Protein 8VH7 (pdb70)

Solvent-accessible surface area: 42919 Å² total; per-residue (Å²): 79,29,24,82,60,4,74,68,74,0,88,173,23,111,89,8,69,94,132,154,42,48,0,0,0,1,0,12,3,82,60,4,26,94,60,0,27,36,0,1,27,12,0,26,98,3,59,16,108,60,10,15,0,0,0,0,0,4,44,4,105,56,62,0,48,93,13,0,33,12,5,26,77,11,16,110,44,5,74,30,48,58,4,22,11,42,0,7,24,11,0,0,11,0,6,0,4,74,89,6,108,0,84,2,0,0,4,1,41,5,16,2,45,5,6,75,34,0,0,43,3,0,3,27,40,0,79,87,79,110,75,6,4,0,0,30,0,0,19,2,31,8,24,80,101,83,79,67,1,2,48,3,56,127,100,47,52,68,56,6,60,24,0,4,0,0,45,80,96,0,7,122,54,0,2,29,11,4,3,3,12,40,8,0,42,28,0,0,24,73,0,0,18,109,53,34,32,119,105,68,13,88,83,3,78,10,0,0,0,2,11,20,19,71,133,140,19,96,18,45,61,26,34,101,119,91,76,119,73,33,2,76,45,84,63,27,109,53,21,81,121,6,1,81,60,1,87,40,16,10,114,144,31,73,34,138,65,0,99,89,50,2,59,17,4,26,3,74,46,20,11,106,27,70,123,74,0,14,80,12,20,38,11,193,30,50,0,28,0,0,1,16,2,70,60,78,50,75,70,12,0,131,82,3,3,41,36,0,80,32,0,6,59,41,0,8,0,8,0,24,40,6,98,147,76,13,92,24,3,67,129,22,45,145,58,15,60,46,50,65,15,106,57,89,109,72,19,56,128,35,4,1,8,0,44,16,0,54,74,2,28,140,121,146,79,39,0,10,0,0,0,0,38,6,33,8,86,6,20,9,1,0,0,0,0,0,1,59,30,0,64,92,16,67,14,107,0,0,0,0,0,46,0,17,6,31,100,130,101,68,96,29,27,8,8,23,88,54,67,4,42,87,15,6,0,4,11,0,0,6,1,4,2,0,0,0,72,3,70,39,6,134,138,23,44,28,91,92,12,98,91,33,34,10,1,45,16,17,0,3,23,16,2,48,153,55,108,24,6,6,0,0,0,27,9,28,56,98,15,0,40,60,51,52,74,110,70,150,63,78,66,53,65,48,28,31,149,140,48,44,84,30,6,53,68,20,5,133,79,42,4,62,132,52,113,100,17,72,112,6,34,56,84,31,25,32,85,65,4,75,73,67,1,83,169,22,120,81,8,68,107,150,159,43,48,0,0,0,1,0,13,3,81,59,4,26,98,60,0,24,34,0,1,32,11,0,45,101,4,60,21,134,62,21,15,0,0,0,0,0,4,44,4,106,58,62,0,49,93,13,0,33,14,5,25,83,11,20,113,25,4,65,30,46,58,3,24,10,42,1,7,26,11,0,0,11,0,6,0,4,70,88,5,147,0,84,3,0,0,4,1,41,5,16,3,45,6,6,72,33,0,0,35,3,0,2,38,30,0,82,82,86,114,58,7,6,0,0,29,0,1,21,2,30,4,23,74,97,81,63,64,1,3,46,4,57,126,98,46,58,65,60,5,56,23,0,4,0,0,44,80,108,0,6,62,60,0,2,32,10,5,3,4,11,26,6,0,42,27,0,0,23,73,0,0,18,96,53,43,29,170,70,79,14,98,77,0,66,12,0,0,0,2,10,17,16,74,136,141,20,97,20,42,56,29,33,99,118,90,74,122,66,34,2,73,46,109,59,28,108,38,20,79,124,6,4,80,56,0,83,40,17,10,115,144,31,71,32,136,64,0,100,89,55,2,63,18,5,24,2,76,41,19,12,110,25,70,152,95,0,5,79,9,20,28,11,183,28,52,0,29,0,0,0,17,1,75,57,93,62,75,65,12,0,131,81,3,2,41,34,0,82,34,0,6,58,43,0,3,0,10,0,22,34,7,142,73,62,14,94,25,2,79,128,24,46,147,54,13,59,48,52,67,16,103,53,86,108,116,19,55,127,34,4,0,10,0,29,18,0,64,81,5,28,140,136,144,85,39,0,11,0,0,0,0,40,6,23,9,84,5,20,9,1,0,0,0,1,0,0,62,32,0,66,90,16,66,14,111,1,0,0,0,0,50,0,18,5,32,70,106,128,102,58,98,23,30,8,9,19,69,55,65,6,46,93,12,5,0,4,9,0,0,6,1,4,1,0,0,0,74,2,69,39,6,136,138,23,44,26,87,90,11,100,75,30,43,19,1,44,18,19,0,3,23,15,2,48,153,55,109,25,6,6,0,0,0,27,7,29,57,97,16,0,40,93,48,79,123,100,80,84,95,25,61,58,34,33,150,146,46,49,75,12,2,53,55,23,4,132,80,42,2,64,130,54,116,104,18,75,101,5,40,62

Foldseek 3Di:
DFVVVLVVQVVVDCQLVPAAWEEEAEEEAAQQLVFQVQAVVLAPLAPHNRYAYEYEYQQHPDCNQVVLVVVCVVDVSYDYYYDNHHWADQQRRQLRLVVDDTQKYAYDYRRWHWANHLCSNQVGVQPVDPLAFKEFEKEFEAAVVRRATQDEPNHSIDTDQNRMMGGSCLCQQQNGFFRWNDQRSVLSLVLCCLQSNVVSYYYDYGHTIYHYDDPPDPQCLQWDDPDPRYIYGHDDPQNVVVVVQSVVVSVVDDSSCSNVLHHADAQAGSTDGDPNTTLRLHDPAFAEEEEEDEPVLVVLVLLVCVLCVRHGQAYEYEYAQDPDDDPSRVVSPRSYDYHYHNDPVPDLGQLRLCPVLQVCLVVVGKHKRAYAYSFKRAGRCQSRSLSVVCVLVVLQAKEFAWAWADVVVPIDTRHNQAFDAAKAWGQWHDRNTIIGMSVLDNHDDSVVVPHHPPVRLVVSLVCLVSLHIYINGGDHHPNMDGHCVPPPCPVVVCSVVVDDDGGCVSVVVSQVPDVSSVPNHD/DDFVVVQVVQPVVDCALPDVAWEEEAEEEAAQQQVFQVQAVVLVPLAPHNRYAYEYEYQQHPDCNQVVLVVVCVVDVSYDYYYDNHHWAPQLRRVLRLVVDDTQKYAYDYRRWHWANHLCSNQVSVQPVDPLQFKEFEKEFEAAVPRRDTQDEPNHSIDTDQNRMMGGSCLCVQQNGFFRWNDQSSVLVLVLCCLQSNNVSYYYDYGHTIYHYDDPPDPQCLQWDDPDPRYTYGHDDPQSVVVVVQSVVVSVVDDSRCSSVLHHADAQAGSTDGDPNTTLRLRDPAFAEEEEEDEVVLVVLVLQVCVLCVRVGQAYEYEYAADDDDDPSVVVSPRSYDYHYHHDPVPDLGQLRLCPVLQVCLVVVGKHKRAYAYSFKRAGRCQSRSVSVVCVLVPLQAKEFAWAWADACPVPIDTRHNQAFDAAKAWGQWHDRNTIIGMSVLDNHDDSVVVVHHPQVRLVVSVVCLVSLHIYMHGGDHHPNMDGHPDDDDVDVCSVVVDDRGHCVSPVVSQVPDVSRVPNHD

Organism: Pasteurella multocida (NCBI:txid747)

Secondary structure (P-SEA, 3-state):
ccaaaaaaaaaacccccccccbbbbbbbbccccccaaaaaaaaaaccccbbbbbbbbcccccaaaaaaaaaaaacccbbbbbbcccccaaaaaaaaaaaccccbbbbbccccccccaaaaaaaaaaaccccccbbbbbbbbbccccccccccccccccccccccccccccccccccccccccaaaaaaaaaaaaaaccccccccccccbbbbbbcccccccccccccccbbbbbbcaaaaaaaaaaaaaaaaccccccccccccccccccccccccccccccccbbbbbbbcccccaaaaaaaaaaacccccccccccccccccccaaaaaaccccbbbbbcccccccccccccaaaaaaaaaccccbbbbbccccccccaaaaaaaaaaaaaccccccccbbbbccccccccccccccccbbbbbccccccbbbbbcccccccccccccccccaaaaaaaaaaaabbbbbbccccccccccccccccaaaaaaaaaacccccccccaaaaacccccccccc/cccaaaaaaaaaacccccccccbbbbbbbbccccccaaaaaaaaaaccccbbbbbbbbcccccaaaaaaaaaaaacccbbbbbbcccccaaaaaaaaaaaccccbbbbbccccccccaaaaaaaaaaaccccccbbbbbbbbbccccccccccccccccccccccccccccccccccccccccaaaaaaaaaaaaacccccccccccccbbbbbbcccccccccccccccbbbbbbcaaaaaaaaaaaaaaaaccccccccccccccccccccccccccccccccbbbbbbbcccccaaaaaaaaaaaccccccbbbbbbcccccccaaaaaaccccccccccccccccccccccaaaaaaaaaccccbbbbbccccccccaaaaaaaaaaaaaccccccccbbbbbccccccccccccccccbbbbbccccccbbbbbcccccccccccccccccaaaaaaaaaaaacbbbbbccccccccccccccaaaaaaaaaacccccccccaaaaacccccccccc

Nearest PDB structures (foldseek):
  8vh7-assembly1_A  TM=1.002E+00  e=0.000E+00  Pasteurella multocida
  8vh7-assembly2_B  TM=9.968E-01  e=0.000E+00  Pasteurella multocida
  8vh8-assembly4_D  TM=9.857E-01  e=0.000E+00  Pasteurella multocida
  8vh8-assembly1_A  TM=9.941E-01  e=0.000E+00  Pasteurella multocida
  8viw-assembly1_A  TM=9.856E-01  e=6.346E-103  Pasteurella multocida

InterPro domains:
  IPR001173 Glycosyltransferase 2-like [PF00535] (130-247)
  IPR029044 Nucleotide-diphospho-sugar transferases [G3DSA:3.90.550.10] (13-365)
  IPR029044 Nucleotide-diphospho-sugar transferases [G3DSA:3.90.550.10] (425-614)
  IPR029044 Nucleotide-diphospho-sugar transferases [SSF53448] (127-336)
  IPR029044 Nucleotide-diphospho-sugar transferases [SSF53448] (403-610)

Structure (mmCIF, N/CA/C/O backbone):
data_8VH7
#
_entry.id   8VH7
#
_cell.length_a   93.178
_cell.length_b   163.177
_cell.length_c   84.273
_cell.angle_alpha   90.000
_cell.angle_beta   90.000
_cell.angle_gamma   90.000
#
_symmetry.space_group_name_H-M   'P 21 21 2'
#
loop_
_entity.id
_entity.type
_entity.pdbx_description
1 polymer 'Heparosan synthase B'
2 non-polymer 'MANGANESE (II) ION'
3 non-polymer "URIDINE-5'-DIPHOSPHATE"
4 non-polymer 1,2-ETHANEDIOL
5 non-polymer 'SODIUM ION'
6 water water
#
loop_
_atom_site.group_PDB
_atom_site.id
_atom_site.type_symbol
_atom_site.label_atom_id
_atom_site.label_alt_id
_atom_site.label_comp_id
_atom_site.label_asym_id
_atom_site.label_entity_id
_atom_site.label_seq_id
_atom_site.pdbx_PDB_ins_code
_atom_site.Cartn_x
_atom_site.Cartn_y
_atom_site.Cartn_z
_atom_site.occupancy
_atom_site.B_iso_or_equiv
_atom_site.auth_seq_id
_atom_site.auth_comp_id
_atom_site.auth_asym_id
_atom_site.auth_atom_id
_atom_site.pdbx_PDB_model_num
ATOM 1 N N . THR A 1 10 ? -44.51200 35.19300 -25.19500 1.000 39.33336 102 THR A N 1
ATOM 2 C CA . THR A 1 10 ? -43.07700 35.22800 -24.91500 1.000 46.50340 102 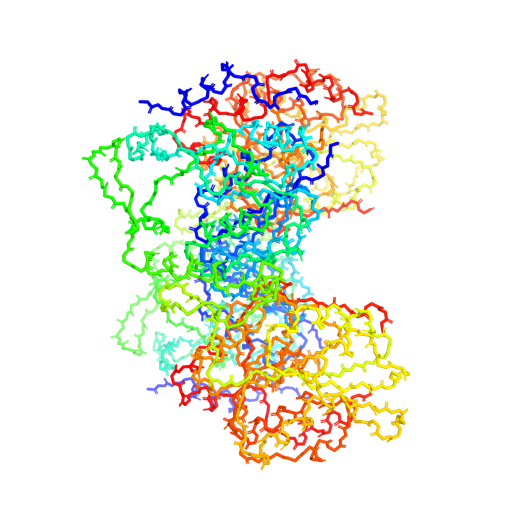THR A CA 1
ATOM 3 C C . THR A 1 10 ? -42.38200 34.06200 -25.62600 1.000 38.99752 102 THR A C 1
ATOM 4 O O . THR A 1 10 ? -42.88200 32.93500 -25.61200 1.000 38.96788 102 THR A O 1
ATOM 14 N N . SER A 1 11 ? -41.23400 34.34300 -26.24600 1.000 31.67917 103 SER A N 1
ATOM 15 C CA . SER A 1 11 ? -40.54400 33.40500 -27.12300 1.000 33.12675 103 SER A CA 1
ATOM 16 C C . SER A 1 11 ? -39.08400 33.27600 -26.70800 1.000 31.71786 103 SER A C 1
ATOM 17 O O . SER A 1 11 ? -38.58500 34.02600 -25.86200 1.000 28.66715 103 SER A O 1
ATOM 25 N N . ILE A 1 12 ? -38.38500 32.32500 -27.34200 1.000 26.51739 104 ILE A N 1
ATOM 26 C CA . ILE A 1 12 ? -36.95400 32.16100 -27.09000 1.000 28.23120 104 ILE A CA 1
ATOM 27 C C . ILE A 1 12 ? -36.18600 33.42900 -27.45000 1.000 29.65785 104 ILE A C 1
ATOM 28 O O . ILE A 1 12 ? -35.10900 33.68400 -26.90000 1.000 23.93961 104 ILE A O 1
ATOM 44 N N . THR A 1 13 ? -36.71200 34.23400 -28.38200 1.000 30.04113 105 THR A N 1
ATOM 45 C CA . THR A 1 13 ? -36.05900 35.49100 -28.74400 1.000 26.23229 105 THR A CA 1
ATOM 46 C C . THR A 1 13 ? -36.02200 36.45800 -27.56900 1.000 25.85222 105 THR A C 1
ATOM 47 O O . THR A 1 13 ? -35.03800 37.18700 -27.38400 1.000 23.97745 105 THR A O 1
ATOM 58 N N . ASP A 1 14 ? -37.09800 36.49500 -26.77700 1.000 32.04350 106 ASP A N 1
ATOM 59 C CA . ASP A 1 14 ? -37.13000 37.35200 -25.59800 1.000 31.17740 106 ASP A CA 1
ATOM 60 C C . ASP A 1 14 ? -36.13100 36.88800 -24.54700 1.000 26.72386 106 ASP A C 1
ATOM 61 O O . ASP A 1 14 ? -35.55800 37.71600 -23.82800 1.000 28.27434 106 ASP A O 1
ATOM 70 N N . LEU A 1 15 ? -35.90800 35.57800 -24.44300 1.000 25.66980 107 LEU A N 1
ATOM 71 C CA . LEU A 1 15 ? -34.85300 35.08200 -23.56600 1.000 23.43401 107 LEU A CA 1
ATOM 72 C C . LEU A 1 15 ? -33.48700 35.53500 -24.06100 1.000 24.39716 107 LEU A C 1
ATOM 73 O O . LEU A 1 15 ? -32.65600 36.00300 -23.27400 1.000 21.57908 107 LEU A O 1
ATOM 89 N N . TYR A 1 16 ? -33.24000 35.40900 -25.36800 1.000 23.94282 108 TYR A N 1
ATOM 90 C CA . TYR A 1 16 ? -31.97000 35.86600 -25.92500 1.000 22.76153 108 TYR A CA 1
ATOM 91 C C . TYR A 1 16 ? -31.79700 37.36700 -25.73500 1.000 25.23355 108 TYR A C 1
ATOM 92 O O . TYR A 1 16 ? -30.68700 37.84100 -25.45900 1.000 25.18051 108 TYR A O 1
ATOM 110 N N . ASN A 1 17 ? -32.89000 38.12700 -25.85500 1.000 23.54771 109 ASN A N 1
ATOM 111 C CA . ASN A 1 17 ? -32.83000 39.55700 -25.56900 1.000 28.33213 109 ASN A CA 1
ATOM 112 C C . ASN A 1 17 ? -32.47800 39.80200 -24.10500 1.000 30.33943 109 ASN A C 1
ATOM 113 O O . ASN A 1 17 ? -31.70200 40.70800 -23.79200 1.000 23.45097 109 ASN A O 1
ATOM 124 N N . GLU A 1 18 ? -33.02800 38.99200 -23.19500 1.000 25.13407 110 GLU A N 1
ATOM 125 C CA . GLU A 1 18 ? -32.68800 39.13100 -21.78200 1.000 22.97524 110 GLU A CA 1
ATOM 126 C C . GLU A 1 18 ? -31.19500 38.92600 -21.55500 1.000 25.42764 110 GLU A C 1
ATOM 127 O O . GLU A 1 18 ? -30.56200 39.67400 -20.80100 1.000 26.33326 110 GLU A O 1
ATOM 139 N N . VAL A 1 19 ? -30.60800 37.92700 -22.21700 1.000 22.99247 111 VAL A N 1
ATOM 140 C CA . VAL A 1 19 ? -29.18500 37.66300 -22.04000 1.000 19.85174 111 VAL A CA 1
ATOM 141 C C . VAL A 1 19 ? -28.35500 38.79600 -22.63600 1.000 22.05181 111 VAL A C 1
ATOM 142 O O . VAL A 1 19 ? -27.34900 39.21700 -22.05300 1.000 24.87482 111 VAL A O 1
ATOM 155 N N . ALA A 1 20 ? -28.76400 39.31200 -23.79900 1.000 25.19229 112 ALA A N 1
ATOM 156 C CA . ALA A 1 20 ? -27.98100 40.33900 -24.47800 1.000 27.21704 112 ALA A CA 1
ATOM 157 C C . ALA A 1 20 ? -28.00100 41.66300 -23.72900 1.000 22.80775 112 ALA A C 1
ATOM 158 O O . ALA A 1 20 ? -27.10600 42.48900 -23.93300 1.000 26.66094 112 ALA A O 1
ATOM 165 N N . LYS A 1 21 ? -28.98600 41.87600 -22.86000 1.000 24.62097 113 LYS A N 1
ATOM 166 C CA . LYS A 1 21 ? -29.03000 43.06500 -22.02000 1.000 32.19924 113 LYS A CA 1
ATOM 167 C C . LYS A 1 21 ? -28.16400 42.95100 -20.77100 1.000 28.46999 113 LYS A C 1
ATOM 168 O O . LYS A 1 21 ? -28.07300 43.92600 -20.01900 1.000 31.53359 113 LYS A O 1
ATOM 187 N N . SER A 1 22 ? -27.52400 41.80700 -20.53100 1.000 30.25326 114 SER A N 1
ATOM 188 C CA . SER A 1 22 ? -26.80700 41.55100 -19.28800 1.000 24.45873 114 SER A CA 1
ATOM 189 C C . SER A 1 22 ? -25.34900 41.22500 -19.56700 1.000 31.82177 114 SER A C 1
ATOM 190 O O . SER A 1 22 ? -25.03800 40.47600 -20.50100 1.000 22.70609 114 SER A O 1
ATOM 198 N N . ASP A 1 23 ? -24.45900 41.77400 -18.73600 1.000 28.12150 115 ASP A N 1
ATOM 199 C CA . ASP A 1 23 ? -23.03500 41.47000 -18.81200 1.000 32.78038 115 ASP A CA 1
ATOM 200 C C . ASP A 1 23 ? -22.57300 40.51400 -17.71100 1.000 31.62202 115 ASP A C 1
ATOM 201 O O . ASP A 1 23 ? -21.36300 40.34800 -17.51700 1.000 30.54170 115 ASP A O 1
ATOM 210 N N . LEU A 1 24 ? -23.50300 39.86900 -17.00100 1.000 24.62536 116 LEU A N 1
ATOM 211 C CA . LEU A 1 24 ? -23.13600 38.94200 -15.93300 1.000 26.32446 116 LEU A CA 1
ATOM 212 C C . LEU A 1 24 ? -22.36900 37.75000 -16.49100 1.000 24.47460 116 LEU A C 1
ATOM 213 O O . LEU A 1 24 ? -22.88100 37.01300 -17.34200 1.000 25.71040 116 LEU A O 1
ATOM 229 N N . GLY A 1 25 ? -21.14300 37.55700 -16.00700 1.000 27.12888 117 GLY A N 1
ATOM 230 C CA . GLY A 1 25 ? -20.30800 36.45000 -16.42900 1.000 26.92596 117 GLY A CA 1
ATOM 231 C C . GLY A 1 25 ? -19.43500 36.70100 -17.64300 1.000 23.36395 117 GLY A C 1
ATOM 232 O O . GLY A 1 25 ? -18.67600 35.80500 -18.03000 1.000 22.68825 117 GLY A O 1
ATOM 236 N N . LEU A 1 26 ? -19.46700 37.90100 -18.22400 1.000 27.51315 118 LEU A N 1
ATOM 237 C CA . LEU A 1 26 ? -18.70700 38.16800 -19.44300 1.000 30.24809 118 LEU A CA 1
ATOM 238 C C . LEU A 1 26 ? -17.26900 38.62100 -19.19600 1.000 37.17055 118 LEU A C 1
ATOM 239 O O . LEU A 1 26 ? -16.40200 38.35000 -20.03400 1.000 43.35552 118 LEU A O 1
ATOM 255 N N . VAL A 1 27 ? -16.97200 39.29000 -18.08700 1.000 44.00193 119 VAL A N 1
ATOM 256 C CA . VAL A 1 27 ? -15.59600 39.68200 -17.78500 1.000 62.17599 119 VAL A CA 1
ATOM 257 C C . VAL A 1 27 ? -14.89300 38.53600 -17.06500 1.000 55.40221 119 VAL A C 1
ATOM 258 O O . VAL A 1 27 ? -15.39300 38.02000 -16.05800 1.000 52.27638 119 VAL A O 1
ATOM 262 N N . LYS A 1 28 ? -13.74400 38.12200 -17.59300 1.000 60.52110 120 LYS A N 1
ATOM 263 C CA . LYS A 1 28 ? -12.93800 37.06900 -16.98000 1.000 57.96971 120 LYS A CA 1
ATOM 264 C C . LYS A 1 28 ? -11.89900 37.66300 -16.02900 1.000 71.27358 120 LYS A C 1
ATOM 265 O O . LYS A 1 28 ? -11.99100 37.51200 -14.80700 1.000 70.95235 120 LYS A O 1
ATOM 269 N N . ASN A 1 34 ? -7.78900 29.09700 -18.79300 1.000 47.97405 126 ASN A N 1
ATOM 270 C CA . ASN A 1 34 ? -9.07200 28.53400 -19.19800 1.000 48.20502 126 ASN A CA 1
ATOM 271 C C . ASN A 1 34 ? -9.08000 27.02800 -18.92700 1.000 34.68233 126 ASN A C 1
ATOM 272 O O . ASN A 1 34 ? -8.56900 26.25500 -19.75200 1.000 29.85227 126 ASN A O 1
ATOM 283 N N . PRO A 1 35 ? -9.62700 26.55800 -17.80400 1.000 25.78148 127 PRO A N 1
ATOM 284 C CA . PRO A 1 35 ? -9.62400 25.11400 -17.54000 1.000 25.54400 127 PRO A CA 1
ATOM 285 C C . PRO A 1 35 ? -10.54300 24.37100 -18.49900 1.000 25.03918 127 PRO A C 1
ATOM 286 O O . PRO A 1 35 ? -11.46800 24.93100 -19.08900 1.000 24.72406 127 PRO A O 1
ATOM 297 N N . LEU A 1 36 ? -10.24900 23.08900 -18.675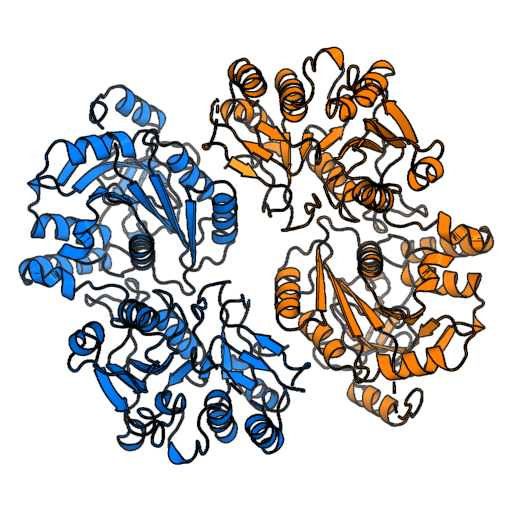00 1.000 21.07792 128 LEU A N 1
ATOM 298 C CA . LEU A 1 36 ? -11.08300 22.24900 -19.52100 1.000 23.27391 128 LEU A CA 1
ATOM 299 C C . LEU A 1 36 ? -12.42200 21.97300 -18.84600 1.000 18.59631 128 LEU A C 1
ATOM 300 O O . LEU A 1 36 ? -12.46800 21.52800 -17.69500 1.000 23.52913 128 LEU A O 1
ATOM 316 N N . VAL A 1 37 ? -13.50600 22.21600 -19.58000 1.000 19.89656 129 VAL A N 1
ATOM 317 C CA . VAL A 1 37 ? -14.87300 21.96600 -19.12900 1.000 18.96849 129 VAL A CA 1
ATOM 318 C C . VAL A 1 37 ? -15.41200 20.72900 -19.83500 1.000 21.25115 129 VAL A C 1
ATOM 319 O O . VAL A 1 37 ? -15.42700 20.67500 -21.06700 1.000 18.21958 129 VAL A O 1
ATOM 332 N N . SER A 1 38 ? -15.89500 19.75500 -19.05900 1.000 19.38417 130 SER A N 1
ATOM 333 C CA . SER A 1 38 ? -16.59700 18.59200 -19.59600 1.000 18.31906 130 SER A CA 1
ATOM 334 C C . SER A 1 38 ? -18.09400 18.80500 -19.42800 1.000 18.78697 130 SER A C 1
ATOM 335 O O . SER A 1 38 ? -18.56200 19.03200 -18.31100 1.000 19.74180 130 SER A O 1
ATOM 343 N N . ILE A 1 39 ? -18.83800 18.72100 -20.52600 1.000 17.14875 131 ILE A N 1
ATOM 344 C CA . ILE A 1 39 ? -20.29800 18.72000 -20.49600 1.000 17.62337 131 ILE A CA 1
ATOM 345 C C . ILE A 1 39 ? -20.76000 17.27800 -20.70900 1.000 18.32175 131 ILE A C 1
ATOM 346 O O . ILE A 1 39 ? -20.45500 16.66600 -21.74100 1.000 18.77829 131 ILE A O 1
ATOM 362 N N . ILE A 1 40 ? -21.48900 16.73600 -19.72700 1.000 18.62545 132 ILE A N 1
ATOM 363 C CA . ILE A 1 40 ? -21.96800 15.35100 -19.73900 1.000 15.29593 132 ILE A CA 1
ATOM 364 C C . ILE A 1 40 ? -23.40300 15.33200 -20.25000 1.000 17.45973 132 ILE A C 1
ATOM 365 O O . ILE A 1 40 ? -24.27600 16.00800 -19.69000 1.000 17.39384 132 ILE A O 1
ATOM 381 N N . MET A 1 41 ? -23.65900 14.52100 -21.27400 1.000 15.33989 133 MET A N 1
ATOM 382 C CA . MET A 1 41 ? -24.98200 14.38700 -21.85800 1.000 18.01688 133 MET A CA 1
ATOM 383 C C . MET A 1 41 ? -25.37200 12.92200 -21.84900 1.000 15.43306 133 MET A C 1
ATOM 384 O O . MET A 1 41 ? -24.55400 12.06200 -22.17200 1.000 18.44257 133 MET A O 1
ATOM 398 N N . THR A 1 42 ? -26.61900 12.64500 -21.49100 1.000 15.43427 134 THR A N 1
ATOM 399 C CA . THR A 1 42 ? -27.16100 11.29700 -21.57100 1.000 15.81415 134 THR A CA 1
ATOM 400 C C . THR A 1 42 ? -28.26400 11.29000 -22.62100 1.000 20.81157 134 THR A C 1
ATOM 401 O O . THR A 1 42 ? -28.89300 12.32500 -22.88600 1.000 18.56781 134 THR A O 1
ATOM 412 N N . SER A 1 43 ? -28.46700 10.12000 -23.23200 1.000 19.09977 135 SER A N 1
ATOM 413 C CA . SER A 1 43 ? -29.44000 9.96700 -24.30500 1.000 17.75962 135 SER A CA 1
ATOM 414 C C . SER A 1 43 ? -30.19000 8.64700 -24.18500 1.000 22.45725 135 SER A C 1
ATOM 415 O O . SER A 1 43 ? -29.59800 7.59600 -23.91300 1.000 18.45807 135 SER A O 1
ATOM 423 N N . HIS A 1 44 ? -31.50400 8.71100 -24.40100 1.000 20.21093 136 HIS A N 1
ATOM 424 C CA . HIS A 1 44 ? -32.33000 7.50700 -24.47700 1.000 17.29163 136 HIS A CA 1
ATOM 425 C C . HIS A 1 44 ? -33.43400 7.77400 -25.49700 1.000 17.48686 136 HIS A C 1
ATOM 426 O O . HIS A 1 44 ? -34.39100 8.49500 -25.20100 1.000 20.61683 136 HIS A O 1
ATOM 440 N N . ASN A 1 45 ? -33.27700 7.20500 -26.69500 1.000 18.27992 137 ASN A N 1
ATOM 441 C CA . ASN A 1 45 ? -34.26000 7.30400 -27.77400 1.000 20.01883 137 ASN A CA 1
ATOM 442 C C . ASN A 1 45 ? -34.59100 8.75500 -28.12500 1.000 23.41516 137 ASN A C 1
ATOM 443 O O . ASN A 1 45 ? -35.75700 9.12900 -28.26500 1.000 23.62138 137 ASN A O 1
ATOM 454 N N . THR A 1 46 ? -33.54500 9.56100 -28.32700 1.000 21.67661 138 THR A N 1
ATOM 455 C CA . THR A 1 46 ? -33.66800 10.98100 -28.64300 1.000 24.15485 138 THR A CA 1
ATOM 456 C C . THR A 1 46 ? -33.01800 11.31200 -29.98900 1.000 21.66842 138 THR A C 1
ATOM 457 O O . THR A 1 46 ? -32.44600 12.39200 -30.16600 1.000 19.13904 138 THR A O 1
ATOM 468 N N . ALA A 1 47 ? -33.11200 10.38600 -30.95400 1.000 23.38495 139 ALA A N 1
ATOM 469 C CA . ALA A 1 47 ? -32.47200 10.58900 -32.25100 1.000 24.34828 139 ALA A CA 1
ATOM 470 C C . ALA A 1 47 ? -32.96400 11.84900 -32.95100 1.000 21.46655 139 ALA A C 1
ATOM 471 O O . ALA A 1 47 ? -32.21700 12.44900 -33.72600 1.000 19.66517 139 ALA A O 1
ATOM 478 N N . GLN A 1 48 ? -34.21300 12.25900 -32.70000 1.000 20.88921 140 GLN A N 1
ATOM 479 C CA . GLN A 1 48 ? -34.77100 13.44800 -33.33700 1.000 19.49818 140 GLN A CA 1
ATOM 480 C C . GLN A 1 48 ? -34.13800 14.73800 -32.85200 1.000 28.06724 140 GLN A C 1
ATOM 481 O O . GLN A 1 48 ? -34.28700 15.76700 -33.52300 1.000 21.03904 140 GLN A O 1
ATOM 485 N N . PHE A 1 49 ? -33.45400 14.71400 -31.70700 1.000 22.08091 141 PHE A N 1
ATOM 486 C CA . PHE A 1 49 ? -33.04300 15.92400 -31.00500 1.000 19.44191 141 PHE A CA 1
ATOM 487 C C . PHE A 1 49 ? -31.54400 16.03700 -30.78600 1.000 19.25281 141 PHE A C 1
ATOM 488 O O . PHE A 1 49 ? -31.03800 17.14500 -30.64600 1.000 23.14543 141 PHE A O 1
ATOM 505 N N . ILE A 1 50 ? -30.82400 14.91900 -30.73700 1.000 20.39268 142 ILE A N 1
ATOM 506 C CA . ILE A 1 50 ? -29.49700 14.92400 -30.13000 1.000 22.18405 142 ILE A CA 1
ATOM 507 C C . ILE A 1 50 ? -28.49400 15.73600 -30.94300 1.000 22.95529 142 ILE A C 1
ATOM 508 O O . ILE A 1 50 ? -27.58000 16.34000 -30.36900 1.000 20.84092 142 ILE A O 1
ATOM 524 N N . GLU A 1 51 ? -28.62000 15.78000 -32.27200 1.000 18.11538 143 GLU A N 1
ATOM 525 C CA . GLU A 1 51 ? -27.63000 16.54400 -33.02500 1.000 18.40400 143 GLU A CA 1
ATOM 526 C C . GLU A 1 51 ? -27.75100 18.04100 -32.74200 1.000 19.04904 143 GLU A C 1
ATOM 527 O O . GLU A 1 51 ? -26.73600 18.73100 -32.59900 1.000 17.90642 143 GLU A O 1
ATOM 539 N N . ALA A 1 52 ? -28.98300 18.56000 -32.66800 1.000 18.31484 144 ALA A N 1
ATOM 540 C CA . ALA A 1 52 ? -29.17100 19.96200 -32.29800 1.000 26.96994 144 ALA A CA 1
ATOM 541 C C . ALA A 1 52 ? -28.66100 20.23900 -30.88900 1.000 24.85263 144 ALA A C 1
ATOM 542 O O . ALA A 1 52 ? -28.12200 21.31900 -30.62000 1.000 20.73396 144 ALA A O 1
ATOM 549 N N . SER A 1 53 ? -28.82500 19.27700 -29.97200 1.000 19.56355 145 SER A N 1
ATOM 550 C CA . SER A 1 53 ? -28.29200 19.44900 -28.62300 1.000 19.80249 145 SER A CA 1
ATOM 551 C C . SER A 1 53 ? -26.77700 19.58100 -28.66200 1.000 22.22630 145 SER A C 1
ATOM 552 O O . SER A 1 53 ? -26.21200 20.54500 -28.13600 1.000 19.20736 145 SER A O 1
ATOM 560 N N . ILE A 1 54 ? -26.10500 18.62000 -29.30400 1.000 20.07754 146 ILE A N 1
ATOM 561 C CA . ILE A 1 54 ? -24.65000 18.65400 -29.42500 1.000 22.26175 146 ILE A CA 1
ATOM 562 C C . ILE A 1 54 ? -24.20300 19.92300 -30.14200 1.000 22.74386 146 ILE A C 1
ATOM 563 O O . ILE A 1 54 ? -23.21200 20.55200 -29.75100 1.000 23.59534 146 ILE A O 1
ATOM 579 N N . ASN A 1 55 ? -24.91900 20.30800 -31.20700 1.000 23.50313 147 ASN A N 1
ATOM 580 C CA . ASN A 1 55 ? -24.56100 21.50500 -31.96400 1.000 26.79227 147 ASN A CA 1
ATOM 581 C C . ASN A 1 55 ? -24.55500 22.74000 -31.08000 1.000 23.23288 147 ASN A C 1
ATOM 582 O O . ASN A 1 55 ? -23.66600 23.59100 -31.20200 1.000 23.30313 147 ASN A O 1
ATOM 593 N N . SER A 1 56 ? -25.52400 22.84900 -30.16800 1.000 18.45127 148 SER A N 1
ATOM 594 C CA . SER A 1 56 ? -25.55700 24.02000 -29.30000 1.000 22.04789 148 SER A CA 1
ATOM 595 C C . SER A 1 56 ? -24.34700 24.06800 -28.37600 1.000 17.70097 148 SER A C 1
ATOM 596 O O . SER A 1 56 ? -23.94200 25.15900 -27.95800 1.000 17.17514 148 SER A O 1
ATOM 604 N N . LEU A 1 57 ? -23.74800 22.91300 -28.07700 1.000 18.25481 149 LEU A N 1
ATOM 605 C CA . LEU A 1 57 ? -22.54700 22.87500 -27.25200 1.000 19.64136 149 LEU A CA 1
ATOM 606 C C . LEU A 1 57 ? -21.29900 23.17900 -28.07300 1.000 18.43639 149 LEU A C 1
ATOM 607 O O . LEU A 1 57 ? -20.43500 23.93700 -27.62300 1.000 19.96654 149 LEU A O 1
ATOM 623 N N . LEU A 1 58 ? -21.19200 22.62200 -29.28700 1.000 19.81563 150 LEU A N 1
ATOM 624 C CA . LEU A 1 58 ? -20.07100 22.97000 -30.15800 1.000 24.61268 150 LEU A CA 1
ATOM 625 C C . LEU A 1 58 ? -20.02200 24.45500 -30.48400 1.000 23.84179 150 LEU A C 1
ATOM 626 O O . LEU A 1 58 ? -18.95400 24.95900 -30.85000 1.000 19.94966 150 LEU A O 1
ATOM 642 N N . LEU A 1 59 ? -21.14400 25.16100 -30.36300 1.000 22.28508 151 LEU A N 1
ATOM 643 C CA . LEU A 1 59 ? -21.19900 26.59400 -30.61000 1.000 24.29114 151 LEU A CA 1
ATOM 644 C C . LEU A 1 59 ? -20.91900 27.44800 -29.37700 1.000 22.98126 151 LEU A C 1
ATOM 645 O O . LEU A 1 59 ? -21.04800 28.67700 -29.46100 1.000 21.71573 151 LEU A O 1
ATOM 661 N N . GLN A 1 60 ? -20.53600 26.84900 -28.25000 1.000 17.79787 152 GLN A N 1
ATOM 662 C CA . GLN A 1 60 ? -20.19200 27.64100 -27.07600 1.000 19.95922 152 GLN A CA 1
ATOM 663 C C . GLN A 1 60 ? -19.03000 28.59200 -27.35800 1.000 21.17437 152 GLN A C 1
ATOM 664 O O . GLN A 1 60 ? -18.06000 28.24500 -28.03700 1.000 20.79162 152 GLN A O 1
ATOM 678 N N . THR A 1 61 ? -19.13100 29.80000 -26.80700 1.000 20.45969 153 THR A N 1
ATOM 679 C CA . THR A 1 61 ? -18.02000 30.74400 -26.87800 1.000 24.16383 153 THR A CA 1
ATOM 680 C C . THR A 1 61 ? -16.82900 30.27000 -26.06900 1.000 23.19868 153 THR A C 1
ATOM 681 O O . THR A 1 61 ? -15.69000 30.64000 -26.37600 1.000 23.46440 153 THR A O 1
ATOM 692 N N . TYR A 1 62 ? -17.06800 29.48300 -25.02300 1.000 18.85469 154 TYR A N 1
ATOM 693 C CA . TYR A 1 62 ? -15.98400 28.91100 -24.23900 1.000 18.30701 154 TYR A CA 1
ATOM 694 C C . TYR A 1 62 ? -15.39400 27.77300 -25.06000 1.000 26.92145 154 TYR A C 1
ATOM 695 O O . TYR A 1 62 ? -16.07300 26.77700 -25.33000 1.000 18.81250 154 TYR A O 1
ATOM 713 N N . LYS A 1 63 ? -14.13800 27.92900 -25.48400 1.000 22.56011 155 LYS A N 1
ATOM 714 C CA . LYS A 1 63 ? -13.58600 27.01000 -26.47400 1.000 28.74081 155 LYS A CA 1
ATOM 715 C C . LYS A 1 63 ? -13.06800 25.71600 -25.86300 1.000 25.31916 155 LYS A C 1
ATOM 716 O O . LYS A 1 63 ? -13.08700 24.68100 -26.53500 1.000 25.11855 155 LYS A O 1
ATOM 735 N N . ASN A 1 64 ? -12.59100 25.73800 -24.62000 1.000 21.75755 156 ASN A N 1
ATOM 736 C CA . ASN A 1 64 ? -11.87000 24.59000 -24.07400 1.000 20.65264 156 ASN A CA 1
ATOM 737 C C . ASN A 1 64 ? -12.87400 23.62700 -23.43900 1.000 24.14090 156 ASN A C 1
ATOM 738 O O . ASN A 1 64 ? -12.99100 23.51900 -22.21700 1.000 21.11586 156 ASN A O 1
ATOM 749 N N . ILE A 1 65 ? -13.59900 22.91000 -24.30800 1.000 19.67628 157 ILE A N 1
ATOM 750 C CA . ILE A 1 65 ? -14.60900 21.95800 -23.86400 1.000 22.02935 157 ILE A CA 1
ATOM 751 C C . ILE A 1 65 ? -14.33600 20.57400 -24.44600 1.000 24.81333 157 ILE A C 1
ATOM 752 O O . ILE A 1 65 ? -13.69300 20.40600 -25.48700 1.000 24.36020 157 ILE A O 1
ATOM 768 N N . GLU A 1 66 ? -14.87500 19.57700 -23.75600 1.000 20.00104 158 GLU A N 1
ATOM 769 C CA . GLU A 1 66 ? -15.13700 18.26900 -24.32600 1.000 23.21141 158 GLU A CA 1
ATOM 770 C C . GLU A 1 66 ? -16.58200 17.92000 -24.00400 1.000 18.78308 158 GLU A C 1
ATOM 771 O O . GLU A 1 66 ? -17.11300 18.30000 -22.95300 1.000 19.71958 158 GLU A O 1
ATOM 783 N N . ILE A 1 67 ? -17.20800 17.20800 -24.92600 1.000 20.10330 159 ILE A N 1
ATOM 784 C CA . ILE A 1 67 ? -18.60800 16.82400 -24.82100 1.000 19.35103 159 ILE A CA 1
ATOM 785 C C . ILE A 1 67 ? -18.63000 15.30700 -24.65700 1.000 18.96986 159 ILE A C 1
ATOM 786 O O . ILE A 1 67 ? -18.14900 14.58000 -25.53500 1.000 21.29870 159 ILE A O 1
ATOM 802 N N . ILE A 1 68 ? -19.17900 14.83400 -23.53200 1.000 16.03700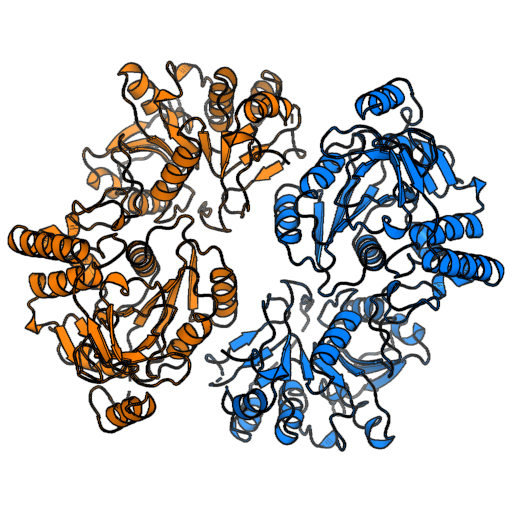 160 ILE A N 1
ATOM 803 C CA . ILE A 1 68 ? -19.21000 13.41700 -23.17500 1.000 18.72844 160 ILE A CA 1
ATOM 804 C C . ILE A 1 68 ? -20.64700 12.92900 -23.30600 1.000 21.14110 160 ILE A C 1
ATOM 805 O O . ILE A 1 68 ? -21.53800 13.42300 -22.60500 1.000 22.17499 160 ILE A O 1
ATOM 821 N N . ILE A 1 69 ? -20.87400 11.95100 -24.18100 1.000 19.02836 161 ILE A N 1
ATOM 822 C CA . ILE A 1 69 ? -22.20900 11.42000 -24.44300 1.000 16.18267 161 ILE A CA 1
ATOM 823 C C . ILE A 1 69 ? -22.23700 9.96500 -24.00200 1.000 18.17854 161 ILE A C 1
ATOM 824 O O . ILE A 1 69 ? -21.36300 9.18400 -24.38500 1.000 18.37587 161 ILE A O 1
ATOM 840 N N . VAL A 1 70 ? -23.23300 9.60900 -23.19300 1.000 16.86822 162 VAL A N 1
ATOM 841 C CA . VAL A 1 70 ? -23.47100 8.23400 -22.78000 1.000 15.96394 162 VAL A CA 1
ATOM 842 C C . VAL A 1 70 ? -24.88800 7.90100 -23.20400 1.000 16.31343 162 VAL A C 1
ATOM 843 O O . VAL A 1 70 ? -25.85200 8.46900 -22.67700 1.000 15.92150 162 VAL A O 1
ATOM 856 N N . ASP A 1 71 ? -25.02300 6.96900 -24.13800 1.000 16.88713 163 ASP A N 1
ATOM 857 C CA . ASP A 1 71 ? -26.33400 6.53100 -24.58100 1.000 16.50850 163 ASP A CA 1
ATOM 858 C C . ASP A 1 71 ? -26.82300 5.40200 -23.69000 1.000 17.44448 163 ASP A C 1
ATOM 859 O O . ASP A 1 71 ? -26.12100 4.41000 -23.49400 1.000 16.67148 163 ASP A O 1
ATOM 868 N N . ASP A 1 72 ? -28.03100 5.54600 -23.16700 1.000 20.40124 164 ASP A N 1
ATOM 869 C CA . ASP A 1 72 ? -28.53500 4.60200 -22.18100 1.000 19.99549 164 ASP A CA 1
ATOM 870 C C . ASP A 1 72 ? -29.34500 3.50600 -22.87000 1.000 17.81093 164 ASP A C 1
ATOM 871 O O . ASP A 1 72 ? -30.53000 3.32300 -22.62400 1.000 19.37084 164 ASP A O 1
ATOM 880 N N . ASP A 1 73 ? -28.67400 2.79000 -23.77200 1.000 19.24684 165 ASP A N 1
ATOM 881 C CA . ASP A 1 73 ? -29.23200 1.59900 -24.41500 1.000 22.61674 165 ASP A CA 1
ATOM 882 C C . ASP A 1 73 ? -30.45900 1.92300 -25.27400 1.000 24.46337 165 ASP A C 1
ATOM 883 O O . ASP A 1 73 ? -31.49100 1.24900 -25.19700 1.000 19.55771 165 ASP A O 1
ATOM 892 N N . SER A 1 74 ? -30.33900 2.97800 -26.08400 1.000 19.95237 166 SER A N 1
ATOM 893 C CA . SER A 1 74 ? -31.40100 3.35500 -27.00800 1.000 19.94187 166 SER A CA 1
ATOM 894 C C . SER A 1 74 ? -31.72900 2.21400 -27.96600 1.000 22.60531 166 SER A C 1
ATOM 895 O O . SER A 1 74 ? -30.85300 1.46000 -28.39800 1.000 22.16880 166 SER A O 1
ATOM 903 N N . SER A 1 75 ? -33.01100 2.10600 -28.30300 1.000 20.47296 167 SER A N 1
ATOM 904 C CA . SER A 1 75 ? -33.47000 1.20900 -29.34900 1.000 24.01630 167 SER A CA 1
ATOM 905 C C . SER A 1 75 ? -33.58900 1.89000 -30.70700 1.000 23.74321 167 SER A C 1
ATOM 906 O O . SER A 1 75 ? -33.64700 1.19000 -31.72600 1.000 21.61672 167 SER A O 1
ATOM 914 N N . ASP A 1 76 ? -33.63200 3.22500 -30.75600 1.000 20.52599 168 ASP A N 1
ATOM 915 C CA . ASP A 1 76 ? -33.56600 3.91500 -32.04200 1.000 28.04061 168 ASP A CA 1
ATOM 916 C C . ASP A 1 76 ? -32.10000 4.05600 -32.42900 1.000 24.07911 168 ASP A C 1
ATOM 917 O O . ASP A 1 76 ? -31.24700 3.39300 -31.83300 1.000 22.12627 168 ASP A O 1
ATOM 926 N N . ASN A 1 77 ? -31.78600 4.91800 -33.39800 1.000 25.21693 169 ASN A N 1
ATOM 927 C CA . ASN A 1 77 ? -30.41900 5.04300 -33.89000 1.000 23.51771 169 ASN A CA 1
ATOM 928 C C . ASN A 1 77 ? -29.67500 6.20800 -33.24500 1.000 19.20682 169 ASN A C 1
ATOM 929 O O . ASN A 1 77 ? -28.74200 6.75500 -33.84400 1.000 20.62158 169 ASN A O 1
ATOM 940 N N . THR A 1 78 ? -30.04800 6.56600 -32.00700 1.000 24.91688 170 THR A N 1
ATOM 941 C CA . THR A 1 78 ? -29.40500 7.67500 -31.30200 1.000 21.85967 170 THR A CA 1
ATOM 942 C C . THR A 1 78 ? -27.88800 7.52000 -31.26900 1.000 21.13203 170 THR A C 1
ATOM 943 O O . THR A 1 78 ? -27.14600 8.48000 -31.50800 1.000 18.97587 170 THR A O 1
ATOM 954 N N . PHE A 1 79 ? -27.40700 6.31400 -30.98400 1.000 25.67228 171 PHE A N 1
ATOM 955 C CA . PHE A 1 79 ? -25.96900 6.14000 -30.83900 1.000 20.83295 171 PHE A CA 1
ATOM 956 C C . PHE A 1 79 ? -25.25300 6.16900 -32.18600 1.000 21.84753 171 PHE A C 1
ATOM 957 O O . PHE A 1 79 ? -24.09900 6.61000 -32.25600 1.000 23.80980 171 PHE A O 1
ATOM 974 N N . GLU A 1 80 ? -25.91800 5.72300 -33.25800 1.000 18.90491 172 GLU A N 1
ATOM 975 C CA . GLU A 1 80 ? -25.35500 5.85200 -34.59800 1.000 22.74884 172 GLU A CA 1
ATOM 976 C C . GLU A 1 80 ? -25.04700 7.30000 -34.91200 1.000 23.84342 172 GLU A C 1
ATOM 977 O O . GLU A 1 80 ? -23.97800 7.61800 -35.44800 1.000 22.96728 172 GLU A O 1
ATOM 989 N N . ILE A 1 81 ? -25.98000 8.18900 -34.56600 1.000 19.01711 173 ILE A N 1
ATOM 990 C CA . ILE A 1 81 ? -25.83800 9.60500 -34.86300 1.000 23.46389 173 ILE A CA 1
ATOM 991 C C . ILE A 1 81 ? -24.72100 10.20300 -34.02600 1.000 21.62569 173 ILE A C 1
ATOM 992 O O . ILE A 1 81 ? -23.89200 10.96400 -34.53100 1.000 23.14451 173 ILE A O 1
ATOM 1008 N N . ALA A 1 82 ? -24.68400 9.86300 -32.73500 1.000 25.50810 174 ALA A N 1
ATOM 1009 C CA . ALA A 1 82 ? -23.64100 10.37800 -31.85300 1.000 20.84101 174 ALA A CA 1
ATOM 1010 C C . ALA A 1 82 ? -22.26900 9.88100 -32.27500 1.000 23.60301 174 ALA A C 1
ATOM 1011 O O . ALA A 1 82 ? -21.28900 10.63300 -32.23300 1.000 21.58747 174 ALA A O 1
ATOM 1018 N N . SER A 1 83 ? -22.18500 8.61600 -32.69000 1.000 21.60486 175 SER A N 1
ATOM 1019 C CA . SER A 1 83 ? -20.91900 8.07100 -33.16200 1.000 21.80499 175 SER A CA 1
ATOM 1020 C C . SER A 1 83 ? -20.45500 8.78100 -34.42300 1.000 21.09757 175 SER A C 1
ATOM 1021 O O . SER A 1 83 ? -19.25700 9.02500 -34.60000 1.000 23.14088 175 SER A O 1
ATOM 1029 N N . ARG A 1 84 ? -21.39200 9.14000 -35.30200 1.000 25.09231 176 ARG A N 1
ATOM 1030 C CA . ARG A 1 84 ? -21.03400 9.87400 -36.51300 1.000 21.63429 176 ARG A CA 1
ATOM 1031 C C . ARG A 1 84 ? -20.43700 11.22500 -36.16300 1.000 25.22179 176 ARG A C 1
ATOM 1032 O O . ARG A 1 84 ? -19.38200 11.60800 -36.68300 1.000 21.67747 176 ARG A O 1
ATOM 1053 N N . ILE A 1 85 ? -21.11500 11.96300 -35.28000 1.000 22.50906 177 ILE A N 1
ATOM 1054 C CA . ILE A 1 85 ? -20.67300 13.30000 -34.89100 1.000 19.32887 177 ILE A CA 1
ATOM 1055 C C . ILE A 1 85 ? -19.28500 13.24400 -34.26700 1.000 18.72009 177 ILE A C 1
ATOM 1056 O O . ILE A 1 85 ? -18.43900 14.11400 -34.51700 1.000 24.47000 177 ILE A O 1
ATOM 1072 N N . ALA A 1 86 ? -19.03000 12.23000 -33.44600 1.000 18.51289 178 ALA A N 1
ATOM 1073 C CA . ALA A 1 86 ? -17.72000 12.09600 -32.82500 1.000 21.90522 178 ALA A CA 1
ATOM 1074 C C . ALA A 1 86 ? -16.62500 11.91900 -33.86300 1.000 28.81289 178 ALA A C 1
ATOM 1075 O O . ALA A 1 86 ? -15.47400 12.29400 -33.62000 1.000 28.53244 178 ALA A O 1
ATOM 1082 N N . ASN A 1 87 ? -16.95300 11.34300 -35.01500 1.000 22.36849 179 ASN A N 1
ATOM 1083 C CA . ASN A 1 87 ? -15.97100 11.23600 -36.08100 1.000 21.29150 179 ASN A CA 1
ATOM 1084 C C . ASN A 1 87 ? -15.77400 12.54100 -36.84000 1.000 29.27139 179 ASN A C 1
ATOM 1085 O O . ASN A 1 87 ? -14.77700 12.68100 -37.55500 1.000 33.04802 179 ASN A O 1
ATOM 1096 N N . THR A 1 88 ? -16.69100 13.49200 -36.70300 1.000 22.13175 180 THR A N 1
ATOM 1097 C CA . THR A 1 88 ? -16.54500 14.78400 -37.35800 1.000 26.45484 180 THR A CA 1
ATOM 1098 C C . THR A 1 88 ? -15.79300 15.79700 -36.50300 1.000 32.24760 180 THR A C 1
ATOM 1099 O O . THR A 1 88 ? -15.35300 16.82500 -37.03400 1.000 27.01390 180 THR A O 1
ATOM 1110 N N . THR A 1 89 ? -15.63500 15.54100 -35.20100 1.000 26.28578 181 THR A N 1
ATOM 1111 C CA . THR A 1 89 ? -14.92000 16.46300 -34.33100 1.000 26.04809 181 THR A CA 1
ATOM 1112 C C . THR A 1 89 ? -14.39000 15.73800 -33.10100 1.000 29.64877 181 THR A C 1
ATOM 1113 O O . THR A 1 89 ? -15.10700 14.95600 -32.46600 1.000 20.80051 181 THR A O 1
ATOM 1124 N N . SER A 1 90 ? -13.14100 16.04900 -32.74800 1.000 24.87649 182 SER A N 1
ATOM 1125 C CA . SER A 1 90 ? -12.50400 15.47300 -31.57400 1.000 28.19089 182 SER A CA 1
ATOM 1126 C C . SER A 1 90 ? -13.06000 16.01400 -30.26000 1.000 25.01654 182 SER A C 1
ATOM 1127 O O . SER A 1 90 ? -12.70800 15.47900 -29.20500 1.000 24.58499 182 SER A O 1
ATOM 1135 N N . LYS A 1 91 ? -13.90200 17.05500 -30.29000 1.000 21.38522 183 LYS A N 1
ATOM 1136 C CA . LYS A 1 91 ? -14.47300 17.59600 -29.06500 1.000 22.25551 183 LYS A CA 1
ATOM 1137 C C . LYS A 1 91 ? -15.54800 16.69300 -28.46100 1.000 20.26847 183 LYS A C 1
ATOM 1138 O O . LYS A 1 91 ? -15.93100 16.92500 -27.31000 1.000 27.44391 183 LYS A O 1
ATOM 1157 N N . VAL A 1 92 ? -16.06200 15.70700 -29.21000 1.000 22.82920 184 VAL A N 1
ATOM 1158 C CA . VAL A 1 92 ? -17.17900 14.84900 -28.78900 1.000 21.89330 184 VAL A CA 1
ATOM 1159 C C . VAL A 1 92 ? -16.67600 13.42100 -28.59500 1.000 19.10708 184 VAL A C 1
ATOM 1160 O O . VAL A 1 92 ? -16.08400 12.84300 -29.51500 1.000 19.90596 184 VAL A O 1
ATOM 1173 N N . ARG A 1 93 ? -16.94400 12.83800 -27.41700 1.000 17.73171 185 ARG A N 1
ATOM 1174 C CA . ARG A 1 93 ? -16.62900 11.43400 -27.14000 1.000 21.03858 185 ARG A CA 1
ATOM 1175 C C . ARG A 1 93 ? -17.86700 10.69800 -26.63700 1.000 19.68061 185 ARG A C 1
ATOM 1176 O O . ARG A 1 93 ? -18.56500 11.19600 -25.74900 1.000 20.95484 185 ARG A O 1
ATOM 1197 N N . VAL A 1 94 ? -18.11300 9.49400 -27.17500 1.000 20.96713 186 VAL A N 1
ATOM 1198 C CA . VAL A 1 94 ? -19.40600 8.83100 -27.02700 1.000 18.01825 186 VAL A CA 1
ATOM 1199 C C . VAL A 1 94 ? -19.22500 7.42500 -26.47100 1.000 21.47274 186 VAL A C 1
ATOM 1200 O O . VAL A 1 94 ? -18.20100 6.77100 -26.68600 1.000 22.30896 186 VAL A O 1
ATOM 1213 N N . PHE A 1 95 ? -20.22000 6.98300 -25.69800 1.000 20.73223 187 PHE A N 1
ATOM 1214 C CA . PHE A 1 95 ? -20.18500 5.70200 -24.99900 1.000 22.14723 187 PHE A CA 1
ATOM 1215 C C . PHE A 1 95 ? -21.61000 5.17700 -24.93800 1.000 19.67313 187 PHE A C 1
ATOM 1216 O O . PHE A 1 95 ? -22.56100 5.95700 -24.96300 1.000 22.65451 187 PHE A O 1
ATOM 1233 N N . ARG A 1 96 ? -21.75600 3.85700 -24.85300 1.000 21.13975 188 ARG A N 1
ATOM 1234 C CA . ARG A 1 96 ? -23.07000 3.22300 -24.82500 1.000 20.00279 188 ARG A CA 1
ATOM 1235 C C . ARG A 1 96 ? -23.14000 2.22700 -23.67800 1.000 22.58875 188 ARG A C 1
ATOM 1236 O O . ARG A 1 96 ? -22.23600 1.40500 -23.50600 1.000 20.82164 188 ARG A O 1
ATOM 1257 N N . LEU A 1 97 ? -24.21800 2.30700 -22.90900 1.000 18.97899 189 LEU A N 1
ATOM 1258 C CA . LEU A 1 97 ? -24.55200 1.29800 -21.91600 1.000 17.61482 189 LEU A CA 1
ATOM 1259 C C . LEU A 1 97 ? -25.31900 0.16400 -22.58700 1.000 24.43178 189 LEU A C 1
ATOM 1260 O O . LEU A 1 97 ? -26.11600 0.39600 -23.50300 1.000 18.08912 189 LEU A O 1
ATOM 1276 N N . ASN A 1 98 ? -25.07800 -1.06500 -22.13000 1.000 20.13787 190 ASN A N 1
ATOM 1277 C CA . ASN A 1 98 ? -25.67400 -2.24400 -22.74600 1.000 22.70720 190 ASN A CA 1
ATOM 1278 C C . ASN A 1 98 ? -26.94300 -2.71600 -22.03400 1.000 21.58642 190 ASN A C 1
ATOM 1279 O O . ASN A 1 98 ? -27.44400 -3.80800 -22.33300 1.000 19.11285 190 ASN A O 1
ATOM 1290 N N . SER A 1 99 ? -27.46600 -1.92100 -21.10400 1.000 19.94017 191 SER A N 1
ATOM 1291 C CA . SER A 1 99 ? -28.82300 -2.07200 -20.60000 1.000 20.89265 191 SER A CA 1
ATOM 1292 C C . SER A 1 99 ? -29.30500 -0.69700 -20.14400 1.000 20.90839 191 SER A C 1
ATOM 1293 O O . SER A 1 99 ? -28.50600 0.20300 -19.88400 1.000 19.61621 191 SER A O 1
ATOM 1301 N N . ASN A 1 100 ? -30.62400 -0.54400 -20.06600 1.000 19.80489 192 ASN A N 1
ATOM 1302 C CA . ASN A 1 100 ? -31.26100 0.71900 -19.69300 1.000 17.55545 192 ASN A CA 1
ATOM 1303 C C . ASN A 1 100 ? -31.20300 0.86400 -18.17500 1.000 20.32851 192 ASN A C 1
ATOM 1304 O O . ASN A 1 100 ? -31.82900 0.09200 -17.44400 1.000 18.14818 192 ASN A O 1
ATOM 1315 N N . LEU A 1 101 ? -30.42500 1.84200 -17.70100 1.000 19.02113 193 LEU A N 1
ATOM 1316 C CA . LEU A 1 101 ? -30.16900 2.02600 -16.28000 1.000 17.02799 193 LEU A CA 1
ATOM 1317 C C . LEU A 1 101 ? -30.56000 3.40000 -15.75400 1.000 23.15831 193 LEU A C 1
ATOM 1318 O O . LEU A 1 101 ? -30.50500 3.61100 -14.53300 1.000 18.41399 193 LEU A O 1
ATOM 1334 N N . GLY A 1 102 ? -30.96900 4.32100 -16.62100 1.000 16.50890 194 GLY A N 1
ATOM 1335 C CA . GLY A 1 102 ? -31.48200 5.60700 -16.21100 1.000 16.34393 194 GLY A CA 1
ATOM 1336 C C . GLY A 1 102 ? -30.43700 6.69500 -16.34900 1.000 16.78019 194 GLY A C 1
ATOM 1337 O O . GLY A 1 102 ? -29.23100 6.44200 -16.41200 1.000 19.01163 194 GLY A O 1
ATOM 1341 N N . THR A 1 103 ? -30.92200 7.93700 -16.38400 1.000 17.76113 195 THR A N 1
ATOM 1342 C CA . THR A 1 103 ? -30.05200 9.05600 -16.72100 1.000 17.30885 195 THR A CA 1
ATOM 1343 C C . THR A 1 103 ? -28.94900 9.26300 -15.68900 1.000 15.49102 195 THR A C 1
ATOM 1344 O O . THR A 1 103 ? -27.84800 9.67700 -16.05500 1.000 17.37610 195 THR A O 1
ATOM 1355 N N . TYR A 1 104 ? -29.20100 8.96700 -14.40800 1.000 16.33049 196 TYR A N 1
ATOM 1356 C CA . TYR A 1 104 ? -28.17700 9.25100 -13.40400 1.000 15.45678 196 TYR A CA 1
ATOM 1357 C C . TYR A 1 104 ? -27.05400 8.22300 -13.44700 1.000 15.50981 196 TYR A C 1
ATOM 1358 O O . TYR A 1 104 ? -25.88900 8.57800 -13.25400 1.000 18.21340 196 TYR A O 1
ATOM 1376 N N . PHE A 1 105 ? -27.36800 6.96800 -13.75100 1.000 15.68173 197 PHE A N 1
ATOM 1377 C CA . PHE A 1 105 ? -26.30600 6.00200 -14.01300 1.000 17.42483 197 PHE A CA 1
ATOM 1378 C C . PHE A 1 105 ? -25.48000 6.41800 -15.23000 1.000 15.67752 197 PHE A C 1
ATOM 1379 O O . PHE A 1 105 ? -24.24700 6.34600 -15.20800 1.000 15.69537 197 PHE A O 1
ATOM 1396 N N . ALA A 1 106 ? -26.14000 6.85900 -16.30300 1.000 17.91698 198 ALA A N 1
ATOM 1397 C CA . ALA A 1 106 ? -25.41000 7.27200 -17.50200 1.000 16.70914 198 ALA A CA 1
ATOM 1398 C C . ALA A 1 106 ? -24.55600 8.50600 -17.23300 1.000 19.05806 198 ALA A C 1
ATOM 1399 O O . ALA A 1 106 ? -23.41900 8.59400 -17.70700 1.000 15.91910 198 ALA A O 1
ATOM 1406 N N . LYS A 1 107 ? -25.09700 9.46900 -16.47700 1.000 15.30527 199 LYS A N 1
ATOM 1407 C CA . LYS A 1 107 ? -24.36000 10.66700 -16.07100 1.000 17.47851 199 LYS A CA 1
ATOM 1408 C C . LYS A 1 107 ? -23.05400 10.30800 -15.37500 1.000 16.08782 199 LYS A C 1
ATOM 1409 O O . LYS A 1 107 ? -21.97100 10.79700 -15.72500 1.000 17.83003 199 LYS A O 1
ATOM 1428 N N . ASN A 1 108 ? -23.18000 9.51300 -14.31300 1.000 15.36486 200 ASN A N 1
ATOM 1429 C CA . ASN A 1 108 ? -22.03500 9.06200 -13.53400 1.000 18.69619 200 ASN A CA 1
ATOM 1430 C C . ASN A 1 108 ? -21.01000 8.36200 -14.40400 1.000 18.84184 200 ASN A C 1
ATOM 1431 O O . ASN A 1 108 ? -19.80200 8.50900 -14.18700 1.000 16.95862 200 ASN A O 1
ATOM 1442 N N . THR A 1 109 ? -21.47100 7.54000 -15.35300 1.000 17.49717 201 THR A N 1
ATOM 1443 C CA . THR A 1 109 ? -20.54300 6.92600 -16.29700 1.000 18.67977 201 THR A CA 1
ATOM 1444 C C . THR A 1 109 ? -19.79500 7.99400 -17.08900 1.000 19.57883 201 THR A C 1
ATOM 1445 O O . THR A 1 109 ? -18.58300 7.88600 -17.31200 1.000 17.04996 201 THR A O 1
ATOM 1456 N N . GLY A 1 110 ? -20.50500 9.02900 -17.52400 1.000 15.64755 202 GLY A N 1
ATOM 1457 C CA . GLY A 1 110 ? -19.86500 10.10100 -18.27100 1.000 16.38603 202 GLY A CA 1
ATOM 1458 C C . GLY A 1 110 ? -18.84400 10.85700 -17.44500 1.000 19.85169 202 GLY A C 1
ATOM 1459 O O . GLY A 1 110 ? -17.79900 11.26800 -17.95800 1.000 19.76323 202 GLY A O 1
ATOM 1463 N N . ILE A 1 111 ? -19.13800 11.06100 -16.15800 1.000 20.36091 203 ILE A N 1
ATOM 1464 C CA . ILE A 1 111 ? -18.18000 11.71300 -15.27200 1.000 15.77739 203 ILE A CA 1
ATOM 1465 C C . ILE A 1 111 ? -16.88000 10.91100 -15.21700 1.000 18.34193 203 ILE A C 1
ATOM 1466 O O . ILE A 1 111 ? -15.78300 11.46800 -15.36500 1.000 19.58014 203 ILE A O 1
ATOM 1482 N N . LEU A 1 112 ? -16.98200 9.58500 -15.04500 1.000 17.85471 204 LEU A N 1
ATOM 1483 C CA . LEU A 1 112 ? -15.78600 8.74000 -15.01400 1.000 20.38800 204 LEU A CA 1
ATOM 1484 C C . LEU A 1 112 ? -14.97500 8.83100 -16.30600 1.000 18.04532 204 LEU A C 1
ATOM 1485 O O . LEU A 1 112 ? -13.73900 8.76200 -16.26700 1.000 19.43040 204 LEU A O 1
ATOM 1501 N N . LYS A 1 113 ? -15.64500 8.97300 -17.45500 1.000 23.84817 205 LYS A N 1
ATOM 1502 C CA . LYS A 1 113 ? -14.95000 9.09700 -18.73500 1.000 20.05811 205 LYS A CA 1
ATOM 1503 C C . LYS A 1 113 ? -14.35700 10.48700 -18.93700 1.000 22.82015 205 LYS A C 1
ATOM 1504 O O . LYS A 1 113 ? -13.37900 10.63500 -19.67700 1.000 23.95897 205 LYS A O 1
ATOM 1523 N N . SER A 1 114 ? -14.93100 11.50200 -18.29600 1.000 20.22224 206 SER A N 1
ATOM 1524 C CA . SER A 1 114 ? -14.55100 12.88700 -18.52600 1.000 20.58172 206 SER A CA 1
ATOM 1525 C C . SER A 1 114 ? -13.14000 13.17200 -18.01700 1.000 22.38467 206 SER A C 1
ATOM 1526 O O . SER A 1 114 ? -12.62300 12.51000 -17.11400 1.000 24.63932 206 SER A O 1
ATOM 1534 N N . LYS A 1 115 ? -12.54000 14.21900 -18.58400 1.000 24.49204 207 LYS A N 1
ATOM 1535 C CA . LYS A 1 115 ? -11.21100 14.67200 -18.20200 1.000 26.01496 207 LYS A CA 1
ATOM 1536 C C . LYS A 1 115 ? -11.17500 16.11700 -17.71100 1.000 22.84732 207 LYS A C 1
ATOM 1537 O O . LYS A 1 115 ? -10.11100 16.58000 -17.29500 1.000 22.95435 207 LYS A O 1
ATOM 1547 N N . GLY A 1 116 ? -12.29500 16.84100 -17.73800 1.000 20.56996 208 GLY A N 1
ATOM 1548 C CA . GLY A 1 116 ? -12.27000 18.25100 -17.40500 1.000 21.16659 208 GLY A CA 1
ATOM 1549 C C . GLY A 1 116 ? -12.13000 18.52200 -15.91600 1.000 25.01296 208 GLY A C 1
ATOM 1550 O O . GLY A 1 116 ? -12.43600 17.70000 -15.05000 1.000 21.50397 208 GLY A O 1
ATOM 1554 N N . ASP A 1 117 ? -11.64600 19.72500 -15.62000 1.000 23.94517 209 ASP A N 1
ATOM 1555 C CA . ASP A 1 117 ? -11.57600 20.20200 -14.24700 1.000 22.91958 209 ASP A CA 1
ATOM 1556 C C . ASP A 1 117 ? -12.90900 20.73300 -13.74000 1.000 21.48183 209 ASP A C 1
ATOM 1557 O O . ASP A 1 117 ? -13.09300 20.85600 -12.52400 1.000 19.43227 209 ASP A O 1
ATOM 1566 N N . ILE A 1 118 ? -13.82200 21.06900 -14.64600 1.000 22.66446 210 ILE A N 1
ATOM 1567 C CA . ILE A 1 118 ? -15.12300 21.63400 -14.32100 1.000 19.13094 210 ILE A CA 1
ATOM 1568 C C . ILE A 1 118 ? -16.15100 20.85700 -15.13200 1.000 21.12716 210 ILE A C 1
ATOM 1569 O O . ILE A 1 118 ? -15.95100 20.63600 -16.33100 1.000 20.60866 210 ILE A O 1
ATOM 1585 N N . ILE A 1 119 ? -17.24700 20.46200 -14.48200 1.000 21.65051 211 ILE A N 1
ATOM 1586 C CA . ILE A 1 119 ? -18.23900 19.53300 -15.02800 1.000 18.15627 211 ILE A CA 1
ATOM 1587 C C . ILE A 1 119 ? -19.57200 20.26200 -15.13400 1.000 18.97939 211 ILE A C 1
ATOM 1588 O O . ILE A 1 119 ? -20.10600 20.72000 -14.11900 1.000 18.79697 211 ILE A O 1
ATOM 1604 N N . PHE A 1 120 ? -20.11000 20.35800 -16.35200 1.000 15.58134 212 PHE A N 1
ATOM 1605 C CA . PHE A 1 120 ? -21.48100 20.78000 -16.62400 1.000 17.08384 212 PHE A CA 1
ATOM 1606 C C . PHE A 1 120 ? -22.27100 19.61500 -17.21700 1.000 15.28282 212 PHE A C 1
ATOM 1607 O O . PHE A 1 120 ? -21.73000 18.53300 -17.46500 1.000 16.98233 212 PHE A O 1
ATOM 1624 N N . PHE A 1 121 ? -23.56400 19.85800 -17.45600 1.000 16.06090 213 PHE A N 1
ATOM 1625 C CA . PHE A 1 121 ? -24.48800 18.86100 -17.98500 1.000 18.67426 213 PHE A CA 1
ATOM 1626 C C . PHE A 1 121 ? -25.37900 19.47900 -19.05900 1.000 17.64877 213 PHE A C 1
ATOM 1627 O O . PHE A 1 121 ? -25.59400 20.68900 -19.09300 1.000 18.91157 213 PHE A O 1
ATOM 1644 N N . GLN A 1 122 ? -25.88600 18.62300 -19.95200 1.000 19.11753 214 GLN A N 1
ATOM 1645 C CA . GLN A 1 122 ? -26.92100 19.01900 -20.90400 1.000 15.62084 214 GLN A CA 1
ATOM 1646 C C . GLN A 1 122 ? -27.65100 17.77700 -21.37800 1.000 16.72371 214 GLN A C 1
ATOM 1647 O O . GLN A 1 122 ? -27.01300 16.79500 -21.77200 1.000 16.26762 214 GLN A O 1
ATOM 1661 N N . ASP A 1 123 ? -28.97800 17.82100 -21.34900 1.000 16.52113 215 ASP A N 1
ATOM 1662 C CA . ASP A 1 123 ? -29.75800 16.68500 -21.81000 1.000 21.22971 215 ASP A CA 1
ATOM 1663 C C . ASP A 1 123 ? -29.82900 16.67500 -23.34000 1.000 21.62889 215 ASP A C 1
ATOM 1664 O O . ASP A 1 123 ? -29.78600 17.71700 -24.00700 1.000 20.34178 215 ASP A O 1
ATOM 1673 N N . SER A 1 124 ? -29.96400 15.47600 -23.89200 1.000 17.05083 216 SER A N 1
ATOM 1674 C CA . SER A 1 124 ? -29.88300 15.26900 -25.32800 1.000 16.21884 216 SER A CA 1
ATOM 1675 C C . SER A 1 124 ? -31.10700 15.77300 -26.08300 1.000 19.06723 216 SER A C 1
ATOM 1676 O O . SER A 1 124 ? -31.08400 15.76100 -27.31700 1.000 16.81712 216 SER A O 1
ATOM 1684 N N . ASP A 1 125 ? -32.16500 16.20900 -25.40000 1.000 17.27227 217 ASP A N 1
ATOM 1685 C CA . ASP A 1 125 ? -33.33800 16.74200 -26.08700 1.000 18.33020 217 ASP A CA 1
ATOM 1686 C C . ASP A 1 125 ? -33.45400 18.25600 -25.99500 1.000 22.60552 217 ASP A C 1
ATOM 1687 O O . ASP A 1 125 ? -34.48500 18.80500 -26.39200 1.000 17.30527 217 ASP A O 1
ATOM 1696 N N . ASP A 1 126 ? -32.41700 18.93900 -25.52000 1.000 21.56931 218 ASP A N 1
ATOM 1697 C CA . ASP A 1 126 ? -32.44500 20.37000 -25.24300 1.000 20.32998 218 ASP A CA 1
ATOM 1698 C C . ASP A 1 126 ? -31.38900 21.08600 -26.07700 1.000 24.10405 218 ASP A C 1
ATOM 1699 O O . ASP A 1 126 ? -30.57000 20.46400 -26.75200 1.000 22.22785 218 ASP A O 1
ATOM 1708 N N . VAL A 1 127 ? -31.40100 22.41800 -26.00700 1.000 22.37095 219 VAL A N 1
ATOM 1709 C CA . VAL A 1 127 ? -30.30600 23.24800 -26.50000 1.000 19.24857 219 VAL A CA 1
ATOM 1710 C C . VAL A 1 127 ? -30.03900 24.32500 -25.45400 1.000 20.49190 219 VAL A C 1
ATOM 1711 O O . VAL A 1 127 ? -30.78600 24.47700 -24.48600 1.000 17.78791 219 VAL A O 1
ATOM 1724 N N . CYS A 1 128 ? -28.94200 25.06000 -25.63800 1.000 20.08713 220 CYS A N 1
ATOM 1725 C CA . CYS A 1 128 ? -28.59000 26.12300 -24.70800 1.000 20.69685 220 CYS A CA 1
ATOM 1726 C C . CYS A 1 128 ? -27.97700 27.30000 -25.46000 1.000 19.26706 220 CYS A C 1
ATOM 1727 O O . CYS A 1 128 ? -27.61200 27.20500 -26.63500 1.000 20.60705 220 CYS A O 1
ATOM 1735 N N . HIS A 1 129 ? -27.88600 28.41800 -24.74400 1.000 22.80983 221 HIS A N 1
ATOM 1736 C CA . HIS A 1 129 ? -27.33500 29.66400 -25.26500 1.000 20.67335 221 HIS A CA 1
ATOM 1737 C C . HIS A 1 129 ? -25.82000 29.55200 -25.44800 1.000 18.65498 221 HIS A C 1
ATOM 1738 O O . HIS A 1 129 ? -25.11400 28.94600 -24.63600 1.000 17.80792 221 HIS A O 1
ATOM 1752 N N . HIS A 1 130 ? -25.30800 30.16700 -26.51600 1.000 20.04704 222 HIS A N 1
ATOM 1753 C CA . HIS A 1 130 ? -23.89700 30.00300 -26.87400 1.000 19.49776 222 HIS A CA 1
ATOM 1754 C C . HIS A 1 130 ? -22.92300 30.57500 -25.84900 1.000 20.81280 222 HIS A C 1
ATOM 1755 O O . HIS A 1 130 ? -21.72800 30.28100 -25.94200 1.000 18.86135 222 HIS A O 1
ATOM 1769 N N . GLU A 1 131 ? -23.39300 31.34700 -24.86800 1.000 18.21269 223 GLU A N 1
ATOM 1770 C CA . GLU A 1 131 ? -22.56600 31.90500 -23.80700 1.000 18.83553 223 GLU A CA 1
ATOM 1771 C C . GLU A 1 131 ? -22.80100 31.22700 -22.45800 1.000 19.58715 223 GLU A C 1
ATOM 1772 O O . GLU A 1 131 ? -22.32800 31.74200 -21.43900 1.000 21.31916 223 GLU A O 1
ATOM 1784 N N . ARG A 1 132 ? -23.54100 30.11100 -22.41700 1.000 19.19381 224 ARG A N 1
ATOM 1785 C CA . ARG A 1 132 ? -23.87700 29.49700 -21.13000 1.000 20.15860 224 ARG A CA 1
ATOM 1786 C C . ARG A 1 132 ? -22.62300 29.10500 -20.36400 1.000 16.77077 224 ARG A C 1
ATOM 1787 O O . ARG A 1 132 ? -22.47000 29.44800 -19.18700 1.000 20.33950 224 ARG A O 1
ATOM 1808 N N . ILE A 1 133 ? -21.70900 28.39800 -21.02200 1.000 16.77155 225 ILE A N 1
ATOM 1809 C CA . ILE A 1 133 ? -20.53100 27.89600 -20.33100 1.000 16.75715 225 ILE A CA 1
ATOM 1810 C C . ILE A 1 133 ? -19.58800 29.03100 -19.96400 1.000 20.64564 225 ILE A C 1
ATOM 1811 O O . ILE A 1 133 ? -19.03800 29.05700 -18.85300 1.000 20.07787 225 ILE A O 1
ATOM 1827 N N . GLU A 1 134 ? -19.38400 29.97800 -20.88200 1.000 19.77037 226 GLU A N 1
ATOM 1828 C CA . GLU A 1 134 ? -18.50700 31.11200 -20.60400 1.000 17.85748 226 GLU A CA 1
ATOM 1829 C C . GLU A 1 134 ? -18.97400 31.87200 -19.36900 1.000 19.94721 226 GLU A C 1
ATOM 1830 O O . GLU A 1 134 ? -18.19600 32.10200 -18.43500 1.000 21.35114 226 GLU A O 1
ATOM 1842 N N . ARG A 1 135 ? -20.23900 32.27300 -19.34800 1.000 17.76957 227 ARG A N 1
ATOM 1843 C CA . ARG A 1 135 ? -20.70900 33.10300 -18.24700 1.000 20.45550 227 ARG A CA 1
ATOM 1844 C C . ARG A 1 135 ? -20.72200 32.32100 -16.93400 1.000 19.86274 227 ARG A C 1
ATOM 1845 O O . ARG A 1 135 ? -20.32400 32.84900 -15.88900 1.000 20.13145 227 ARG A O 1
ATOM 1866 N N . CYS A 1 136 ? -21.17400 31.06300 -16.96300 1.000 19.97783 228 CYS A N 1
ATOM 1867 C CA . CYS A 1 136 ? -21.23800 30.28100 -15.73000 1.000 19.90332 228 CYS A CA 1
ATOM 1868 C C . CYS A 1 136 ? -19.84600 29.99400 -15.17400 1.000 19.77089 228 CYS A C 1
ATOM 1869 O O . CYS A 1 136 ? -19.65100 29.99900 -13.95300 1.000 19.89437 228 CYS A O 1
ATOM 1877 N N . VAL A 1 137 ? -18.87500 29.72400 -16.05100 1.000 17.27860 229 VAL A N 1
ATOM 1878 C CA . VAL A 1 137 ? -17.50300 29.49100 -15.59800 1.000 22.23064 229 VAL A CA 1
ATOM 1879 C C . VAL A 1 137 ? -16.93700 30.74600 -14.94300 1.000 24.94466 229 VAL A C 1
ATOM 1880 O O . VAL A 1 137 ? -16.27100 30.67600 -13.90200 1.000 20.49011 229 VAL A O 1
ATOM 1893 N N . ASN A 1 138 ? -17.16100 31.91300 -15.55600 1.000 23.74713 230 ASN A N 1
ATOM 1894 C CA . ASN A 1 138 ? -16.61100 33.13600 -14.98400 1.000 22.99642 230 ASN A CA 1
ATOM 1895 C C . ASN A 1 138 ? -17.25100 33.45700 -13.64200 1.000 27.50300 230 ASN A C 1
ATOM 1896 O O . ASN A 1 138 ? -16.57300 33.97200 -12.74800 1.000 26.92893 230 ASN A O 1
ATOM 1907 N N . ILE A 1 139 ? -18.53900 33.14500 -13.46900 1.000 21.37540 231 ILE A N 1
ATOM 1908 C CA . ILE A 1 139 ? -19.16000 33.32800 -12.16100 1.000 24.71822 231 ILE A CA 1
ATOM 1909 C C . ILE A 1 139 ? -18.61200 32.30700 -11.17000 1.000 25.52210 231 ILE A C 1
ATOM 1910 O O . ILE A 1 139 ? -18.31800 32.64000 -10.01600 1.000 22.15374 231 ILE A O 1
ATOM 1926 N N . LEU A 1 140 ? -18.44400 31.05600 -11.61600 1.000 21.93871 232 LEU A N 1
ATOM 1927 C CA . LEU A 1 140 ? -17.92400 29.99500 -10.75600 1.000 19.46919 232 LEU A CA 1
ATOM 1928 C C . LEU A 1 140 ? -16.55000 30.34300 -10.20600 1.000 23.63920 232 LEU A C 1
ATOM 1929 O O . LEU A 1 140 ? -16.25000 30.08000 -9.03500 1.000 24.92792 232 LEU A O 1
ATOM 1945 N N . LEU A 1 141 ? -15.69300 30.90400 -11.04800 1.000 22.41876 233 LEU A N 1
ATOM 1946 C CA . LEU A 1 141 ? -14.30000 31.13700 -10.70600 1.000 29.67539 233 LEU A CA 1
ATOM 1947 C C . LEU A 1 141 ? -14.04800 32.52100 -10.12400 1.000 28.01627 233 LEU A C 1
ATOM 1948 O O . LEU A 1 141 ? -12.90700 32.81500 -9.75400 1.000 30.15520 233 LEU A O 1
ATOM 1964 N N . ALA A 1 142 ? -15.08600 33.35500 -10.00700 1.000 25.68831 234 ALA A N 1
ATOM 1965 C CA . ALA A 1 142 ? -14.92300 34.70400 -9.47200 1.000 32.74215 234 ALA A CA 1
ATOM 1966 C C . ALA A 1 142 ? -14.43900 34.69200 -8.02700 1.000 29.30447 234 ALA A C 1
ATOM 1967 O O . ALA A 1 142 ? -13.72300 35.60900 -7.60400 1.000 28.41193 234 ALA A O 1
ATOM 1974 N N . ASN A 1 143 ? -14.82900 33.68000 -7.25500 1.000 28.57431 235 ASN A N 1
ATOM 1975 C CA . ASN A 1 143 ? -14.44100 33.53200 -5.85500 1.000 32.93434 235 ASN A CA 1
ATOM 1976 C C . ASN A 1 143 ? -13.94000 32.11000 -5.65300 1.000 32.11639 235 ASN A C 1
ATOM 1977 O O . ASN A 1 143 ? -14.62900 31.15000 -6.01100 1.000 25.74444 235 ASN A O 1
ATOM 1988 N N . LYS A 1 144 ? -12.74700 31.97500 -5.06300 1.000 35.62217 236 LYS A N 1
ATOM 1989 C CA . LYS A 1 144 ? -12.13700 30.65600 -4.91200 1.000 33.89635 236 LYS A CA 1
ATOM 1990 C C . LYS A 1 144 ? -12.89900 29.75700 -3.94500 1.000 27.61918 236 LYS A C 1
ATOM 1991 O O . LYS A 1 144 ? -12.67500 28.54200 -3.94500 1.000 32.92096 236 LYS A O 1
ATOM 1995 N N . GLU A 1 145 ? -13.78500 30.31500 -3.12400 1.000 27.05075 237 GLU A N 1
ATOM 1996 C CA . GLU A 1 145 ? -14.57700 29.50800 -2.20500 1.000 28.74336 237 GLU A CA 1
ATOM 1997 C C . GLU A 1 145 ? -15.79900 28.87800 -2.87500 1.000 34.29866 237 GLU A C 1
ATOM 1998 O O . GLU A 1 145 ? -16.36200 27.92100 -2.33200 1.000 25.38897 237 GLU A O 1
ATOM 2007 N N . THR A 1 146 ? -16.19700 29.36000 -4.05000 1.000 23.79580 238 THR A N 1
ATOM 2008 C CA . THR A 1 146 ? -17.36800 28.82500 -4.73100 1.000 22.38311 238 THR A CA 1
ATOM 2009 C C . THR A 1 146 ? -17.08300 27.41800 -5.25500 1.000 22.00771 238 THR A C 1
ATOM 2010 O O . THR A 1 146 ? -16.03700 27.16700 -5.86500 1.000 21.97339 238 THR A O 1
ATOM 2021 N N . ILE A 1 147 ? -18.01400 26.49300 -5.00000 1.000 22.36273 239 ILE A N 1
ATOM 2022 C CA . ILE A 1 147 ? -17.85800 25.08800 -5.38900 1.000 21.69394 239 ILE A CA 1
ATOM 2023 C C . ILE A 1 147 ? -18.66500 24.78900 -6.65000 1.000 20.95277 239 ILE A C 1
ATOM 2024 O O . ILE A 1 147 ? -18.31700 23.87800 -7.41300 1.000 23.58648 239 ILE A O 1
ATOM 2040 N N . ALA A 1 148 ? -19.76000 25.51900 -6.85900 1.000 17.86322 240 ALA A N 1
ATOM 2041 C CA . ALA A 1 148 ? -20.65300 25.23300 -7.97400 1.000 20.63690 240 ALA A CA 1
ATOM 2042 C C . ALA A 1 148 ? -21.43700 26.48200 -8.36300 1.000 16.78701 240 ALA A C 1
ATOM 2043 O O . ALA A 1 148 ? -21.51200 27.45900 -7.61600 1.000 20.62563 240 ALA A O 1
ATOM 2050 N N . VAL A 1 149 ? -22.04600 26.41500 -9.54800 1.000 17.67096 241 VAL A N 1
ATOM 2051 C CA . VAL A 1 149 ? -22.81100 27.50200 -10.15100 1.000 17.65151 241 VAL A CA 1
ATOM 2052 C C . VAL A 1 149 ? -24.00800 26.87000 -10.84400 1.000 20.05622 241 VAL A C 1
ATOM 2053 O O . VAL A 1 149 ? -23.96900 25.70100 -11.23400 1.000 19.67121 241 VAL A O 1
ATOM 2066 N N . ARG A 1 150 ? -25.08400 27.64200 -10.99200 1.000 19.49879 242 ARG A N 1
ATOM 2067 C CA . ARG A 1 150 ? -26.18500 27.23400 -11.85600 1.000 16.79671 242 ARG A CA 1
ATOM 2068 C C . ARG A 1 150 ? -26.87700 28.46300 -12.42800 1.000 20.65585 242 ARG A C 1
ATOM 2069 O O . ARG A 1 150 ? -26.82400 29.55100 -11.84600 1.000 21.81754 242 ARG A O 1
ATOM 2090 N N . CYS A 1 151 ? -27.52200 28.27900 -13.58100 1.000 17.97126 243 CYS A N 1
ATOM 2091 C CA . CYS A 1 151 ? -28.28300 29.33600 -14.23200 1.000 19.81339 243 CYS A CA 1
ATOM 2092 C C . CYS A 1 151 ? -29.73600 28.89000 -14.37000 1.000 19.20956 243 CYS A C 1
ATOM 2093 O O . CYS A 1 151 ? -30.13500 27.83600 -13.85900 1.000 19.94516 243 CYS A O 1
ATOM 2101 N N . ALA A 1 152 ? -30.53100 29.71700 -15.04700 1.000 18.05909 244 ALA A N 1
ATOM 2102 C CA . ALA A 1 152 ? -31.95900 29.49200 -15.19100 1.000 20.98135 244 ALA A CA 1
ATOM 2103 C C . ALA A 1 152 ? -32.27900 28.79800 -16.51000 1.000 20.78855 244 ALA A C 1
ATOM 2104 O O . ALA A 1 152 ? -31.54700 28.90800 -17.50300 1.000 18.00097 244 ALA A O 1
ATOM 2111 N N . TYR A 1 153 ? -33.40300 28.09100 -16.50400 1.000 21.05638 245 TYR A N 1
ATOM 2112 C CA . TYR A 1 153 ? -33.90800 27.39500 -17.67100 1.000 20.73940 245 TYR A CA 1
ATOM 2113 C C . TYR A 1 153 ? -35.31700 27.88500 -17.98900 1.000 21.54560 245 TYR A C 1
ATOM 2114 O O . TYR A 1 153 ? -35.98600 28.51500 -17.16700 1.000 25.23961 245 TYR A O 1
ATOM 2132 N N . SER A 1 154 ? -35.76700 27.55300 -19.19500 1.000 17.93154 246 SER A N 1
ATOM 2133 C CA . SER A 1 154 ? -37.14200 27.73700 -19.63400 1.000 18.88067 246 SER A CA 1
ATOM 2134 C C . SER A 1 154 ? -37.60800 26.47500 -20.34300 1.000 20.40497 246 SER A C 1
ATOM 2135 O O . SER A 1 154 ? -36.80800 25.77200 -20.97100 1.000 21.16557 246 SER A O 1
ATOM 2143 N N . ARG A 1 155 ? -38.90200 26.17700 -20.22400 1.000 21.22072 247 ARG A N 1
ATOM 2144 C CA . ARG A 1 155 ? -39.53100 25.15100 -21.04900 1.000 21.03553 247 ARG A CA 1
ATOM 2145 C C . ARG A 1 155 ? -40.00000 25.80400 -22.34500 1.000 23.70798 247 ARG A C 1
ATOM 2146 O O . ARG A 1 155 ? -40.60400 26.88100 -22.31500 1.000 23.91210 247 ARG A O 1
ATOM 2167 N N . LEU A 1 156 ? -39.71700 25.15500 -23.47800 1.000 22.38689 248 LEU A N 1
ATOM 2168 C CA . LEU A 1 156 ? -40.03800 25.68200 -24.79800 1.000 23.09831 248 LEU A CA 1
ATOM 2169 C C . LEU A 1 156 ? -40.89100 24.68700 -25.56900 1.000 26.51164 248 LEU A C 1
ATOM 2170 O O . LEU A 1 156 ? -40.56000 23.49700 -25.64100 1.000 28.68852 248 LEU A O 1
ATOM 2186 N N . ALA A 1 157 ? -41.98100 25.17800 -26.13800 1.000 25.14075 249 ALA A N 1
ATOM 2187 C CA . ALA A 1 157 ? -42.76800 24.39100 -27.07600 1.000 37.35163 249 ALA A CA 1
ATOM 2188 C C . ALA A 1 157 ? -41.94700 24.19600 -28.34800 1.000 37.93819 249 ALA A C 1
ATOM 2189 O O . ALA A 1 157 ? -41.59400 25.19100 -28.99600 1.000 36.52443 249 ALA A O 1
ATOM 2196 N N . PRO A 1 158 ? -41.60700 22.95900 -28.74600 1.000 41.90846 250 PRO A N 1
ATOM 2197 C CA . PRO A 1 158 ? -40.63600 22.80100 -29.84300 1.000 50.03731 250 PRO A CA 1
ATOM 2198 C C . PRO A 1 158 ? -41.15200 23.24600 -31.19800 1.000 55.95565 250 PRO A C 1
ATOM 2199 O O . PRO A 1 158 ? -40.33500 23.54200 -32.07900 1.000 61.97411 250 PRO A O 1
ATOM 2210 N N . GLU A 1 159 ? -42.46600 23.30600 -31.40400 1.000 51.19176 251 GLU A N 1
ATOM 2211 C CA . GLU A 1 159 ? -42.97200 23.73200 -32.70400 1.000 65.84923 251 GLU A CA 1
ATOM 2212 C C . GLU A 1 159 ? -42.74700 25.22700 -32.90500 1.000 58.66214 251 GLU A C 1
ATOM 2213 O O . GLU A 1 159 ? -42.12200 25.64600 -33.88700 1.000 52.27704 251 GLU A O 1
ATOM 2217 N N . THR A 1 160 ? -43.22400 26.04200 -31.96300 1.000 50.37097 252 THR A N 1
ATOM 2218 C CA . THR A 1 160 ? -43.19300 27.49400 -32.07200 1.000 39.36195 252 THR A CA 1
ATOM 2219 C C . THR A 1 160 ? -42.02300 28.13500 -31.34000 1.000 40.03054 252 THR A C 1
ATOM 2220 O O . THR A 1 160 ? -41.75100 29.31800 -31.56600 1.000 42.76877 252 THR A O 1
ATOM 2231 N N . GLN A 1 161 ? -41.34700 27.39400 -30.46100 1.000 46.84027 253 GLN A N 1
ATOM 2232 C CA . GLN A 1 161 ? -40.33300 27.93200 -29.55500 1.000 37.82828 253 GLN A CA 1
ATOM 2233 C C . GLN A 1 161 ? -40.89600 29.01900 -28.64000 1.000 32.47396 253 GLN A C 1
ATOM 2234 O O . GLN A 1 161 ? -40.15700 29.86900 -28.14200 1.000 36.03010 253 GLN A O 1
ATOM 2248 N N . HIS A 1 162 ? -42.20200 28.98700 -28.38100 1.000 30.94868 254 HIS A N 1
ATOM 2249 C CA . HIS A 1 162 ? -42.78100 29.83300 -27.34700 1.000 39.41670 254 HIS A CA 1
ATOM 2250 C C . HIS A 1 162 ? -42.40800 29.28600 -25.97300 1.000 34.93111 254 HIS A C 1
ATOM 2251 O O . HIS A 1 162 ? -42.17200 28.08700 -25.80300 1.000 28.61981 254 HIS A O 1
ATOM 2265 N N . ILE A 1 163 ? -42.36300 30.17900 -24.98900 1.000 26.83235 255 ILE A N 1
ATOM 2266 C CA . ILE A 1 163 ? -42.06900 29.80200 -23.61400 1.000 24.33433 255 ILE A CA 1
ATOM 2267 C C . ILE A 1 163 ? -43.32200 29.22100 -22.98000 1.000 25.72780 255 ILE A C 1
ATOM 2268 O O . ILE A 1 163 ? -44.41700 29.78700 -23.09400 1.000 28.18313 255 ILE A O 1
ATOM 2284 N N . ILE A 1 164 ? -43.16500 28.07200 -22.33900 1.000 25.45386 256 ILE A N 1
ATOM 2285 C CA . ILE A 1 164 ? -44.17900 27.49300 -21.46500 1.000 29.94787 256 ILE A CA 1
ATOM 2286 C C . ILE A 1 164 ? -43.80300 27.89000 -20.04800 1.000 23.65942 256 ILE A C 1
ATOM 2287 O O . ILE A 1 164 ? -42.84900 27.34900 -19.48300 1.000 24.32183 256 ILE A O 1
ATOM 2303 N N . LYS A 1 165 ? -44.54600 28.83400 -19.47700 1.000 24.85890 257 LYS A N 1
ATOM 2304 C CA . LYS A 1 165 ? -44.26400 29.29500 -18.12800 1.000 27.45205 257 LYS A CA 1
ATOM 2305 C C . LYS A 1 165 ? -44.47300 28.16200 -17.13300 1.000 29.52427 257 LYS A C 1
ATOM 2306 O O . LYS A 1 165 ? -45.40800 27.36700 -17.25700 1.000 25.40490 257 LYS A O 1
ATOM 2325 N N . VAL A 1 166 ? -43.58500 28.09100 -16.14700 1.000 25.43026 258 VAL A N 1
ATOM 2326 C CA . VAL A 1 166 ? -43.62600 27.08200 -15.09600 1.000 28.59086 258 VAL A CA 1
ATOM 2327 C C . VAL A 1 166 ? -43.89800 27.81000 -13.78800 1.000 30.37173 258 VAL A C 1
ATOM 2328 O O . VAL A 1 166 ? -43.06600 28.60300 -13.32900 1.000 28.44733 258 VAL A O 1
ATOM 2341 N N . ASN A 1 167 ? -45.06300 27.53400 -13.19600 1.000 22.56672 259 ASN A N 1
ATOM 2342 C CA . ASN A 1 167 ? -45.50800 28.17400 -11.95600 1.000 31.30278 259 ASN A CA 1
ATOM 2343 C C . ASN A 1 167 ? -45.39700 29.69300 -12.06600 1.000 30.01475 259 ASN A C 1
ATOM 2344 O O . ASN A 1 167 ? -44.90100 30.37500 -11.16400 1.000 33.97330 259 ASN A O 1
ATOM 2355 N N . ASN A 1 168 ? -45.82900 30.21300 -13.21600 1.000 25.26695 260 ASN A N 1
ATOM 2356 C CA . ASN A 1 168 ? -45.97500 31.63900 -13.49800 1.000 31.65437 260 ASN A CA 1
ATOM 2357 C C . ASN A 1 168 ? -44.64700 32.35300 -13.74200 1.000 28.33019 260 ASN A C 1
ATOM 2358 O O . ASN A 1 168 ? -44.57400 33.57700 -13.59600 1.000 31.17272 260 ASN A O 1
ATOM 2369 N N . MET A 1 169 ? -43.59400 31.63400 -14.12900 1.000 29.14816 261 MET A N 1
ATOM 2370 C CA . MET A 1 169 ? -42.29600 32.24000 -14.40300 1.000 28.46161 261 MET A CA 1
ATOM 2371 C C . MET A 1 169 ? -41.79800 31.81100 -15.77400 1.000 24.42929 261 MET A C 1
ATOM 2372 O O . MET A 1 169 ? -41.84300 30.62400 -16.11900 1.000 24.21502 261 MET A O 1
ATOM 2386 N N . ASP A 1 170 ? -41.34100 32.79800 -16.54900 1.000 23.34284 262 ASP A N 1
ATOM 2387 C CA . ASP A 1 170 ? -40.73100 32.53900 -17.84600 1.000 28.63733 262 ASP A CA 1
ATOM 2388 C C . ASP A 1 170 ? -39.46600 31.70700 -17.71700 1.000 24.77751 262 ASP A C 1
ATOM 2389 O O . ASP A 1 170 ? -39.14800 30.92500 -18.61800 1.000 23.09681 262 ASP A O 1
ATOM 2398 N N . TYR A 1 171 ? -38.71100 31.89600 -16.63800 1.000 24.59034 263 TYR A N 1
ATOM 2399 C CA . TYR A 1 171 ? -37.51600 31.10100 -16.40300 1.000 24.05274 263 TYR A CA 1
ATOM 2400 C C . TYR A 1 171 ? -37.27200 31.01300 -14.90500 1.000 28.70126 263 TYR A C 1
ATOM 2401 O O . TYR A 1 171 ? -37.76400 31.82900 -14.12100 1.000 22.68141 263 TYR A O 1
ATOM 2419 N N . ARG A 1 172 ? -36.52600 29.98700 -14.51500 1.000 23.02539 264 ARG A N 1
ATOM 2420 C CA . ARG A 1 172 ? -36.27000 29.73500 -13.10600 1.000 23.68378 264 ARG A CA 1
ATOM 2421 C C . ARG A 1 172 ? -34.99100 28.92800 -12.98400 1.000 22.61479 264 ARG A C 1
ATOM 2422 O O . ARG A 1 172 ? -34.54600 28.28200 -13.93700 1.000 21.15970 264 ARG A O 1
ATOM 2443 N N . LEU A 1 173 ? -34.39900 28.99700 -11.79600 1.000 19.92961 265 LEU A N 1
ATOM 2444 C CA . LEU A 1 173 ? -33.19900 28.23000 -11.51500 1.000 21.19458 265 LEU A CA 1
ATOM 2445 C C . LEU A 1 173 ? -33.51900 26.74700 -11.59400 1.000 21.19074 265 LEU A C 1
ATOM 2446 O O . LEU A 1 173 ? -34.60500 26.30900 -11.20300 1.000 21.21799 265 LEU A O 1
ATOM 2462 N N . GLY A 1 174 ? -32.57600 25.98300 -12.13400 1.000 20.41531 266 GLY A N 1
ATOM 2463 C CA . GLY A 1 174 ? -32.77100 24.56500 -12.34300 1.000 23.23244 266 GLY A CA 1
ATOM 2464 C C . GLY A 1 174 ? -31.66100 23.75700 -11.71200 1.000 22.46238 266 GLY A C 1
ATOM 2465 O O . GLY A 1 174 ? -30.83300 24.30100 -10.97100 1.000 22.23524 266 GLY A O 1
ATOM 2469 N N . PHE A 1 175 ? -31.65100 22.45300 -11.98700 1.000 20.28494 267 PHE A N 1
ATOM 2470 C CA . PHE A 1 175 ? -30.56000 21.57700 -11.58700 1.000 18.16171 267 PHE A CA 1
ATOM 2471 C C . PHE A 1 175 ? -29.70900 21.10700 -12.75900 1.000 21.91159 267 PHE A C 1
ATOM 2472 O O . PHE A 1 175 ? -28.50000 20.91700 -12.58800 1.000 16.60107 267 PHE A O 1
ATOM 2489 N N . ILE A 1 176 ? -30.29400 20.95200 -13.95300 1.000 18.28279 268 ILE A N 1
ATOM 2490 C CA . ILE A 1 176 ? -29.52000 20.53600 -15.11800 1.000 19.46673 268 ILE A CA 1
ATOM 2491 C C . ILE A 1 176 ? -28.45300 21.56400 -15.46000 1.000 19.70318 268 ILE A C 1
ATOM 2492 O O . ILE A 1 176 ? -27.45300 21.22600 -16.10500 1.000 17.26077 268 ILE A O 1
ATOM 2508 N N . THR A 1 177 ? -28.64700 22.81900 -15.05300 1.000 15.45796 269 THR A N 1
ATOM 2509 C CA . THR A 1 177 ? -27.71700 23.89300 -15.36700 1.000 20.02972 269 THR A CA 1
ATOM 2510 C C . THR A 1 177 ? -26.54400 23.97600 -14.39700 1.000 17.80193 269 THR A C 1
ATOM 2511 O O . THR A 1 177 ? -25.70700 24.87600 -14.54300 1.000 19.19356 269 THR A O 1
ATOM 2522 N N . LEU A 1 178 ? -26.44900 23.06600 -13.43000 1.000 19.93080 270 LEU A N 1
ATOM 2523 C CA . LEU A 1 178 ? -25.35300 23.11700 -12.47200 1.000 25.09016 270 LEU A CA 1
ATOM 2524 C C . LEU A 1 178 ? -24.01200 22.90800 -13.16100 1.000 18.78027 270 LEU A C 1
ATOM 2525 O O . LEU A 1 178 ? -23.87700 22.05700 -14.04200 1.000 18.15513 270 LEU A O 1
ATOM 2541 N N . GLY A 1 179 ? -23.02400 23.70000 -12.75700 1.000 18.36446 271 GLY A N 1
ATOM 2542 C CA . GLY A 1 179 ? -21.63700 23.40700 -13.06200 1.000 18.60767 271 GLY A CA 1
ATOM 2543 C C . GLY A 1 179 ? -20.81000 23.48000 -11.79700 1.000 18.42695 271 GLY A C 1
ATOM 2544 O O . GLY A 1 179 ? -21.06900 24.29500 -10.91800 1.000 20.20577 271 GLY A O 1
ATOM 2548 N N . MET A 1 180 ? -19.78200 22.63000 -11.72700 1.000 19.97058 272 MET A N 1
ATOM 2549 C CA . MET A 1 180 ? -19.05300 22.47000 -10.47300 1.000 22.25547 272 MET A CA 1
ATOM 2550 C C . MET A 1 180 ? -17.65100 21.92800 -10.71400 1.000 21.57487 272 MET A C 1
ATOM 2551 O O . MET A 1 180 ? -17.36700 21.28700 -11.73000 1.000 17.96568 272 MET A O 1
ATOM 2565 N N . HIS A 1 181 ? -16.77900 22.19400 -9.74300 1.000 16.84472 273 HIS A N 1
ATOM 2566 C CA . HIS A 1 181 ? -15.44900 21.60900 -9.75300 1.000 19.87195 273 HIS A CA 1
ATOM 2567 C C . HIS A 1 181 ? -15.51800 20.09100 -9.67200 1.000 20.88050 273 HIS A C 1
ATOM 2568 O O . HIS A 1 181 ? -16.32500 19.52100 -8.92700 1.000 19.45921 273 HIS A O 1
ATOM 2582 N N . ARG A 1 182 ? -14.62500 19.44700 -10.42500 1.000 19.40479 274 ARG A N 1
ATOM 2583 C CA . ARG A 1 182 ? -14.56600 17.99300 -10.48700 1.000 19.52332 274 ARG A CA 1
ATOM 2584 C C . ARG A 1 182 ? -14.43700 17.35800 -9.11300 1.000 17.17104 274 ARG A C 1
ATOM 2585 O O . ARG A 1 182 ? -14.95600 16.26100 -8.89600 1.000 19.54928 274 ARG A O 1
ATOM 2606 N N . LYS A 1 183 ? -13.78300 18.03700 -8.16300 1.000 17.75022 275 LYS A N 1
ATOM 2607 C CA . LYS A 1 183 ? -13.53200 17.43000 -6.86000 1.000 20.39152 275 LYS A CA 1
ATOM 2608 C C . LYS A 1 183 ? -14.81300 17.12600 -6.08500 1.000 20.87879 275 LYS A C 1
ATOM 2609 O O . LYS A 1 183 ? -14.75200 16.35600 -5.12200 1.000 20.83085 275 LYS A O 1
ATOM 2628 N N . VAL A 1 184 ? -15.94700 17.74900 -6.44300 1.000 17.98047 276 VAL A N 1
ATOM 2629 C CA . VAL A 1 184 ? -17.21300 17.45600 -5.77000 1.000 18.93596 276 VAL A CA 1
ATOM 2630 C C . VAL A 1 184 ? -17.47000 15.95400 -5.72700 1.000 18.90299 276 VAL A C 1
ATOM 2631 O O . VAL A 1 184 ? -17.85100 15.40700 -4.68400 1.000 20.01211 276 VAL A O 1
ATOM 2644 N N . PHE A 1 185 ? -17.24900 15.25600 -6.84600 1.000 18.82948 277 PHE A N 1
ATOM 2645 C CA . PHE A 1 185 ? -17.62700 13.84300 -6.88100 1.000 21.49841 277 PHE A CA 1
ATOM 2646 C C . PHE A 1 185 ? -16.70900 12.98900 -6.02000 1.000 20.54926 277 PHE A C 1
ATOM 2647 O O . PHE A 1 185 ? -17.15300 11.97400 -5.46600 1.000 17.86681 277 PHE A O 1
ATOM 2664 N N . GLN A 1 186 ? -15.44500 13.38500 -5.85700 1.000 20.10694 278 GLN A N 1
ATOM 2665 C CA . GLN A 1 186 ? -14.59600 12.62300 -4.95600 1.000 27.07070 278 GLN A CA 1
ATOM 2666 C C . GLN A 1 186 ? -14.85600 12.98500 -3.50000 1.000 20.98462 278 GLN A C 1
ATOM 2667 O O . GLN A 1 186 ? -14.59900 12.15600 -2.62500 1.000 23.20273 278 GLN A O 1
ATOM 2681 N N . GLU A 1 187 ? -15.42100 14.16900 -3.22600 1.000 18.69917 279 GLU A N 1
ATOM 2682 C CA . GLU A 1 187 ? -15.66600 14.59000 -1.85000 1.000 21.00179 279 GLU A CA 1
ATOM 2683 C C . GLU A 1 187 ? -17.04400 14.18800 -1.32200 1.000 23.84595 279 GLU A C 1
ATOM 2684 O O . GLU A 1 187 ? -17.16600 13.94500 -0.11500 1.000 18.92999 279 GLU A O 1
ATOM 2696 N N . ILE A 1 188 ? -18.07100 14.08600 -2.18200 1.000 17.63579 280 ILE A N 1
ATOM 2697 C CA . ILE A 1 188 ? -19.42100 13.74700 -1.73700 1.000 17.49667 280 ILE A CA 1
ATOM 2698 C C . ILE A 1 188 ? -20.02700 12.58100 -2.50900 1.000 18.05279 280 ILE A C 1
ATOM 2699 O O . ILE A 1 188 ? -21.20000 12.25800 -2.31200 1.000 19.68741 280 ILE A O 1
ATOM 2715 N N . GLY A 1 189 ? -19.26400 11.94400 -3.37700 1.000 18.60955 281 GLY A N 1
ATOM 2716 C CA . GLY A 1 189 ? -19.80700 10.82700 -4.13500 1.000 18.75315 281 GLY A CA 1
ATOM 2717 C C . GLY A 1 189 ? -20.54000 11.26900 -5.39200 1.000 16.89819 281 GLY A C 1
ATOM 2718 O O . GLY A 1 189 ? -20.44900 12.41400 -5.84000 1.000 22.20809 281 GLY A O 1
ATOM 2722 N N . PHE A 1 190 ? -21.30100 10.33400 -5.95200 1.000 16.42358 282 PHE A N 1
ATOM 2723 C CA . PHE A 1 190 ? -21.90000 10.44300 -7.28000 1.000 17.27789 282 PHE A CA 1
ATOM 2724 C C . PHE A 1 190 ? -23.41100 10.63600 -7.18300 1.000 21.24763 282 PHE A C 1
ATOM 2725 O O . PHE A 1 190 ? -23.99100 10.61500 -6.09300 1.000 16.51913 282 PHE A O 1
ATOM 2742 N N . PHE A 1 191 ? -24.04600 10.87500 -8.33700 1.000 16.41282 283 PHE A N 1
ATOM 2743 C CA . PHE A 1 191 ? -25.50200 10.96400 -8.36200 1.000 16.87447 283 PHE A CA 1
ATOM 2744 C C . PHE A 1 191 ? -26.09700 9.64700 -7.90500 1.000 16.79197 283 PHE A C 1
ATOM 2745 O O . PHE A 1 191 ? -25.56400 8.56900 -8.19600 1.000 15.97722 283 PHE A O 1
ATOM 2762 N N . ASN A 1 192 ? -27.19500 9.73100 -7.17000 1.000 17.49063 284 ASN A N 1
ATOM 2763 C CA . ASN A 1 192 ? -27.90300 8.51600 -6.82000 1.000 22.68864 284 ASN A CA 1
ATOM 2764 C C . ASN A 1 192 ? -28.51600 7.94000 -8.08600 1.000 19.34849 284 ASN A C 1
ATOM 2765 O O . ASN A 1 192 ? -29.06000 8.67500 -8.91100 1.000 19.12194 284 ASN A O 1
ATOM 2776 N N . CYS A 1 193 ? -28.42300 6.62100 -8.23700 1.000 16.87393 285 CYS A N 1
ATOM 2777 C CA . CYS A 1 193 ? -28.75500 5.96800 -9.50300 1.000 16.22129 285 CYS A CA 1
ATOM 2778 C C . CYS A 1 193 ? -30.23400 5.59000 -9.55500 1.000 16.42850 285 CYS A C 1
ATOM 2779 O O . CYS A 1 193 ? -30.61600 4.42100 -9.61700 1.000 20.18226 285 CYS A O 1
ATOM 2787 N N . THR A 1 194 ? -31.07000 6.61900 -9.52300 1.000 21.14170 286 THR A N 1
ATOM 2788 C CA . THR A 1 194 ? -32.49600 6.46900 -9.74700 1.000 19.70664 286 THR A CA 1
ATOM 2789 C C . THR A 1 194 ? -32.81900 6.84100 -11.18500 1.000 18.18321 286 THR A C 1
ATOM 2790 O O . THR A 1 194 ? -31.95300 7.22600 -11.97500 1.000 20.76029 286 THR A O 1
ATOM 2801 N N . THR A 1 195 ? -34.09500 6.73200 -11.52000 1.000 16.73956 287 THR A N 1
ATOM 2802 C CA . THR A 1 195 ? -34.59100 7.19000 -12.80600 1.000 21.41224 287 THR A CA 1
ATOM 2803 C C . THR A 1 195 ? -34.96400 8.66000 -12.77600 1.000 21.79747 287 THR A C 1
ATOM 2804 O O . THR A 1 195 ? -34.93100 9.31800 -13.82200 1.000 22.67282 287 THR A O 1
ATOM 2815 N N . LYS A 1 196 ? -35.32100 9.18500 -11.60400 1.000 19.87757 288 LYS A N 1
ATOM 2816 C CA . LYS A 1 196 ? -35.70600 10.58500 -11.47800 1.000 19.63147 288 LYS A CA 1
ATOM 2817 C C . LYS A 1 196 ? -35.41000 11.11400 -10.08200 1.000 19.11157 288 LYS A C 1
ATOM 2818 O O . LYS A 1 196 ? -35.22700 10.35600 -9.12800 1.000 20.05138 288 LYS A O 1
ATOM 2837 N N . GLY A 1 197 ? -35.35500 12.44800 -9.99200 1.000 16.50161 289 GLY A N 1
ATOM 2838 C CA . GLY A 1 197 ? -35.34200 13.17500 -8.74300 1.000 20.21565 289 GLY A CA 1
ATOM 2839 C C . GLY A 1 197 ? -33.98000 13.37000 -8.11400 1.000 17.22399 289 GLY A C 1
ATOM 2840 O O . GLY A 1 197 ? -33.86900 14.11900 -7.13000 1.000 19.35174 289 GLY A O 1
ATOM 2844 N N . SER A 1 198 ? -32.94200 12.72600 -8.64000 1.000 19.21036 290 SER A N 1
ATOM 2845 C CA . SER A 1 198 ? -31.63400 12.72700 -7.99800 1.000 15.99728 290 SER A CA 1
ATOM 2846 C C . SER A 1 198 ? -30.77600 13.93000 -8.36600 1.000 15.94361 290 SER A C 1
ATOM 2847 O O . SER A 1 198 ? -29.72600 14.12700 -7.73700 1.000 17.77756 290 SER A O 1
ATOM 2855 N N . ASP A 1 199 ? -31.18500 14.73800 -9.35400 1.000 15.69036 291 ASP A N 1
ATOM 2856 C CA . ASP A 1 199 ? -30.53200 16.03100 -9.54900 1.000 18.42912 291 ASP A CA 1
ATOM 2857 C C . ASP A 1 199 ? -30.87400 16.96700 -8.39700 1.000 19.94377 291 ASP A C 1
ATOM 2858 O O . ASP A 1 199 ? -30.01300 17.70500 -7.90200 1.000 18.04729 291 ASP A O 1
ATOM 2867 N N . ASP A 1 200 ? -32.12000 16.89500 -7.93000 1.000 18.74228 292 ASP A N 1
ATOM 2868 C CA . ASP A 1 200 ? -32.56200 17.64100 -6.75700 1.000 18.23654 292 ASP A CA 1
ATOM 2869 C C . ASP A 1 200 ? -31.80100 17.19300 -5.50700 1.000 20.75007 292 ASP A C 1
ATOM 2870 O O . ASP A 1 200 ? -31.28200 18.02500 -4.75300 1.000 17.86041 292 ASP A O 1
ATOM 2879 N N . GLU A 1 201 ? -31.67900 15.87500 -5.29700 1.000 16.44860 293 GLU A N 1
ATOM 2880 C CA . GLU A 1 201 ? -30.92200 15.37800 -4.14400 1.000 20.04597 293 GLU A CA 1
ATOM 2881 C C . GLU A 1 201 ? -29.46400 15.81100 -4.20900 1.000 17.69432 293 GLU A C 1
ATOM 2882 O O . GLU A 1 201 ? -28.89600 16.23100 -3.19600 1.000 17.75026 293 GLU A O 1
ATOM 2894 N N . PHE A 1 202 ? -28.83400 15.69800 -5.38300 1.000 18.53268 294 PHE A N 1
ATOM 2895 C CA . PHE A 1 202 ? -27.41500 16.03100 -5.47800 1.000 18.75433 294 PHE A CA 1
ATOM 2896 C C . PHE A 1 202 ? -27.17500 17.50500 -5.20200 1.000 17.66619 294 PHE A C 1
ATOM 2897 O O . PHE A 1 202 ? -26.18900 17.86200 -4.55000 1.000 17.71583 294 PHE A O 1
ATOM 2914 N N . PHE A 1 203 ? -28.04800 18.37500 -5.72000 1.000 17.09200 295 PHE A N 1
ATOM 2915 C CA . PHE A 1 203 ? -27.96000 19.79600 -5.40800 1.000 20.40196 295 PHE A CA 1
ATOM 2916 C C . PHE A 1 203 ? -27.97000 20.01600 -3.90500 1.000 16.46068 295 PHE A C 1
ATOM 2917 O O . PHE A 1 203 ? -27.09600 20.69300 -3.35600 1.000 19.50997 295 PHE A O 1
ATOM 2934 N N . HIS A 1 204 ? -28.95500 19.43900 -3.22300 1.000 16.62178 296 HIS A N 1
ATOM 2935 C CA . HIS A 1 204 ? -29.03800 19.57700 -1.77400 1.000 22.82271 296 HIS A CA 1
ATOM 2936 C C . HIS A 1 204 ? -27.87600 18.89300 -1.06100 1.000 18.60296 296 HIS A C 1
ATOM 2937 O O . HIS A 1 204 ? -27.48900 19.32700 0.03100 1.000 19.48490 296 HIS A O 1
ATOM 2951 N N . ARG A 1 205 ? -27.28400 17.85800 -1.66100 1.000 16.88677 297 ARG A N 1
ATOM 2952 C CA . ARG A 1 205 ? -26.08300 17.26600 -1.07600 1.000 18.40642 297 ARG A CA 1
ATOM 2953 C C . ARG A 1 205 ? -24.91600 18.24300 -1.11900 1.000 18.49010 297 ARG A C 1
ATOM 2954 O O . ARG A 1 205 ? -24.16600 18.37300 -0.14000 1.000 21.54075 297 ARG A O 1
ATOM 2975 N N . ILE A 1 206 ? -24.74200 18.92500 -2.25700 1.000 20.74279 298 ILE A N 1
ATOM 2976 C CA . ILE A 1 206 ? -23.72100 19.96300 -2.37700 1.000 16.93727 298 ILE A CA 1
ATOM 2977 C C . ILE A 1 206 ? -23.93000 21.03000 -1.31100 1.000 17.29862 298 ILE A C 1
ATOM 2978 O O . ILE A 1 206 ? -22.99500 21.41800 -0.60100 1.000 17.62776 298 ILE A O 1
ATOM 2994 N N . ALA A 1 207 ? -25.15600 21.55000 -1.22300 1.000 18.02819 299 ALA A N 1
ATOM 2995 C CA . ALA A 1 207 ? -25.46000 22.60400 -0.25800 1.000 25.36765 299 ALA A CA 1
ATOM 2996 C C . ALA A 1 207 ? -25.17900 22.13900 1.16800 1.000 27.63469 299 ALA A C 1
ATOM 2997 O O . ALA A 1 207 ? -24.62900 22.89400 1.98000 1.000 20.71013 299 ALA A O 1
ATOM 3004 N N . LYS A 1 208 ? -25.54700 20.89200 1.48500 1.000 18.33991 300 LYS A N 1
ATOM 3005 C CA . LYS A 1 208 ? -25.34200 20.37300 2.83400 1.000 18.62209 300 LYS A CA 1
ATOM 3006 C C . LYS A 1 208 ? -23.85300 20.26800 3.16100 1.000 20.74745 300 LYS A C 1
ATOM 3007 O O . LYS A 1 208 ? -23.42600 20.60600 4.27200 1.000 26.34432 300 LYS A O 1
ATOM 3026 N N . TYR A 1 209 ? -23.04400 19.82300 2.20000 1.000 18.39236 301 TYR A N 1
ATOM 3027 C CA . TYR A 1 209 ? -21.65000 19.52600 2.49000 1.000 19.03622 301 TYR A CA 1
ATOM 3028 C C . TYR A 1 209 ? -20.81600 20.79400 2.47900 1.000 18.87639 301 TYR A C 1
ATOM 3029 O O . TYR A 1 209 ? -19.97000 20.99000 3.35900 1.000 20.41239 301 TYR A O 1
ATOM 3047 N N . TYR A 1 210 ? -21.00700 21.63900 1.46300 1.000 20.36326 302 TYR A N 1
ATOM 3048 C CA . TYR A 1 210 ? -20.19100 22.83700 1.28500 1.000 21.74246 302 TYR A CA 1
ATOM 3049 C C . TYR A 1 210 ? -20.80300 24.08000 1.92100 1.000 25.71054 302 TYR A C 1
ATOM 3050 O O . TYR A 1 210 ? -20.06400 25.02900 2.20400 1.000 24.47481 302 TYR A O 1
ATOM 3068 N N . GLY A 1 211 ? -22.11400 24.08700 2.18000 1.000 21.93218 303 GLY A N 1
ATOM 3069 C CA . GLY A 1 211 ? -22.80400 25.29800 2.58800 1.000 23.99310 303 GLY A CA 1
ATOM 3070 C C . GLY A 1 211 ? -23.46200 25.94700 1.38700 1.000 23.35319 303 GLY A C 1
ATOM 3071 O O . GLY A 1 211 ? -22.85700 26.05400 0.31700 1.000 20.05646 303 GLY A O 1
ATOM 3075 N N . LYS A 1 212 ? -24.71300 26.37400 1.54200 1.000 22.78436 304 LYS A N 1
ATOM 3076 C CA . LYS A 1 212 ? -25.49900 26.76400 0.38000 1.000 28.49793 304 LYS A CA 1
ATOM 3077 C C . LYS A 1 212 ? -24.99700 28.05400 -0.26400 1.000 29.46976 304 LYS A C 1
ATOM 3078 O O . LYS A 1 212 ? -25.27900 28.29100 -1.44600 1.000 26.52466 304 LYS A O 1
ATOM 3088 N N . GLU A 1 213 ? -24.23400 28.87100 0.47000 1.000 27.39799 305 GLU A N 1
ATOM 3089 C CA . GLU A 1 213 ? -23.67200 30.10300 -0.07500 1.000 22.23766 305 GLU A CA 1
ATOM 3090 C C . GLU A 1 213 ? -22.52700 29.84300 -1.04600 1.000 29.88781 305 GLU A C 1
ATOM 3091 O O . GLU A 1 213 ? -22.17500 30.73600 -1.82500 1.000 29.77537 305 GLU A O 1
ATOM 3098 N N . LYS A 1 214 ? -21.92700 28.64900 -1.00600 1.000 23.46689 306 LYS A N 1
ATOM 3099 C CA . LYS A 1 214 ? -20.86000 28.28800 -1.93200 1.000 25.06002 306 LYS A CA 1
ATOM 3100 C C . LYS A 1 214 ? -21.38900 27.86300 -3.30500 1.000 24.47572 306 LYS A C 1
ATOM 3101 O O . LYS A 1 214 ? -20.58300 27.53600 -4.18200 1.000 20.85287 306 LYS A O 1
ATOM 3120 N N . ILE A 1 215 ? -22.71000 27.86100 -3.50900 1.000 22.36404 307 ILE A N 1
ATOM 3121 C CA . ILE A 1 215 ? -23.33700 27.69400 -4.82100 1.000 20.32247 307 ILE A CA 1
ATOM 3122 C C . ILE A 1 215 ? -23.79600 29.07800 -5.26500 1.000 25.03639 307 ILE A C 1
ATOM 3123 O O . ILE A 1 215 ? -24.56000 29.74300 -4.55100 1.000 24.20093 307 ILE A O 1
ATOM 3139 N N . LYS A 1 216 ? -23.33500 29.51900 -6.43000 1.000 18.99975 308 LYS A N 1
ATOM 3140 C CA . LYS A 1 216 ? -23.74400 30.79900 -6.99400 1.000 21.57121 308 LYS A CA 1
ATOM 3141 C C . LYS A 1 216 ? -24.86200 30.59500 -8.00600 1.000 21.26405 308 LYS A C 1
ATOM 3142 O O . LYS A 1 216 ? -24.85200 29.62900 -8.77300 1.000 21.35069 308 LYS A O 1
ATOM 3161 N N . ASN A 1 217 ? -25.82700 31.50800 -7.99500 1.000 22.25801 309 ASN A N 1
ATOM 3162 C CA . ASN A 1 217 ? -26.92200 31.50900 -8.95500 1.000 25.59405 309 ASN A CA 1
ATOM 3163 C C . ASN A 1 217 ? -26.67800 32.60700 -9.98100 1.000 23.11070 309 ASN A C 1
ATOM 3164 O O . ASN A 1 217 ? -26.37100 33.74400 -9.61800 1.000 20.33159 309 ASN A O 1
ATOM 3175 N N . LEU A 1 218 ? -26.81500 32.26400 -11.25300 1.000 23.19843 310 LEU A N 1
ATOM 3176 C CA . LEU A 1 218 ? -26.75900 33.22800 -12.34600 1.000 19.71186 310 LEU A CA 1
ATOM 3177 C C . LEU A 1 218 ? -28.16600 33.29100 -12.92800 1.000 20.74051 310 LEU A C 1
ATOM 3178 O O . LEU A 1 218 ? -28.57300 32.41500 -13.69500 1.000 18.34245 310 LEU A O 1
ATOM 3194 N N . LEU A 1 219 ? -28.92100 34.32200 -12.56600 1.000 21.22726 311 LEU A N 1
ATOM 3195 C CA . LEU A 1 219 ? -30.33600 34.36500 -12.93200 1.000 22.46122 311 LEU A CA 1
ATOM 3196 C C . LEU A 1 219 ? -30.51400 34.90100 -14.35700 1.000 27.14546 311 LEU A C 1
ATOM 3197 O O . LEU A 1 219 ? -31.08700 35.96700 -14.59400 1.000 24.76622 311 LEU A O 1
ATOM 3204 N N . LEU A 1 220 ? -30.01200 34.12300 -15.32000 1.000 20.78934 312 LEU A N 1
ATOM 3205 C CA . LEU A 1 220 ? -30.19900 34.41700 -16.73400 1.000 23.50492 312 LEU A CA 1
ATOM 3206 C C . LEU A 1 220 ? -30.77000 33.19500 -17.44300 1.000 22.39809 312 LEU A C 1
ATOM 3207 O O . LEU A 1 220 ? -30.37200 32.06300 -17.13400 1.000 21.47678 312 LEU A O 1
ATOM 3223 N N . PRO A 1 221 ? -31.69400 33.38400 -18.40700 1.000 22.77144 313 PRO A N 1
ATOM 3224 C CA . PRO A 1 221 ? -32.23900 32.23200 -19.13800 1.000 21.87903 313 PRO A CA 1
ATOM 3225 C C . PRO A 1 221 ? -31.29800 31.73300 -20.22300 1.000 19.34073 313 PRO A C 1
ATOM 3226 O O . PRO A 1 221 ? -31.36700 32.19800 -21.36600 1.000 21.80713 313 PRO A O 1
ATOM 3237 N N . LEU A 1 222 ? -30.42700 30.78500 -19.87400 1.000 20.19801 314 LEU A N 1
ATOM 3238 C CA . LEU A 1 222 ? -29.37400 30.29500 -20.75600 1.000 18.77204 314 LEU A CA 1
ATOM 3239 C C . LEU A 1 222 ? -29.56400 28.84100 -21.18500 1.000 16.78627 314 LEU A C 1
ATOM 3240 O O . LEU A 1 222 ? -28.77000 28.34200 -21.98900 1.000 16.83523 314 LEU A O 1
ATOM 3256 N N . TYR A 1 223 ? -30.58400 28.15200 -20.67400 1.000 18.57610 315 TYR A N 1
ATOM 3257 C CA . TYR A 1 223 ? -30.83300 26.74100 -20.95300 1.000 18.34220 315 TYR A CA 1
ATOM 3258 C C . TYR A 1 223 ? -32.28600 26.59100 -21.37000 1.000 20.41494 315 TYR A C 1
ATOM 3259 O O . TYR A 1 223 ? -33.16900 27.16000 -20.72600 1.000 19.30920 315 TYR A O 1
ATOM 3277 N N . TYR A 1 224 ? -32.53400 25.84500 -22.44600 1.000 16.80665 316 TYR A N 1
ATOM 3278 C CA . TYR A 1 224 ? -33.86500 25.74200 -23.05200 1.000 17.73929 316 TYR A CA 1
ATOM 3279 C C . TYR A 1 224 ? -34.30200 24.27700 -23.08500 1.000 23.04587 316 TYR A C 1
ATOM 3280 O O . TYR A 1 224 ? -33.84200 23.49400 -23.92400 1.000 20.07873 316 TYR A O 1
ATOM 3298 N N . ASN A 1 225 ? -35.18800 23.93200 -22.14500 1.000 24.62717 317 ASN A N 1
ATOM 3299 C CA . ASN A 1 225 ? -35.73200 22.58700 -21.99500 1.000 21.95795 317 ASN A CA 1
ATOM 3300 C C . ASN A 1 225 ? -36.85200 22.36900 -23.00000 1.000 21.35252 317 ASN A C 1
ATOM 3301 O O . ASN A 1 225 ? -37.88900 23.02800 -22.91900 1.000 24.24345 317 ASN A O 1
ATOM 3312 N N . THR A 1 226 ? -36.67600 21.42100 -23.91100 1.000 20.65752 318 THR A N 1
ATOM 3313 C CA . THR A 1 226 ? -37.77600 21.06400 -24.79600 1.000 25.31401 318 THR A CA 1
ATOM 3314 C C . THR A 1 226 ? -38.92100 20.45800 -23.99500 1.000 26.52782 318 THR A C 1
ATOM 3315 O O . THR A 1 226 ? -38.70500 19.65300 -23.08400 1.000 21.73283 318 THR A O 1
ATOM 3326 N N . MET A 1 227 ? -40.14300 20.86600 -24.33800 1.000 26.54398 319 MET A N 1
ATOM 3327 C CA . MET A 1 227 ? -41.36400 20.30300 -23.77300 1.000 21.70261 319 MET A CA 1
ATOM 3328 C C . MET A 1 227 ? -41.86400 19.19700 -24.69500 1.000 29.15831 319 MET A C 1
ATOM 3329 O O . MET A 1 227 ? -42.24500 19.47000 -25.83900 1.000 27.99021 319 MET A O 1
ATOM 3343 N N . ARG A 1 228 ? -41.88100 17.95800 -24.20400 1.000 25.24506 320 ARG A N 1
ATOM 3344 C CA . ARG A 1 228 ? -42.30800 16.85900 -25.05500 1.000 32.24817 320 ARG A CA 1
ATOM 3345 C C . ARG A 1 228 ? -42.99400 15.78700 -24.22700 1.000 31.28901 320 ARG A C 1
ATOM 3346 O O . ARG A 1 228 ? -42.71000 15.60600 -23.03800 1.000 36.26441 320 ARG A O 1
ATOM 3367 N N . GLU A 1 229 ? -43.91400 15.08600 -24.88300 1.000 37.81395 321 GLU A N 1
ATOM 3368 C CA . GLU A 1 229 ? -44.74000 14.09600 -24.21400 1.000 32.02253 321 GLU A CA 1
ATOM 3369 C C . GLU A 1 229 ? -43.89100 12.96800 -23.64700 1.000 31.07945 321 GLU A C 1
ATOM 3370 O O . GLU A 1 229 ? -42.87200 12.58200 -24.22500 1.000 29.37190 321 GLU A O 1
ATOM 3382 N N . ASN A 1 230 ? -44.30900 12.46100 -22.48800 1.000 32.85969 322 ASN A N 1
ATOM 3383 C CA . ASN A 1 230 ? -43.76500 11.24500 -21.88800 1.000 38.82512 322 ASN A CA 1
ATOM 3384 C C . ASN A 1 230 ? -42.31900 11.39500 -21.42100 1.000 30.69935 322 ASN A C 1
ATOM 3385 O O . ASN A 1 230 ? -41.64100 10.38700 -21.17500 1.000 30.26614 322 ASN A O 1
ATOM 3396 N N . SER A 1 231 ? -41.82300 12.62500 -21.28200 1.000 23.94759 323 SER A N 1
ATOM 3397 C CA . SER A 1 231 ? -40.49000 12.82400 -20.73800 1.000 19.46619 323 SER A CA 1
ATOM 3398 C C . SER A 1 231 ? -40.50900 12.59000 -19.22900 1.000 24.97139 323 SER A C 1
ATOM 3399 O O . SER A 1 231 ? -41.56700 12.39900 -18.62100 1.000 27.68823 323 SER A O 1
ATOM 3407 N N . LEU A 1 232 ? -39.32000 12.62900 -18.61600 1.000 21.36452 324 LEU A N 1
ATOM 3408 C CA . LEU A 1 232 ? -39.19100 12.19000 -17.22700 1.000 22.29542 324 LEU A CA 1
ATOM 3409 C C . LEU A 1 232 ? -40.03800 13.03800 -16.28300 1.000 24.97796 324 LEU A C 1
ATOM 3410 O O . LEU A 1 232 ? -40.63900 12.50600 -15.34300 1.000 24.99296 324 LEU A O 1
ATOM 3426 N N . PHE A 1 233 ? -40.11600 14.35000 -16.51900 1.000 23.51419 325 PHE A N 1
ATOM 3427 C CA . PHE A 1 233 ? -40.76000 15.25400 -15.56800 1.000 22.60684 325 PHE A CA 1
ATOM 3428 C C . PHE A 1 233 ? -42.27200 15.36900 -15.75800 1.000 25.71039 325 PHE A C 1
ATOM 3429 O O . PHE A 1 233 ? -42.92200 16.08800 -14.99000 1.000 26.37575 325 PHE A O 1
ATOM 3446 N N . THR A 1 234 ? -42.85400 14.67200 -16.73900 1.000 24.17661 326 THR A N 1
ATOM 3447 C CA . THR A 1 234 ? -44.26200 14.89000 -17.05800 1.000 28.08630 326 THR A CA 1
ATOM 3448 C C . THR A 1 234 ? -45.21200 14.29800 -16.02100 1.000 30.23989 326 THR A C 1
ATOM 3449 O O . THR A 1 234 ? -46.39300 14.66200 -16.02000 1.000 27.01176 326 THR A O 1
ATOM 3460 N N . ASP A 1 235 ? -44.72800 13.45100 -15.10100 1.000 25.48258 327 ASP A N 1
ATOM 3461 C CA . ASP A 1 235 ? -45.54300 13.08900 -13.94100 1.000 32.23376 327 ASP A CA 1
ATOM 3462 C C . ASP A 1 235 ? -45.71300 14.24100 -12.94900 1.000 27.89227 327 ASP A C 1
ATOM 3463 O O . ASP A 1 235 ? -46.40800 14.05400 -11.94700 1.000 34.54023 327 ASP A O 1
ATOM 3472 N N . MET A 1 236 ? -45.10000 15.40500 -13.18900 1.000 26.73567 328 MET A N 1
ATOM 3473 C CA . MET A 1 236 ? -45.24200 16.57800 -12.33800 1.000 29.62612 328 MET A CA 1
ATOM 3474 C C . MET A 1 236 ? -46.12700 17.66500 -12.94100 1.000 29.99253 328 MET A C 1
ATOM 3475 O O . MET A 1 236 ? -46.38300 18.67600 -12.27300 1.000 26.94696 328 MET A O 1
ATOM 3489 N N . VAL A 1 237 ? -46.63200 17.47500 -14.15800 1.000 24.93150 329 VAL A N 1
ATOM 3490 C CA . VAL A 1 237 ? -47.14500 18.56600 -14.97900 1.000 24.66765 329 VAL A CA 1
ATOM 3491 C C . VAL A 1 237 ? -48.66600 18.59700 -14.93000 1.000 29.70370 329 VAL A C 1
ATOM 3492 O O . VAL A 1 237 ? -49.32400 17.56700 -15.12700 1.000 30.46849 329 VAL A O 1
ATOM 3505 N N . GLU A 1 238 ? -49.21800 19.78300 -14.67400 1.000 24.57939 330 GLU A N 1
ATOM 3506 C CA . GLU A 1 238 ? -50.61200 20.10000 -14.96000 1.000 27.29086 330 GLU A CA 1
ATOM 3507 C C . GLU A 1 238 ? -50.61900 21.25100 -15.95500 1.000 25.79119 330 GLU A C 1
ATOM 3508 O O . GLU A 1 238 ? -50.07100 22.32100 -15.67500 1.000 26.46217 330 GLU A O 1
ATOM 3520 N N . TRP A 1 239 ? -51.23000 21.02600 -17.11100 1.000 26.14733 331 TRP A N 1
ATOM 3521 C CA . TRP A 1 239 ? -51.41900 22.09300 -18.08200 1.000 31.54364 331 TRP A CA 1
ATOM 3522 C C . TRP A 1 239 ? -52.48200 23.06700 -17.59600 1.000 31.64853 331 TRP A C 1
ATOM 3523 O O . TRP A 1 239 ? -53.58400 22.65400 -17.22300 1.000 34.48161 331 TRP A O 1
ATOM 3544 N N . ILE A 1 240 ? -52.15900 24.35700 -17.60500 1.000 29.48455 332 ILE A N 1
ATOM 3545 C CA . ILE A 1 240 ? -53.14200 25.41700 -17.36800 1.000 27.59809 332 ILE A CA 1
ATOM 3546 C C . ILE A 1 240 ? -53.67000 25.98300 -18.67800 1.000 36.43855 332 ILE A C 1
ATOM 3547 O O . ILE A 1 240 ? -54.88000 26.07800 -18.87600 1.000 31.52838 332 ILE A O 1
ATOM 3563 N N . ASP A 1 241 ? -52.77300 26.38600 -19.57200 1.000 31.60205 333 ASP A N 1
ATOM 3564 C CA . ASP A 1 241 ? -53.13300 26.72400 -20.94000 1.000 29.29243 333 ASP A CA 1
ATOM 3565 C C . ASP A 1 241 ? -51.91800 26.43000 -21.81200 1.000 32.85989 333 ASP A C 1
ATOM 3566 O O . ASP A 1 241 ? -50.94000 25.83100 -21.35400 1.000 31.79079 333 ASP A O 1
ATOM 3575 N N . ASN A 1 242 ? -51.95700 26.88700 -23.06600 1.000 35.23167 334 ASN A N 1
ATOM 3576 C CA . ASN A 1 242 ? -50.88900 26.55700 -24.00200 1.000 37.86534 334 ASN A CA 1
ATOM 3577 C C . ASN A 1 242 ? -49.53900 27.13100 -23.60000 1.000 37.61347 334 ASN A C 1
ATOM 3578 O O . ASN A 1 242 ? -48.52700 26.68800 -24.14400 1.000 35.56271 334 ASN A O 1
ATOM 3589 N N . HIS A 1 243 ? -49.50100 28.11100 -22.69000 1.000 28.99626 335 HIS A N 1
ATOM 3590 C CA . HIS A 1 243 ? -48.26500 28.77800 -22.29800 1.000 36.66118 335 HIS A CA 1
ATOM 3591 C C . HIS A 1 243 ? -48.01900 28.72800 -20.79300 1.000 31.91057 335 HIS A C 1
ATOM 3592 O O . HIS A 1 243 ? -47.16400 29.46500 -20.29000 1.000 30.96862 335 HIS A O 1
ATOM 3606 N N . ASN A 1 244 ? -48.71000 27.84300 -20.07000 1.000 26.17971 336 ASN A N 1
ATOM 3607 C CA . ASN A 1 244 ? -48.57800 27.75400 -18.61900 1.000 26.24959 336 ASN A CA 1
ATOM 3608 C C . ASN A 1 244 ? -48.77400 26.31700 -18.16000 1.000 25.96703 336 ASN A C 1
ATOM 3609 O O . ASN A 1 244 ? -49.76000 25.67700 -18.54000 1.000 25.43299 336 ASN A O 1
ATOM 3620 N N . ILE A 1 245 ? -47.84700 25.82600 -17.33400 1.000 25.73727 337 ILE A N 1
ATOM 3621 C CA . ILE A 1 245 ? -48.04300 24.60000 -16.57100 1.000 26.00878 337 ILE A CA 1
ATOM 3622 C C . ILE A 1 245 ? -47.85900 24.92000 -15.09600 1.000 25.91828 337 ILE A C 1
ATOM 3623 O O . ILE A 1 245 ? -47.21800 25.90500 -14.72000 1.000 29.77695 337 ILE A O 1
ATOM 3639 N N . ILE A 1 246 ? -48.43200 24.06300 -14.26200 1.000 28.09475 338 ILE A N 1
ATOM 3640 C CA . ILE A 1 246 ? -48.07500 23.96800 -12.85400 1.000 30.38475 338 ILE A CA 1
ATOM 3641 C C . ILE A 1 246 ? -47.21500 22.72800 -12.70200 1.000 28.52295 338 ILE A C 1
ATOM 3642 O O . ILE A 1 246 ? -47.55000 21.66300 -13.23600 1.000 30.21096 338 ILE A O 1
ATOM 3658 N N . GLN A 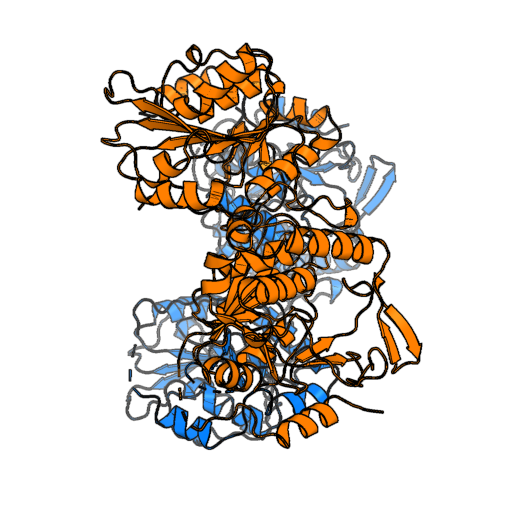1 247 ? -46.11000 22.86400 -11.97900 1.000 29.83154 339 GLN A N 1
ATOM 3659 C CA . GLN A 1 247 ? -45.17900 21.77100 -11.74400 1.000 24.96489 339 GLN A CA 1
ATOM 3660 C C . GLN A 1 247 ? -45.17300 21.46300 -10.25700 1.000 27.55474 339 GLN A C 1
ATOM 3661 O O . GLN A 1 247 ? -44.87300 22.33900 -9.44000 1.000 29.97363 339 GLN A O 1
ATOM 3675 N N . LYS A 1 248 ? -45.48500 20.21700 -9.92000 1.000 29.99806 340 LYS A N 1
ATOM 3676 C CA . LYS A 1 248 ? -45.66400 19.78300 -8.54200 1.000 39.07463 340 LYS A CA 1
ATOM 3677 C C . LYS A 1 248 ? -45.20500 18.33700 -8.44700 1.000 37.37770 340 LYS A C 1
ATOM 3678 O O . LYS A 1 248 ? -45.48300 17.54000 -9.34600 1.000 30.62901 340 LYS A O 1
ATOM 3685 N N . MET A 1 249 ? -44.49400 18.00600 -7.36900 1.000 31.54514 341 MET A N 1
ATOM 3686 C CA . MET A 1 249 ? -44.00900 16.64100 -7.19600 1.000 32.37020 341 MET A CA 1
ATOM 3687 C C . MET A 1 249 ? -45.16300 15.64800 -7.17900 1.000 33.48979 341 MET A C 1
ATOM 3688 O O . MET A 1 249 ? -46.20300 15.88200 -6.56100 1.000 35.11826 341 MET A O 1
ATOM 3702 N N . SER A 1 250 ? -44.97400 14.54200 -7.89000 1.000 33.37062 342 SER A N 1
ATOM 3703 C CA . SER A 1 250 ? -45.83300 13.38200 -7.74200 1.000 30.84289 342 SER A CA 1
ATOM 3704 C C . SER A 1 250 ? -45.63900 12.76000 -6.35800 1.000 27.45955 342 SER A C 1
ATOM 3705 O O . SER A 1 250 ? -44.71900 13.10700 -5.61100 1.000 28.41152 342 SER A O 1
ATOM 3713 N N . ASP A 1 251 ? -46.51900 11.81300 -6.02600 1.000 31.78838 343 ASP A N 1
ATOM 3714 C CA . ASP A 1 251 ? -46.42400 11.13400 -4.73700 1.000 26.18048 343 ASP A CA 1
ATOM 3715 C C . ASP A 1 251 ? -45.10300 10.37900 -4.59600 1.000 31.80383 343 ASP A C 1
ATOM 3716 O O . ASP A 1 251 ? -44.45000 10.45800 -3.55000 1.000 29.09405 343 ASP A O 1
ATOM 3725 N N . THR A 1 252 ? -44.68100 9.64700 -5.63300 1.000 26.24300 344 THR A N 1
ATOM 3726 C CA . THR A 1 252 ? -43.43300 8.89500 -5.50000 1.000 30.47441 344 THR A CA 1
ATOM 3727 C C . THR A 1 252 ? -42.23300 9.83300 -5.47600 1.000 29.13155 344 THR A C 1
ATOM 3728 O O . THR A 1 252 ? -41.23900 9.55800 -4.79400 1.000 25.14222 344 THR A O 1
ATOM 3739 N N . ARG A 1 253 ? -42.31000 10.94200 -6.20700 1.000 23.38836 345 ARG A N 1
ATOM 3740 C CA . ARG A 1 253 ? -41.25700 11.94700 -6.13200 1.000 28.21512 345 ARG A CA 1
ATOM 3741 C C . ARG A 1 253 ? -41.19600 12.59300 -4.74800 1.000 25.11805 345 ARG A C 1
ATOM 3742 O O . ARG A 1 253 ? -40.10700 12.80400 -4.20300 1.000 22.33466 345 ARG A O 1
ATOM 3763 N N . GLN A 1 254 ? -42.35200 12.91600 -4.16300 1.000 24.30589 346 GLN A N 1
ATOM 3764 C CA . GLN A 1 254 ? -42.36100 13.51000 -2.82800 1.000 27.58364 346 GLN A CA 1
ATOM 3765 C C . GLN A 1 254 ? -41.83700 12.52700 -1.78700 1.000 23.60916 346 GLN A C 1
ATOM 3766 O O . GLN A 1 254 ? -41.11100 12.92200 -0.86900 1.000 22.53060 346 GLN A O 1
ATOM 3780 N N . HIS A 1 255 ? -42.21700 11.24900 -1.89200 1.000 23.90723 347 HIS A N 1
ATOM 3781 C CA . HIS A 1 255 ? -41.69500 10.26100 -0.95200 1.000 26.43700 347 HIS A CA 1
ATOM 3782 C C . HIS A 1 255 ? -40.17300 10.19100 -1.03300 1.000 27.90268 347 HIS A C 1
ATOM 3783 O O . HIS A 1 255 ? -39.49300 10.08100 -0.00700 1.000 19.80228 347 HIS A O 1
ATOM 3797 N N . TYR A 1 256 ? -39.62000 10.28100 -2.24400 1.000 22.17024 348 TYR A N 1
ATOM 3798 C CA . TYR A 1 256 ? -38.16800 10.26400 -2.38500 1.000 20.50040 348 TYR A CA 1
ATOM 3799 C C . TYR A 1 256 ? -37.54200 11.51400 -1.77500 1.000 19.87047 348 TYR A C 1
ATOM 3800 O O . TYR A 1 256 ? -36.50900 11.42900 -1.10000 1.000 21.24436 348 TYR A O 1
ATOM 3818 N N . ALA A 1 257 ? -38.16400 12.67900 -1.97200 1.000 19.14962 349 ALA A N 1
ATOM 3819 C CA . ALA A 1 257 ? -37.60800 13.90200 -1.39900 1.000 25.78910 349 ALA A CA 1
ATOM 3820 C C . ALA A 1 257 ? -37.62600 13.86600 0.12200 1.000 27.43244 349 ALA A C 1
ATOM 3821 O O . ALA A 1 257 ? -36.64200 14.24800 0.76800 1.000 25.09458 349 ALA A O 1
ATOM 3828 N N . THR A 1 258 ? -38.73300 13.41200 0.70800 1.000 24.42883 350 THR A N 1
ATOM 3829 C CA . THR A 1 258 ? -38.80500 13.28600 2.16000 1.000 27.71767 350 THR A CA 1
ATOM 3830 C C . THR A 1 258 ? -37.70900 12.36800 2.67100 1.000 27.51766 350 THR A C 1
ATOM 3831 O O . THR A 1 258 ? -37.09400 12.63000 3.71200 1.000 22.25176 350 THR A O 1
ATOM 3842 N N . LEU A 1 259 ? -37.43400 11.30300 1.92200 1.000 22.81883 351 LEU A N 1
ATOM 3843 C CA . LEU A 1 259 ? -36.41400 10.34400 2.31000 1.000 22.79544 351 LEU A CA 1
ATOM 3844 C C . LEU A 1 259 ? -35.01600 10.95000 2.25000 1.000 22.73749 351 LEU A C 1
ATOM 3845 O O . LEU A 1 259 ? -34.25700 10.85600 3.22300 1.000 21.97298 351 LEU A O 1
ATOM 3861 N N . PHE A 1 260 ? -34.63000 11.54900 1.11000 1.000 20.08415 352 PHE A N 1
ATOM 3862 C CA . PHE A 1 260 ? -33.24800 12.01900 1.03100 1.000 19.99365 352 PHE A CA 1
ATOM 3863 C C . PHE A 1 260 ? -33.03500 13.23300 1.92700 1.000 22.13550 352 PHE A C 1
ATOM 3864 O O . PHE A 1 260 ? -31.92600 13.43500 2.42800 1.000 23.08044 352 PHE A O 1
ATOM 3881 N N . GLN A 1 261 ? -34.08400 14.02500 2.16500 1.000 20.64382 353 GLN A N 1
ATOM 3882 C CA . GLN A 1 261 ? -33.96800 15.13900 3.10200 1.000 21.86434 353 GLN A CA 1
ATOM 3883 C C . GLN A 1 261 ? -33.69900 14.64000 4.51900 1.000 20.10673 353 GLN A C 1
ATOM 3884 O O . GLN A 1 261 ? -32.85400 15.19300 5.23000 1.000 23.10813 353 GLN A O 1
ATOM 3898 N N . ALA A 1 262 ? -34.40700 13.59300 4.94900 1.000 20.11335 354 ALA A N 1
ATOM 3899 C CA . ALA A 1 262 ? -34.09600 12.98500 6.23900 1.000 20.43217 354 ALA A CA 1
ATOM 3900 C C . ALA A 1 262 ? -32.67900 12.42900 6.24400 1.000 23.01329 354 ALA A C 1
ATOM 3901 O O . ALA A 1 262 ? -31.94900 12.58300 7.22800 1.000 20.67502 354 ALA A O 1
ATOM 3908 N N . MET A 1 263 ? -32.26800 11.79100 5.14100 1.000 26.35310 355 MET A N 1
ATOM 3909 C CA . MET A 1 263 ? -30.93200 11.20100 5.07100 1.000 24.41466 355 MET A CA 1
ATOM 3910 C C . MET A 1 263 ? -29.85400 12.27000 5.19600 1.000 29.10099 355 MET A C 1
ATOM 3911 O O . MET A 1 263 ? -28.83500 12.06900 5.87200 1.000 21.60384 355 MET A O 1
ATOM 3925 N N . HIS A 1 264 ? -30.06700 13.42000 4.55700 1.000 20.44886 356 HIS A N 1
ATOM 3926 C CA . HIS A 1 264 ? -29.09900 14.50500 4.64600 1.000 20.97928 356 HIS A CA 1
ATOM 3927 C C . HIS A 1 264 ? -28.94700 14.99600 6.07800 1.000 25.74877 356 HIS A C 1
ATOM 3928 O O . HIS A 1 264 ? -27.87800 15.49500 6.45700 1.000 23.35242 356 HIS A O 1
ATOM 3942 N N . ASN A 1 265 ? -30.01000 14.89600 6.87000 1.000 23.21846 357 ASN A N 1
ATOM 3943 C CA . ASN A 1 265 ? -29.95700 15.33400 8.25900 1.000 28.71311 357 ASN A CA 1
ATOM 3944 C C . ASN A 1 265 ? -29.41900 14.26500 9.19600 1.000 25.04220 357 ASN A C 1
ATOM 3945 O O . ASN A 1 265 ? -28.83500 14.60300 10.23500 1.000 23.94128 357 ASN A O 1
ATOM 3956 N N . GLU A 1 266 ? -29.57600 12.99500 8.83700 1.000 21.40372 358 GLU A N 1
ATOM 3957 C CA . GLU A 1 266 ? -29.17400 11.88200 9.68300 1.000 24.06105 358 GLU A CA 1
ATOM 3958 C C . GLU A 1 266 ? -27.78100 11.35100 9.38600 1.000 21.56913 358 GLU A C 1
ATOM 3959 O O . GLU A 1 266 ? -27.28800 10.51700 10.15000 1.000 24.10492 358 GLU A O 1
ATOM 3971 N N . THR A 1 267 ? -27.13300 11.81700 8.32200 1.000 23.37323 359 THR A N 1
ATOM 3972 C CA . THR A 1 267 ? -25.87500 11.25500 7.84400 1.000 21.18170 359 THR A CA 1
ATOM 3973 C C . THR A 1 267 ? -24.78500 12.30900 7.97100 1.000 22.62339 359 THR A C 1
ATOM 3974 O O . THR A 1 267 ? -24.99500 13.47100 7.61100 1.000 22.81238 359 THR A O 1
ATOM 3985 N N . ALA A 1 268 ? -23.62700 11.91000 8.49500 1.000 21.90333 360 ALA A N 1
ATOM 3986 C CA . ALA A 1 268 ? -22.49000 12.81900 8.51600 1.000 25.39127 360 ALA A CA 1
ATOM 3987 C C . ALA A 1 268 ? -22.07600 13.14600 7.08300 1.000 24.58192 360 ALA A C 1
ATOM 3988 O O . ALA A 1 268 ? -22.04000 12.27300 6.21700 1.000 21.46326 360 ALA A O 1
ATOM 3995 N N . SER A 1 269 ? -21.76200 14.41600 6.83000 1.000 22.11733 361 SER A N 1
ATOM 3996 C CA . SER A 1 269 ? -21.57900 14.84100 5.44700 1.000 21.78073 361 SER A CA 1
ATOM 3997 C C . SER A 1 269 ? -20.34700 14.19200 4.82000 1.000 22.43526 361 SER A C 1
ATOM 3998 O O . SER A 1 269 ? -20.33400 13.93100 3.61200 1.000 21.37316 361 SER A O 1
ATOM 4006 N N . HIS A 1 270 ? -19.34200 13.85100 5.62700 1.000 22.27657 362 HIS A N 1
ATOM 4007 C CA . HIS A 1 270 ? -18.21500 13.07700 5.11900 1.000 29.87221 362 HIS A CA 1
ATOM 4008 C C . HIS A 1 270 ? -18.56300 11.61600 4.84800 1.000 25.94269 362 HIS A C 1
ATOM 4009 O O . HIS A 1 270 ? -17.72600 10.90000 4.28900 1.000 25.95781 362 HIS A O 1
ATOM 4023 N N . ASP A 1 271 ? -19.77100 11.16300 5.20100 1.000 22.98379 363 ASP A N 1
ATOM 4024 C CA . ASP A 1 271 ? -20.21500 9.81600 4.87300 1.000 21.36609 363 ASP A CA 1
ATOM 4025 C C . ASP A 1 271 ? -20.86300 9.71400 3.49500 1.000 21.95482 363 ASP A C 1
ATOM 4026 O O . ASP A 1 271 ? -21.02700 8.59800 2.99900 1.000 20.17605 363 ASP A O 1
ATOM 4035 N N . PHE A 1 272 ? -21.26400 10.84200 2.89100 1.000 20.81298 364 PHE A N 1
ATOM 4036 C CA . PHE A 1 272 ? -21.93200 10.82300 1.59100 1.000 21.23561 364 PHE A CA 1
ATOM 4037 C C . PHE A 1 272 ? -21.12000 10.05200 0.54800 1.000 20.39055 364 PHE A C 1
ATOM 4038 O O . PHE A 1 272 ? -21.67400 9.25600 -0.21300 1.000 19.33648 364 PHE A O 1
ATOM 4055 N N . LYS A 1 273 ? -19.80300 10.28600 0.52300 1.000 20.06124 365 LYS A N 1
ATOM 4056 C CA . LYS A 1 273 ? -18.86900 9.63300 -0.39700 1.000 22.61782 365 LYS A CA 1
ATOM 4057 C C . LYS A 1 273 ? -19.01500 8.10900 -0.41500 1.000 26.08824 365 LYS A C 1
ATOM 4058 O O . LYS A 1 273 ? -18.87900 7.47600 -1.47000 1.000 20.62612 365 LYS A O 1
ATOM 4077 N N . ASN A 1 274 ? -19.26600 7.50300 0.74900 1.000 21.40309 366 ASN A N 1
ATOM 4078 C CA . ASN A 1 274 ? -19.36900 6.05000 0.86800 1.000 22.67689 366 ASN A CA 1
ATOM 4079 C C . ASN A 1 274 ? -20.77000 5.54000 0.58300 1.000 21.69532 366 ASN A C 1
ATOM 4080 O O . ASN A 1 274 ? -20.92600 4.41500 0.08900 1.000 24.46384 366 ASN A O 1
ATOM 4091 N N . LEU A 1 275 ? -21.78400 6.34300 0.91700 1.000 20.02205 367 LEU A N 1
ATOM 4092 C CA . LEU A 1 275 ? -23.17200 5.98600 0.65700 1.000 25.23506 367 LEU A CA 1
ATOM 4093 C C . LEU A 1 275 ? -23.48900 5.98000 -0.84000 1.000 23.90663 367 LEU A C 1
ATOM 4094 O O . LEU A 1 275 ? -24.29800 5.16100 -1.29400 1.000 19.61129 367 LEU A O 1
ATOM 4110 N N . PHE A 1 276 ? -22.83500 6.85100 -1.61400 1.000 19.32660 368 PHE A N 1
ATOM 4111 C CA . PHE A 1 276 ? -23.17000 7.10300 -3.01300 1.000 20.51776 368 PHE A CA 1
ATOM 4112 C C . PHE A 1 276 ? -21.98400 6.78900 -3.92600 1.000 20.37788 368 PHE A C 1
ATOM 4113 O O . PHE A 1 276 ? -21.62800 7.58200 -4.80100 1.000 21.33199 368 PHE A O 1
ATOM 4130 N N . GLN A 1 277 ? -21.35900 5.63400 -3.72400 1.000 19.33061 369 GLN A N 1
ATOM 4131 C CA . GLN A 1 277 ? -20.31600 5.19000 -4.63300 1.000 21.08784 369 GLN A CA 1
ATOM 4132 C C . GLN A 1 277 ? -20.89600 4.82800 -6.00100 1.000 17.93426 369 GLN A C 1
ATOM 4133 O O . GLN A 1 277 ? -22.08400 4.51500 -6.14500 1.000 17.64032 369 GLN A O 1
ATOM 4147 N N . PHE A 1 278 ? -20.01800 4.84300 -7.00900 1.000 18.41755 370 PHE A N 1
ATOM 4148 C CA . PHE A 1 278 ? -20.36200 4.47600 -8.37100 1.000 23.44694 370 PHE A CA 1
ATOM 4149 C C . PHE A 1 278 ? -19.16800 3.77800 -9.01200 1.000 17.96730 370 PHE A C 1
ATOM 4150 O O . PHE A 1 278 ? -18.03100 4.19100 -8.76000 1.000 18.33618 370 PHE A O 1
ATOM 4167 N N . PRO A 1 279 ? -19.36600 2.73500 -9.85400 1.000 25.87108 371 PRO A N 1
ATOM 4168 C CA . PRO A 1 279 ? -20.59900 1.99300 -10.20500 1.000 23.94873 371 PRO A CA 1
ATOM 4169 C C . PRO A 1 279 ? -21.23900 1.33500 -9.00200 1.000 20.16775 371 PRO A C 1
ATOM 4170 O O . PRO A 1 279 ? -20.63500 1.30900 -7.94000 1.000 21.56568 371 PRO A O 1
ATOM 4181 N N . ARG A 1 280 ? -22.46300 0.83300 -9.13900 1.000 17.83062 372 ARG A N 1
ATOM 4182 C CA . ARG A 1 280 ? -23.16400 0.16200 -8.05500 1.000 17.04611 372 ARG A CA 1
ATOM 4183 C C . ARG A 1 280 ? -24.21800 -0.75200 -8.66800 1.000 16.84133 372 ARG A C 1
ATOM 4184 O O . ARG A 1 280 ? -24.62300 -0.56400 -9.81900 1.000 17.47892 372 ARG A O 1
ATOM 4205 N N . ILE A 1 281 ? -24.66700 -1.72900 -7.87600 1.000 16.88021 373 ILE A N 1
ATOM 4206 C CA . ILE A 1 281 ? -25.71200 -2.66400 -8.29000 1.000 20.26516 373 ILE A CA 1
ATOM 4207 C C . ILE A 1 281 ? -26.91500 -2.66800 -7.35400 1.000 23.34003 373 ILE A C 1
ATOM 4208 O O . ILE A 1 281 ? -27.96100 -3.23500 -7.72000 1.000 18.99980 373 ILE A O 1
ATOM 4224 N N . TYR A 1 282 ? -26.80400 -2.08300 -6.16000 1.000 17.63580 374 TYR A N 1
ATOM 4225 C CA . TYR A 1 282 ? -27.88700 -2.01100 -5.18600 1.000 23.59992 374 TYR A CA 1
ATOM 4226 C C . TYR A 1 282 ? -28.33100 -0.56800 -4.99400 1.000 17.63948 374 TYR A C 1
ATOM 4227 O O . TYR A 1 282 ? -27.51700 0.35300 -5.02400 1.000 18.41888 374 TYR A O 1
ATOM 4245 N N . ASP A 1 283 ? -29.63300 -0.38600 -4.79200 1.000 17.83759 375 ASP A N 1
ATOM 4246 C CA . ASP A 1 283 ? -30.17500 0.92500 -4.45400 1.000 17.02063 375 ASP A CA 1
ATOM 4247 C C . ASP A 1 283 ? -29.49500 1.50500 -3.21700 1.000 21.24760 375 ASP A C 1
ATOM 4248 O O . ASP A 1 283 ? -29.46700 0.87600 -2.15300 1.000 18.16391 375 ASP A O 1
ATOM 4257 N N . ALA A 1 284 ? -28.97200 2.72700 -3.35200 1.000 21.89345 376 ALA A N 1
ATOM 4258 C CA . ALA A 1 284 ? -28.41100 3.42200 -2.19600 1.000 18.22786 376 ALA A CA 1
ATOM 4259 C C . ALA A 1 284 ? -29.50500 3.80800 -1.20700 1.000 23.23390 376 ALA A C 1
ATOM 4260 O O . ALA A 1 284 ? -29.34000 3.63800 0.00900 1.000 22.28370 376 ALA A O 1
ATOM 4267 N N . LEU A 1 285 ? -30.62100 4.35000 -1.70900 1.000 18.35972 377 LEU A N 1
ATOM 4268 C CA . LEU A 1 285 ? -31.77800 4.66300 -0.88500 1.000 22.26589 377 LEU A CA 1
ATOM 4269 C C . LEU A 1 285 ? -32.96500 3.78600 -1.27300 1.000 27.40071 377 LEU A C 1
ATOM 4270 O O . LEU A 1 285 ? -33.14200 3.48100 -2.45900 1.000 22.61417 377 LEU A O 1
ATOM 4286 N N . PRO A 1 286 ? -33.80100 3.36900 -0.31400 1.000 22.49451 378 PRO A N 1
ATOM 4287 C CA . PRO A 1 286 ? -34.95200 2.52100 -0.66600 1.000 26.15851 378 PRO A CA 1
ATOM 4288 C C . PRO A 1 286 ? -35.96000 3.30000 -1.49500 1.000 29.74485 378 PRO A C 1
ATOM 4289 O O . PRO A 1 286 ? -36.46800 4.33500 -1.06000 1.000 28.00185 378 PRO A O 1
ATOM 4300 N N . VAL A 1 287 ? -36.23800 2.79900 -2.69400 1.000 29.29475 379 VAL A N 1
ATOM 4301 C CA . VAL A 1 287 ? -37.15700 3.45200 -3.62500 1.000 28.27799 379 VAL A CA 1
ATOM 4302 C C . VAL A 1 287 ? -37.99500 2.38200 -4.30500 1.000 25.80530 379 VAL A C 1
ATOM 4303 O O . VAL A 1 287 ? -37.58700 1.21500 -4.37600 1.000 23.98518 379 VAL A O 1
ATOM 4316 N N . PRO A 1 288 ? -39.18600 2.74000 -4.79400 1.000 30.17106 380 PRO A N 1
ATOM 4317 C CA . PRO A 1 288 ? -40.00300 1.75600 -5.52000 1.000 31.56601 380 PRO A CA 1
ATOM 4318 C C . PRO A 1 288 ? -39.38600 1.43100 -6.87200 1.000 28.79975 380 PRO A C 1
ATOM 4319 O O . PRO A 1 288 ? -38.47100 2.10600 -7.34800 1.000 26.36276 380 PRO A O 1
ATOM 4330 N N . GLN A 1 289 ? -39.91500 0.37400 -7.50300 1.000 32.33868 381 GLN A N 1
ATOM 4331 C CA . GLN A 1 289 ? -39.33800 -0.10000 -8.76100 1.000 30.87274 381 GLN A CA 1
ATOM 4332 C C . GLN A 1 289 ? -39.40800 0.95000 -9.86300 1.000 30.89874 381 GLN A C 1
ATOM 4333 O O . GLN A 1 289 ? -38.51300 1.00700 -10.71400 1.000 29.44083 381 GLN A O 1
ATOM 4340 N N . GLU A 1 290 ? -40.44800 1.79200 -9.86700 1.000 28.34115 382 GLU A N 1
ATOM 4341 C CA . GLU A 1 290 ? -40.54100 2.85700 -10.86300 1.000 28.00075 382 GLU A CA 1
ATOM 4342 C C . GLU A 1 290 ? -39.36900 3.83200 -10.79200 1.000 25.79927 382 GLU A C 1
ATOM 4343 O O . GLU A 1 290 ? -39.10200 4.53500 -11.77100 1.000 28.99739 382 GLU A O 1
ATOM 4347 N N . MET A 1 291 ? -38.66200 3.88200 -9.66300 1.000 23.27918 383 MET A N 1
ATOM 4348 C CA . MET A 1 291 ? -37.59600 4.84200 -9.42500 1.000 23.27322 383 MET A CA 1
ATOM 4349 C C . MET A 1 291 ? -36.20100 4.27600 -9.65100 1.000 19.42559 383 MET A C 1
ATOM 4350 O O . MET A 1 291 ? -35.22300 5.01400 -9.50300 1.000 19.53945 383 MET A O 1
ATOM 4364 N N . SER A 1 292 ? -36.07400 2.99100 -9.97200 1.000 18.93144 384 SER A N 1
ATOM 4365 C CA . SER A 1 292 ? -34.76200 2.37600 -10.11400 1.000 17.77609 384 SER A CA 1
ATOM 4366 C C . SER A 1 292 ? -34.77700 1.32000 -11.20500 1.000 18.84399 384 SER A C 1
ATOM 4367 O O . SER A 1 292 ? -35.70200 0.51100 -11.28800 1.000 20.58540 384 SER A O 1
ATOM 4375 N N . LYS A 1 293 ? -33.72500 1.32700 -12.01900 1.000 19.91973 385 LYS A N 1
ATOM 4376 C CA . LYS A 1 293 ? -33.45000 0.28200 -12.99900 1.000 18.82499 385 LYS A CA 1
ATOM 4377 C C . LYS A 1 293 ? -32.22400 -0.55300 -12.64500 1.000 17.61717 385 LYS A C 1
ATOM 4378 O O . LYS A 1 293 ? -31.78500 -1.36900 -13.46600 1.000 18.96140 385 LYS A O 1
ATOM 4397 N N . LEU A 1 294 ? -31.66200 -0.37400 -11.44900 1.000 17.86874 386 LEU A N 1
ATOM 4398 C CA . LEU A 1 294 ? -30.54800 -1.20900 -11.02500 1.000 21.04966 386 LEU A CA 1
ATOM 4399 C C . LEU A 1 294 ? -30.98600 -2.66500 -10.93100 1.000 21.51414 386 LEU A C 1
ATOM 4400 O O . LEU A 1 294 ? -32.16600 -2.97600 -10.74700 1.000 17.90129 386 LEU A O 1
ATOM 4416 N N . SER A 1 295 ? -30.01300 -3.56600 -11.06800 1.000 19.31259 387 SER A N 1
ATOM 4417 C CA . SER A 1 295 ? -30.35100 -4.98100 -11.09500 1.000 23.72687 387 SER A CA 1
ATOM 4418 C C . SER A 1 295 ? -30.87200 -5.45200 -9.74100 1.000 21.80854 387 SER A C 1
ATOM 4419 O O . SER A 1 295 ? -31.73900 -6.33800 -9.69700 1.000 18.88345 387 SER A O 1
ATOM 4427 N N . ASN A 1 296 ? -30.39800 -4.84600 -8.64400 1.000 18.73800 388 ASN A N 1
ATOM 4428 C CA . ASN A 1 296 ? -30.77100 -5.18500 -7.27000 1.000 17.10553 388 ASN A CA 1
ATOM 4429 C C . ASN A 1 296 ? -30.89800 -6.69800 -7.06200 1.000 20.16650 388 ASN A C 1
ATOM 4430 O O . ASN A 1 296 ? -31.98700 -7.18700 -6.74000 1.000 19.14283 388 ASN A O 1
ATOM 4441 N N . PRO A 1 297 ? -29.82700 -7.46200 -7.27500 1.000 17.95341 389 PRO A N 1
ATOM 4442 C CA . PRO A 1 297 ? -29.92500 -8.91800 -7.09800 1.000 18.97716 389 PRO A CA 1
ATOM 4443 C C . PRO A 1 297 ? -30.38000 -9.28000 -5.69000 1.000 25.18131 389 PRO A C 1
ATOM 4444 O O . PRO A 1 297 ? -30.06200 -8.59000 -4.71600 1.000 21.45510 389 PRO A O 1
ATOM 4455 N N . LYS A 1 298 ? -31.18200 -10.34400 -5.60800 1.000 18.70341 390 LYS A N 1
ATOM 4456 C CA . LYS A 1 298 ? -31.68200 -10.88000 -4.35200 1.000 24.78883 390 LYS A CA 1
ATOM 4457 C C . LYS A 1 298 ? -30.85300 -12.05300 -3.84800 1.000 22.29741 390 LYS A C 1
ATOM 4458 O O . LYS A 1 298 ? -31.26300 -12.73100 -2.90500 1.000 22.61283 390 LYS A O 1
ATOM 4477 N N . ILE A 1 299 ? -29.70700 -12.31000 -4.47700 1.000 20.57456 391 ILE A N 1
ATOM 4478 C CA . ILE A 1 299 ? -28.65500 -13.15900 -3.93500 1.000 20.01121 391 ILE A CA 1
ATOM 4479 C C . ILE A 1 299 ? -27.32300 -12.42600 -4.13500 1.000 18.59071 391 ILE A C 1
ATOM 4480 O O . ILE A 1 299 ? -27.23000 -11.51100 -4.96400 1.000 18.26053 391 ILE A O 1
ATOM 4496 N N . PRO A 1 300 ? -26.29600 -12.80200 -3.37800 1.000 19.64866 392 PRO A N 1
ATOM 4497 C CA . PRO A 1 300 ? -25.02500 -12.07000 -3.47100 1.000 25.76403 392 PRO A CA 1
ATOM 4498 C C . PRO A 1 300 ? -24.33300 -12.26300 -4.81600 1.000 22.01443 392 PRO A C 1
ATOM 4499 O O . PRO A 1 300 ? -24.48000 -13.28600 -5.48600 1.000 21.89847 392 PRO A O 1
ATOM 4510 N N . VAL A 1 301 ? -23.50900 -11.27900 -5.16300 1.000 18.36265 393 VAL A N 1
ATOM 4511 C CA . VAL A 1 301 ? -22.69100 -11.29700 -6.37600 1.000 19.96008 393 VAL A CA 1
ATOM 4512 C C . VAL A 1 301 ? -21.24400 -11.57900 -5.97600 1.000 20.90206 393 VAL A C 1
ATOM 4513 O O . VAL A 1 301 ? -20.68000 -10.88000 -5.12400 1.000 18.68782 393 VAL A O 1
ATOM 4526 N N . TYR A 1 302 ? -20.63800 -12.57800 -6.61900 1.000 18.70887 394 TYR A N 1
ATOM 4527 C CA . TYR A 1 302 ? -19.28100 -13.03800 -6.32700 1.000 19.95880 394 TYR A CA 1
ATOM 4528 C C . TYR A 1 302 ? -18.43400 -12.90500 -7.58600 1.000 20.30121 394 TYR A C 1
ATOM 4529 O O . TYR A 1 302 ? -18.63500 -13.65900 -8.54200 1.000 18.97844 394 TYR A O 1
ATOM 4547 N N . ILE A 1 303 ? -17.45200 -11.99600 -7.57000 1.000 20.87294 395 ILE A N 1
ATOM 4548 C CA . ILE A 1 303 ? -16.52800 -11.81800 -8.69300 1.000 23.69250 395 ILE A CA 1
ATOM 4549 C C . ILE A 1 303 ? -15.21500 -12.54500 -8.40500 1.000 20.22370 395 ILE A C 1
ATOM 4550 O O . ILE A 1 303 ? -14.57300 -12.32200 -7.36800 1.000 19.97765 395 ILE A O 1
ATOM 4566 N N . ASN A 1 304 ? -14.80800 -13.39300 -9.34900 1.000 20.93240 396 ASN A N 1
ATOM 4567 C CA . ASN A 1 304 ? -13.64600 -14.26500 -9.23100 1.000 26.59468 396 ASN A CA 1
ATOM 4568 C C . ASN A 1 304 ? -12.63400 -13.88500 -10.29800 1.000 24.66304 396 ASN A C 1
ATOM 4569 O O . ASN A 1 304 ? -12.99400 -13.74000 -11.47100 1.000 21.64181 396 ASN A O 1
ATOM 4580 N N . ILE A 1 305 ? -11.37300 -13.71900 -9.90100 1.000 21.96485 397 ILE A N 1
ATOM 4581 C CA . ILE A 1 305 ? -10.34800 -13.30800 -10.84900 1.000 21.17847 397 ILE A CA 1
ATOM 4582 C C . ILE A 1 305 ? -9.00700 -13.90800 -10.45700 1.000 28.09787 397 ILE A C 1
ATOM 4583 O O . ILE A 1 305 ? -8.69500 -14.08100 -9.27300 1.000 28.26297 397 ILE A O 1
ATOM 4599 N N . CYS A 1 306 ? -8.22500 -14.24400 -11.48100 1.000 27.59478 398 CYS A N 1
ATOM 4600 C CA . CYS A 1 306 ? -6.83800 -14.66400 -11.36200 1.000 24.99592 398 CYS A CA 1
ATOM 4601 C C . CYS A 1 306 ? -5.94700 -13.60100 -11.98500 1.000 30.37199 398 CYS A C 1
ATOM 4602 O O . CYS A 1 306 ? -6.33900 -12.93000 -12.94700 1.000 28.97024 398 CYS A O 1
ATOM 4610 N N . SER A 1 307 ? -4.73900 -13.45500 -11.44300 1.000 32.06800 399 SER A N 1
ATOM 4611 C CA . SER A 1 307 ? -3.87100 -12.38600 -11.90500 1.000 29.58220 399 SER A CA 1
ATOM 4612 C C . SER A 1 307 ? -2.41200 -12.78800 -11.78100 1.000 37.15777 399 SER A C 1
ATOM 4613 O O . SER A 1 307 ? -2.02000 -13.46900 -10.82800 1.000 36.28476 399 SER A O 1
ATOM 4621 N N . ILE A 1 308 ? -1.62300 -12.35600 -12.76300 1.000 30.97789 400 ILE A N 1
ATOM 4622 C CA . ILE A 1 308 ? -0.17600 -12.55000 -12.77700 1.000 26.29703 400 ILE A CA 1
ATOM 4623 C C . ILE A 1 308 ? 0.47600 -11.18100 -12.62000 1.000 36.65830 400 ILE A C 1
ATOM 4624 O O . ILE A 1 308 ? -0.12100 -10.16800 -13.01400 1.000 31.49870 400 ILE A O 1
ATOM 4640 N N . PRO A 1 309 ? 1.68300 -11.09400 -12.04500 1.000 36.12925 401 PRO A N 1
ATOM 4641 C CA . PRO A 1 309 ? 2.21300 -9.77500 -11.65500 1.000 35.23426 401 PRO A CA 1
ATOM 4642 C C . PRO A 1 309 ? 2.50500 -8.86000 -12.82600 1.000 38.03892 401 PRO A C 1
ATOM 4643 O O . PRO A 1 309 ? 2.51100 -7.63600 -12.64500 1.000 34.58161 401 PRO A O 1
ATOM 4654 N N . SER A 1 310 ? 2.73300 -9.41100 -14.01900 1.000 34.84423 402 SER A N 1
ATOM 4655 C CA . SER A 1 310 ? 2.93700 -8.58900 -15.20600 1.000 40.78244 402 SER A CA 1
ATOM 4656 C C . SER A 1 310 ? 1.72200 -7.73700 -15.55200 1.000 43.90095 402 SER A C 1
ATOM 4657 O O . SER A 1 310 ? 1.86100 -6.77400 -16.31800 1.000 34.80141 402 SER A O 1
ATOM 4665 N N . ARG A 1 311 ? 0.54200 -8.07000 -15.01500 1.000 32.48195 403 ARG A N 1
ATOM 4666 C CA . ARG A 1 311 ? -0.70100 -7.35800 -15.29200 1.000 36.31519 403 ARG A CA 1
ATOM 4667 C C . ARG A 1 311 ? -1.21000 -6.56800 -14.08400 1.000 35.82702 403 ARG A C 1
ATOM 4668 O O . ARG A 1 311 ? -2.41000 -6.28300 -14.00100 1.000 26.18731 403 ARG A O 1
ATOM 4689 N N . ILE A 1 312 ? -0.31800 -6.18400 -13.15800 1.000 32.62951 404 ILE A N 1
ATOM 4690 C CA . ILE A 1 312 ? -0.75900 -5.53600 -11.92100 1.000 32.09795 404 ILE A CA 1
ATOM 4691 C C . ILE A 1 312 ? -1.42800 -4.20300 -12.22000 1.000 31.68085 404 ILE A C 1
ATOM 4692 O O . ILE A 1 312 ? -2.34300 -3.78400 -11.50000 1.000 39.64401 404 ILE A O 1
ATOM 4708 N N . ALA A 1 313 ? -0.99400 -3.51700 -13.27600 1.000 35.09811 405 ALA A N 1
ATOM 4709 C CA . ALA A 1 313 ? -1.64200 -2.26600 -13.65200 1.000 39.72153 405 ALA A CA 1
ATOM 4710 C C . ALA A 1 313 ? -3.06300 -2.50900 -14.14700 1.000 30.22453 405 ALA A C 1
ATOM 4711 O O . ALA A 1 313 ? -3.97600 -1.73200 -13.84100 1.000 27.91425 405 ALA A O 1
ATOM 4718 N N . GLN A 1 314 ? -3.26400 -3.57200 -14.92900 1.000 31.25082 406 GLN A N 1
ATOM 4719 C CA . GLN A 1 314 ? -4.60700 -3.91600 -15.37900 1.000 28.81237 406 GLN A CA 1
ATOM 4720 C C . GLN A 1 314 ? -5.48900 -4.29800 -14.19700 1.000 25.88876 406 GLN A C 1
ATOM 4721 O O . GLN A 1 314 ? -6.65000 -3.88500 -14.12200 1.000 27.48964 406 GLN A O 1
ATOM 4735 N N . LEU A 1 315 ? -4.94700 -5.08100 -13.26100 1.000 24.86357 407 LEU A N 1
ATOM 4736 C CA . LEU A 1 315 ? -5.72600 -5.50000 -12.10200 1.000 30.80399 407 LEU A CA 1
ATOM 4737 C C . LEU A 1 315 ? -6.18100 -4.30500 -11.26900 1.000 28.72986 407 LEU A C 1
ATOM 4738 O O . LEU A 1 315 ? -7.29200 -4.31700 -10.73100 1.000 28.91190 407 LEU A O 1
ATOM 4754 N N . ARG A 1 316 ? -5.34800 -3.26100 -11.15000 1.000 30.83921 408 ARG A N 1
ATOM 4755 C CA . ARG A 1 316 ? -5.78000 -2.06400 -10.42200 1.000 31.08666 408 ARG A CA 1
ATOM 4756 C C . ARG A 1 316 ? -7.03600 -1.47600 -11.04400 1.000 28.52197 408 ARG A C 1
ATOM 4757 O O . ARG A 1 316 ? -7.99200 -1.13800 -10.33700 1.000 29.32606 408 ARG A O 1
ATOM 4778 N N . ARG A 1 317 ? -7.02300 -1.28500 -12.36500 1.000 32.33827 409 ARG A N 1
ATOM 4779 C CA . ARG A 1 317 ? -8.18100 -0.70100 -13.02900 1.000 30.26863 409 ARG A CA 1
ATOM 4780 C C . ARG A 1 317 ? -9.40200 -1.59000 -12.85900 1.000 20.98498 409 ARG A C 1
ATOM 4781 O O . ARG A 1 317 ? -10.52200 -1.09600 -12.69700 1.000 28.16132 409 ARG A O 1
ATOM 4790 N N . ILE A 1 318 ? -9.20000 -2.90600 -12.89500 1.000 28.79578 410 ILE A N 1
ATOM 4791 C CA . ILE A 1 318 ? -10.31800 -3.84000 -12.82400 1.000 24.91509 410 ILE A CA 1
ATOM 4792 C C . ILE A 1 318 ? -10.94500 -3.79800 -11.43800 1.000 25.96141 410 ILE A C 1
ATOM 4793 O O . ILE A 1 318 ? -12.16900 -3.72700 -11.28900 1.000 20.43210 410 ILE A O 1
ATOM 4809 N N . ILE A 1 319 ? -10.11200 -3.84300 -10.40000 1.000 26.86997 411 ILE A N 1
ATOM 4810 C CA . ILE A 1 319 ? -10.62900 -3.74900 -9.04000 1.000 28.59714 411 ILE A CA 1
ATOM 4811 C C . ILE A 1 319 ? -11.35900 -2.42800 -8.85000 1.000 26.10475 411 ILE A C 1
ATOM 4812 O O . ILE A 1 319 ? -12.45400 -2.38700 -8.28300 1.000 25.10112 411 ILE A O 1
ATOM 4828 N N . GLY A 1 320 ? -10.78800 -1.33600 -9.36900 1.000 27.88055 412 GLY A N 1
ATOM 4829 C CA . GLY A 1 320 ? -11.39500 -0.02800 -9.18100 1.000 28.04816 412 GLY A CA 1
ATOM 4830 C C . GLY A 1 320 ? -12.78700 0.08700 -9.77900 1.000 28.75435 412 GLY A C 1
ATOM 4831 O O . GLY A 1 320 ? -13.66500 0.73000 -9.19800 1.000 29.17604 412 GLY A O 1
ATOM 4835 N N . ILE A 1 321 ? -13.01200 -0.52600 -10.94600 1.000 23.47264 413 ILE A N 1
ATOM 4836 C CA . ILE A 1 321 ? -14.32500 -0.41200 -11.58800 1.000 24.14242 413 ILE A CA 1
ATOM 4837 C C . ILE A 1 321 ? -15.31300 -1.44600 -11.05100 1.000 19.31305 413 ILE A C 1
ATOM 4838 O O . ILE A 1 321 ? -16.52100 -1.18600 -11.03300 1.000 19.65982 413 ILE A O 1
ATOM 4854 N N . LEU A 1 322 ? -14.83000 -2.61100 -10.60900 1.000 20.24994 414 LEU A N 1
ATOM 4855 C CA . LEU A 1 322 ? -15.69200 -3.70700 -10.19100 1.000 22.89171 414 LEU A CA 1
ATOM 4856 C C . LEU A 1 322 ? -15.96100 -3.75000 -8.69400 1.000 23.06538 414 LEU A C 1
ATOM 4857 O O . LEU A 1 322 ? -16.85300 -4.49400 -8.27600 1.000 23.37604 414 LEU A O 1
ATOM 4873 N N . LYS A 1 323 ? -15.22900 -2.98600 -7.87900 1.000 25.38100 415 LYS A N 1
ATOM 4874 C CA . LYS A 1 323 ? -15.25200 -3.27500 -6.44800 1.000 23.35127 415 LYS A CA 1
ATOM 4875 C C . LYS A 1 323 ? -16.59900 -2.99200 -5.81800 1.000 27.00902 415 LYS A C 1
ATOM 4876 O O . LYS A 1 323 ? -16.96600 -3.66500 -4.85300 1.000 29.88596 415 LYS A O 1
ATOM 4895 N N . ASN A 1 324 ? -17.35000 -2.03100 -6.33900 1.000 20.41078 416 ASN A N 1
ATOM 4896 C CA . ASN A 1 324 ? -18.68900 -1.78300 -5.83300 1.000 21.44647 416 ASN A CA 1
ATOM 4897 C C . ASN A 1 324 ? -19.77100 -2.37600 -6.72500 1.000 21.76032 416 ASN A C 1
ATOM 4898 O O . ASN A 1 324 ? -20.94500 -2.04000 -6.55100 1.000 23.93422 416 ASN A O 1
ATOM 4909 N N . GLN A 1 325 ? -19.41100 -3.27100 -7.64900 1.000 20.49515 417 GLN A N 1
ATOM 4910 C CA . GLN A 1 325 ? -20.38000 -4.02500 -8.43500 1.000 22.63567 417 GLN A CA 1
ATOM 4911 C C . GLN A 1 325 ? -20.56000 -5.44500 -7.91200 1.000 19.21633 417 GLN A C 1
ATOM 4912 O O . GLN A 1 325 ? -21.08800 -6.29600 -8.63500 1.000 21.09160 417 GLN A O 1
ATOM 4926 N N . CYS A 1 326 ? -20.12400 -5.72100 -6.68200 1.000 22.46295 418 CYS A N 1
ATOM 4927 C CA . CYS A 1 326 ? -20.27500 -7.05400 -6.12000 1.000 23.63320 418 CYS A CA 1
ATOM 4928 C C . CYS A 1 326 ? -20.29300 -6.97800 -4.60700 1.000 24.11545 418 CYS A C 1
ATOM 4929 O O . CYS A 1 326 ? -20.01200 -5.93800 -4.00200 1.000 26.94033 418 CYS A O 1
ATOM 4937 N N . ASP A 1 327 ? -20.64900 -8.11400 -4.01000 1.000 16.46662 419 ASP A N 1
ATOM 4938 C CA . ASP A 1 327 ? -20.61100 -8.31200 -2.56700 1.000 21.54882 419 ASP A CA 1
ATOM 4939 C C . ASP A 1 327 ? -19.28200 -8.85000 -2.06700 1.000 18.30877 419 ASP A C 1
ATOM 4940 O O . ASP A 1 327 ? -18.95400 -8.66400 -0.89100 1.000 23.63610 419 ASP A O 1
ATOM 4949 N N . HIS A 1 328 ? -18.54200 -9.57300 -2.89500 1.000 22.67923 420 HIS A N 1
ATOM 4950 C CA . HIS A 1 328 ? -17.34200 -10.23700 -2.41300 1.000 24.14273 420 HIS A CA 1
ATOM 4951 C C . HIS A 1 328 ? -16.47100 -10.62600 -3.59500 1.000 26.29783 420 HIS A C 1
ATOM 4952 O O . HIS A 1 328 ? -16.97100 -11.12500 -4.60700 1.000 24.25316 420 HIS A O 1
ATOM 4966 N N . PHE A 1 329 ? -15.16900 -10.39900 -3.43700 1.000 25.22005 421 PHE A N 1
ATOM 4967 C CA . PHE A 1 329 ? -14.14400 -10.83100 -4.37200 1.000 26.06171 421 PHE A CA 1
ATOM 4968 C C . PHE A 1 329 ? -13.46100 -12.10700 -3.90800 1.000 29.64028 421 PHE A C 1
ATOM 4969 O O . PHE A 1 329 ? -13.13500 -12.25300 -2.72700 1.000 34.12669 421 PHE A O 1
ATOM 4986 N N . HIS A 1 330 ? -13.18000 -12.98900 -4.85600 1.000 26.52384 422 HIS A N 1
ATOM 4987 C CA . HIS A 1 330 ? -12.19300 -14.04200 -4.69000 1.000 22.28361 422 HIS A CA 1
ATOM 4988 C C . HIS A 1 330 ? -11.06100 -13.73000 -5.65600 1.000 31.04749 422 HIS A C 1
ATOM 4989 O O . HIS A 1 330 ? -11.29000 -13.64200 -6.86600 1.000 25.77350 422 HIS A O 1
ATOM 5003 N N . ILE A 1 331 ? -9.85900 -13.53700 -5.12200 1.000 31.58079 423 ILE A N 1
ATOM 5004 C CA . ILE A 1 331 ? -8.71100 -13.09600 -5.90600 1.000 32.36429 423 ILE A CA 1
ATOM 5005 C C . ILE A 1 331 ? -7.61200 -14.12900 -5.73300 1.000 29.86239 423 ILE A C 1
ATOM 5006 O O . ILE A 1 331 ? -7.11900 -14.34700 -4.62000 1.000 29.84597 423 ILE A O 1
ATOM 5022 N N . TYR A 1 332 ? -7.22600 -14.74800 -6.83500 1.000 32.98253 424 TYR A N 1
ATOM 5023 C CA . TYR A 1 332 ? -6.14100 -15.71600 -6.87300 1.000 33.49312 424 TYR A CA 1
ATOM 5024 C C . TYR A 1 332 ? -4.91100 -15.02000 -7.45700 1.000 37.70284 424 TYR A C 1
ATOM 5025 O O . TYR A 1 332 ? -4.81100 -14.81800 -8.67000 1.000 31.28838 424 TYR A O 1
ATOM 5043 N N . LEU A 1 333 ? -3.97600 -14.63900 -6.58400 1.000 35.82754 425 LEU A N 1
ATOM 5044 C CA . LEU A 1 333 ? -2.75900 -13.94200 -6.99700 1.000 35.10924 425 LEU A CA 1
ATOM 5045 C C . LEU A 1 333 ? -1.66700 -14.97600 -7.23400 1.000 42.61210 425 LEU A C 1
ATOM 5046 O O . LEU A 1 333 ? -1.17100 -15.59400 -6.28700 1.000 45.05070 425 LEU A O 1
ATOM 5062 N N . ASP A 1 334 ? -1.27900 -15.14500 -8.49200 1.000 40.74248 426 ASP A N 1
ATOM 5063 C CA . ASP A 1 334 ? -0.36700 -16.20500 -8.91100 1.000 45.84844 426 ASP A CA 1
ATOM 5064 C C . ASP A 1 334 ? 0.99700 -15.57800 -9.18500 1.000 48.85789 426 ASP A C 1
ATOM 5065 O O . ASP A 1 334 ? 1.23900 -15.03700 -10.26800 1.000 41.21645 426 ASP A O 1
ATOM 5074 N N . GLY A 1 335 ? 1.88600 -15.66800 -8.19700 1.000 43.13242 427 GLY A N 1
ATOM 5075 C CA . GLY A 1 335 ? 3.25200 -15.22500 -8.34300 1.000 44.16163 427 GLY A CA 1
ATOM 5076 C C . GLY A 1 335 ? 3.50500 -13.78300 -7.96800 1.000 49.91707 427 GLY A C 1
ATOM 5077 O O . GLY A 1 335 ? 4.62900 -13.30200 -8.16400 1.000 46.67473 427 GLY A O 1
ATOM 5081 N N . TYR A 1 336 ? 2.50000 -13.06800 -7.46200 1.000 44.35704 428 TYR A N 1
ATOM 5082 C CA . TYR A 1 336 ? 2.73800 -11.73700 -6.92000 1.000 42.73964 428 TYR A CA 1
ATOM 5083 C C . TYR A 1 336 ? 3.66900 -11.84400 -5.71800 1.000 54.92808 428 TYR A C 1
ATOM 5084 O O . TYR A 1 336 ? 3.59100 -12.79600 -4.93600 1.000 53.66828 428 TYR A O 1
ATOM 5102 N N . VAL A 1 337 ? 4.55500 -10.86200 -5.56500 1.000 46.55786 429 VAL A N 1
ATOM 5103 C CA . VAL A 1 337 ? 5.45300 -10.85900 -4.41400 1.000 51.51426 429 VAL A CA 1
ATOM 5104 C C . VAL A 1 337 ? 4.71800 -10.37500 -3.17000 1.000 54.71623 429 VAL A C 1
ATOM 5105 O O . VAL A 1 337 ? 4.63300 -11.09300 -2.16700 1.000 61.98932 429 VAL A O 1
ATOM 5109 N N . GLU A 1 338 ? 4.16600 -9.16200 -3.22200 1.000 58.71977 430 GLU A N 1
ATOM 5110 C CA . GLU A 1 338 ? 3.33900 -8.62200 -2.15200 1.000 56.82581 430 GLU A CA 1
ATOM 5111 C C . GLU A 1 338 ? 1.94600 -8.30100 -2.67500 1.000 60.80616 430 GLU A C 1
ATOM 5112 O O . GLU A 1 338 ? 1.74700 -8.05200 -3.86900 1.000 48.96457 430 GLU A O 1
ATOM 5124 N N . ILE A 1 339 ? 0.98500 -8.31200 -1.75900 1.000 42.91892 431 ILE A N 1
ATOM 5125 C CA . ILE A 1 339 ? -0.40600 -7.99700 -2.06600 1.000 47.25868 431 ILE A CA 1
ATOM 5126 C C . ILE A 1 339 ? -0.49700 -6.49600 -2.33800 1.000 45.70643 431 ILE A C 1
ATOM 5127 O O . ILE A 1 339 ? -0.14900 -5.70100 -1.45300 1.000 41.74584 431 ILE A O 1
ATOM 5143 N N . PRO A 1 340 ? -0.93900 -6.05200 -3.52000 1.000 45.47570 432 PRO A N 1
ATOM 5144 C CA . PRO A 1 340 ? -1.01900 -4.60600 -3.77000 1.000 52.09417 432 PRO A CA 1
ATOM 5145 C C . PRO A 1 340 ? -1.89600 -3.88400 -2.75500 1.000 50.58395 432 PRO A C 1
ATOM 5146 O O . PRO A 1 340 ? -2.81400 -4.46200 -2.16800 1.000 49.48644 432 PRO A O 1
ATOM 5157 N N . ASP A 1 341 ? -1.58200 -2.60400 -2.53200 1.000 47.02754 433 ASP A N 1
ATOM 5158 C CA . ASP A 1 341 ? -2.37500 -1.80500 -1.60100 1.000 49.78638 433 ASP A CA 1
ATOM 5159 C C . ASP A 1 341 ? -3.83900 -1.76200 -2.01000 1.000 44.30946 433 ASP A C 1
ATOM 5160 O O . ASP A 1 341 ? -4.72800 -1.75800 -1.15100 1.000 44.38372 433 ASP A O 1
ATOM 5169 N N . PHE A 1 342 ? -4.11300 -1.73600 -3.31600 1.000 43.85208 434 PHE A N 1
ATOM 5170 C CA . PHE A 1 342 ? -5.50100 -1.63600 -3.75200 1.000 47.07205 434 PHE A CA 1
ATOM 5171 C C . PHE A 1 342 ? -6.27300 -2.92100 -3.48000 1.000 39.94800 434 PHE A C 1
ATOM 5172 O O . PHE A 1 342 ? -7.51000 -2.88700 -3.45100 1.000 40.40166 434 PHE A O 1
ATOM 5189 N N . ILE A 1 343 ? -5.57000 -4.03500 -3.25500 1.000 39.49517 435 ILE A N 1
ATOM 5190 C CA . ILE A 1 343 ? -6.20400 -5.27100 -2.80600 1.000 38.81772 435 ILE A CA 1
ATOM 5191 C C . ILE A 1 343 ? -6.42900 -5.23900 -1.29900 1.000 45.12773 435 ILE A C 1
ATOM 5192 O O . ILE A 1 343 ? -7.53900 -5.49400 -0.81900 1.000 38.41398 435 ILE A O 1
ATOM 5208 N N . LYS A 1 344 ? -5.37300 -4.94000 -0.53300 1.000 41.11683 436 LYS A N 1
ATOM 5209 C CA . LYS A 1 344 ? -5.49300 -4.84100 0.91800 1.000 38.20562 436 LYS A CA 1
ATOM 5210 C C . LYS A 1 344 ? -6.55800 -3.83300 1.33500 1.000 40.43777 436 LYS A C 1
ATOM 5211 O O . LYS A 1 344 ? -7.23800 -4.03300 2.34600 1.000 39.92224 436 LYS A O 1
ATOM 5215 N N . ASN A 1 345 ? -6.73400 -2.75700 0.56300 1.000 42.30913 437 ASN A N 1
ATOM 5216 C CA . ASN A 1 345 ? -7.75700 -1.76800 0.87900 1.000 45.37688 437 ASN A CA 1
ATOM 5217 C C . ASN A 1 345 ? -9.17300 -2.32200 0.74200 1.000 42.42305 437 ASN A C 1
ATOM 5218 O O . ASN A 1 345 ? -10.11600 -1.70900 1.26000 1.000 41.02718 437 ASN A O 1
ATOM 5229 N N . LEU A 1 346 ? -9.35100 -3.45300 0.05400 1.000 35.77672 438 LEU A N 1
ATOM 5230 C CA . LEU A 1 346 ? -10.66700 -4.08400 0.01100 1.000 36.23357 438 LEU A CA 1
ATOM 5231 C C . LEU A 1 346 ? -11.05000 -4.65700 1.36900 1.000 40.25833 438 LEU A C 1
ATOM 5232 O O . LEU A 1 346 ? -12.24100 -4.74000 1.68900 1.000 37.29156 438 LEU A O 1
ATOM 5248 N N . GLY A 1 347 ? -10.06500 -5.07300 2.16400 1.000 43.40500 439 GLY A N 1
ATOM 5249 C CA . GLY A 1 347 ? -10.36100 -5.61200 3.48300 1.000 39.96427 439 GLY A CA 1
ATOM 5250 C C . GLY A 1 347 ? -11.01400 -6.97300 3.36700 1.000 48.49098 439 GLY A C 1
ATOM 5251 O O . GLY A 1 347 ? -10.66500 -7.78200 2.49800 1.000 36.25418 439 GLY A O 1
ATOM 5255 N N . ASN A 1 348 ? -11.98400 -7.23800 4.24500 1.000 35.57420 440 ASN A N 1
ATOM 5256 C CA . ASN A 1 348 ? -12.66500 -8.52700 4.21500 1.000 33.19631 440 ASN A CA 1
ATOM 5257 C C . ASN A 1 348 ? -13.69000 -8.62800 3.08800 1.000 36.57250 440 ASN A C 1
ATOM 5258 O O . ASN A 1 348 ? -14.36900 -9.65500 2.98200 1.000 36.57477 440 ASN A O 1
ATOM 5269 N N . LYS A 1 349 ? -13.82800 -7.59500 2.25100 1.000 34.70041 441 LYS A N 1
ATOM 5270 C CA . LYS A 1 349 ? -14.59100 -7.73700 1.01800 1.000 29.21433 441 LYS A CA 1
ATOM 5271 C C . LYS A 1 349 ? -13.91500 -8.68100 0.02300 1.000 29.36823 441 LYS A C 1
ATOM 5272 O O . LYS A 1 349 ? -14.57000 -9.13100 -0.92500 1.000 28.16993 441 LYS A O 1
ATOM 5291 N N . ALA A 1 350 ? -12.63300 -9.00200 0.20800 1.000 30.21530 442 ALA A N 1
ATOM 5292 C CA . ALA A 1 350 ? -11.92700 -9.92700 -0.66900 1.000 32.31844 442 ALA A CA 1
ATOM 5293 C C . ALA A 1 350 ? -11.33900 -11.08700 0.12100 1.000 32.71320 442 ALA A C 1
ATOM 5294 O O . ALA A 1 350 ? -10.79900 -10.90600 1.21700 1.000 31.74122 442 ALA A O 1
ATOM 5301 N N . THR A 1 351 ? -11.46600 -12.27300 -0.45500 1.000 25.90869 443 THR A N 1
ATOM 5302 C CA . THR A 1 351 ? -10.69300 -13.44700 -0.08200 1.000 32.94722 443 THR A CA 1
ATOM 5303 C C . THR A 1 351 ? -9.53700 -13.53100 -1.07400 1.000 35.04676 443 THR A C 1
ATOM 5304 O O . THR A 1 351 ? -9.76500 -13.71600 -2.27500 1.000 32.91076 443 THR A O 1
ATOM 5315 N N . VAL A 1 352 ? -8.30800 -13.37500 -0.58800 1.000 29.72145 444 VAL A N 1
ATOM 5316 C CA . VAL A 1 352 ? -7.11800 -13.44000 -1.43400 1.000 35.42484 444 VAL A CA 1
ATOM 5317 C C . VAL A 1 352 ? -6.43000 -14.77500 -1.19400 1.000 34.74881 444 VAL A C 1
ATOM 5318 O O . VAL A 1 352 ? -6.06000 -15.10100 -0.05900 1.000 33.74299 444 VAL A O 1
ATOM 5331 N N . VAL A 1 353 ? -6.28200 -15.55100 -2.26300 1.000 38.79117 445 VAL A N 1
ATOM 5332 C CA . VAL A 1 353 ? -5.45300 -16.74700 -2.27400 1.000 37.09859 445 VAL A CA 1
ATOM 5333 C C . VAL A 1 353 ? -4.14000 -16.37200 -2.94900 1.000 47.66960 445 VAL A C 1
ATOM 5334 O O . VAL A 1 353 ? -4.12500 -16.00000 -4.13000 1.000 42.96561 445 VAL A O 1
ATOM 5347 N N . HIS A 1 354 ? -3.04200 -16.46300 -2.19800 1.000 41.43168 446 HIS A N 1
ATOM 5348 C CA . HIS A 1 354 ? -1.71400 -16.05400 -2.65000 1.000 43.53004 446 HIS A CA 1
ATOM 5349 C C . HIS A 1 354 ? -0.89200 -17.31300 -2.89300 1.000 52.42768 446 HIS A C 1
ATOM 5350 O O . HIS A 1 354 ? -0.52700 -18.01400 -1.94300 1.000 53.48754 446 HIS A O 1
ATOM 5364 N N . CYS A 1 355 ? -0.59900 -17.58900 -4.16300 1.000 52.65035 447 CYS A N 1
ATOM 5365 C CA . CYS A 1 355 ? 0.24200 -18.71200 -4.55800 1.000 60.43703 447 CYS A CA 1
ATOM 5366 C C . CYS A 1 355 ? 1.62700 -18.20200 -4.93900 1.000 64.47043 447 CYS A C 1
ATOM 5367 O O . CYS A 1 355 ? 1.75500 -17.30900 -5.78600 1.000 51.66733 447 CYS A O 1
ATOM 5375 N N . LYS A 1 356 ? 2.65600 -18.78300 -4.31600 1.000 60.74618 448 LYS A N 1
ATOM 5376 C CA . LYS A 1 356 ? 4.04800 -18.41200 -4.53900 1.000 66.62622 448 LYS A CA 1
ATOM 5377 C C . LYS A 1 356 ? 4.82800 -19.42400 -5.36300 1.000 68.61843 448 LYS A C 1
ATOM 5378 O O . LYS A 1 356 ? 5.72600 -19.02900 -6.10900 1.000 74.59735 448 LYS A O 1
ATOM 5385 N N . ASP A 1 357 ? 4.50400 -20.71100 -5.25300 1.000 64.28640 449 ASP A N 1
ATOM 5386 C CA . ASP A 1 357 ? 5.22100 -21.78000 -5.94100 1.000 71.16216 449 ASP A CA 1
ATOM 5387 C C . ASP A 1 357 ? 4.43600 -22.15000 -7.19600 1.000 64.36807 449 ASP A C 1
ATOM 5388 O O . ASP A 1 357 ? 3.33500 -22.70200 -7.10800 1.000 66.60579 449 ASP A O 1
ATOM 5392 N N . LYS A 1 358 ? 5.01800 -21.85500 -8.36600 1.000 56.14672 450 LYS A N 1
ATOM 5393 C CA . LYS A 1 358 ? 4.41500 -22.23000 -9.64200 1.000 55.86356 450 LYS A CA 1
ATOM 5394 C C . LYS A 1 358 ? 4.15200 -23.72900 -9.75400 1.000 58.62083 450 LYS A C 1
ATOM 5395 O O . LYS A 1 358 ? 3.31400 -24.13900 -10.56400 1.000 56.53004 450 LYS A O 1
ATOM 5399 N N . ASP A 1 359 ? 4.85500 -24.55500 -8.97400 1.000 59.66734 451 ASP A N 1
ATOM 5400 C CA . ASP A 1 359 ? 4.55800 -25.98300 -8.94800 1.000 53.90288 451 ASP A CA 1
ATOM 5401 C C . ASP A 1 359 ? 3.16800 -26.26100 -8.38500 1.000 61.81407 451 ASP A C 1
ATOM 5402 O O . ASP A 1 359 ? 2.51300 -27.21900 -8.81000 1.000 70.94147 451 ASP A O 1
ATOM 5406 N N . ASN A 1 360 ? 2.70500 -25.44500 -7.43300 1.000 50.37670 452 ASN A N 1
ATOM 5407 C CA . ASN A 1 360 ? 1.36800 -25.58300 -6.86400 1.000 62.04467 452 ASN A CA 1
ATOM 5408 C C . ASN A 1 360 ? 0.30300 -24.79600 -7.61700 1.000 53.43764 452 ASN A C 1
ATOM 5409 O O . ASN A 1 360 ? -0.88700 -25.02000 -7.37100 1.000 59.96837 452 ASN A O 1
ATOM 5413 N N . SER A 1 361 ? 0.70100 -23.88000 -8.50100 1.000 53.45102 453 SER A N 1
ATOM 5414 C CA . SER A 1 361 ? -0.24900 -23.03300 -9.21000 1.000 52.55928 453 SER A CA 1
ATOM 5415 C C . SER A 1 361 ? -1.25400 -23.86400 -9.99700 1.000 46.22485 453 SER A C 1
ATOM 5416 O O . SER A 1 361 ? -0.89100 -24.83700 -10.66100 1.000 43.61651 453 SER A O 1
ATOM 5424 N N . ILE A 1 362 ? -2.53100 -23.48300 -9.89300 1.000 39.12410 454 ILE A N 1
ATOM 5425 C CA . ILE A 1 362 ? -3.58200 -23.99400 -10.76900 1.000 35.78690 454 ILE A CA 1
ATOM 5426 C C . ILE A 1 362 ? -4.00100 -22.97600 -11.81500 1.000 33.75653 454 ILE A C 1
ATOM 5427 O O . ILE A 1 362 ? -4.93300 -23.24600 -12.58600 1.000 35.41774 454 ILE A O 1
ATOM 5443 N N . ARG A 1 363 ? -3.34000 -21.81600 -11.86500 1.000 41.32612 455 ARG A N 1
ATOM 5444 C CA . ARG A 1 363 ? -3.51900 -20.81100 -12.91200 1.000 34.63247 455 ARG A CA 1
ATOM 5445 C C . ARG A 1 363 ? -4.99200 -20.43300 -13.04700 1.000 38.79738 455 ARG A C 1
ATOM 5446 O O . ARG A 1 363 ? -5.60700 -20.05700 -12.04600 1.000 34.10008 455 ARG A O 1
ATOM 5467 N N . ASP A 1 364 ? -5.57900 -20.53200 -14.24900 1.000 33.62852 456 ASP A N 1
ATOM 5468 C CA . ASP A 1 364 ? -6.93800 -20.05400 -14.50000 1.000 29.21283 456 ASP A CA 1
ATOM 5469 C C . ASP A 1 364 ? -8.00600 -20.91400 -13.84000 1.000 28.50355 456 ASP A C 1
ATOM 5470 O O . ASP A 1 364 ? -9.16100 -20.47600 -13.75300 1.000 27.37856 456 ASP A O 1
ATOM 5479 N N . ASN A 1 365 ? -7.66200 -22.10600 -13.34800 1.000 29.70356 457 ASN A N 1
ATOM 5480 C CA . ASN A 1 365 ? -8.62700 -22.84600 -12.54500 1.000 32.37940 457 ASN A CA 1
ATOM 5481 C C . ASN A 1 365 ? -8.95500 -22.14200 -11.23200 1.000 31.23146 457 ASN A C 1
ATOM 5482 O O . ASN A 1 365 ? -9.93300 -22.51900 -10.58100 1.000 31.23760 457 ASN A O 1
ATOM 5493 N N . GLY A 1 366 ? -8.17200 -21.13600 -10.83700 1.000 29.13166 458 GLY A N 1
ATOM 5494 C CA . GLY A 1 366 ? -8.45200 -20.36000 -9.64700 1.000 32.76491 458 GLY A CA 1
ATOM 5495 C C . GLY A 1 366 ? -9.74500 -19.57000 -9.70700 1.000 27.81424 458 GLY A C 1
ATOM 5496 O O . GLY A 1 366 ? -10.24100 -19.13400 -8.66200 1.000 31.60291 458 GLY A O 1
ATOM 5500 N N . LYS A 1 367 ? -10.30800 -19.37900 -10.90600 1.000 29.21147 459 LYS A N 1
ATOM 5501 C CA . LYS A 1 367 ? -11.60700 -18.72500 -11.03700 1.000 26.31977 459 LYS A CA 1
ATOM 5502 C C . LYS A 1 367 ? -12.73400 -19.55600 -10.43700 1.000 27.86185 459 LYS A C 1
ATOM 5503 O O . LYS A 1 367 ? -13.81000 -19.01100 -10.16400 1.000 25.88690 459 LYS A O 1
ATOM 5522 N N . PHE A 1 368 ? -12.50000 -20.84900 -10.20400 1.000 27.55954 460 PHE A N 1
ATOM 5523 C CA . PHE A 1 368 ? -13.53000 -21.78100 -9.77000 1.000 26.12840 460 PHE A CA 1
ATOM 5524 C C . PHE A 1 368 ? -13.25400 -22.37000 -8.39000 1.000 24.49778 460 PHE A C 1
ATOM 5525 O O . PHE A 1 368 ? -13.92400 -23.33300 -7.99500 1.000 29.24648 460 PHE A O 1
ATOM 5542 N N . ILE A 1 369 ? -12.29600 -21.81100 -7.64300 1.000 28.04597 461 ILE A N 1
ATOM 5543 C CA . ILE A 1 369 ? -12.10600 -22.20800 -6.24600 1.000 25.69368 461 ILE A CA 1
ATOM 5544 C C . ILE A 1 369 ? -13.36600 -21.92000 -5.44000 1.000 26.59586 461 ILE A C 1
ATOM 5545 O O . ILE A 1 369 ? -13.87600 -22.78700 -4.71900 1.000 27.92028 461 ILE A O 1
ATOM 5561 N N . LEU A 1 370 ? -13.87000 -20.68500 -5.52700 1.000 23.29005 462 LEU A N 1
ATOM 5562 C CA . LEU A 1 370 ? -14.99700 -20.29700 -4.68300 1.000 22.54716 462 LEU A CA 1
ATOM 5563 C C . LEU A 1 370 ? -16.24500 -21.11300 -5.00700 1.000 29.06808 462 LEU A C 1
ATOM 5564 O O . LEU A 1 370 ? -17.01700 -21.43500 -4.09600 1.000 26.93597 462 LEU A O 1
ATOM 5580 N N . LEU A 1 371 ? -16.42600 -21.50800 -6.27800 1.000 28.15686 463 LEU A N 1
ATOM 5581 C CA . LEU A 1 371 ? -17.62700 -22.23800 -6.67800 1.000 20.90022 463 LEU A CA 1
ATOM 5582 C C . LEU A 1 371 ? -17.76700 -23.54400 -5.91000 1.000 23.36634 463 LEU A C 1
ATOM 5583 O O . LEU A 1 371 ? -18.87800 -23.92400 -5.51700 1.000 24.07056 463 LEU A O 1
ATOM 5599 N N . GLU A 1 372 ? -16.66200 -24.26100 -5.70000 1.000 28.97185 464 GLU A N 1
ATOM 5600 C CA . GLU A 1 372 ? -16.74400 -25.46500 -4.88100 1.000 33.94897 464 GLU A CA 1
ATOM 5601 C C . GLU A 1 372 ? -17.14600 -25.12500 -3.44900 1.000 27.62268 464 GLU A C 1
ATOM 5602 O O . GLU A 1 372 ? -17.97200 -25.82600 -2.85400 1.000 30.41776 464 GLU A O 1
ATOM 5614 N N . GLU A 1 373 ? -16.56500 -24.06200 -2.87700 1.000 29.59900 465 GLU A N 1
ATOM 5615 C CA A GLU A 1 373 ? -16.88100 -23.68400 -1.49700 0.523 31.90714 465 GLU A CA 1
ATOM 5616 C CA B GLU A 1 373 ? -16.88000 -23.69400 -1.49900 0.477 31.89578 465 GLU A CA 1
ATOM 5617 C C . GLU A 1 373 ? -18.36000 -23.36700 -1.34700 1.000 28.02005 465 GLU A C 1
ATOM 5618 O O . GLU A 1 373 ? -19.01800 -23.82400 -0.40300 1.000 30.77569 465 GLU A O 1
ATOM 5639 N N . LEU A 1 374 ? -18.91000 -22.57600 -2.27100 1.000 30.32164 466 LEU A N 1
ATOM 5640 C CA . LEU A 1 374 ? -20.31000 -22.17700 -2.16700 1.000 29.68825 466 LEU A CA 1
ATOM 5641 C C . LEU A 1 374 ? -21.24400 -23.38000 -2.25800 1.000 34.45316 466 LEU A C 1
ATOM 5642 O O . LEU A 1 374 ? -22.21500 -23.48200 -1.49600 1.000 27.23181 466 LEU A O 1
ATOM 5658 N N . ILE A 1 375 ? -20.96200 -24.30900 -3.16900 1.000 24.64974 467 ILE A N 1
ATOM 5659 C CA . ILE A 1 375 ? -21.82900 -25.47100 -3.32300 1.000 34.30388 467 ILE A CA 1
ATOM 5660 C C . ILE A 1 375 ? -21.71000 -26.37800 -2.09800 1.000 25.00370 467 ILE A C 1
ATOM 5661 O O . ILE A 1 375 ? -22.70000 -26.95300 -1.64100 1.000 31.35287 467 ILE A O 1
ATOM 5677 N N . GLU A 1 376 ? -20.51200 -26.47500 -1.51900 1.000 30.23632 468 GLU A N 1
ATOM 5678 C CA . GLU A 1 376 ? -20.31800 -27.26700 -0.30600 1.000 32.64342 468 GLU A CA 1
ATOM 5679 C C . GLU A 1 376 ? -21.10200 -26.68400 0.87100 1.000 32.58201 468 GLU A C 1
ATOM 5680 O O . GLU A 1 376 ? -21.59800 -27.43300 1.72300 1.000 28.49089 468 GLU A O 1
ATOM 5692 N N . LYS A 1 377 ? -21.23700 -25.35400 0.92600 1.000 30.16079 469 LYS A N 1
ATOM 5693 C CA . LYS A 1 377 ? -21.96900 -24.65200 1.97800 1.000 30.60199 469 LYS A CA 1
ATOM 5694 C C . LYS A 1 377 ? -23.44400 -24.42900 1.64800 1.000 35.82146 469 LYS A C 1
ATOM 5695 O O . LYS A 1 377 ? -24.14600 -23.76000 2.41700 1.000 28.35187 469 LYS A O 1
ATOM 5714 N N . ASN A 1 378 ? -23.91700 -24.95300 0.52000 1.000 30.79903 470 ASN A N 1
ATOM 5715 C CA . ASN A 1 378 ? -25.24900 -24.66600 -0.02700 1.000 29.35514 470 ASN A CA 1
ATOM 5716 C C . ASN A 1 378 ? -25.56500 -23.16000 -0.03700 1.000 30.31579 470 ASN A C 1
ATOM 5717 O O . ASN A 1 378 ? -26.65000 -22.72000 0.34900 1.000 30.51355 470 ASN A O 1
ATOM 5728 N N . GLN A 1 379 ? -24.59700 -22.36200 -0.48600 1.000 25.10025 471 GLN A N 1
ATOM 5729 C CA . GLN A 1 379 ? -24.76200 -20.92000 -0.65200 1.000 23.63671 471 GLN A CA 1
ATOM 5730 C C . GLN A 1 379 ? -24.96700 -20.58900 -2.13000 1.000 32.93997 471 GLN A C 1
ATOM 5731 O O . GLN A 1 379 ? -24.20700 -21.05700 -2.98400 1.000 26.54748 471 GLN A O 1
ATOM 5745 N N . ASP A 1 380 ? -25.98600 -19.78200 -2.42700 1.000 27.96237 472 ASP A N 1
ATOM 5746 C CA . ASP A 1 380 ? -26.28100 -19.35700 -3.78800 1.000 25.12554 472 ASP A CA 1
ATOM 5747 C C . ASP A 1 380 ? -25.71400 -17.96300 -4.03800 1.000 26.92117 472 ASP A C 1
ATOM 5748 O O . ASP A 1 380 ? -25.25400 -17.26200 -3.12800 1.000 25.91078 472 ASP A O 1
ATOM 5757 N N . GLY A 1 381 ? -25.76400 -17.56300 -5.30100 1.000 20.93786 473 GLY A N 1
ATOM 5758 C CA . GLY A 1 381 ? -25.15300 -16.32000 -5.71500 1.000 24.44085 473 GLY A CA 1
ATOM 5759 C C . GLY A 1 381 ? -25.09600 -16.19800 -7.22000 1.000 19.86002 473 GLY A C 1
ATOM 5760 O O . GLY A 1 381 ? -25.32000 -17.16300 -7.94900 1.000 22.68955 473 GLY A O 1
ATOM 5764 N N . TYR A 1 382 ? -24.81500 -14.98700 -7.68500 1.000 21.05402 474 TYR A N 1
ATOM 5765 C CA . TYR A 1 382 ? -24.37000 -14.76600 -9.05200 1.000 18.94853 474 TYR A CA 1
ATOM 5766 C C . TYR A 1 382 ? -22.84900 -14.88500 -9.07100 1.000 20.32430 474 TYR A C 1
ATOM 5767 O O . TYR A 1 382 ? -22.14900 -14.10700 -8.41700 1.000 21.70606 474 TYR A O 1
ATOM 5785 N N . TYR A 1 383 ? -22.35400 -15.90000 -9.77900 1.000 16.84854 475 TYR A N 1
ATOM 5786 C CA . TYR A 1 383 ? -20.93400 -16.21600 -9.87800 1.000 15.81173 475 TYR A CA 1
ATOM 5787 C C . TYR A 1 383 ? -20.38900 -15.58500 -11.15600 1.000 17.11046 475 TYR A C 1
ATOM 5788 O O . TYR A 1 383 ? -20.85100 -15.91000 -12.25500 1.000 17.79770 475 TYR A O 1
ATOM 5806 N N . ILE A 1 384 ? -19.43300 -14.67000 -11.00200 1.000 17.74273 476 ILE A N 1
ATOM 5807 C CA . ILE A 1 384 ? -18.84400 -13.90500 -12.09800 1.000 19.05426 476 ILE A CA 1
ATOM 5808 C C . ILE A 1 384 ? -17.37300 -14.28400 -12.18000 1.000 17.94500 476 ILE A C 1
ATOM 5809 O O . ILE A 1 384 ? -16.67800 -14.27700 -11.15600 1.000 20.63941 476 ILE A O 1
ATOM 5825 N N . THR A 1 385 ? -16.89300 -14.58700 -13.38500 1.000 16.90535 477 THR A N 1
ATOM 5826 C CA . THR A 1 385 ? -15.48200 -14.89000 -13.60400 1.000 21.36924 477 THR A CA 1
ATOM 5827 C C . THR A 1 385 ? -14.90300 -13.87900 -14.58100 1.000 22.52000 477 THR A C 1
ATOM 5828 O O . THR A 1 385 ? -15.50100 -13.60100 -15.62600 1.00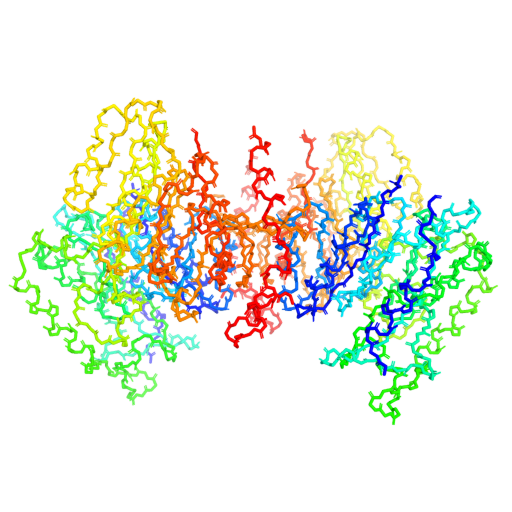0 19.82675 477 THR A O 1
ATOM 5839 N N . CYS A 1 386 ? -13.75600 -13.31100 -14.20600 1.000 21.83321 478 CYS A N 1
ATOM 5840 C CA . CYS A 1 386 ? -13.10700 -12.23200 -14.93200 1.000 19.72690 478 CYS A CA 1
ATOM 5841 C C . CYS A 1 386 ? -11.63800 -12.57300 -15.12200 1.000 20.09113 478 CYS A C 1
ATOM 5842 O O . CYS A 1 386 ? -11.09500 -13.44100 -14.43600 1.000 21.85327 478 CYS A O 1
ATOM 5850 N N . ASP A 1 387 ? -11.00800 -11.88600 -16.07400 1.000 20.39231 479 ASP A N 1
ATOM 5851 C CA . ASP A 1 387 ? -9.58500 -12.01200 -16.33900 1.000 20.52894 479 ASP A CA 1
ATOM 5852 C C . ASP A 1 387 ? -8.91000 -10.65900 -16.18500 1.000 26.30989 479 ASP A C 1
ATOM 5853 O O . ASP A 1 387 ? -9.53900 -9.61000 -16.35100 1.000 26.13161 479 ASP A O 1
ATOM 5862 N N . ASP A 1 388 ? -7.60300 -10.69800 -15.90400 1.000 25.02952 480 ASP A N 1
ATOM 5863 C CA . ASP A 1 388 ? -6.84400 -9.50300 -15.55400 1.000 23.34239 480 ASP A CA 1
ATOM 5864 C C . ASP A 1 388 ? -6.23200 -8.79400 -16.76400 1.000 24.68805 480 ASP A C 1
ATOM 5865 O O . ASP A 1 388 ? -5.27400 -8.02800 -16.60100 1.000 28.73199 480 ASP A O 1
ATOM 5874 N N . ASP A 1 389 ? -6.78400 -8.99900 -17.96100 1.000 22.82249 481 ASP A N 1
ATOM 5875 C CA . ASP A 1 389 ? -6.34500 -8.30600 -19.17000 1.000 28.74819 481 ASP A CA 1
ATOM 5876 C C . ASP A 1 389 ? -7.53500 -7.75300 -19.94900 1.000 24.06834 481 ASP A C 1
ATOM 5877 O O . ASP A 1 389 ? -7.46600 -7.61000 -21.17300 1.000 25.25867 481 ASP A O 1
ATOM 5886 N N . ILE A 1 390 ? -8.63200 -7.44000 -19.25600 1.000 19.70021 482 ILE A N 1
ATOM 5887 C CA . ILE A 1 390 ? -9.85000 -6.91600 -19.87100 1.000 22.31632 482 ILE A CA 1
ATOM 5888 C C . ILE A 1 390 ? -10.23900 -5.63100 -19.15300 1.000 23.19998 482 ILE A C 1
ATOM 5889 O O . ILE A 1 390 ? -10.05600 -5.50500 -17.93800 1.000 23.24798 482 ILE A O 1
ATOM 5905 N N . ILE A 1 391 ? -10.77600 -4.67800 -19.90600 1.000 21.34721 483 ILE A N 1
ATOM 5906 C CA . ILE A 1 391 ? -11.32000 -3.44500 -19.34900 1.000 24.13659 483 ILE A CA 1
ATOM 5907 C C . ILE A 1 391 ? -12.83100 -3.62100 -19.29500 1.000 24.37317 483 ILE A C 1
ATOM 5908 O O . ILE A 1 391 ? -13.49000 -3.71300 -20.33700 1.000 18.86102 483 ILE A O 1
ATOM 5924 N N . TYR A 1 392 ? -13.38100 -3.66200 -18.07900 1.000 19.30184 484 TYR A N 1
ATOM 5925 C CA . TYR A 1 392 ? -14.80500 -3.89200 -17.89600 1.000 20.25400 484 TYR A CA 1
ATOM 5926 C C . TYR A 1 392 ? -15.56000 -2.56700 -17.77100 1.000 20.74979 484 TYR A C 1
ATOM 5927 O O . TYR A 1 392 ? -15.05000 -1.61900 -17.16600 1.000 20.34831 484 TYR A O 1
ATOM 5945 N N . PRO A 1 393 ? -16.77900 -2.46700 -18.30900 1.000 16.47007 485 PRO A N 1
ATOM 5946 C CA . PRO A 1 393 ? -17.51000 -1.19500 -18.27300 1.000 21.33024 485 PRO A CA 1
ATOM 5947 C C . PRO A 1 393 ? -18.22600 -0.97200 -16.94500 1.000 18.60347 485 PRO A C 1
ATOM 5948 O O . PRO A 1 393 ? -18.38300 -1.87200 -16.12000 1.000 15.79467 485 PRO A O 1
ATOM 5959 N N . SER A 1 394 ? -18.69300 0.26600 -16.76400 1.000 19.48516 486 SER A N 1
ATOM 5960 C CA . SER A 1 394 ? -19.36400 0.62200 -15.51800 1.000 20.27333 486 SER A CA 1
ATOM 5961 C C . SER A 1 394 ? -20.69100 -0.11400 -15.35800 1.000 20.72384 486 SER A C 1
ATOM 5962 O O . SER A 1 394 ? -21.11600 -0.37400 -14.22800 1.000 19.69363 486 SER A O 1
ATOM 5970 N N . ASP A 1 395 ? -21.35800 -0.46100 -16.46100 1.000 17.15654 487 ASP A N 1
ATOM 5971 C CA . ASP A 1 395 ? -22.64200 -1.15100 -16.40700 1.000 17.07086 487 ASP A CA 1
ATOM 5972 C C . ASP A 1 395 ? -22.51400 -2.67100 -16.44800 1.000 21.99422 487 ASP A C 1
ATOM 5973 O O . ASP A 1 395 ? -23.53500 -3.35600 -16.56000 1.000 17.71800 487 ASP A O 1
ATOM 5982 N N . TYR A 1 396 ? -21.29700 -3.20500 -16.33300 1.000 16.16801 488 TYR A N 1
ATOM 5983 C CA . TYR A 1 396 ? -21.05000 -4.62000 -16.59200 1.000 14.94681 488 TYR A CA 1
ATOM 5984 C C . TYR A 1 396 ? -21.95400 -5.53400 -15.76600 1.000 17.33912 488 TYR A C 1
ATOM 5985 O O . TYR A 1 396 ? -22.74700 -6.29500 -16.32300 1.000 17.31205 488 TYR A O 1
ATOM 6003 N N . ILE A 1 397 ? -21.86200 -5.46900 -14.43500 1.000 16.65350 489 ILE A N 1
ATOM 6004 C CA . ILE A 1 397 ? -22.57200 -6.45600 -13.61900 1.000 17.66294 489 ILE A CA 1
ATOM 6005 C C . ILE A 1 397 ? -24.08300 -6.27100 -13.72400 1.000 16.56847 489 ILE A C 1
ATOM 6006 O O . ILE A 1 397 ? -24.82400 -7.25800 -13.80200 1.000 18.51878 489 ILE A O 1
ATOM 6022 N N . ASN A 1 398 ? -24.57000 -5.02500 -13.68300 1.000 16.22861 490 ASN A N 1
ATOM 6023 C CA . ASN A 1 398 ? -26.00600 -4.79500 -13.84300 1.000 17.63918 490 ASN A CA 1
ATOM 6024 C C . ASN A 1 398 ? -26.52200 -5.41400 -15.13600 1.000 17.17755 490 ASN A C 1
ATOM 6025 O O . ASN A 1 398 ? -27.56100 -6.08100 -15.14200 1.000 16.04908 490 ASN A O 1
ATOM 6036 N N . THR A 1 399 ? -25.79900 -5.21700 -16.24100 1.000 16.41866 491 THR A N 1
ATOM 6037 C CA . THR A 1 399 ? -26.24200 -5.78200 -17.51100 1.000 18.85657 491 THR A CA 1
ATOM 6038 C C . THR A 1 399 ? -26.18500 -7.30700 -17.49500 1.000 17.31135 491 THR A C 1
ATOM 6039 O O . THR A 1 399 ? -27.07900 -7.96700 -18.03200 1.000 13.85737 491 THR A O 1
ATOM 6050 N N . MET A 1 400 ? -25.12800 -7.88400 -16.92100 1.000 14.10311 492 MET A N 1
ATOM 6051 C CA . MET A 1 400 ? -25.01900 -9.34300 -16.88200 1.000 16.01699 492 MET A CA 1
ATOM 6052 C C . MET A 1 400 ? -26.14600 -9.97500 -16.06600 1.000 16.83136 492 MET A C 1
ATOM 6053 O O . MET A 1 400 ? -26.74700 -10.96100 -16.50300 1.000 16.80755 492 MET A O 1
ATOM 6067 N N . ILE A 1 401 ? -26.45500 -9.42300 -14.88800 1.000 18.37550 493 ILE A N 1
ATOM 6068 C CA . ILE A 1 401 ? -27.54800 -9.97400 -14.08200 1.000 17.35726 493 ILE A CA 1
ATOM 6069 C C . ILE A 1 401 ? -28.88700 -9.80600 -14.79000 1.000 16.77939 493 ILE A C 1
ATOM 6070 O O . ILE A 1 401 ? -29.75100 -10.69200 -14.73200 1.000 16.58256 493 ILE A O 1
ATOM 6086 N N . LYS A 1 402 ? -29.10600 -8.64900 -15.41700 1.000 16.44713 494 LYS A N 1
ATOM 6087 C CA . LYS A 1 402 ? -30.32200 -8.45500 -16.20400 1.000 21.63697 494 LYS A CA 1
ATOM 6088 C C . LYS A 1 402 ? -30.45600 -9.50500 -17.30600 1.000 17.38583 494 LYS A C 1
ATOM 6089 O O . LYS A 1 402 ? -31.56500 -9.98400 -17.58300 1.000 18.58919 494 LYS A O 1
ATOM 6108 N N . LYS A 1 403 ? -29.33800 -9.88600 -17.93700 1.000 18.55997 495 LYS A N 1
ATOM 6109 C CA . LYS A 1 403 ? -29.39100 -10.90500 -18.98700 1.000 18.58526 495 LYS A CA 1
ATOM 6110 C C . LYS A 1 403 ? -29.63800 -12.29700 -18.42000 1.000 20.15976 495 LYS A C 1
ATOM 6111 O O . LYS A 1 403 ? -30.35100 -13.09400 -19.03700 1.000 19.71886 495 LYS A O 1
ATOM 6130 N N . LEU A 1 404 ? -29.01100 -12.63800 -17.28500 1.000 16.55839 496 LEU A N 1
ATOM 6131 C CA . LEU A 1 404 ? -29.34100 -13.91000 -16.64400 1.000 19.08575 496 LEU A CA 1
ATOM 6132 C C . LEU A 1 404 ? -30.81600 -13.96400 -16.30500 1.000 16.75652 496 LEU A C 1
ATOM 6133 O O . LEU A 1 404 ? -31.47600 -14.98400 -16.53300 1.000 18.08356 496 LEU A O 1
ATOM 6149 N N . ASN A 1 405 ? -31.35400 -12.85600 -15.78400 1.000 20.03581 497 ASN A N 1
ATOM 6150 C CA . ASN A 1 405 ? -32.74900 -12.82600 -15.36900 1.000 22.08877 497 ASN A CA 1
ATOM 6151 C C . ASN A 1 405 ? -33.68700 -12.94900 -16.55500 1.000 21.92564 497 ASN A C 1
ATOM 6152 O O . ASN A 1 405 ? -34.80100 -13.46600 -16.41300 1.000 19.51262 497 ASN A O 1
ATOM 6163 N N . GLU A 1 406 ? -33.25600 -12.46900 -17.72100 1.000 18.06437 498 GLU A N 1
ATOM 6164 C CA . GLU A 1 406 ? -34.07400 -12.56200 -18.92300 1.000 26.96182 498 GLU A CA 1
ATOM 6165 C C . GLU A 1 406 ? -34.31300 -14.01800 -19.30900 1.000 21.49792 498 GLU A C 1
ATOM 6166 O O . GLU A 1 406 ? -35.36300 -14.34000 -19.87600 1.000 19.92351 498 GLU A O 1
ATOM 6178 N N . TYR A 1 407 ? -33.38600 -14.91600 -18.95800 1.000 19.83812 499 TYR A N 1
ATOM 6179 C CA . TYR A 1 407 ? -33.55300 -16.35400 -19.15600 1.000 19.09101 499 TYR A CA 1
ATOM 6180 C C . TYR A 1 407 ? -33.91700 -17.08800 -17.86400 1.000 19.71097 499 TYR A C 1
ATOM 6181 O O . TYR A 1 407 ? -33.69400 -18.29900 -17.75500 1.000 20.64659 499 TYR A O 1
ATOM 6199 N N . ASP A 1 408 ? -34.50900 -16.38200 -16.90000 1.000 20.99209 500 ASP A N 1
ATOM 6200 C CA . ASP A 1 408 ? -34.91500 -16.96100 -15.61700 1.000 21.19110 500 ASP A CA 1
ATOM 6201 C C . ASP A 1 408 ? -33.74200 -17.62200 -14.89400 1.000 21.12104 500 ASP A C 1
ATOM 6202 O O . ASP A 1 408 ? -33.92900 -18.55400 -14.11700 1.000 19.02123 500 ASP A O 1
ATOM 6211 N N . ASP A 1 409 ? -32.52800 -17.12500 -15.12900 1.000 19.43274 501 ASP A N 1
ATOM 6212 C CA . ASP A 1 409 ? -31.30600 -17.64500 -14.52900 1.000 16.15768 501 ASP A CA 1
ATOM 6213 C C . ASP A 1 409 ? -31.05200 -19.11100 -14.88800 1.000 23.05843 501 ASP A C 1
ATOM 6214 O O . ASP A 1 409 ? -30.28800 -19.79200 -14.19800 1.000 24.27481 501 ASP A O 1
ATOM 6223 N N . LYS A 1 410 ? -31.65700 -19.62600 -15.96200 1.000 18.23906 502 LYS A N 1
ATOM 6224 C CA . LYS A 1 410 ? -31.52700 -21.04400 -16.29400 1.000 21.00797 502 LYS A CA 1
ATOM 6225 C C . LYS A 1 410 ? -30.30000 -21.36500 -17.13800 1.000 21.19314 502 LYS A C 1
ATOM 6226 O O . LYS A 1 410 ? -30.03700 -22.55000 -17.38600 1.000 23.01992 502 LYS A O 1
ATOM 6245 N N . ALA A 1 411 ? -29.56600 -20.35400 -17.60300 1.000 19.08678 503 ALA A N 1
ATOM 6246 C CA . ALA A 1 411 ? -28.44900 -20.54300 -18.51500 1.000 21.35143 503 ALA A CA 1
ATOM 6247 C C . ALA A 1 411 ? -27.23600 -19.76700 -18.02100 1.000 17.62509 503 ALA A C 1
ATOM 6248 O O . ALA A 1 411 ? -27.34400 -18.85900 -17.19300 1.000 19.10354 503 ALA A O 1
ATOM 6255 N N . VAL A 1 412 ? -26.07600 -20.16800 -18.52600 1.000 18.49232 504 VAL A N 1
ATOM 6256 C CA . VAL A 1 412 ? -24.81700 -19.45200 -18.35700 1.000 19.25747 504 VAL A CA 1
ATOM 6257 C C . VAL A 1 412 ? -24.70900 -18.45600 -19.50100 1.000 21.47920 504 VAL A C 1
ATOM 6258 O O . VAL A 1 412 ? -25.07800 -18.77700 -20.63800 1.000 22.62199 504 VAL A O 1
ATOM 6271 N N . ILE A 1 413 ? -24.20400 -17.24900 -19.21700 1.000 14.55944 505 ILE A N 1
ATOM 6272 C CA . ILE A 1 413 ? -24.00700 -16.24000 -20.25100 1.000 19.05775 505 ILE A CA 1
ATOM 6273 C C . ILE A 1 413 ? -22.53700 -15.83800 -20.29600 1.000 19.54014 505 ILE A C 1
ATOM 6274 O O . ILE A 1 413 ? -21.77900 -16.01800 -19.33900 1.000 17.61996 505 ILE A O 1
ATOM 6290 N N . GLY A 1 414 ? -22.13600 -15.31000 -21.44900 1.000 15.34242 506 GLY A N 1
ATOM 6291 C CA . GLY A 1 414 ? -20.82200 -14.71700 -21.58100 1.000 17.10519 506 GLY A CA 1
ATOM 6292 C C . GLY A 1 414 ? -20.72800 -13.87300 -22.83300 1.000 19.02063 506 GLY A C 1
ATOM 6293 O O . GLY A 1 414 ? -21.70700 -13.68900 -23.56100 1.000 19.57768 506 GLY A O 1
ATOM 6297 N N . LEU A 1 415 ? -19.53300 -13.32600 -23.05500 1.000 16.55456 507 LEU A N 1
ATOM 6298 C CA . LEU A 1 415 ? -19.25300 -12.45700 -24.19400 1.000 19.16261 507 LEU A CA 1
ATOM 6299 C C . LEU A 1 415 ? -18.34100 -13.12200 -25.21300 1.000 19.30806 507 LEU A C 1
ATOM 6300 O O . LEU A 1 415 ? -18.62400 -13.08200 -26.41300 1.000 24.24140 507 LEU A O 1
ATOM 6316 N N . HIS A 1 416 ? -17.24900 -13.73500 -24.76200 1.000 20.60521 508 HIS A N 1
ATOM 6317 C CA . HIS A 1 416 ? -16.30300 -14.39400 -25.65500 1.000 20.02840 508 HIS A CA 1
ATOM 6318 C C . HIS A 1 416 ? -16.81900 -15.80000 -25.92300 1.000 25.84951 508 HIS A C 1
ATOM 6319 O O . HIS A 1 416 ? -16.81900 -16.63800 -25.02100 1.000 24.48644 508 HIS A O 1
ATOM 6333 N N . GLY A 1 417 ? -17.25000 -16.06000 -27.15200 1.000 20.38246 509 GLY A N 1
ATOM 6334 C CA . GLY A 1 417 ? -17.92500 -17.30200 -27.47500 1.000 25.42449 509 GLY A CA 1
ATOM 6335 C C . GLY A 1 417 ? -17.25600 -18.01200 -28.63100 1.000 26.87575 509 GLY A C 1
ATOM 6336 O O . GLY A 1 417 ? -16.66900 -17.38900 -29.51800 1.000 23.96934 509 GLY A O 1
ATOM 6340 N N . ILE A 1 418 ? -17.32956 -19.34000 -28.59506 1.000 21.49359 510 ILE A N 1
ATOM 6341 C CA . ILE A 1 418 ? -16.75373 -20.19442 -29.62572 1.000 22.30110 510 ILE A CA 1
ATOM 6342 C C . ILE A 1 418 ? -17.78505 -21.24967 -30.01105 1.000 25.00663 510 ILE A C 1
ATOM 6343 O O . ILE A 1 418 ? -18.36050 -21.91579 -29.14036 1.000 24.60324 510 ILE A O 1
ATOM 6359 N N . LEU A 1 419 ? -17.98923 -21.41772 -31.31815 1.000 23.69721 511 LEU A N 1
ATOM 6360 C CA . LEU A 1 419 ? -18.80030 -22.48047 -31.89919 1.000 27.86679 511 LEU A CA 1
ATOM 6361 C C . LEU A 1 419 ? -17.88249 -23.40775 -32.68569 1.000 35.48582 511 LEU A C 1
ATOM 6362 O O . LEU A 1 419 ? -17.22455 -22.96005 -33.63378 1.000 32.99474 511 LEU A O 1
ATOM 6378 N N . PHE A 1 420 ? -17.84932 -24.68828 -32.30045 1.000 35.82233 512 PHE A N 1
ATOM 6379 C CA . PHE A 1 420 ? -17.04724 -25.70776 -32.97440 1.000 42.50795 512 PHE A CA 1
ATOM 6380 C C . PHE A 1 420 ? -17.83067 -26.35881 -34.10145 1.000 35.32544 512 PHE A C 1
ATOM 6381 O O . PHE A 1 420 ? -19.05034 -26.24019 -34.18090 1.000 39.94981 512 PHE A O 1
ATOM 6398 N N . PRO A 1 421 ? -17.14900 -27.10000 -35.00000 1.000 49.34661 513 PRO A N 1
ATOM 6399 C CA . PRO A 1 421 ? -17.89900 -27.98300 -35.91000 1.000 44.51322 513 PRO A CA 1
ATOM 6400 C C . PRO A 1 421 ? -18.54000 -29.15700 -35.16300 1.000 32.18194 513 PRO A C 1
ATOM 6411 N N . SER A 1 429 ? -9.69400 -26.34100 -36.10200 1.000 59.32998 521 SER A N 1
ATOM 6412 C CA . SER A 1 429 ? -9.54800 -25.05700 -35.42200 1.000 63.31436 521 SER A CA 1
ATOM 6413 C C . SER A 1 429 ? -9.68200 -23.88700 -36.38800 1.000 62.02820 521 SER A C 1
ATOM 6414 O O . SER A 1 429 ? -9.88000 -22.75300 -35.96800 1.000 62.86524 521 SER A O 1
ATOM 6421 N N . ALA A 1 430 ? -9.54500 -24.15700 -37.68400 1.000 54.65227 522 ALA A N 1
ATOM 6422 C CA . ALA A 1 430 ? -9.83300 -23.13900 -38.68000 1.000 48.67221 522 ALA A CA 1
ATOM 6423 C C . ALA A 1 430 ? -11.32300 -22.98300 -38.91300 1.000 38.14804 522 ALA A C 1
ATOM 6424 O O . ALA A 1 430 ? -11.76000 -21.92300 -39.37000 1.000 50.73049 522 ALA A O 1
ATOM 6431 N N . ASP A 1 431 ? -12.10200 -24.01900 -38.62500 1.000 31.78632 523 ASP A N 1
ATOM 6432 C CA . ASP A 1 431 ? -13.54300 -23.99400 -38.80000 1.000 39.27072 523 ASP A CA 1
ATOM 6433 C C . ASP A 1 431 ? -14.29200 -23.49400 -37.56700 1.000 35.26406 523 ASP A C 1
ATOM 6434 O O . ASP A 1 431 ? -15.52200 -23.38700 -37.62200 1.000 35.59631 523 ASP A O 1
ATOM 6443 N N . ARG A 1 432 ? -13.60800 -23.17300 -36.46500 1.000 36.17264 524 ARG A N 1
ATOM 6444 C CA . ARG A 1 432 ? -14.32100 -22.62900 -35.31400 1.000 42.69682 524 ARG A CA 1
ATOM 6445 C C . ARG A 1 432 ? -14.78700 -21.21000 -35.61900 1.000 34.36247 524 ARG A C 1
ATOM 6446 O O . ARG A 1 432 ? -14.10600 -20.45300 -36.31500 1.000 39.57677 524 ARG A O 1
ATOM 6467 N N . LEU A 1 433 ? -15.96400 -20.85600 -35.10500 1.000 29.97227 525 LEU A N 1
ATOM 6468 C CA . LEU A 1 433 ? -16.47800 -19.49400 -35.18400 1.000 28.55740 525 LEU A CA 1
ATOM 6469 C C . LEU A 1 433 ? -16.24300 -18.81800 -33.84000 1.000 26.85705 525 LEU A C 1
ATOM 6470 O O . LEU A 1 433 ? -16.63300 -19.35700 -32.80100 1.000 25.37064 525 LEU A O 1
ATOM 6486 N N . VAL A 1 434 ? -15.61200 -17.64500 -33.86300 1.000 23.21916 526 VAL A N 1
ATOM 6487 C CA . VAL A 1 434 ? -15.18700 -16.94900 -32.65400 1.000 25.58720 526 VAL A CA 1
ATOM 6488 C C . VAL A 1 434 ? -15.94300 -15.63700 -32.57800 1.000 28.36596 526 VAL A C 1
ATOM 6489 O O . VAL A 1 434 ? -15.91300 -14.83500 -33.51900 1.000 20.16121 526 VAL A O 1
ATOM 6502 N N . TYR A 1 435 ? -16.62100 -15.43600 -31.45600 1.000 22.11332 527 TYR A N 1
ATOM 6503 C CA . TYR A 1 435 ? -17.35800 -14.23000 -31.13600 1.000 18.93860 527 TYR A CA 1
ATOM 6504 C C . TYR A 1 435 ? -16.51800 -13.49500 -30.09900 1.000 21.19422 527 TYR A C 1
ATOM 6505 O O . TYR A 1 435 ? -16.73900 -13.60500 -28.89200 1.000 23.03002 527 TYR A O 1
ATOM 6523 N N . SER A 1 436 ? -15.52200 -12.76200 -30.58400 1.000 27.42604 528 SER A N 1
ATOM 6524 C CA . SER A 1 436 ? -14.61600 -12.03900 -29.69800 1.000 28.15971 528 SER A CA 1
ATOM 6525 C C . SER A 1 436 ? -15.38600 -11.03700 -28.84300 1.000 19.23636 528 SER A C 1
ATOM 6526 O O . SER A 1 436 ? -16.30000 -10.36100 -29.32300 1.000 18.50397 528 SER A O 1
ATOM 6534 N N . PHE A 1 437 ? -15.00100 -10.94800 -27.56400 1.000 19.84187 529 PHE A N 1
ATOM 6535 C CA . PHE A 1 437 ? -15.79700 -10.20200 -26.58600 1.000 22.04242 529 PHE A CA 1
ATOM 6536 C C . PHE A 1 437 ? -15.86100 -8.70400 -26.89400 1.000 17.73298 529 PHE A C 1
ATOM 6537 O O . PHE A 1 437 ? -16.81200 -8.02800 -26.47100 1.000 19.91735 529 PHE A O 1
ATOM 6554 N N . TYR A 1 438 ? -14.86300 -8.16900 -27.60500 1.000 20.01575 530 TYR A N 1
ATOM 6555 C CA . TYR A 1 438 ? -14.79100 -6.74600 -27.95000 1.000 19.39924 530 TYR A CA 1
ATOM 6556 C C . TYR A 1 438 ? -15.46100 -6.41000 -29.27900 1.000 24.53019 530 TYR A C 1
ATOM 6557 O O . TYR A 1 438 ? -15.59400 -5.22100 -29.60800 1.000 23.01388 530 TYR A O 1
ATOM 6575 N N . LYS A 1 439 ? -15.90400 -7.43500 -30.05300 1.000 21.25776 531 LYS A N 1
ATOM 6576 C CA . LYS A 1 439 ? -16.62700 -7.21400 -31.29800 1.000 22.97330 531 LYS A CA 1
ATOM 6577 C C . LYS A 1 439 ? -18.13300 -7.20100 -31.03400 1.000 21.85555 531 LYS A C 1
ATOM 6578 O O . LYS A 1 439 ? -18.59700 -7.77800 -30.04200 1.000 18.18695 531 LYS A O 1
ATOM 6597 N N . PRO A 1 440 ? -18.93300 -6.56200 -31.89400 1.000 23.12321 532 PRO A N 1
ATOM 6598 C CA . PRO A 1 440 ? -20.37600 -6.49100 -31.63700 1.000 19.69854 532 PRO A CA 1
ATOM 6599 C C . PRO A 1 440 ? -21.07400 -7.80800 -31.92200 1.000 21.22250 532 PRO A C 1
ATOM 6600 O O . PRO A 1 440 ? -20.60900 -8.64600 -32.70000 1.000 19.56942 532 PRO A O 1
ATOM 6611 N N . LEU A 1 441 ? -22.22000 -7.97900 -31.26800 1.000 19.36778 533 LEU A N 1
ATOM 6612 C CA . LEU A 1 441 ? -23.09100 -9.12300 -31.51900 1.000 23.47699 533 LEU A CA 1
ATOM 6613 C C . LEU A 1 441 ? -24.51700 -8.62700 -31.36700 1.000 22.69157 533 LEU A C 1
ATOM 6614 O O . LEU A 1 441 ? -24.87200 -8.08100 -30.31700 1.000 20.77663 533 LEU A O 1
ATOM 6630 N N . GLU A 1 442 ? -25.33700 -8.81900 -32.40500 1.000 19.22130 534 GLU A N 1
ATOM 6631 C CA . GLU A 1 442 ? -26.61200 -8.11200 -32.47700 1.000 26.93994 534 GLU A CA 1
ATOM 6632 C C . GLU A 1 442 ? -27.74600 -8.82100 -31.75000 1.000 24.56511 534 GLU A C 1
ATOM 6633 O O . GLU A 1 442 ? -28.76900 -8.19100 -31.46400 1.000 22.85220 534 GLU A O 1
ATOM 6645 N N . LYS A 1 443 ? -27.60600 -10.11100 -31.47100 1.000 26.03727 535 LYS A N 1
ATOM 6646 C CA . LYS A 1 443 ? -28.61100 -10.82600 -30.69400 1.000 24.62301 535 LYS A CA 1
ATOM 6647 C C . LYS A 1 443 ? -27.94800 -12.00300 -29.98500 1.000 20.71665 535 LYS A C 1
ATOM 6648 O O . LYS A 1 443 ? -26.88600 -12.48000 -30.39000 1.000 21.31844 535 LYS A O 1
ATOM 6667 N N . ASP A 1 444 ? -28.57900 -12.45300 -28.90200 1.000 20.28330 536 ASP A N 1
ATOM 6668 C CA . ASP A 1 444 ? -28.01500 -13.55200 -28.13000 1.000 22.43354 536 ASP A CA 1
ATOM 6669 C C . ASP A 1 444 ? -27.92900 -14.80300 -28.99800 1.000 26.29488 536 ASP A C 1
ATOM 6670 O O . ASP A 1 444 ? -28.81300 -15.06900 -29.81400 1.000 24.68148 536 ASP A O 1
ATOM 6679 N N . LYS A 1 445 ? -26.86100 -15.57600 -28.81100 1.000 19.80049 537 LYS A N 1
ATOM 6680 C CA . LYS A 1 445 ? -26.60400 -16.76200 -29.61900 1.000 23.71576 537 LYS A CA 1
ATOM 6681 C C . LYS A 1 445 ? -26.05500 -17.85500 -28.71700 1.000 28.26829 537 LYS A C 1
ATOM 6682 O O . LYS A 1 445 ? -25.15800 -17.59100 -27.91800 1.000 20.23545 537 LYS A O 1
ATOM 6701 N N . ALA A 1 446 ? -26.59500 -19.07100 -28.82900 1.000 29.63649 538 ALA A N 1
ATOM 6702 C CA . ALA A 1 446 ? -26.02000 -20.18800 -28.09500 1.000 25.12826 538 ALA A CA 1
ATOM 6703 C C . ALA A 1 446 ? -24.68300 -20.54600 -28.71600 1.000 27.72586 538 ALA A C 1
ATO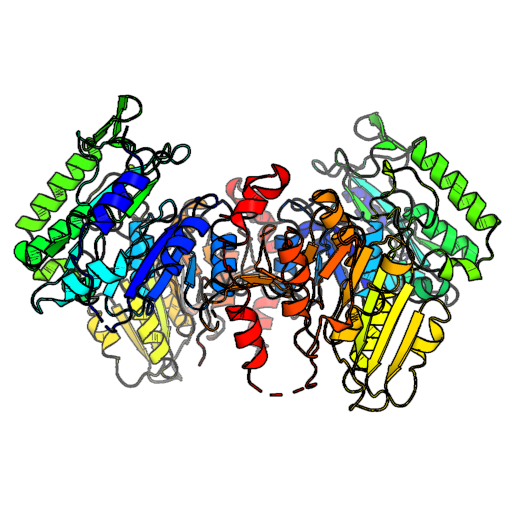M 6704 O O . ALA A 1 446 ? -24.51800 -20.46900 -29.93500 1.000 20.92863 538 ALA A O 1
ATOM 6711 N N . VAL A 1 447 ? -23.72700 -20.94600 -27.87600 1.000 20.00636 539 VAL A N 1
ATOM 6712 C CA . VAL A 1 447 ? -22.38800 -21.31200 -28.32300 1.000 22.73450 539 VAL A CA 1
ATOM 6713 C C . VAL A 1 447 ? -21.93900 -22.56000 -27.57200 1.000 22.53847 539 VAL A C 1
ATOM 6714 O O . VAL A 1 447 ? -22.61100 -23.03200 -26.65300 1.000 25.52275 539 VAL A O 1
ATOM 6727 N N . ASN A 1 448 ? -20.77500 -23.09200 -27.98000 1.000 22.81194 540 ASN A N 1
ATOM 6728 C CA . ASN A 1 448 ? -20.20100 -24.29500 -27.38400 1.000 28.87239 540 ASN A CA 1
ATOM 6729 C C . ASN A 1 448 ? -19.29500 -23.99000 -26.20400 1.000 24.02496 540 ASN A C 1
ATOM 6730 O O . ASN A 1 448 ? -19.30800 -24.72800 -25.21700 1.000 26.34898 540 ASN A O 1
ATOM 6741 N N . VAL A 1 449 ? -18.47300 -22.94800 -26.30900 1.000 23.00283 541 VAL A N 1
ATOM 6742 C CA . VAL A 1 449 ? -17.52300 -22.58900 -25.26100 1.000 21.70687 541 VAL A CA 1
ATOM 6743 C C . VAL A 1 449 ? -17.56500 -21.08600 -25.05000 1.000 22.52912 541 VAL A C 1
ATOM 6744 O O . VAL A 1 449 ? -17.57300 -20.31600 -26.01800 1.000 26.41871 541 VAL A O 1
ATOM 6757 N N . LEU A 1 450 ? -17.60500 -20.67200 -23.78600 1.000 18.11270 542 LEU A N 1
ATOM 6758 C CA . LEU A 1 450 ? -17.51000 -19.27100 -23.40000 1.000 16.75984 542 LEU A CA 1
ATOM 6759 C C . LEU A 1 450 ? -16.16500 -19.01300 -22.73800 1.000 21.79816 542 LEU A C 1
ATOM 6760 O O . LEU A 1 450 ? -15.72000 -19.80300 -21.90200 1.000 19.10874 542 LEU A O 1
ATOM 6776 N N . GLY A 1 451 ? -15.52300 -17.90900 -23.11300 1.000 21.38303 543 GLY A N 1
ATOM 6777 C CA . GLY A 1 451 ? -14.33400 -17.45800 -22.41100 1.000 22.18474 543 GLY A CA 1
ATOM 6778 C C . GLY A 1 451 ? -14.66500 -17.09100 -20.97800 1.000 18.36518 543 GLY A C 1
ATOM 6779 O O . GLY A 1 451 ? -15.56700 -16.28500 -20.72600 1.000 19.43481 543 GLY A O 1
ATOM 6783 N N . THR A 1 452 ? -13.94600 -17.67100 -20.02600 1.000 23.93513 544 THR A N 1
ATOM 6784 C CA . THR A 1 452 ? -14.31300 -17.51900 -18.62500 1.000 21.37342 544 THR A CA 1
ATOM 6785 C C . THR A 1 452 ? -13.79100 -16.22900 -18.01100 1.000 25.01164 544 THR A C 1
ATOM 6786 O O . THR A 1 452 ? -14.00500 -16.01000 -16.81400 1.000 19.91124 544 THR A O 1
ATOM 6797 N N . GLY A 1 453 ? -13.14000 -15.36800 -18.79700 1.000 20.74136 545 GLY A N 1
ATOM 6798 C CA . GLY A 1 453 ? -12.98000 -13.98800 -18.40500 1.000 21.73045 545 GLY A CA 1
ATOM 6799 C C . GLY A 1 453 ? -14.21300 -13.13500 -18.60700 1.000 21.48910 545 GLY A C 1
ATOM 6800 O O . GLY A 1 453 ? -14.19200 -11.94000 -18.29700 1.000 18.00884 545 GLY A O 1
ATOM 6804 N N . THR A 1 454 ? -15.29900 -13.71700 -19.13600 1.000 18.97206 546 THR A N 1
ATOM 6805 C CA . THR A 1 454 ? -16.50500 -12.95500 -19.42800 1.000 18.52305 546 THR A CA 1
ATOM 6806 C C . THR A 1 454 ? -17.78400 -13.70600 -19.05000 1.000 17.74415 546 THR A C 1
ATOM 6807 O O . THR A 1 454 ? -18.84700 -13.37200 -19.57000 1.000 18.85625 546 THR A O 1
ATOM 6818 N N . VAL A 1 455 ? -17.72900 -14.66300 -18.11300 1.000 17.53166 547 VAL A N 1
ATOM 6819 C CA . VAL A 1 455 ? -18.87000 -15.51700 -17.77000 1.000 15.52472 547 VAL A CA 1
ATOM 6820 C C . VAL A 1 455 ? -19.63200 -14.96200 -16.56100 1.000 21.23507 547 VAL A C 1
ATOM 6821 O O . VAL A 1 455 ? -19.07900 -14.27200 -15.69400 1.000 18.60268 547 VAL A O 1
ATOM 6834 N N . SER A 1 456 ? -20.94000 -15.24400 -16.53100 1.000 17.53254 548 SER A N 1
ATOM 6835 C CA . SER A 1 456 ? -21.80800 -15.00800 -15.38500 1.000 18.13713 548 SER A CA 1
ATOM 6836 C C . SER A 1 456 ? -22.85300 -16.11900 -15.33100 1.000 17.69405 548 SER A C 1
ATOM 6837 O O . SER A 1 456 ? -23.35900 -16.54700 -16.37300 1.000 17.53784 548 SER A O 1
ATOM 6845 N N . PHE A 1 457 ? -23.17700 -16.58600 -14.12400 1.000 21.15585 549 PHE A N 1
ATOM 6846 C CA . PHE A 1 457 ? -24.21600 -17.60000 -13.96500 1.000 19.34949 549 PHE A CA 1
ATOM 6847 C C . PHE A 1 457 ? -24.63900 -17.68000 -12.50400 1.000 19.72033 549 PHE A C 1
ATOM 6848 O O . PHE A 1 457 ? -23.92600 -17.23000 -11.60600 1.000 19.05168 549 PHE A O 1
ATOM 6865 N N . ARG A 1 458 ? -25.79700 -18.29300 -12.28100 1.000 16.93034 550 ARG A N 1
ATOM 6866 C CA . ARG A 1 458 ? -26.29900 -18.53600 -10.93600 1.000 20.24323 550 ARG A CA 1
ATOM 6867 C C . ARG A 1 458 ? -25.72400 -19.84200 -10.39900 1.000 21.97322 550 ARG A C 1
ATOM 6868 O O . ARG A 1 458 ? -25.80800 -20.87800 -11.06700 1.000 20.52983 550 ARG A O 1
ATOM 6889 N N . VAL A 1 459 ? -25.15400 -19.78300 -9.18700 1.000 24.71379 551 VAL A N 1
ATOM 6890 C CA . VAL A 1 459 ? -24.43600 -20.92600 -8.61400 1.000 17.16369 551 VAL A CA 1
ATOM 6891 C C . VAL A 1 459 ? -25.31600 -22.16500 -8.59500 1.000 19.96572 551 VAL A C 1
ATOM 6892 O O . VAL A 1 459 ? -24.86500 -23.27300 -8.91300 1.000 21.32649 551 VAL A O 1
ATOM 6905 N N . SER A 1 460 ? -26.58500 -22.00200 -8.24000 1.000 22.62257 552 SER A N 1
ATOM 6906 C CA . SER A 1 460 ? -27.43200 -23.15700 -7.97000 1.000 24.62366 552 SER A CA 1
ATOM 6907 C C . SER A 1 460 ? -27.88800 -23.87700 -9.23300 1.000 26.31840 552 SER A C 1
ATOM 6908 O O . SER A 1 460 ? -28.73100 -24.77400 -9.13300 1.000 21.65695 552 SER A O 1
ATOM 6916 N N . LEU A 1 461 ? -27.35400 -23.52100 -10.41000 1.000 21.09441 553 LEU A N 1
ATOM 6917 C CA . LEU A 1 461 ? -27.43200 -24.42800 -11.55500 1.000 24.38115 553 LEU A CA 1
ATOM 6918 C C . LEU A 1 461 ? -26.75000 -25.76200 -11.26500 1.000 28.19819 553 LEU A C 1
ATOM 6919 O O . LEU A 1 461 ? -27.13200 -26.79600 -11.82600 1.000 27.91556 553 LEU A O 1
ATOM 6935 N N . PHE A 1 462 ? -25.72900 -25.74500 -10.41000 1.000 25.01488 554 PHE A N 1
ATOM 6936 C CA . PHE A 1 462 ? -24.86400 -26.88000 -10.13300 1.000 26.08405 554 PHE A CA 1
ATOM 6937 C C . PHE A 1 462 ? -25.06600 -27.29600 -8.68300 1.000 24.72903 554 PHE A C 1
ATOM 6938 O O . PHE A 1 462 ? -24.89900 -26.47400 -7.77600 1.000 32.60699 554 PHE A O 1
ATOM 6955 N N . ASN A 1 463 ? -25.43500 -28.55800 -8.46500 1.000 25.50470 555 ASN A N 1
ATOM 6956 C CA . ASN A 1 463 ? -25.60500 -29.07700 -7.11000 1.000 35.28277 555 ASN A CA 1
ATOM 6957 C C . ASN A 1 463 ? -24.37900 -29.82600 -6.60100 1.000 34.17989 555 ASN A C 1
ATOM 6958 O O . ASN A 1 463 ? -24.30400 -30.11100 -5.40000 1.000 32.65651 555 ASN A O 1
ATOM 6969 N N . GLN A 1 464 ? -23.41900 -30.13400 -7.47600 1.000 37.20746 556 GLN A N 1
ATOM 6970 C CA . GLN A 1 464 ? -22.15400 -30.73200 -7.07400 1.000 35.53160 556 GLN A CA 1
ATOM 6971 C C . GLN A 1 464 ? -21.05000 -30.19700 -7.97500 1.000 39.25501 556 GLN A C 1
ATOM 6972 O O . GLN A 1 464 ? -21.27500 -29.93700 -9.16200 1.000 39.61239 556 GLN A O 1
ATOM 6986 N N . PHE A 1 465 ? -19.86000 -30.02900 -7.40000 1.000 40.27221 557 PHE A N 1
ATOM 6987 C CA . PHE A 1 465 ? -18.71000 -29.58000 -8.16700 1.000 37.38811 557 PHE A CA 1
ATOM 6988 C C . PHE A 1 465 ? -17.44000 -29.83900 -7.36900 1.000 41.13961 557 PHE A C 1
ATOM 6989 O O . PHE A 1 465 ? -17.35500 -29.49200 -6.18600 1.000 36.24980 557 PHE A O 1
ATOM 7006 N N . SER A 1 466 ? -16.45700 -30.44100 -8.03100 1.000 36.59109 558 SER A N 1
ATOM 7007 C CA . SER A 1 466 ? -15.13900 -30.68900 -7.46500 1.000 40.94990 558 SER A CA 1
ATOM 7008 C C . SER A 1 466 ? -14.11500 -30.06100 -8.39800 1.000 38.26143 558 SER A C 1
ATOM 7009 O O . SER A 1 466 ? -14.00500 -30.46400 -9.56200 1.000 41.10594 558 SER A O 1
ATOM 7017 N N . LEU A 1 467 ? -13.37700 -29.06700 -7.89300 1.000 45.78211 559 LEU A N 1
ATOM 7018 C CA . LEU A 1 467 ? -12.38500 -28.38600 -8.72400 1.000 38.17752 559 LEU A CA 1
ATOM 7019 C C . LEU A 1 467 ? -11.28800 -29.33600 -9.18700 1.000 34.25167 559 LEU A C 1
ATOM 7020 O O . LEU A 1 467 ? -10.64800 -29.09000 -10.21500 1.000 37.03426 559 LEU A O 1
ATOM 7036 N N . SER A 1 468 ? -11.04700 -30.41700 -8.44300 1.000 34.43701 560 SER A N 1
ATOM 7037 C CA . SER A 1 468 ? -10.00200 -31.35900 -8.82600 1.000 40.30127 560 SER A CA 1
ATOM 7038 C C . SER A 1 468 ? -10.29900 -32.01200 -10.17500 1.000 46.93798 560 SER A C 1
ATOM 7039 O O . SER A 1 468 ? -9.37100 -32.43600 -10.87300 1.000 43.96516 560 SER A O 1
ATOM 7047 N N . ASP A 1 469 ? -11.57700 -32.07500 -10.57000 1.000 44.93553 561 ASP A N 1
ATOM 7048 C CA . ASP A 1 469 ? -11.94400 -32.57900 -11.89100 1.000 42.18853 561 ASP A CA 1
ATOM 7049 C C . ASP A 1 469 ? -11.37500 -31.73500 -13.02700 1.000 42.43791 561 ASP A C 1
ATOM 7050 O O . ASP A 1 469 ? -11.29000 -32.22300 -14.15800 1.000 51.18468 561 ASP A O 1
ATOM 7059 N N . PHE A 1 470 ? -11.01300 -30.47700 -12.76900 1.000 45.48663 562 PHE A N 1
ATOM 7060 C CA . PHE A 1 470 ? -10.31800 -29.65700 -13.76300 1.000 40.60273 562 PHE A CA 1
ATOM 7061 C C . PHE A 1 470 ? -8.84400 -30.06600 -13.73100 1.000 39.75964 562 PHE A C 1
ATOM 7062 O O . PHE A 1 470 ? -7.97900 -29.33500 -13.24300 1.000 47.03175 562 PHE A O 1
ATOM 7079 N N . THR A 1 471 ? -8.58200 -31.27300 -14.25400 1.000 42.33882 563 THR A N 1
ATOM 7080 C CA . THR A 1 471 ? -7.30200 -31.95300 -14.03400 1.000 48.60861 563 THR A CA 1
ATOM 7081 C C . THR A 1 471 ? -6.11200 -31.06800 -14.38700 1.000 49.80170 563 THR A C 1
ATOM 7082 O O . THR A 1 471 ? -5.21600 -30.85600 -13.56200 1.000 45.84278 563 THR A O 1
ATOM 7093 N N . HIS A 1 472 ? -6.10300 -30.52200 -15.59900 1.000 47.39246 564 HIS A N 1
ATOM 7094 C CA . HIS A 1 472 ? -5.00100 -29.71000 -16.09400 1.000 41.11378 564 HIS A CA 1
ATOM 7095 C C . HIS A 1 472 ? -5.37300 -28.23600 -16.04500 1.000 43.47991 564 HIS A C 1
ATOM 7096 O O . HIS A 1 472 ? -6.50300 -27.86000 -16.36300 1.000 42.63495 564 HIS A O 1
ATOM 7110 N N . SER A 1 473 ? -4.41500 -27.40900 -15.64200 1.000 44.98278 565 SER A N 1
ATOM 7111 C CA . SER A 1 473 ? -4.59300 -25.96900 -15.68600 1.000 45.09572 565 SER A CA 1
ATOM 7112 C C . SER A 1 473 ? -4.41000 -25.46100 -17.11400 1.000 46.23413 565 SER A C 1
ATOM 7113 O O . SER A 1 473 ? -3.90800 -26.16400 -17.99600 1.000 38.89962 565 SER A O 1
ATOM 7121 N N . GLY A 1 474 ? -4.83200 -24.21800 -17.33700 1.000 44.43689 566 GLY A N 1
ATOM 7122 C CA . GLY A 1 474 ? -4.69200 -23.57500 -18.62300 1.000 40.29520 566 GLY A CA 1
ATOM 7123 C C . GLY A 1 474 ? -5.80800 -23.84300 -19.60500 1.000 42.31458 566 GLY A C 1
ATOM 7124 O O . GLY A 1 474 ? -5.70300 -23.41400 -20.76200 1.000 42.79820 566 GLY A O 1
ATOM 7128 N N . MET A 1 475 ? -6.86500 -24.55200 -19.19400 1.000 46.76074 567 MET A N 1
ATOM 7129 C CA . MET A 1 475 ? -7.96000 -24.92500 -20.08600 1.000 40.52043 567 MET A CA 1
ATOM 7130 C C . MET A 1 475 ? -9.31100 -24.73800 -19.40600 1.000 33.52196 567 MET A C 1
ATOM 7131 O O . MET A 1 475 ? -10.23800 -25.52300 -19.63000 1.000 34.21759 567 MET A O 1
ATOM 7145 N N . ALA A 1 476 ? -9.43900 -23.71200 -18.56000 1.000 30.87866 568 ALA A N 1
ATOM 7146 C CA . ALA A 1 476 ? -10.63700 -23.59600 -17.73600 1.000 31.02218 568 ALA A CA 1
ATOM 7147 C C . ALA A 1 476 ? -11.89000 -23.39400 -18.58200 1.000 26.52288 568 ALA A C 1
ATOM 7148 O O . ALA A 1 476 ? -12.96400 -23.87800 -18.21100 1.000 26.47586 568 ALA A O 1
ATOM 7155 N N . ASP A 1 477 ? -11.77500 -22.70700 -19.72500 1.000 29.86038 569 ASP A N 1
ATOM 7156 C CA . ASP A 1 477 ? -12.93400 -22.54300 -20.60100 1.000 30.87577 569 ASP A CA 1
ATOM 7157 C C . ASP A 1 477 ? -13.48500 -23.89300 -21.04600 1.000 29.52181 569 ASP A C 1
ATOM 7158 O O . ASP A 1 477 ? -14.70400 -24.10600 -21.03700 1.000 26.44199 569 ASP A O 1
ATOM 7167 N N . ILE A 1 478 ? -12.60100 -24.82000 -21.43100 1.000 28.81213 570 ILE A N 1
ATOM 7168 C CA . ILE A 1 478 ? -13.05300 -26.12200 -21.91600 1.000 29.65700 570 ILE A CA 1
ATOM 7169 C C . ILE A 1 478 ? -13.69400 -26.91900 -20.78700 1.000 27.08303 570 ILE A C 1
ATOM 7170 O O . ILE A 1 478 ? -14.79800 -27.44700 -20.94000 1.000 30.78932 570 ILE A O 1
ATOM 7186 N N . TYR A 1 479 ? -13.00800 -27.03100 -19.64500 1.000 31.63076 571 TYR A N 1
ATOM 7187 C CA . TYR A 1 479 ? -13.56700 -27.78200 -18.52000 1.000 32.89037 571 TYR A CA 1
ATOM 7188 C C . TYR A 1 479 ? -14.90100 -27.20200 -18.07500 1.000 30.25929 571 TYR A C 1
ATOM 7189 O O . TYR A 1 479 ? -15.84600 -27.94600 -17.78300 1.000 25.19138 571 TYR A O 1
ATOM 7207 N N . PHE A 1 480 ? -14.99800 -25.87300 -18.01300 1.000 24.22520 572 PHE A N 1
ATOM 7208 C CA . PHE A 1 480 ? -16.26200 -25.27400 -17.60600 1.000 26.07059 572 PHE A CA 1
ATOM 7209 C C . PHE A 1 480 ? -17.35200 -25.58400 -18.62000 1.000 30.21906 572 PHE A C 1
ATOM 7210 O O . PHE A 1 480 ? -18.50500 -25.82500 -18.25000 1.000 25.48357 572 PHE A O 1
ATOM 7227 N N . SER A 1 481 ? -17.00000 -25.59400 -19.90700 1.000 30.78887 573 SER A N 1
ATOM 7228 C CA A SER A 1 481 ? -17.97400 -25.95600 -20.93000 0.184 29.47964 573 SER A CA 1
ATOM 7229 C CA B SER A 1 481 ? -17.96700 -25.95600 -20.93500 0.816 29.46868 573 SER A CA 1
ATOM 7230 C C . SER A 1 481 ? -18.47600 -27.37600 -20.72500 1.000 30.62672 573 SER A C 1
ATOM 7231 O O . SER A 1 481 ? -19.66600 -27.65400 -20.91400 1.000 27.90312 573 SER A O 1
ATOM 7244 N N . LEU A 1 482 ? -17.58300 -28.28700 -20.32900 1.000 30.82337 574 LEU A N 1
ATOM 7245 C CA . LEU A 1 482 ? -17.98600 -29.67000 -20.09700 1.000 33.79550 574 LEU A CA 1
ATOM 7246 C C . LEU A 1 482 ? -18.88000 -29.78300 -18.87200 1.000 30.85489 574 LEU A C 1
ATOM 7247 O O . LEU A 1 482 ? -19.85100 -30.54900 -18.87700 1.000 31.05149 574 LEU A O 1
ATOM 7263 N N . LEU A 1 483 ? -18.57100 -29.02700 -17.81400 1.000 34.14498 575 LEU A N 1
ATOM 7264 C CA . LEU A 1 483 ? -19.45300 -28.98200 -16.65200 1.000 31.85582 575 LEU A CA 1
ATOM 7265 C C . LEU A 1 483 ? -20.85900 -28.55700 -17.05700 1.000 32.56059 575 LEU A C 1
ATOM 7266 O O . LEU A 1 483 ? -21.84900 -29.14700 -16.60600 1.000 30.44051 575 LEU A O 1
ATOM 7282 N N . CYS A 1 484 ? -20.96400 -27.54500 -17.92000 1.000 26.47917 576 CYS A N 1
ATOM 7283 C CA . CYS A 1 484 ? -22.26300 -27.12300 -18.43200 1.000 23.26157 576 CYS A CA 1
ATOM 7284 C C . CYS A 1 484 ? -22.91700 -28.22800 -19.25200 1.000 27.66139 576 CYS A C 1
ATOM 7285 O O . CYS A 1 484 ? -24.09900 -28.54100 -19.06400 1.000 28.96754 576 CYS A O 1
ATOM 7293 N N . LYS A 1 485 ? -22.16000 -28.83300 -20.16900 1.000 30.95368 577 LYS A N 1
ATOM 7294 C CA . LYS A 1 485 ? -22.74100 -29.83000 -21.06500 1.000 34.42561 577 LYS A CA 1
ATOM 7295 C C . LYS A 1 485 ? -23.23600 -31.05300 -20.29900 1.000 36.58418 577 LYS A C 1
ATOM 7296 O O . LYS A 1 485 ? -24.34100 -31.54400 -20.55700 1.000 40.83920 577 LYS A O 1
ATOM 7315 N N . LYS A 1 486 ? -22.44500 -31.55200 -19.34300 1.000 37.63560 578 LYS A N 1
ATOM 7316 C CA . LYS A 1 486 ? -22.86600 -32.74000 -18.60500 1.000 45.55193 578 LYS A CA 1
ATOM 7317 C C . LYS A 1 486 ? -24.08700 -32.47900 -17.73300 1.000 39.66715 578 LYS A C 1
ATOM 7318 O O . LYS A 1 486 ? -24.72200 -33.43800 -17.28600 1.000 39.20090 578 LYS A O 1
ATOM 7337 N N . ASN A 1 487 ? -24.41100 -31.21500 -17.46300 1.000 35.16807 579 ASN A N 1
ATOM 7338 C CA . ASN A 1 487 ? -25.56500 -30.85100 -16.65600 1.000 36.08863 579 ASN A CA 1
ATOM 7339 C C . ASN A 1 487 ? -26.69300 -30.26100 -17.49400 1.000 33.02339 579 ASN A C 1
ATOM 7340 O O . ASN A 1 487 ? -27.65400 -29.72100 -16.93200 1.000 33.50045 579 ASN A O 1
ATOM 7351 N N . ASN A 1 488 ? -26.60400 -30.36300 -18.82300 1.000 35.30481 580 ASN A N 1
ATOM 7352 C CA . ASN A 1 488 ? -27.66800 -29.91800 -19.72000 1.000 29.78390 580 ASN A CA 1
ATOM 7353 C C . ASN A 1 488 ? -27.94500 -28.42300 -19.56200 1.000 26.75977 580 ASN A C 1
ATOM 7354 O O . ASN A 1 488 ? -29.09000 -27.97500 -19.63800 1.000 29.22264 580 ASN A O 1
ATOM 7365 N N . ILE A 1 489 ? -26.88000 -27.64800 -19.36000 1.000 28.96233 581 ILE A N 1
ATOM 7366 C CA . ILE A 1 489 ? -26.95800 -26.19800 -19.20100 1.000 22.13369 581 ILE A CA 1
ATOM 7367 C C . ILE A 1 489 ? -26.44100 -25.54700 -20.47400 1.000 24.80308 581 ILE A C 1
ATOM 7368 O O . ILE A 1 489 ? -25.30100 -25.79500 -20.88900 1.000 27.15117 581 ILE A O 1
ATOM 7384 N N . LEU A 1 490 ? -27.25800 -24.67500 -21.05200 1.000 26.15399 582 LEU A N 1
ATOM 7385 C CA . LEU A 1 490 ? -26.88700 -23.89200 -22.22400 1.000 24.54189 582 LEU A CA 1
ATOM 7386 C C . LEU A 1 490 ? -25.88400 -22.78900 -21.87700 1.000 26.81314 582 LEU A C 1
ATOM 7387 O O . LEU A 1 490 ? -25.90300 -22.21700 -20.78100 1.000 24.16380 582 LEU A O 1
ATOM 7403 N N . GLN A 1 491 ? -25.01200 -22.47900 -22.83700 1.000 25.02317 583 GLN A N 1
ATOM 7404 C CA . GLN A 1 491 ? -24.09900 -21.34100 -22.76300 1.000 18.87015 583 GLN A CA 1
ATOM 7405 C C . GLN A 1 491 ? -24.51700 -20.34300 -23.83300 1.000 24.81189 583 GLN A C 1
ATOM 7406 O O . GLN A 1 491 ? -24.54100 -20.68600 -25.02000 1.000 22.34801 583 GLN A O 1
ATOM 7420 N N . ILE A 1 492 ? -24.83900 -19.11700 -23.41600 1.000 22.23819 584 ILE A N 1
ATOM 7421 C CA . ILE A 1 492 ? -25.36200 -18.08800 -24.30900 1.000 14.84865 584 ILE A CA 1
ATOM 7422 C C . ILE A 1 492 ? -24.34400 -16.96300 -24.43500 1.000 22.65695 584 ILE A C 1
ATOM 7423 O O . ILE A 1 492 ? -23.90000 -16.39400 -23.42900 1.000 20.65490 584 ILE A O 1
ATOM 7439 N N . CYS A 1 493 ? -24.02300 -16.61200 -25.67900 1.000 17.78100 585 CYS A N 1
ATOM 7440 C CA . CYS A 1 493 ? -23.18300 -15.46800 -26.00100 1.000 20.37064 585 CYS A CA 1
ATOM 7441 C C . CYS A 1 493 ? -24.10800 -14.27800 -26.21400 1.000 18.65649 585 CYS A C 1
ATOM 7442 O O . CYS A 1 493 ? -24.93700 -14.30000 -27.12700 1.000 19.58138 585 CYS A O 1
ATOM 7450 N N . ILE A 1 494 ? -23.99000 -13.26500 -25.36600 1.000 17.96439 586 ILE A N 1
ATOM 7451 C CA . ILE A 1 494 ? -25.02000 -12.24200 -25.27200 1.000 20.85503 586 ILE A CA 1
ATOM 7452 C C . ILE A 1 494 ? -24.66600 -11.05500 -26.16400 1.000 21.46235 586 ILE A C 1
ATOM 7453 O O . ILE A 1 494 ? -23.50500 -10.81000 -26.51900 1.000 16.13145 586 ILE A O 1
ATOM 7469 N N . SER A 1 495 ? -25.70300 -10.31700 -26.54600 1.000 15.59394 587 SER A N 1
ATOM 7470 C CA . SER A 1 495 ? -25.54800 -9.17500 -27.42900 1.000 19.77044 587 SER A CA 1
ATOM 7471 C C . SER A 1 495 ? -24.85500 -8.02100 -26.71000 1.000 29.15954 587 SER A C 1
ATOM 7472 O O . SER A 1 495 ? -24.94100 -7.87500 -25.48500 1.000 18.04857 587 SER A O 1
ATOM 7480 N N . ARG A 1 496 ? -24.15800 -7.20000 -27.49000 1.000 16.34397 588 ARG A N 1
ATOM 7481 C CA . ARG A 1 496 ? -23.40200 -6.08000 -26.95100 1.000 16.34026 588 ARG A CA 1
ATOM 7482 C C . ARG A 1 496 ? -22.91100 -5.23300 -28.11400 1.000 19.50511 588 ARG A C 1
ATOM 7483 O O . ARG A 1 496 ? -22.72900 -5.75300 -29.22300 1.000 17.31232 588 ARG A O 1
ATOM 7504 N N . PRO A 1 497 ? -22.64000 -3.95100 -27.89400 1.000 18.92780 589 PRO A N 1
ATOM 7505 C CA . PRO A 1 497 ? -22.01800 -3.14200 -28.94000 1.000 23.17514 589 PRO A CA 1
ATOM 7506 C C . PRO A 1 497 ? -20.52700 -3.43900 -29.03100 1.000 22.20257 589 PRO A C 1
ATOM 7507 O O . PRO A 1 497 ? -19.92900 -4.05800 -28.15000 1.000 17.80471 589 PRO A O 1
ATOM 7518 N N . ALA A 1 498 ? -19.93200 -2.96200 -30.12000 1.000 21.84762 590 ALA A N 1
ATOM 7519 C CA . ALA A 1 498 ? -18.48500 -3.00100 -30.27400 1.000 22.30757 590 ALA A CA 1
ATOM 7520 C C . ALA A 1 498 ? -17.78200 -2.27700 -29.12500 1.000 26.72830 590 ALA A C 1
ATOM 7521 O O . ALA A 1 498 ? -18.17700 -1.17800 -28.72300 1.000 25.69421 590 ALA A O 1
ATOM 7528 N N . ASN A 1 499 ? -16.72600 -2.90200 -28.59700 1.000 18.95404 591 ASN A N 1
ATOM 7529 C CA . ASN A 1 499 ? -15.85700 -2.31300 -27.57500 1.000 20.82006 591 ASN A CA 1
ATOM 7530 C C . ASN A 1 499 ? -16.59500 -2.03100 -26.25900 1.000 19.47152 591 ASN A C 1
ATOM 7531 O O . ASN A 1 499 ? -16.16000 -1.18500 -25.47600 1.000 22.77755 591 ASN A O 1
ATOM 7542 N N . TRP A 1 500 ? -17.71400 -2.71300 -25.99500 1.000 19.52667 592 TRP A N 1
ATOM 7543 C CA . TRP A 1 500 ? -18.31200 -2.66100 -24.66200 1.000 18.78724 592 TRP A CA 1
ATOM 7544 C C . TRP A 1 500 ? -17.30000 -3.09400 -23.61000 1.000 24.25337 592 TRP A C 1
ATOM 7545 O O . TRP A 1 500 ? -17.12700 -2.42800 -22.58300 1.000 17.28515 592 TRP A O 1
ATOM 7566 N N . LEU A 1 501 ? -16.64000 -4.22300 -23.85100 1.000 20.42862 593 LEU A N 1
ATOM 7567 C CA . LEU A 1 501 ? -15.38900 -4.61100 -23.21900 1.000 22.29207 593 LEU A CA 1
ATOM 7568 C C . LEU A 1 501 ? -14.26000 -4.44000 -24.22900 1.000 23.38316 593 LEU A C 1
ATOM 7569 O O . LEU A 1 501 ? -14.48600 -4.48000 -25.44200 1.000 24.88474 593 LEU A O 1
ATOM 7585 N N . THR A 1 502 ? -13.04200 -4.24100 -23.72500 1.000 20.39960 594 THR A N 1
ATOM 7586 C CA . THR A 1 502 ? -11.86500 -4.17900 -24.58100 1.000 24.82628 594 THR A CA 1
ATOM 7587 C C . THR A 1 502 ? -10.70100 -4.89400 -23.91000 1.000 22.23209 594 THR A C 1
ATOM 7588 O O . THR A 1 502 ? -10.70100 -5.14900 -22.70300 1.000 20.72551 594 THR A O 1
ATOM 7599 N N . GLU A 1 503 ? -9.71900 -5.24000 -24.73200 1.000 23.79319 595 GLU A N 1
ATOM 7600 C CA . GLU A 1 503 ? -8.52300 -5.93300 -24.28600 1.000 29.52436 595 GLU A CA 1
ATOM 7601 C C . GLU A 1 503 ? -7.49400 -4.92800 -23.78900 1.000 33.36050 595 GLU A C 1
ATOM 7602 O O . GLU A 1 503 ? -7.38900 -3.81200 -24.30400 1.000 31.27072 595 GLU A O 1
ATOM 7606 N N . ASP A 1 504 ? -6.75100 -5.32600 -22.76400 1.000 37.16236 596 ASP A N 1
ATOM 7607 C CA . ASP A 1 504 ? -5.53100 -4.62400 -22.37300 1.000 38.25281 596 ASP A CA 1
ATOM 7608 C C . ASP A 1 504 ? -4.50400 -5.70300 -22.03300 1.000 45.64847 596 ASP A C 1
ATOM 7609 O O . ASP A 1 504 ? -4.25100 -6.00200 -20.86500 1.000 47.34851 596 ASP A O 1
ATOM 7618 N N . ASN A 1 505 ? -3.91900 -6.29700 -23.07900 1.000 58.74128 597 ASN A N 1
ATOM 7619 C CA . ASN A 1 505 ? -2.85900 -7.28100 -22.88700 1.000 66.56630 597 ASN A CA 1
ATOM 7620 C C . ASN A 1 505 ? -1.51700 -6.61000 -22.64100 1.000 70.85160 597 ASN A C 1
ATOM 7621 O O . ASN A 1 505 ? -0.66000 -7.19400 -21.96800 1.000 77.79877 597 ASN A O 1
ATOM 7625 N N . ARG A 1 506 ? -1.33200 -5.40000 -23.18300 1.000 63.59192 598 ARG A N 1
ATOM 7626 C CA . ARG A 1 506 ? -0.22000 -4.49800 -22.86400 1.000 77.81015 598 ARG A CA 1
ATOM 7627 C C . ARG A 1 506 ? 1.13700 -5.19500 -22.84600 1.000 89.15566 598 ARG A C 1
ATOM 7628 O O . ARG A 1 506 ? 1.94600 -4.96800 -21.94100 1.000 88.74534 598 ARG A O 1
ATOM 7632 N N . ASP A 1 507 ? 1.37800 -6.05700 -23.83800 1.000 92.30988 599 ASP A N 1
ATOM 7633 C CA . ASP A 1 507 ? 2.62800 -6.78700 -24.05200 1.000 95.91635 599 ASP A CA 1
ATOM 7634 C C . ASP A 1 507 ? 2.82600 -7.94000 -23.07500 1.000 87.94159 599 ASP A C 1
ATOM 7635 O O . ASP A 1 507 ? 3.92800 -8.50600 -23.02500 1.000 82.46715 599 ASP A O 1
ATOM 7639 N N . SER A 1 508 ? 1.80100 -8.33000 -22.32100 1.000 84.57145 600 SER A N 1
ATOM 7640 C CA . SER A 1 508 ? 1.95700 -9.35100 -21.28600 1.000 87.69346 600 SER A CA 1
ATOM 7641 C C . SER A 1 508 ? 2.32400 -10.72600 -21.84600 1.000 96.48625 600 SER A C 1
ATOM 7642 O O . SER A 1 508 ? 2.58500 -10.88100 -23.03700 1.000 108.94490 600 SER A O 1
ATOM 7650 N N . ASN A 1 518 ? 0.58100 -25.51300 -29.10800 1.000 89.15374 610 ASN A N 1
ATOM 7651 C CA . ASN A 1 518 ? 0.66700 -26.65700 -28.20500 1.000 88.42743 610 ASN A CA 1
ATOM 7652 C C . ASN A 1 518 ? -0.71200 -27.03300 -27.65300 1.000 89.01865 610 ASN A C 1
ATOM 7653 O O . ASN A 1 518 ? -0.84800 -27.35900 -26.47200 1.000 83.41437 610 ASN A O 1
ATOM 7657 N N . ASP A 1 519 ? -1.72600 -27.01100 -28.51900 1.000 96.45869 611 ASP A N 1
ATOM 7658 C CA . ASP A 1 519 ? -3.09200 -27.33200 -28.11500 1.000 89.16692 611 ASP A CA 1
ATOM 7659 C C . ASP A 1 519 ? -3.36000 -28.83400 -28.14500 1.000 81.28396 611 ASP A C 1
ATOM 7660 O O . ASP A 1 519 ? -4.39000 -29.27200 -28.66700 1.000 83.08689 611 ASP A O 1
ATOM 7664 N N . GLU A 1 520 ? -2.45400 -29.63400 -27.58300 1.000 77.45419 612 GLU A N 1
ATOM 7665 C CA . GLU A 1 520 ? -2.57900 -31.08700 -27.66000 1.000 71.27932 612 GLU A CA 1
ATOM 7666 C C . GLU A 1 520 ? -3.46900 -31.64600 -26.55400 1.000 63.05682 612 GLU A C 1
ATOM 7667 O O . GLU A 1 520 ? -4.22400 -32.59600 -26.78900 1.000 62.75041 612 GLU A O 1
ATOM 7671 N N . GLN A 1 521 ? -3.40800 -31.07000 -25.35000 1.000 68.58325 613 GLN A N 1
ATOM 7672 C CA . GLN A 1 521 ? -4.33800 -31.47900 -24.30100 1.000 68.77277 613 GLN A CA 1
ATOM 7673 C C . GLN A 1 521 ? -5.74100 -30.94500 -24.56800 1.000 56.41936 613 GLN A C 1
ATOM 7674 O O . GLN A 1 521 ? -6.72700 -31.65500 -24.33900 1.000 52.60643 613 GLN A O 1
ATOM 7683 N N . GLN A 1 522 ? -5.85000 -29.69300 -25.03200 1.000 55.83800 614 GLN A N 1
ATOM 7684 C CA . GLN A 1 522 ? -7.14900 -29.15000 -25.42800 1.000 57.14932 614 GLN A CA 1
ATOM 7685 C C . GLN A 1 522 ? -7.82400 -30.05400 -26.44400 1.000 61.92016 614 GLN A C 1
ATOM 7686 O O . GLN A 1 522 ? -8.99000 -30.43100 -26.28200 1.000 53.36766 614 GLN A O 1
ATOM 7700 N N . THR A 1 523 ? -7.08800 -30.42100 -27.49700 1.000 51.45479 615 THR A N 1
ATOM 7701 C CA . THR A 1 523 ? -7.65100 -31.23500 -28.56800 1.000 50.14927 615 THR A CA 1
ATOM 7702 C C . THR A 1 523 ? -8.17000 -32.56000 -28.03000 1.000 55.21236 615 THR A C 1
ATOM 7703 O O . THR A 1 523 ? -9.32800 -32.92600 -28.26600 1.000 55.66701 615 THR A O 1
ATOM 7714 N N . GLN A 1 524 ? -7.31500 -33.29600 -27.30900 1.000 59.13855 616 GLN A N 1
ATOM 7715 C CA . GLN A 1 524 ? -7.71700 -34.56500 -26.71000 1.000 55.16662 616 GLN A CA 1
ATOM 7716 C C . GLN A 1 524 ? -8.96100 -34.39500 -25.84800 1.000 60.70634 616 GLN A C 1
ATOM 7717 O O . GLN A 1 524 ? -9.90400 -35.18800 -25.93600 1.000 63.44462 616 GLN A O 1
ATOM 7721 N N . LEU A 1 525 ? -8.99100 -33.34300 -25.02600 1.000 55.22780 617 LEU A N 1
ATOM 7722 C CA . LEU A 1 525 ? -10.16200 -33.09700 -24.19000 1.000 50.47251 617 LEU A CA 1
ATOM 7723 C C . LEU A 1 525 ? -11.38300 -32.74200 -25.03400 1.000 44.59713 617 LEU A C 1
ATOM 7724 O O . LEU A 1 525 ? -12.49200 -33.20900 -24.75200 1.000 48.02678 617 LEU A O 1
ATOM 7740 N N . ILE A 1 526 ? -11.20100 -31.92700 -26.07900 1.000 49.72158 618 ILE A N 1
ATOM 7741 C CA . ILE A 1 526 ? -12.32100 -31.57200 -26.95200 1.000 45.35169 618 ILE A CA 1
ATOM 7742 C C . ILE A 1 526 ? -12.83500 -32.80900 -27.68100 1.000 59.73658 618 ILE A C 1
ATOM 7743 O O . ILE A 1 526 ? -14.02800 -33.13200 -27.62200 1.000 55.17447 618 ILE A O 1
ATOM 7759 N N . MET A 1 527 ? -11.94400 -33.51800 -28.38600 1.000 53.37818 619 MET A N 1
ATOM 7760 C CA . MET A 1 527 ? -12.38500 -34.64300 -29.20600 1.000 55.14517 619 MET A CA 1
ATOM 7761 C C . MET A 1 527 ? -12.92600 -35.79200 -28.35800 1.000 63.18387 619 MET A C 1
ATOM 7762 O O . MET A 1 527 ? -13.83300 -36.50600 -28.80000 1.000 62.35913 619 MET A O 1
ATOM 7776 N N . GLU A 1 528 ? -12.40900 -35.98800 -27.14100 1.000 60.30194 620 GLU A N 1
ATOM 7777 C CA . GLU A 1 528 ? -12.92500 -37.06500 -26.29800 1.000 58.71145 620 GLU A CA 1
ATOM 7778 C C . GLU A 1 528 ? -14.31000 -36.77900 -25.73000 1.000 62.05113 620 GLU A C 1
ATOM 7779 O O . GLU A 1 528 ? -14.93900 -37.70300 -25.20800 1.000 62.07787 620 GLU A O 1
ATOM 7791 N N . ASN A 1 529 ? -14.79000 -35.53700 -25.80800 1.000 66.16229 621 ASN A N 1
ATOM 7792 C CA . ASN A 1 529 ? -16.03400 -35.13100 -25.16000 1.000 58.46318 621 ASN A CA 1
ATOM 7793 C C . ASN A 1 529 ? -17.02000 -34.57300 -26.17900 1.000 63.96718 621 ASN A C 1
ATOM 7794 O O . ASN A 1 529 ? -17.66000 -33.54200 -25.95200 1.000 57.55381 621 ASN A O 1
ATOM 7805 N N . GLY A 1 530 ? -17.16600 -35.26200 -27.30600 1.000 69.38700 622 GLY A N 1
ATOM 7806 C CA . GLY A 1 530 ? -18.23700 -34.97700 -28.22200 1.000 70.41596 622 GLY A CA 1
ATOM 7807 C C . GLY A 1 530 ? -19.59700 -35.12200 -27.56300 1.000 84.43742 622 GLY A C 1
ATOM 7808 O O . GLY A 1 530 ? -19.72100 -35.57600 -26.42000 1.000 90.38040 622 GLY A O 1
ATOM 7812 N N . PRO A 1 531 ? -20.65500 -34.72600 -28.27300 1.000 88.90276 623 PRO A N 1
ATOM 7813 C CA . PRO A 1 531 ? -20.67400 -34.11200 -29.60300 1.000 81.98588 623 PRO A CA 1
ATOM 7814 C C . PRO A 1 531 ? -20.54500 -32.59200 -29.44000 1.000 56.95402 623 PRO A C 1
ATOM 7815 O O . PRO A 1 531 ? -20.68200 -32.10400 -28.32000 1.000 55.17971 623 PRO A O 1
ATOM 7826 N N . TRP A 1 532 ? -20.26000 -31.83500 -30.49500 1.000 54.53718 624 TRP A N 1
ATOM 7827 C CA . TRP A 1 532 ? -20.10600 -30.38500 -30.40500 1.000 45.91331 624 TRP A CA 1
ATOM 7828 C C . TRP A 1 532 ? -21.00100 -29.76400 -31.47700 1.000 48.20290 624 TRP A C 1
ATOM 7829 O O . TRP A 1 532 ? -21.90600 -30.40600 -32.02500 1.000 39.56317 624 TRP A O 1
ATOM 7850 N N . GLY A 1 533 ? -20.76200 -28.48700 -31.78300 1.000 35.46000 625 GLY A N 1
ATOM 7851 C CA . GLY A 1 533 ? -21.50200 -27.82200 -32.83300 1.000 37.84925 625 GLY A CA 1
ATOM 7852 C C . GLY A 1 533 ? -22.91400 -27.50900 -32.38200 1.000 39.22479 625 GLY A C 1
ATOM 7853 O O . GLY A 1 533 ? -23.20000 -27.34200 -31.19400 1.000 37.11824 625 GLY A O 1
ATOM 7857 N N . TYR A 1 534 ? -23.81400 -27.41100 -33.35800 1.000 38.05836 626 TYR A N 1
ATOM 7858 C CA . TYR A 1 534 ? -25.22500 -27.29600 -33.02700 1.000 43.68240 626 TYR A CA 1
ATOM 7859 C C . TYR A 1 534 ? -25.81000 -28.60700 -32.51400 1.000 43.23939 626 TYR A C 1
ATOM 7860 O O . TYR A 1 534 ? -26.92900 -28.60300 -31.99200 1.000 48.16959 626 TYR A O 1
ATOM 7878 N N . SER A 1 535 ? -25.08400 -29.72200 -32.62400 1.000 47.71182 627 SER A N 1
ATOM 7879 C CA . SER A 1 535 ? -25.64800 -30.99000 -32.18100 1.000 56.20730 627 SER A CA 1
ATOM 7880 C C . SER A 1 535 ? -25.70900 -31.07700 -30.65800 1.000 45.53128 627 SER A C 1
ATOM 7881 O O . SER A 1 535 ? -26.58600 -31.76000 -30.11800 1.000 45.30785 627 SER A O 1
ATOM 7889 N N . SER A 1 536 ? -24.78800 -30.41400 -29.95000 1.000 50.12595 628 SER A N 1
ATOM 7890 C CA A SER A 1 536 ? -24.88500 -30.32500 -28.49600 0.407 43.36741 628 SER A CA 1
ATOM 7891 C CA B SER A 1 536 ? -24.88400 -30.32600 -28.49800 0.593 43.35130 628 SER A CA 1
ATOM 7892 C C . SER A 1 536 ? -25.82900 -29.22100 -28.04300 1.000 41.48458 628 SER A C 1
ATOM 7893 O O . SER A 1 536 ? -26.24300 -29.22400 -26.87900 1.000 45.51292 628 SER A O 1
ATOM 7906 N N . ILE A 1 537 ? -26.17700 -28.29200 -28.93100 1.000 35.56335 629 ILE A N 1
ATOM 7907 C CA . ILE A 1 537 ? -27.00200 -27.13100 -28.59500 1.000 38.13651 629 ILE A CA 1
ATOM 7908 C C . ILE A 1 537 ? -28.47600 -27.39100 -28.88200 1.000 46.44346 629 ILE A C 1
ATOM 7909 O O . ILE A 1 537 ? -29.32900 -27.18400 -28.01400 1.000 37.16912 629 ILE A O 1
ATOM 7925 N N . TYR A 1 538 ? -28.77600 -27.82200 -30.11000 1.000 40.41695 630 TYR A N 1
ATOM 7926 C CA . TYR A 1 538 ? -30.15500 -27.92300 -30.59000 1.000 40.93833 630 TYR A CA 1
ATOM 7927 C C . TYR A 1 538 ? -31.12000 -28.67200 -29.67000 1.000 43.64354 630 TYR A C 1
ATOM 7928 O O . TYR A 1 538 ? -32.28600 -28.24800 -29.58700 1.000 40.18810 630 TYR A O 1
ATOM 7946 N N . PRO A 1 539 ? -30.74100 -29.75500 -28.97400 1.000 45.48192 631 PRO A N 1
ATOM 7947 C CA . PRO A 1 539 ? -31.71900 -30.39100 -28.07000 1.000 45.09364 631 PRO A CA 1
ATOM 7948 C C . PRO A 1 539 ? -32.15100 -29.48200 -26.93400 1.000 47.47567 631 PRO A C 1
ATOM 7949 O O . PRO A 1 539 ? -33.33200 -29.45800 -26.56200 1.000 42.39390 631 PRO A O 1
ATOM 7960 N N . LEU A 1 540 ? -31.20600 -28.72200 -26.37800 1.000 41.76126 632 LEU A N 1
ATOM 7961 C CA . LEU A 1 540 ? -31.51500 -27.78800 -25.30200 1.000 37.91624 632 LEU A CA 1
ATOM 7962 C C . LEU A 1 540 ? -32.36200 -26.62800 -25.80900 1.000 37.66847 632 LEU A C 1
ATOM 7963 O O . LEU A 1 540 ? -33.37200 -26.26500 -25.19500 1.000 42.18184 632 LEU A O 1
ATOM 7979 N N . VAL A 1 541 ? -31.96300 -26.04000 -26.93600 1.000 38.85573 633 VAL A N 1
ATOM 7980 C CA . VAL A 1 541 ? -32.68800 -24.90600 -27.50200 1.000 38.86949 633 VAL A CA 1
ATOM 7981 C C . VAL A 1 541 ? -34.11500 -25.30200 -27.86700 1.000 38.64290 633 VAL A C 1
ATOM 7982 O O . VAL A 1 541 ? -35.06700 -24.55900 -27.60000 1.000 37.21881 633 VAL A O 1
ATOM 7995 N N . LYS A 1 542 ? -34.28600 -26.46700 -28.49100 1.000 41.07862 634 LYS A N 1
ATOM 7996 C CA . LYS A 1 542 ? -35.59600 -26.84400 -29.00700 1.000 48.20724 634 LYS A CA 1
ATOM 7997 C C . LYS A 1 542 ? -36.62100 -27.09000 -27.90700 1.000 46.74816 634 LYS A C 1
ATOM 7998 O O . LYS A 1 542 ? -37.82400 -27.04700 -28.18700 1.000 47.20539 634 LYS A O 1
ATOM 8002 N N . ASN A 1 543 ? -36.18100 -27.34100 -26.67200 1.000 47.57118 635 ASN A N 1
ATOM 8003 C CA . ASN A 1 543 ? -37.06000 -27.82400 -25.61600 1.000 53.00284 635 ASN A CA 1
ATOM 8004 C C . ASN A 1 543 ? -37.50600 -26.73700 -24.64100 1.000 45.31899 635 ASN A C 1
ATOM 8005 O O . ASN A 1 543 ? -38.07500 -27.06700 -23.59600 1.000 42.53996 635 ASN A O 1
ATOM 8016 N N . HIS A 1 544 ? -37.27200 -25.45600 -24.94500 1.000 43.21822 636 HIS A N 1
ATOM 8017 C CA . HIS A 1 544 ? -37.68700 -24.39200 -24.02900 1.000 38.57622 636 HIS A CA 1
ATOM 8018 C C . HIS A 1 544 ? -38.03300 -23.13000 -24.81900 1.000 37.97823 636 HIS A C 1
ATOM 8019 O O . HIS A 1 544 ? -37.19400 -22.66700 -25.60600 1.000 36.71533 636 HIS A O 1
ATOM 8033 N N . PRO A 1 545 ? -39.22800 -22.54500 -24.64000 1.000 39.04059 637 PRO A N 1
ATOM 8034 C CA . PRO A 1 545 ? -39.63600 -21.45000 -25.53800 1.000 40.70636 637 PRO A CA 1
ATOM 8035 C C . PRO A 1 545 ? -38.79100 -20.18600 -25.42300 1.000 36.58151 637 PRO A C 1
ATOM 8036 O O . PRO A 1 545 ? -38.75400 -19.40700 -26.38200 1.000 36.51236 637 PRO A O 1
ATOM 8047 N N . LYS A 1 546 ? -38.11600 -19.94900 -24.29700 1.000 34.80149 638 LYS A N 1
ATOM 8048 C CA . LYS A 1 546 ? -37.22400 -18.79900 -24.18800 1.000 38.69469 638 LYS A CA 1
ATOM 8049 C C . LYS A 1 546 ? -35.89200 -18.99000 -24.90700 1.000 31.44863 638 LYS A C 1
ATOM 8050 O O . LYS A 1 546 ? -35.17400 -18.00600 -25.09400 1.000 30.04925 638 LYS A O 1
ATOM 8069 N N . PHE A 1 547 ? -35.54100 -20.21300 -25.30900 1.000 32.15605 639 PHE A N 1
ATOM 8070 C CA . PHE A 1 547 ? -34.27700 -20.48000 -25.99000 1.000 31.27808 639 PHE A CA 1
ATOM 8071 C C . PHE A 1 547 ? -34.38800 -20.52400 -27.51300 1.000 34.55022 639 PHE A C 1
ATOM 8072 O O . PHE A 1 547 ? -33.36500 -20.70700 -28.17900 1.000 36.38849 639 PHE A O 1
ATOM 8089 N N . THR A 1 548 ? -35.57900 -20.32100 -28.08800 1.000 34.10275 640 THR A N 1
ATOM 8090 C CA . THR A 1 548 ? -35.77700 -20.68000 -29.49500 1.000 39.49969 640 THR A CA 1
ATOM 8091 C C . THR A 1 548 ? -35.01500 -19.77300 -30.46000 1.000 41.35663 640 THR A C 1
ATOM 8092 O O . THR A 1 548 ? -34.56900 -20.24500 -31.51100 1.000 41.65267 640 THR A O 1
ATOM 8103 N N . ASP A 1 549 ? -34.84400 -18.48900 -30.14200 1.000 42.02876 641 ASP A N 1
ATOM 8104 C CA . ASP A 1 549 ? -34.15900 -17.56900 -31.04900 1.000 46.58960 641 ASP A CA 1
ATOM 8105 C C . ASP A 1 549 ? -32.63000 -17.59700 -30.91400 1.000 39.39617 641 ASP A C 1
ATOM 8106 O O . ASP A 1 549 ? -31.95400 -16.75000 -31.51500 1.000 34.75477 641 ASP A O 1
ATOM 8115 N N . LEU A 1 550 ? -32.06200 -18.54300 -30.16400 1.000 39.20911 642 LEU A N 1
ATOM 8116 C CA . LEU A 1 550 ? -30.61700 -18.56300 -29.94600 1.000 37.79987 642 LEU A CA 1
ATOM 8117 C C . LEU A 1 550 ? -29.84500 -19.22800 -31.07700 1.000 42.10814 642 LEU A C 1
ATOM 8118 O O . LEU A 1 550 ? -28.61000 -19.28800 -31.01600 1.000 30.76587 642 LEU A O 1
ATOM 8134 N N . ILE A 1 551 ? -30.54000 -19.68900 -32.11200 1.000 42.62908 643 ILE A N 1
ATOM 8135 C CA . ILE A 1 551 ? -29.96000 -20.50900 -33.17200 1.000 44.44989 643 ILE A CA 1
ATOM 8136 C C . ILE A 1 551 ? -30.51900 -20.02000 -34.50100 1.000 41.39676 643 ILE A C 1
ATOM 8137 O O . ILE A 1 551 ? -31.59500 -19.40900 -34.54300 1.000 47.17557 643 ILE A O 1
ATOM 8153 N N . PRO A 1 552 ? -29.78500 -20.22700 -35.60900 1.000 45.48087 644 PRO A N 1
ATOM 8154 C CA . PRO A 1 552 ? -30.45600 -19.86200 -36.86300 1.000 54.95211 644 PRO A CA 1
ATOM 8155 C C . PRO A 1 552 ? -31.65900 -20.75100 -37.18500 1.000 53.93549 644 PRO A C 1
ATOM 8166 C CA . THR B 1 9 ? -46.44100 -35.61400 -48.79200 1.000 53.66017 101 THR B CA 1
ATOM 8167 C C . THR B 1 9 ? -44.92200 -35.68200 -48.64400 1.000 59.65113 101 THR B C 1
ATOM 8168 O O . THR B 1 9 ? -44.40600 -36.13000 -47.62100 1.000 69.83984 101 THR B O 1
ATOM 8169 N N . THR B 1 10 ? -44.21500 -35.21800 -49.67100 1.000 54.95661 102 THR B N 1
ATOM 8170 C CA . THR B 1 10 ? -42.75900 -35.24900 -49.68200 1.000 50.43751 102 THR B CA 1
ATOM 8171 C C . THR B 1 10 ? -42.18800 -34.14800 -48.79300 1.000 47.50228 102 THR B C 1
ATOM 8172 O O . THR B 1 10 ? -42.73500 -33.04400 -48.71800 1.000 42.85206 102 THR B O 1
ATOM 8183 N N . SER B 1 11 ? -41.08300 -34.46000 -48.11600 1.000 39.45762 103 SER B N 1
ATOM 8184 C CA . SER B 1 11 ? -40.38500 -33.52000 -47.25000 1.000 41.57623 103 SER B CA 1
ATOM 8185 C C . SER B 1 11 ? -38.92200 -33.42300 -47.66500 1.000 34.13494 103 SER B C 1
ATOM 8186 O O . SER B 1 11 ? -38.43300 -34.18700 -48.50300 1.000 33.05249 103 SER B O 1
ATOM 8194 N N . ILE B 1 12 ? -38.22200 -32.46100 -47.05500 1.000 31.77382 104 ILE B N 1
ATOM 8195 C CA . ILE B 1 12 ? -36.79000 -32.30800 -47.29300 1.000 33.32775 104 ILE B CA 1
ATOM 8196 C C . ILE B 1 12 ? -36.03600 -33.57200 -46.89600 1.000 35.63659 104 ILE B C 1
ATOM 8197 O O . ILE B 1 12 ? -34.97100 -33.86900 -47.45200 1.000 29.37836 104 ILE B O 1
ATOM 8213 N N . THR B 1 13 ? -36.55700 -34.32500 -45.92600 1.000 35.04961 105 THR B N 1
ATOM 8214 C CA . THR B 1 13 ? -35.91600 -35.57600 -45.54200 1.000 31.89939 105 THR B CA 1
ATOM 8215 C C . THR B 1 13 ? -35.89400 -36.56000 -46.70600 1.000 31.78930 105 THR B C 1
ATOM 8216 O O . THR B 1 13 ? -34.90300 -37.27100 -46.90600 1.000 30.25413 105 THR B O 1
ATOM 8227 N N . ASP B 1 14 ? -36.97400 -36.61300 -47.49100 1.000 36.38102 106 ASP B N 1
ATOM 8228 C CA . ASP B 1 14 ? -36.97500 -37.46400 -48.67800 1.000 36.76177 106 ASP B CA 1
ATOM 8229 C C . ASP B 1 14 ? -35.96400 -36.98100 -49.70900 1.000 26.48037 106 ASP B C 1
ATOM 8230 O O . ASP B 1 14 ? -35.38400 -37.79200 -50.43500 1.000 26.37601 106 ASP B O 1
ATOM 8239 N N . LEU B 1 15 ? -35.73900 -35.66900 -49.79300 1.000 30.91717 107 LEU B N 1
ATOM 8240 C CA . LEU B 1 15 ? -34.72500 -35.16900 -50.71400 1.000 25.51571 107 LEU B CA 1
ATOM 8241 C C . LEU B 1 15 ? -33.32700 -35.60300 -50.28400 1.000 29.35119 107 LEU B C 1
ATOM 8242 O O . LEU B 1 15 ? -32.52100 -36.03400 -51.11700 1.000 28.13302 107 LEU B O 1
ATOM 8258 N N . TYR B 1 16 ? -33.02300 -35.48800 -48.99000 1.000 28.72923 108 TYR B N 1
ATOM 8259 C CA . TYR B 1 16 ? -31.73900 -35.96100 -48.48300 1.000 30.55610 108 TYR B CA 1
ATOM 8260 C C . TYR B 1 16 ? -31.58400 -37.45600 -48.70300 1.000 31.37588 108 TYR B C 1
ATOM 8261 O O . TYR B 1 16 ? -30.47700 -37.94100 -48.96100 1.000 26.60919 108 TYR B O 1
ATOM 8279 N N . ASN B 1 17 ? -32.68400 -38.20300 -48.59800 1.000 30.69530 109 ASN B N 1
ATOM 8280 C CA . ASN B 1 17 ? -32.62600 -39.63000 -48.88200 1.000 31.31750 109 ASN B CA 1
ATOM 8281 C C . ASN B 1 17 ? -32.29200 -39.87300 -50.34500 1.000 34.15946 109 ASN B C 1
ATOM 8282 O O . ASN B 1 17 ? -31.50000 -40.76300 -50.66700 1.000 30.61477 109 ASN B O 1
ATOM 8293 N N . GLU B 1 18 ? -32.87000 -39.07000 -51.24400 1.000 32.38996 110 GLU B N 1
ATOM 8294 C CA . GLU B 1 18 ? -32.58200 -39.20700 -52.66800 1.000 30.00912 110 GLU B CA 1
ATOM 8295 C C . GLU B 1 18 ? -31.10300 -38.97500 -52.95700 1.000 32.15147 110 GLU B C 1
ATOM 8296 O O . GLU B 1 18 ? -30.50200 -39.68200 -53.77500 1.000 32.24959 110 GLU B O 1
ATOM 8308 N N . VAL B 1 19 ? -30.49100 -38.00700 -52.27000 1.000 28.62824 111 VAL B N 1
ATOM 8309 C CA . VAL B 1 19 ? -29.08900 -37.68500 -52.51200 1.000 22.57171 111 VAL B CA 1
ATOM 8310 C C . VAL B 1 19 ? -28.19000 -38.79600 -51.98800 1.000 23.27156 111 VAL B C 1
ATOM 8311 O O . VAL B 1 19 ? -27.20200 -39.17000 -52.63100 1.000 28.71150 111 VAL B O 1
ATOM 8324 N N . ALA B 1 20 ? -28.51300 -39.33600 -50.81300 1.000 26.37584 112 ALA B N 1
ATOM 8325 C CA . ALA B 1 20 ? -27.66400 -40.34500 -50.19200 1.000 36.20741 112 ALA B CA 1
ATOM 8326 C C . ALA B 1 20 ? -27.61400 -41.64100 -50.99200 1.000 36.27382 112 ALA B C 1
ATOM 8327 O O . ALA B 1 20 ? -26.64100 -42.39100 -50.86300 1.000 37.75498 112 ALA B O 1
ATOM 8334 N N . LYS B 1 21 ? -28.62900 -41.91900 -51.81500 1.000 33.78160 113 LYS B N 1
ATOM 8335 C CA . LYS B 1 21 ? -28.59900 -43.08000 -52.69900 1.000 40.92466 113 LYS B CA 1
ATOM 8336 C C . LYS B 1 21 ? -27.65900 -42.91100 -53.88400 1.000 36.46317 113 LYS B C 1
ATOM 8337 O O . LYS B 1 21 ? -27.42500 -43.89300 -54.59400 1.000 31.03280 113 LYS B O 1
ATOM 8356 N N . SER B 1 22 ? -27.13200 -41.71000 -54.12000 1.000 28.22086 114 SER B N 1
ATOM 8357 C CA . SER B 1 22 ? -26.34800 -41.40500 -55.30700 1.000 31.58990 114 SER B CA 1
ATOM 8358 C C . SER B 1 22 ? -24.89400 -41.17200 -54.92800 1.000 36.66697 114 SER B C 1
ATOM 8359 O O . SER B 1 22 ? -24.60300 -40.47500 -53.94800 1.000 26.29250 114 SER B O 1
ATOM 8367 N N . ASP B 1 23 ? -23.98900 -41.76700 -55.70400 1.000 31.00850 115 ASP B N 1
ATOM 8368 C CA . ASP B 1 23 ? -22.55900 -41.50300 -55.62100 1.000 31.50289 115 ASP B CA 1
ATOM 8369 C C . ASP B 1 23 ? -22.10200 -40.41800 -56.58800 1.000 31.79831 115 ASP B C 1
ATOM 8370 O O . ASP B 1 23 ? -20.90000 -40.13900 -56.65600 1.000 31.81074 115 ASP B O 1
ATOM 8379 N N . LEU B 1 24 ? -23.02200 -39.79400 -57.31900 1.000 24.90322 116 LEU B N 1
ATOM 8380 C CA . LEU B 1 24 ? -22.63300 -38.88000 -58.38500 1.000 24.03795 116 LEU B CA 1
ATOM 8381 C C . LEU B 1 24 ? -21.90000 -37.67000 -57.82100 1.000 29.36322 116 LEU B C 1
ATOM 8382 O O . LEU B 1 24 ? -22.44400 -36.92100 -57.00600 1.000 28.22974 116 LEU B O 1
ATOM 8398 N N . GLY B 1 25 ? -20.66200 -37.49000 -58.26600 1.000 25.86043 117 GLY B N 1
ATOM 8399 C CA . GLY B 1 25 ? -19.84600 -36.37500 -57.85400 1.000 29.61459 117 GLY B CA 1
ATOM 8400 C C . GLY B 1 25 ? -19.05500 -36.56600 -56.57800 1.000 25.73727 117 GLY B C 1
ATOM 8401 O O . GLY B 1 25 ? -18.39500 -35.61600 -56.14600 1.000 28.02028 117 GLY B O 1
ATOM 8405 N N . LEU B 1 26 ? -19.08400 -37.75200 -55.96100 1.000 28.12124 118 LEU B N 1
ATOM 8406 C CA . LEU B 1 26 ? -18.33100 -38.01100 -54.73300 1.000 31.20553 118 LEU B CA 1
ATOM 8407 C C . LEU B 1 26 ? -17.01600 -38.70300 -55.07700 1.000 34.62555 118 LEU B C 1
ATOM 8408 O O . LEU B 1 26 ? -17.01200 -39.83800 -55.56600 1.000 34.87505 118 LEU B O 1
ATOM 8424 N N . VAL B 1 27 ? -15.90400 -38.02200 -54.80300 1.000 36.07889 119 VAL B N 1
ATOM 8425 C CA . VAL B 1 27 ? -14.57700 -38.43000 -55.25000 1.000 36.72201 119 VAL B CA 1
ATOM 8426 C C . VAL B 1 27 ? -13.66300 -38.48900 -54.03200 1.000 35.51612 119 VAL B C 1
ATOM 8427 O O . VAL B 1 27 ? -13.56000 -37.51200 -53.28100 1.000 38.30206 119 VAL B O 1
ATOM 8440 N N . LYS B 1 28 ? -13.01600 -39.63600 -53.83300 1.000 38.27887 120 LYS B N 1
ATOM 8441 C CA . LYS B 1 28 ? -12.09700 -39.83100 -52.70800 1.000 45.15847 120 LYS B CA 1
ATOM 8442 C C . LYS B 1 28 ? -10.65900 -39.54700 -53.13500 1.000 47.80621 120 LYS B C 1
ATOM 8443 O O . LYS B 1 28 ? -10.00600 -40.39500 -53.74900 1.000 48.14307 120 LYS B O 1
ATOM 8447 N N . ASN B 1 34 ? -7.14600 -28.60800 -54.99100 1.000 43.19089 126 ASN B N 1
ATOM 8448 C CA . ASN B 1 34 ? -8.54700 -28.22300 -54.85200 1.000 46.24001 126 ASN B CA 1
ATOM 8449 C C . ASN B 1 34 ? -8.73800 -26.72100 -55.12900 1.000 33.46862 126 ASN B C 1
ATOM 8450 O O . ASN B 1 34 ? -8.36800 -25.90500 -54.28900 1.000 32.76359 126 ASN B O 1
ATOM 8460 N N . PRO B 1 35 ? -9.31100 -26.34300 -56.27700 1.000 25.34376 127 PRO B N 1
ATOM 8461 C CA . PRO B 1 35 ? -9.42000 -24.91300 -56.59000 1.000 23.71968 127 PRO B CA 1
ATOM 8462 C C . PRO B 1 35 ? -10.37000 -24.20300 -55.64300 1.000 22.86095 127 PRO B C 1
ATOM 8463 O O . PRO B 1 35 ? -11.27200 -24.79700 -55.05000 1.000 20.37043 127 PRO B O 1
ATOM 8474 N N . LEU B 1 36 ? -10.14100 -22.90800 -55.48800 1.000 23.33908 128 LEU B N 1
ATOM 8475 C CA . LEU B 1 36 ? -10.98200 -22.09700 -54.62200 1.000 24.97429 128 LEU B CA 1
ATOM 8476 C C . LEU B 1 36 ? -12.31600 -21.82400 -55.30900 1.000 21.31421 128 LEU B C 1
ATOM 8477 O O . LEU B 1 36 ? -12.35800 -21.35900 -56.45400 1.000 22.59291 128 LEU B O 1
ATOM 8493 N N . VAL B 1 37 ? -13.39700 -22.10000 -54.59500 1.000 18.08045 129 VAL B N 1
ATOM 8494 C CA . VAL B 1 37 ? -14.75800 -21.86900 -55.06100 1.000 16.43793 129 VAL B CA 1
ATOM 8495 C C . VAL B 1 37 ? -15.30800 -20.62900 -54.37200 1.000 20.59078 129 VAL B C 1
ATOM 8496 O O . VAL B 1 37 ? -15.26600 -20.52600 -53.14300 1.000 24.39858 129 VAL B O 1
ATOM 8509 N N . SER B 1 38 ? -15.80100 -19.67400 -55.15400 1.000 18.28994 130 SER B N 1
ATOM 8510 C CA . SER B 1 38 ? -16.50900 -18.52000 -54.62200 1.000 15.15428 130 SER B CA 1
ATOM 8511 C C . SER B 1 38 ? -18.00200 -18.76700 -54.79100 1.000 18.05261 130 SER B C 1
ATOM 8512 O O . SER B 1 38 ? -18.45500 -19.09800 -55.89300 1.000 20.51371 130 SER B O 1
ATOM 8520 N N . ILE B 1 39 ? -18.76000 -18.61200 -53.70800 1.000 17.28033 131 ILE B N 1
ATOM 8521 C CA . ILE B 1 39 ? -20.22000 -18.64500 -53.75800 1.000 17.34236 131 ILE B CA 1
ATOM 8522 C C . ILE B 1 39 ? -20.70700 -17.21800 -53.52500 1.000 14.31447 131 ILE B C 1
ATOM 8523 O O . ILE B 1 39 ? -20.43000 -16.62000 -52.47800 1.000 19.86991 131 ILE B O 1
ATOM 8539 N N . ILE B 1 40 ? -21.43600 -16.68700 -54.49900 1.000 15.56475 132 ILE B N 1
ATOM 8540 C CA . ILE B 1 40 ? -21.90400 -15.30300 -54.49800 1.000 16.01786 132 ILE B CA 1
ATOM 8541 C C . ILE B 1 40 ? -23.34000 -15.27800 -53.98900 1.000 18.72099 132 ILE B C 1
ATOM 8542 O O . ILE B 1 40 ? -24.21600 -15.94500 -54.55300 1.000 18.82429 132 ILE B O 1
ATOM 8558 N N . MET B 1 41 ? -23.58200 -14.49300 -52.94200 1.000 15.34323 133 MET B N 1
ATOM 8559 C CA . MET B 1 41 ? -24.90000 -14.32500 -52.34900 1.000 15.34864 133 MET B CA 1
ATOM 8560 C C . MET B 1 41 ? -25.27100 -12.85000 -52.39000 1.000 16.48223 133 MET B C 1
ATOM 8561 O O . MET B 1 41 ? -24.44100 -11.99000 -52.07100 1.000 16.03421 133 MET B O 1
ATOM 8575 N N . THR B 1 42 ? -26.50700 -12.56000 -52.78700 1.000 14.90392 134 THR B N 1
ATOM 8576 C CA . THR B 1 42 ? -27.07200 -11.21800 -52.69100 1.000 20.23788 134 THR B CA 1
ATOM 8577 C C . THR B 1 42 ? -28.15200 -11.21400 -51.61600 1.000 21.09495 134 THR B C 1
ATOM 8578 O O . THR B 1 42 ? -28.71200 -12.25700 -51.27300 1.000 20.69360 134 THR B O 1
ATOM 8589 N N . SER B 1 43 ? -28.41500 -10.03800 -51.05700 1.000 17.57991 135 SER B N 1
ATOM 8590 C CA . SER B 1 43 ? -29.38800 -9.91400 -49.97800 1.000 20.24560 135 SER B CA 1
ATOM 8591 C C . SER B 1 43 ? -30.15400 -8.60600 -50.10500 1.000 19.25649 135 SER B C 1
ATOM 8592 O O . SER B 1 43 ? -29.57500 -7.56600 -50.42700 1.000 21.34909 135 SER B O 1
ATOM 8600 N N . HIS B 1 44 ? -31.46300 -8.68100 -49.84900 1.000 18.50314 136 HIS B N 1
ATOM 8601 C CA . HIS B 1 44 ? -32.32900 -7.50500 -49.79500 1.000 16.47050 136 HIS B CA 1
ATOM 8602 C C . HIS B 1 44 ? -33.41500 -7.79300 -48.76000 1.000 18.65950 136 HIS B C 1
ATOM 8603 O O . HIS B 1 44 ? -34.37600 -8.51100 -49.04900 1.000 22.28799 136 HIS B O 1
ATOM 8617 N N . ASN B 1 45 ? -33.25500 -7.22700 -47.56600 1.000 21.99045 137 ASN B N 1
ATOM 8618 C CA . ASN B 1 45 ? -34.24800 -7.33200 -46.49800 1.000 20.64184 137 ASN B CA 1
ATOM 8619 C C . ASN B 1 45 ? -34.55400 -8.78800 -46.14400 1.000 22.39000 137 ASN B C 1
ATOM 8620 O O . ASN B 1 45 ? -35.71300 -9.18600 -46.02100 1.000 22.79924 137 ASN B O 1
ATOM 8631 N N . THR B 1 46 ? -33.49300 -9.57800 -45.94400 1.000 20.67167 138 THR B N 1
ATOM 8632 C CA . THR B 1 46 ? -33.59000 -11.00000 -45.62700 1.000 22.17469 138 THR B CA 1
ATOM 8633 C C . THR B 1 46 ? -32.96000 -11.31100 -44.26500 1.000 20.93021 138 THR B C 1
ATOM 8634 O O . THR B 1 46 ? -32.35500 -12.36700 -44.06400 1.000 22.10391 138 THR B O 1
ATOM 8645 N N . ALA B 1 47 ? -33.12500 -10.40000 -43.29800 1.000 18.93767 139 ALA B N 1
ATOM 8646 C CA . ALA B 1 47 ? -32.47300 -10.55300 -41.99700 1.000 19.56179 139 ALA B CA 1
ATOM 8647 C C . ALA B 1 47 ? -32.90400 -11.82600 -41.27200 1.000 21.62180 139 ALA B C 1
ATOM 8648 O O . ALA B 1 47 ? -32.11100 -12.40500 -40.52300 1.000 23.76852 139 ALA B O 1
ATOM 8655 N N . GLN B 1 48 ? -34.15000 -12.26300 -41.46200 1.000 20.16576 140 GLN B N 1
ATOM 8656 C CA . GLN B 1 48 ? -34.64000 -13.47100 -40.80500 1.000 22.97808 140 GLN B CA 1
ATOM 8657 C C . GLN B 1 48 ? -33.99200 -14.74800 -41.32800 1.000 30.59698 140 GLN B C 1
ATOM 8658 O O . GLN B 1 48 ? -34.00900 -15.76100 -40.61500 1.000 26.28672 140 GLN B O 1
ATOM 8662 N N . PHE B 1 49 ? -33.42300 -14.72900 -42.54700 1.000 22.03114 141 PHE B N 1
ATOM 8663 C CA . PHE B 1 49 ? -32.97200 -15.94200 -43.22200 1.000 22.29194 141 PHE B CA 1
ATOM 8664 C C . PHE B 1 49 ? -31.47500 -16.03100 -43.48000 1.000 18.76712 141 PHE B C 1
ATOM 8665 O O . PHE B 1 49 ? -30.98200 -17.12900 -43.75300 1.000 20.50443 141 PHE B O 1
ATOM 8682 N N . ILE B 1 50 ? -30.75000 -14.91800 -43.46700 1.000 19.98835 142 ILE B N 1
ATOM 8683 C CA . ILE B 1 50 ? -29.44100 -14.90300 -44.11600 1.000 21.22792 142 ILE B CA 1
ATOM 8684 C C . ILE B 1 50 ? -28.41600 -15.72800 -43.33400 1.000 23.91609 142 ILE B C 1
ATOM 8685 O O . ILE B 1 50 ? -27.55400 -16.38900 -43.93100 1.000 21.59624 142 ILE B O 1
ATOM 8701 N N . GLU B 1 51 ? -28.48100 -15.72100 -42.00000 1.000 22.46604 143 GLU B N 1
ATOM 8702 C CA . GLU B 1 51 ? -27.48800 -16.49200 -41.25100 1.000 25.15799 143 GLU B CA 1
ATOM 8703 C C . GLU B 1 51 ? -27.66600 -17.99400 -41.48000 1.000 24.64230 143 GLU B C 1
ATOM 8704 O O . GLU B 1 51 ? -26.67600 -18.73000 -41.57800 1.000 22.59304 143 GLU B O 1
ATOM 8716 N N . ALA B 1 52 ? -28.91100 -18.46900 -41.58200 1.000 25.67648 144 ALA B N 1
ATOM 8717 C CA . ALA B 1 52 ? -29.12300 -19.87300 -41.92400 1.000 25.94889 144 ALA B CA 1
ATOM 8718 C C . ALA B 1 52 ? -28.62400 -20.18000 -43.33100 1.000 26.20939 144 ALA B C 1
ATOM 8719 O O . ALA B 1 52 ? -28.12600 -21.28300 -43.59100 1.000 21.86527 144 ALA B O 1
ATOM 8726 N N . SER B 1 53 ? -28.73800 -19.21800 -44.24500 1.000 19.60678 145 SER B N 1
ATOM 8727 C CA . SER B 1 53 ? -28.22400 -19.43100 -45.59000 1.000 20.50800 145 SER B CA 1
ATOM 8728 C C . SER B 1 53 ? -26.70900 -19.52200 -45.56800 1.000 24.50149 145 SER B C 1
ATOM 8729 O O . SER B 1 53 ? -26.12800 -20.45400 -46.13500 1.000 20.42115 145 SER B O 1
ATOM 8737 N N . ILE B 1 54 ? -26.05200 -18.57400 -44.89000 1.000 18.34543 146 ILE B N 1
ATOM 8738 C CA . ILE B 1 54 ? -24.59800 -18.62100 -44.79400 1.000 18.13108 146 ILE B CA 1
ATOM 8739 C C . ILE B 1 54 ? -24.16500 -19.90600 -44.09900 1.000 20.85129 146 ILE B C 1
ATOM 8740 O O . ILE B 1 54 ? -23.23500 -20.57900 -44.55200 1.000 22.51923 146 ILE B O 1
ATOM 8756 N N . ASN B 1 55 ? -24.87700 -20.29400 -43.03000 1.000 23.46779 147 ASN B N 1
ATOM 8757 C CA . ASN B 1 55 ? -24.55500 -21.51000 -42.27700 1.000 19.33155 147 ASN B CA 1
ATOM 8758 C C . ASN B 1 55 ? -24.47600 -22.74100 -43.17000 1.000 22.28648 147 ASN B C 1
ATOM 8759 O O . ASN B 1 55 ? -23.56900 -23.57000 -43.02800 1.000 25.70147 147 ASN B O 1
ATOM 8770 N N . SER B 1 56 ? -25.44600 -22.89600 -44.07300 1.000 19.58799 148 SER B N 1
ATOM 8771 C CA . SER B 1 56 ? -25.46000 -24.06200 -44.95000 1.000 19.74957 148 SER B CA 1
ATOM 8772 C C . SER B 1 56 ? -24.24000 -24.09200 -45.86200 1.000 18.23180 148 SER B C 1
ATOM 8773 O O . SER B 1 56 ? -23.81500 -25.17000 -46.28700 1.000 20.57263 148 SER B O 1
ATOM 8781 N N . LEU B 1 57 ? -23.66200 -22.92600 -46.16300 1.000 20.89930 149 LEU B N 1
ATOM 8782 C CA . LEU B 1 57 ? -22.46200 -22.86100 -46.99300 1.000 17.41535 149 LEU B CA 1
ATOM 8783 C C . LEU B 1 57 ? -21.20500 -23.12600 -46.17500 1.000 21.02765 149 LEU B C 1
ATOM 8784 O O . LEU B 1 57 ? -20.29800 -23.83300 -46.62900 1.000 18.60913 149 LEU B O 1
ATOM 8800 N N . LEU B 1 58 ? -21.13900 -22.59100 -44.95400 1.000 21.10058 150 LEU B N 1
ATOM 8801 C CA . LEU B 1 58 ? -20.03200 -22.92600 -44.06600 1.000 19.91375 150 LEU B CA 1
ATOM 8802 C C . LEU B 1 58 ? -19.97200 -24.41500 -43.74400 1.000 26.41051 150 LEU B C 1
ATOM 8803 O O . LEU B 1 58 ? -18.90100 -24.91800 -43.38300 1.000 25.00832 150 LEU B O 1
ATOM 8819 N N . LEU B 1 59 ? -21.08500 -25.13100 -43.87700 1.000 24.49844 151 LEU B N 1
ATOM 8820 C CA . LEU B 1 59 ? -21.12500 -26.55700 -43.60300 1.000 21.45680 151 LEU B CA 1
ATOM 8821 C C . LEU B 1 59 ? -20.82400 -27.42200 -44.82700 1.000 22.30259 151 LEU B C 1
ATOM 8822 O O . LEU B 1 59 ? -21.00200 -28.64200 -44.75700 1.000 21.79679 151 LEU B O 1
ATOM 8838 N N . GLN B 1 60 ? -20.36300 -26.83400 -45.93200 1.000 20.56619 152 GLN B N 1
ATOM 8839 C CA . GLN B 1 60 ? -20.05400 -27.62000 -47.12200 1.000 23.27992 152 GLN B CA 1
ATOM 8840 C C . GLN B 1 60 ? -18.90600 -28.58900 -46.85700 1.000 24.50751 152 GLN B C 1
ATOM 8841 O O . GLN B 1 60 ? -17.91800 -28.25200 -46.20300 1.000 22.80195 152 GLN B O 1
ATOM 8855 N N . THR B 1 61 ? -19.03900 -29.79600 -47.40100 1.000 24.73968 153 THR B N 1
ATOM 8856 C CA . THR B 1 61 ? -17.94000 -30.75200 -47.37300 1.000 22.67723 153 THR B CA 1
ATOM 8857 C C . THR B 1 61 ? -16.74600 -30.24600 -48.16300 1.000 23.97206 153 THR B C 1
ATOM 8858 O O . THR B 1 61 ? -15.60200 -30.56100 -47.81800 1.000 23.84699 153 THR B O 1
ATOM 8869 N N . TYR B 1 62 ? -16.98900 -29.47000 -49.22400 1.000 23.08341 154 TYR B N 1
ATOM 8870 C CA . TYR B 1 62 ? -15.91100 -28.84000 -49.98600 1.000 26.15960 154 TYR B CA 1
ATOM 8871 C C . TYR B 1 62 ? -15.32000 -27.69200 -49.17600 1.000 27.54826 154 TYR B C 1
ATOM 8872 O O . TYR B 1 62 ? -15.97100 -26.66300 -48.98000 1.000 19.68399 154 TYR B O 1
ATOM 8890 N N . LYS B 1 63 ? -14.06600 -27.84700 -48.74600 1.000 24.47000 155 LYS B N 1
ATOM 8891 C CA . LYS B 1 63 ? -13.50500 -26.95000 -47.74000 1.000 29.84292 155 LYS B CA 1
ATOM 8892 C C . LYS B 1 63 ? -13.03500 -25.62000 -48.31800 1.000 23.97592 155 LYS B C 1
ATOM 8893 O O . LYS B 1 63 ? -13.14500 -24.58600 -47.64900 1.000 27.33095 155 LYS B O 1
ATOM 8912 N N . ASN B 1 64 ? -12.48400 -25.61900 -49.53400 1.000 23.24338 156 ASN B N 1
ATOM 8913 C CA . ASN B 1 64 ? -11.79800 -24.43600 -50.05400 1.000 22.80857 156 ASN B CA 1
ATOM 8914 C C . ASN B 1 64 ? -12.82200 -23.52600 -50.72600 1.000 22.12241 156 ASN B C 1
ATOM 8915 O O . ASN B 1 64 ? -12.93200 -23.45600 -51.95700 1.000 23.40040 156 ASN B O 1
ATOM 8926 N N . ILE B 1 65 ? -13.58600 -22.81500 -49.88800 1.000 21.63236 157 ILE B N 1
ATOM 8927 C CA . ILE B 1 65 ? -14.61100 -21.89500 -50.36100 1.000 18.08879 157 ILE B CA 1
ATOM 8928 C C . ILE B 1 65 ? -14.36000 -20.50700 -49.78900 1.000 22.85154 157 ILE B C 1
ATOM 8929 O O . ILE B 1 65 ? -13.71800 -20.32600 -48.74900 1.000 17.87379 157 ILE B O 1
ATOM 8945 N N . GLU B 1 66 ? -14.88700 -19.51900 -50.49300 1.000 19.51844 158 GLU B N 1
ATOM 8946 C CA . GLU B 1 66 ? -15.10100 -18.19300 -49.93700 1.000 25.43639 158 GLU B CA 1
ATOM 8947 C C . GLU B 1 66 ? -16.54300 -17.82000 -50.23400 1.000 18.41146 158 GLU B C 1
ATOM 8948 O O . GLU B 1 66 ? -17.07400 -18.16700 -51.29300 1.000 16.92478 158 GLU B O 1
ATOM 8960 N N . ILE B 1 67 ? -17.17400 -17.13900 -49.29500 1.000 16.18066 159 ILE B N 1
ATOM 8961 C CA . ILE B 1 67 ? -18.57200 -16.74400 -49.40200 1.000 22.67008 159 ILE B CA 1
ATOM 8962 C C . ILE B 1 67 ? -18.60800 -15.22600 -49.55600 1.000 19.14350 159 ILE B C 1
ATOM 8963 O O . ILE B 1 67 ? -18.16900 -14.49100 -48.66400 1.000 22.87026 159 ILE B O 1
ATOM 8979 N N . ILE B 1 68 ? -19.13400 -14.75900 -50.68300 1.000 15.13123 160 ILE B N 1
ATOM 8980 C CA . ILE B 1 68 ? -19.18900 -13.33900 -51.01600 1.000 21.58557 160 ILE B CA 1
ATOM 8981 C C . ILE B 1 68 ? -20.63500 -12.88500 -50.89800 1.000 18.36878 160 ILE B C 1
ATOM 8982 O O . ILE B 1 68 ? -21.50600 -13.38100 -51.62500 1.000 22.01332 160 ILE B O 1
ATOM 8998 N N . ILE B 1 69 ? -20.88500 -11.92600 -50.00800 1.000 22.96162 161 ILE B N 1
ATOM 8999 C CA . ILE B 1 69 ? -22.22200 -11.40400 -49.74900 1.000 17.86029 161 ILE B CA 1
ATOM 9000 C C . ILE B 1 69 ? -22.25600 -9.94600 -50.18100 1.000 16.56928 161 ILE B C 1
ATOM 9001 O O . ILE B 1 69 ? -21.43000 -9.14100 -49.73900 1.000 18.08435 161 ILE B O 1
ATOM 9017 N N . VAL B 1 70 ? -23.21500 -9.60500 -51.03200 1.000 15.86931 162 VAL B N 1
ATOM 9018 C CA . VAL B 1 70 ? -23.44600 -8.23200 -51.45500 1.000 15.30151 162 VAL B CA 1
ATOM 9019 C C . VAL B 1 70 ? -24.86600 -7.89200 -51.04900 1.000 14.88853 162 VAL B C 1
ATOM 9020 O O . VAL B 1 70 ? -25.82500 -8.42900 -51.61400 1.000 14.72385 162 VAL B O 1
ATOM 9033 N N . ASP B 1 71 ? -25.00300 -6.97600 -50.09700 1.000 16.81907 163 ASP B N 1
ATOM 9034 C CA . ASP B 1 71 ? -26.31100 -6.49400 -49.68200 1.000 17.79121 163 ASP B CA 1
ATOM 9035 C C . ASP B 1 71 ? -26.78700 -5.36500 -50.58600 1.000 22.03551 163 ASP B C 1
ATOM 9036 O O . ASP B 1 71 ? -26.10300 -4.35300 -50.74500 1.000 15.61010 163 ASP B O 1
ATOM 9045 N N . ASP B 1 72 ? -27.99100 -5.51800 -51.12800 1.000 19.35714 164 ASP B N 1
ATOM 9046 C CA . ASP B 1 72 ? -28.53500 -4.56100 -52.08500 1.000 19.85683 164 ASP B CA 1
ATOM 9047 C C . ASP B 1 72 ? -29.32200 -3.46700 -51.36200 1.000 18.94832 164 ASP B C 1
ATOM 9048 O O . ASP B 1 72 ? -30.51400 -3.28400 -51.56900 1.000 20.34413 164 ASP B O 1
ATOM 9057 N N . ASP B 1 73 ? -28.62700 -2.73000 -50.49500 1.000 22.00883 165 ASP B N 1
ATOM 9058 C CA . ASP B 1 73 ? -29.20300 -1.54800 -49.85000 1.000 23.44916 165 ASP B CA 1
ATOM 9059 C C . ASP B 1 73 ? -30.40800 -1.91300 -48.97600 1.000 22.66387 165 ASP B C 1
ATOM 9060 O O . ASP B 1 73 ? -31.45800 -1.27200 -49.03300 1.000 21.25053 165 ASP B O 1
ATOM 9069 N N . SER B 1 74 ? -30.26100 -2.96800 -48.17300 1.000 21.74871 166 SER B N 1
ATOM 9070 C CA . SER B 1 74 ? -31.33500 -3.36700 -47.27100 1.000 21.00372 166 SER B CA 1
ATOM 9071 C C . SER B 1 74 ? -31.68100 -2.23900 -46.30200 1.000 26.17501 166 SER B C 1
ATOM 9072 O O . SER B 1 74 ? -30.81500 -1.48200 -45.85000 1.000 20.27570 166 SER B O 1
ATOM 9080 N N . SER B 1 75 ? -32.96900 -2.14700 -45.97200 1.000 20.91178 167 SER B N 1
ATOM 9081 C CA . SER B 1 75 ? -33.44900 -1.22200 -44.95600 1.000 28.92468 167 SER B CA 1
ATOM 9082 C C . SER B 1 75 ? -33.57900 -1.87000 -43.57800 1.000 27.49974 167 SER B C 1
ATOM 9083 O O . SER B 1 75 ? -33.59400 -1.14500 -42.57900 1.000 24.45903 167 SER B O 1
ATOM 9091 N N . ASP B 1 76 ? -33.66000 -3.20300 -43.49800 1.000 21.08283 168 ASP B N 1
ATOM 9092 C CA . ASP B 1 76 ? -33.55900 -3.90500 -42.21800 1.000 29.46837 168 ASP B CA 1
ATOM 9093 C C . ASP B 1 76 ? -32.08900 -4.07500 -41.84400 1.000 28.25033 168 ASP B C 1
ATOM 9094 O O . ASP B 1 76 ? -31.22900 -3.40800 -42.43000 1.000 25.01492 168 ASP B O 1
ATOM 9103 N N . ASN B 1 77 ? -31.77800 -4.97700 -40.90400 1.000 23.55945 169 ASN B N 1
ATOM 9104 C CA . ASN B 1 77 ? -30.41900 -5.11200 -40.39000 1.000 21.75376 169 ASN B CA 1
ATOM 9105 C C . ASN B 1 77 ? -29.66200 -6.28000 -41.02300 1.000 19.57164 169 ASN B C 1
ATOM 9106 O O . ASN B 1 77 ? -28.73700 -6.81800 -40.40600 1.000 23.15887 169 ASN B O 1
ATOM 9117 N N . THR B 1 78 ? -29.99800 -6.63300 -42.27300 1.000 21.54516 170 THR B N 1
ATOM 9118 C CA . THR B 1 78 ? -29.32100 -7.72800 -42.97300 1.000 21.71420 170 THR B CA 1
ATOM 9119 C C . THR B 1 78 ? -27.80900 -7.52900 -43.00900 1.000 22.29609 170 THR B C 1
ATOM 9120 O O . THR B 1 78 ? -27.03900 -8.47700 -42.82100 1.000 18.79782 170 THR B O 1
ATOM 9131 N N . PHE B 1 79 ? -27.36300 -6.29900 -43.23100 1.000 22.55255 171 PHE B N 1
ATOM 9132 C CA . PHE B 1 79 ? -25.93100 -6.07600 -43.36600 1.000 19.83514 171 PHE B CA 1
ATOM 9133 C C . PHE B 1 79 ? -25.21300 -6.11400 -42.02100 1.000 18.82919 171 PHE B C 1
ATOM 9134 O O . PHE B 1 79 ? -24.04600 -6.51700 -41.96800 1.000 24.27365 171 PHE B O 1
ATOM 9151 N N . GLU B 1 80 ? -25.88300 -5.71300 -40.93500 1.000 20.32718 172 GLU B N 1
ATOM 9152 C CA . GLU B 1 80 ? -25.31000 -5.88400 -39.60100 1.000 20.01119 172 GLU B CA 1
ATOM 9153 C C . GLU B 1 80 ? -25.03500 -7.35300 -39.31900 1.000 22.79656 172 GLU B C 1
ATOM 9154 O O . GLU B 1 80 ? -23.96900 -7.71000 -38.80400 1.000 24.17001 172 GLU B O 1
ATOM 9166 N N . ILE B 1 81 ? -26.00600 -8.21500 -39.63800 1.000 24.26101 173 ILE B N 1
ATOM 9167 C CA . ILE B 1 81 ? -25.84500 -9.65700 -39.45400 1.000 22.05196 173 ILE B CA 1
ATOM 9168 C C . ILE B 1 81 ? -24.68700 -10.17600 -40.30300 1.000 19.62803 173 ILE B C 1
ATOM 9169 O O . ILE B 1 81 ? -23.78100 -10.84800 -39.79500 1.000 23.11583 173 ILE B O 1
ATOM 9185 N N . ALA B 1 82 ? -24.70000 -9.87500 -41.60800 1.000 23.72148 174 ALA B N 1
ATOM 9186 C CA . ALA B 1 82 ? -23.63800 -10.34900 -42.49500 1.000 21.25744 174 ALA B CA 1
ATOM 9187 C C . ALA B 1 82 ? -22.26600 -9.88200 -42.01800 1.000 25.42784 174 ALA B C 1
ATOM 9188 O O . ALA B 1 82 ? -21.29900 -10.65900 -42.01300 1.000 24.10803 174 ALA B O 1
ATOM 9195 N N . SER B 1 83 ? -22.16900 -8.62500 -41.58500 1.000 21.20170 175 SER B N 1
ATOM 9196 C CA . SER B 1 83 ? -20.90200 -8.10000 -41.09600 1.000 21.81622 175 SER B CA 1
ATOM 9197 C C . SER B 1 83 ? -20.47100 -8.77700 -39.79800 1.000 28.88033 175 SER B C 1
ATOM 9198 O O . SER B 1 83 ? -19.27200 -8.98800 -39.58100 1.000 26.58454 175 SER B O 1
ATOM 9206 N N . ARG B 1 84 ? -21.42200 -9.13400 -38.93200 1.000 20.29658 176 ARG B N 1
ATOM 9207 C CA . ARG B 1 84 ? -21.06000 -9.86500 -37.72600 1.000 21.06665 176 ARG B CA 1
ATOM 9208 C C . ARG B 1 84 ? -20.48500 -11.22800 -38.08400 1.000 22.69688 176 ARG B C 1
ATOM 9209 O O . ARG B 1 84 ? -19.46200 -11.65400 -37.53700 1.000 22.73836 176 ARG B O 1
ATOM 9230 N N . ILE B 1 85 ? -21.14300 -11.93100 -39.00100 1.000 23.43054 177 ILE B N 1
ATOM 9231 C CA . ILE B 1 85 ? -20.69400 -13.26600 -39.38300 1.000 20.79406 177 ILE B CA 1
ATOM 9232 C C . ILE B 1 85 ? -19.29500 -13.19600 -39.98800 1.000 19.94012 177 ILE B C 1
ATOM 9233 O O . ILE B 1 85 ? -18.41300 -13.99100 -39.64000 1.000 20.94376 177 ILE B O 1
ATOM 9249 N N . ALA B 1 86 ? -19.05400 -12.21300 -40.85400 1.000 22.50349 178 ALA B N 1
ATOM 9250 C CA . ALA B 1 86 ? -17.74200 -12.07500 -41.47300 1.000 25.80234 178 ALA B CA 1
ATOM 9251 C C . ALA B 1 86 ? -16.64500 -11.87300 -40.44100 1.000 28.49349 178 ALA B C 1
ATOM 9252 O O . ALA B 1 86 ? -15.49500 -12.26300 -40.67400 1.000 23.81798 178 ALA B O 1
ATOM 9259 N N . ASN B 1 87 ? -16.96600 -11.23600 -39.31400 1.000 24.59536 179 ASN B N 1
ATOM 9260 C CA . ASN B 1 87 ? -15.98100 -11.10200 -38.25500 1.000 26.16966 179 ASN B CA 1
ATOM 9261 C C . ASN B 1 87 ? -15.75200 -12.41000 -37.50600 1.000 32.75344 179 ASN B C 1
ATOM 9262 O O . ASN B 1 87 ? -14.72600 -12.54300 -36.83300 1.000 32.03791 179 ASN B O 1
ATOM 9273 N N . THR B 1 88 ? -16.67300 -13.37400 -37.60500 1.000 26.16751 180 THR B N 1
ATOM 9274 C CA . THR B 1 88 ? -16.50100 -14.65100 -36.92400 1.000 25.94244 180 THR B CA 1
ATOM 9275 C C . THR B 1 88 ? -15.71200 -15.65700 -37.75000 1.000 31.18500 180 THR B C 1
ATOM 9276 O O . THR B 1 88 ? -15.24900 -16.65800 -37.18900 1.000 26.63027 180 THR B O 1
ATOM 9287 N N . THR B 1 89 ? -15.54300 -15.41700 -39.05500 1.000 30.03590 181 THR B N 1
ATOM 9288 C CA . THR B 1 89 ? -14.79800 -16.32600 -39.91600 1.000 28.34765 181 THR B CA 1
ATOM 9289 C C . THR B 1 89 ? -14.30500 -15.59800 -41.15900 1.000 33.81484 181 THR B C 1
ATOM 9290 O O . THR B 1 89 ? -15.04600 -14.82100 -41.77000 1.000 26.55969 181 THR B O 1
ATOM 9301 N N . SER B 1 90 ? -13.06600 -15.90700 -41.55600 1.000 26.45945 182 SER B N 1
ATOM 9302 C CA . SER B 1 90 ? -12.46100 -15.33700 -42.75700 1.000 31.76040 182 SER B CA 1
ATOM 9303 C C . SER B 1 90 ? -13.02700 -15.90300 -44.06100 1.000 28.50997 182 SER B C 1
ATOM 9304 O O . SER B 1 90 ? -12.65400 -15.41400 -45.13000 1.000 26.52914 182 SER B O 1
ATOM 9312 N N . LYS B 1 91 ? -13.89500 -16.91800 -44.01500 1.000 26.00597 183 LYS B N 1
ATOM 9313 C CA . LYS B 1 91 ? -14.48100 -17.45300 -45.23900 1.000 30.40959 183 LYS B CA 1
ATOM 9314 C C . LYS B 1 91 ? -15.64100 -16.61500 -45.77600 1.000 26.35203 183 LYS B C 1
ATOM 9315 O O . LYS B 1 91 ? -16.12800 -16.91100 -46.87000 1.000 25.89849 183 LYS B O 1
ATOM 9319 N N . VAL B 1 92 ? -16.08600 -15.58900 -45.05100 1.000 23.30012 184 VAL B N 1
ATOM 9320 C CA . VAL B 1 92 ? -17.21600 -14.74600 -45.44500 1.000 26.62721 184 VAL B CA 1
ATOM 9321 C C . VAL B 1 92 ? -16.70700 -13.32200 -45.62100 1.000 19.48015 184 VAL B C 1
ATOM 9322 O O . VAL B 1 92 ? -16.09200 -12.76700 -44.70200 1.000 23.71477 184 VAL B O 1
ATOM 9335 N N . ARG B 1 93 ? -16.98700 -12.72300 -46.78400 1.000 19.53679 185 ARG B N 1
ATOM 9336 C CA . ARG B 1 93 ? -16.66200 -11.32300 -47.06700 1.000 21.30149 185 ARG B CA 1
ATOM 9337 C C . ARG B 1 93 ? -17.90400 -10.60100 -47.56500 1.000 20.69661 185 ARG B C 1
ATOM 9338 O O . ARG B 1 93 ? -18.61300 -11.11600 -48.43400 1.000 17.55088 185 ARG B O 1
ATOM 9359 N N . VAL B 1 94 ? -18.14400 -9.39200 -47.04000 1.000 20.46445 186 VAL B N 1
ATOM 9360 C CA . VAL B 1 94 ? -19.43100 -8.72600 -47.19500 1.000 18.67963 186 VAL B CA 1
ATOM 9361 C C . VAL B 1 94 ? -19.23400 -7.33200 -47.77100 1.000 23.82163 186 VAL B C 1
ATOM 9362 O O . VAL B 1 94 ? -18.20800 -6.67800 -47.55700 1.000 18.80238 186 VAL B O 1
ATOM 9375 N N . PHE B 1 95 ? -20.23900 -6.88600 -48.52200 1.000 19.11241 187 PHE B N 1
ATOM 9376 C CA . PHE B 1 95 ? -20.19100 -5.65100 -49.29200 1.000 19.41134 187 PHE B CA 1
ATOM 9377 C C . PHE B 1 95 ? -21.60000 -5.09100 -49.31200 1.000 25.62916 187 PHE B C 1
ATOM 9378 O O . PHE B 1 95 ? -22.57100 -5.85000 -49.25000 1.000 16.84218 187 PHE B O 1
ATOM 9395 N N . ARG B 1 96 ? -21.70900 -3.76400 -49.39100 1.000 18.84718 188 ARG B N 1
ATOM 9396 C CA . ARG B 1 96 ? -23.01000 -3.11600 -49.39800 1.000 19.77593 188 ARG B CA 1
ATOM 9397 C C . ARG B 1 96 ? -23.07500 -2.12300 -50.54500 1.000 26.80242 188 ARG B C 1
ATOM 9398 O O . ARG B 1 96 ? -22.18300 -1.28300 -50.69900 1.000 24.51074 188 ARG B O 1
ATOM 9419 N N . LEU B 1 97 ? -24.12500 -2.23800 -51.35000 1.000 21.24106 189 LEU B N 1
ATOM 9420 C CA . LEU B 1 97 ? -24.46100 -1.20000 -52.31100 1.000 22.47593 189 LEU B CA 1
ATOM 9421 C C . LEU B 1 97 ? -25.23600 -0.08400 -51.62400 1.000 22.59882 189 LEU B C 1
ATOM 9422 O O . LEU B 1 97 ? -26.00900 -0.31300 -50.68700 1.000 17.90914 189 LEU B O 1
ATOM 9438 N N . ASN B 1 98 ? -25.02700 1.14000 -52.10000 1.000 19.43368 190 ASN B N 1
ATOM 9439 C CA . ASN B 1 98 ? -25.62600 2.31500 -51.48300 1.000 21.98151 190 ASN B CA 1
ATOM 9440 C C . ASN B 1 98 ? -26.91300 2.75800 -52.18700 1.000 18.61132 190 ASN B C 1
ATOM 9441 O O . ASN B 1 98 ? -27.48900 3.78600 -51.81800 1.000 19.38947 190 ASN B O 1
ATOM 9452 N N . SER B 1 99 ? -27.39400 1.98700 -53.16100 1.000 18.93883 191 SER B N 1
ATOM 9453 C CA . SER B 1 99 ? -28.74300 2.14000 -53.69300 1.000 19.03309 191 SER B CA 1
ATOM 9454 C C . SER B 1 99 ? -29.24800 0.76200 -54.09800 1.000 18.32816 191 SER B C 1
ATOM 9455 O O . SER B 1 99 ? -28.46600 -0.16300 -54.30300 1.000 18.96710 191 SER B O 1
ATOM 9463 N N . ASN B 1 100 ? -30.56800 0.63100 -54.21000 1.000 20.94845 192 ASN B N 1
ATOM 9464 C CA . ASN B 1 100 ? -31.18200 -0.64900 -54.55700 1.000 20.35431 192 ASN B CA 1
ATOM 9465 C C . ASN B 1 100 ? -31.15400 -0.84100 -56.06900 1.000 20.84952 192 ASN B C 1
ATOM 9466 O O . ASN B 1 100 ? -31.80100 -0.09100 -56.80800 1.000 19.58642 192 ASN B O 1
ATOM 9477 N N . LEU B 1 101 ? -30.40300 -1.85000 -56.52400 1.000 19.56882 193 LEU B N 1
ATOM 9478 C CA . LEU B 1 101 ? -30.12400 -2.04200 -57.93700 1.000 18.85732 193 LEU B CA 1
ATOM 9479 C C . LEU B 1 101 ? -30.49800 -3.42200 -58.46500 1.000 21.78143 193 LEU B C 1
ATOM 9480 O O . LEU B 1 101 ? -30.36900 -3.65200 -59.67100 1.000 27.24854 193 LEU B O 1
ATOM 9496 N N . GLY B 1 102 ? -30.98300 -4.32400 -57.62200 1.000 21.38383 194 GLY B N 1
ATOM 9497 C CA . GLY B 1 102 ? -31.43800 -5.62300 -58.06800 1.000 17.88642 194 GLY B CA 1
ATOM 9498 C C . GLY B 1 102 ? -30.39200 -6.69700 -57.85500 1.000 14.63166 194 GLY B C 1
ATOM 9499 O O . GLY B 1 102 ? -29.19300 -6.43400 -57.77800 1.000 20.28042 194 GLY B O 1
ATOM 9503 N N . THR B 1 103 ? -30.87100 -7.93900 -57.78000 1.000 16.85517 195 THR B N 1
ATOM 9504 C CA . THR B 1 103 ? -29.99100 -9.06100 -57.46000 1.000 16.40811 195 THR B CA 1
ATOM 9505 C C . THR B 1 103 ? -28.88500 -9.25200 -58.49900 1.000 18.14479 195 THR B C 1
ATOM 9506 O O . THR B 1 103 ? -27.77500 -9.66600 -58.14700 1.000 17.94093 195 THR B O 1
ATOM 9517 N N . TYR B 1 104 ? -29.15300 -8.96000 -59.77300 1.000 14.16181 196 TYR B N 1
ATOM 9518 C CA . TYR B 1 104 ? -28.14300 -9.21200 -60.79900 1.000 15.63828 196 TYR B CA 1
ATOM 9519 C C . TYR B 1 104 ? -27.02000 -8.17900 -60.74500 1.000 14.57687 196 TYR B C 1
ATOM 9520 O O . TYR B 1 104 ? -25.84900 -8.53900 -60.88200 1.000 14.58549 196 TYR B O 1
ATOM 9538 N N . PHE B 1 105 ? -27.34200 -6.90500 -60.51200 1.000 14.82844 197 PHE B N 1
ATOM 9539 C CA . PHE B 1 105 ? -26.28500 -5.92900 -60.23600 1.000 13.95869 197 PHE B CA 1
ATOM 9540 C C . PHE B 1 105 ? -25.43800 -6.36600 -59.04100 1.000 19.25000 197 PHE B C 1
ATOM 9541 O O . PHE B 1 105 ? -24.20500 -6.34500 -59.09500 1.000 18.22833 197 PHE B O 1
ATOM 9558 N N . ALA B 1 106 ? -26.09200 -6.78300 -57.95800 1.000 18.09274 198 ALA B N 1
ATOM 9559 C CA . ALA B 1 106 ? -25.36700 -7.19500 -56.75600 1.000 19.16281 198 ALA B CA 1
ATOM 9560 C C . ALA B 1 106 ? -24.51700 -8.43900 -57.00400 1.000 14.98413 198 ALA B C 1
ATOM 9561 O O . ALA B 1 106 ? -23.38900 -8.52800 -56.51000 1.000 15.62586 198 ALA B O 1
ATOM 9568 N N . LYS B 1 107 ? -25.06100 -9.42300 -57.72900 1.000 14.71047 199 LYS B N 1
ATOM 9569 C CA . LYS B 1 107 ? -24.30600 -10.61000 -58.13400 1.000 16.60382 199 LYS B CA 1
ATOM 9570 C C . LYS B 1 107 ? -23.01000 -10.25700 -58.83500 1.000 19.11958 199 LYS B C 1
ATOM 9571 O O . LYS B 1 107 ? -21.93600 -10.77400 -58.50900 1.000 17.87937 199 LYS B O 1
ATOM 9590 N N . ASN B 1 108 ? -23.14200 -9.48300 -59.91300 1.000 18.11021 200 ASN B N 1
ATOM 9591 C CA . ASN B 1 108 ? -21.98900 -9.05400 -60.68500 1.000 13.33548 200 ASN B CA 1
ATOM 9592 C C . ASN B 1 108 ? -20.96700 -8.36800 -59.80300 1.000 14.52392 200 ASN B C 1
ATOM 9593 O O . ASN B 1 108 ? -19.76100 -8.59400 -59.95100 1.000 14.64643 200 ASN B O 1
ATOM 9604 N N . THR B 1 109 ? -21.43500 -7.48900 -58.90700 1.000 19.72255 201 THR B N 1
ATOM 9605 C CA . THR B 1 109 ? -20.54300 -6.85300 -57.94400 1.000 17.83370 201 THR B CA 1
ATOM 9606 C C . THR B 1 109 ? -19.77700 -7.89600 -57.14200 1.000 17.85598 201 THR B C 1
ATOM 9607 O O . THR B 1 109 ? -18.56300 -7.77100 -56.94300 1.000 18.13445 201 THR B O 1
ATOM 9618 N N . GLY B 1 110 ? -20.46600 -8.95300 -56.71000 1.000 17.22476 202 GLY B N 1
ATOM 9619 C CA . GLY B 1 110 ? -19.80600 -9.99700 -55.94600 1.000 18.69091 202 GLY B CA 1
ATOM 9620 C C . GLY B 1 110 ? -18.78100 -10.75500 -56.76200 1.000 19.95384 202 GLY B C 1
ATOM 9621 O O . GLY B 1 110 ? -17.71000 -11.10600 -56.25800 1.000 19.14621 202 GLY B O 1
ATOM 9625 N N . ILE B 1 111 ? -19.09800 -11.02700 -58.03000 1.000 15.27801 203 ILE B N 1
ATOM 9626 C CA . ILE B 1 111 ? -18.13100 -11.65600 -58.92800 1.000 14.31786 203 ILE B CA 1
ATOM 9627 C C . ILE B 1 111 ? -16.85200 -10.82400 -59.02100 1.000 15.23273 203 ILE B C 1
ATOM 9628 O O . ILE B 1 111 ? -15.74500 -11.37100 -59.00200 1.000 18.25290 203 ILE B O 1
ATOM 9644 N N . LEU B 1 112 ? -16.97600 -9.49400 -59.10500 1.000 18.83381 204 LEU B N 1
ATOM 9645 C CA . LEU B 1 112 ? -15.78600 -8.64500 -59.17200 1.000 16.68852 204 LEU B CA 1
ATOM 9646 C C . LEU B 1 112 ? -14.95000 -8.74300 -57.90200 1.000 18.57533 204 LEU B C 1
ATOM 9647 O O . LEU B 1 112 ? -13.71700 -8.70100 -57.95700 1.000 20.64079 204 LEU B O 1
ATOM 9663 N N . LYS B 1 113 ? -15.60300 -8.83700 -56.75000 1.000 16.52405 205 LYS B N 1
ATOM 9664 C CA . LYS B 1 113 ? -14.89400 -8.97800 -55.48400 1.000 21.14556 205 LYS B CA 1
ATOM 9665 C C . LYS B 1 113 ? -14.35800 -10.38700 -55.27200 1.000 24.81784 205 LYS B C 1
ATOM 9666 O O . LYS B 1 113 ? -13.38900 -10.56200 -54.52500 1.000 21.10774 205 LYS B O 1
ATOM 9685 N N . SER B 1 114 ? -14.95300 -11.38200 -55.92400 1.000 20.11099 206 SER B N 1
ATOM 9686 C CA . SER B 1 114 ? -14.57500 -12.77000 -55.72500 1.000 20.80468 206 SER B CA 1
ATOM 9687 C C . SER B 1 114 ? -13.15300 -13.03300 -56.20800 1.000 22.09420 206 SER B C 1
ATOM 9688 O O . SER B 1 114 ? -12.62700 -12.34400 -57.08400 1.000 21.50320 206 SER B O 1
ATOM 9696 N N . LYS B 1 115 ? -12.55600 -14.08900 -55.65500 1.000 20.53012 207 LYS B N 1
ATOM 9697 C CA . LYS B 1 115 ? -11.21900 -14.53600 -56.02100 1.000 22.73236 207 LYS B CA 1
ATOM 9698 C C . LYS B 1 115 ? -11.17800 -15.97400 -56.52800 1.000 22.00972 207 LYS B C 1
ATOM 9699 O O . LYS B 1 115 ? -10.10800 -16.43600 -56.93000 1.000 23.96205 207 LYS B O 1
ATOM 9718 N N . GLY B 1 116 ? -12.30300 -16.69000 -56.53900 1.000 22.39544 208 GLY B N 1
ATOM 9719 C CA . GLY B 1 116 ? -12.26900 -18.11600 -56.82700 1.000 22.42529 208 GLY B CA 1
ATOM 9720 C C . GLY B 1 116 ? -12.10500 -18.43000 -58.30400 1.000 19.66194 208 GLY B C 1
ATOM 9721 O O . GLY B 1 116 ? -12.46600 -17.65500 -59.18800 1.000 24.84626 208 GLY B O 1
ATOM 9725 N N . ASP B 1 117 ? -11.52200 -19.59600 -58.57000 1.000 24.11451 209 ASP B N 1
ATOM 9726 C CA . ASP B 1 117 ? -11.44600 -20.09500 -59.93800 1.000 26.59059 209 ASP B CA 1
ATOM 9727 C C . ASP B 1 117 ? -12.78600 -20.60400 -60.44800 1.000 22.11904 209 ASP B C 1
ATOM 9728 O O . ASP B 1 117 ? -12.97500 -20.70600 -61.66700 1.000 19.54832 209 ASP B O 1
ATOM 9737 N N . ILE B 1 118 ? -13.69600 -20.96800 -59.54800 1.000 17.77188 210 ILE B N 1
ATOM 9738 C CA . ILE B 1 118 ? -14.99900 -21.51700 -59.89900 1.000 16.43709 210 ILE B CA 1
ATOM 9739 C C . ILE B 1 118 ? -16.03500 -20.75600 -59.08800 1.000 17.67326 210 ILE B C 1
ATOM 9740 O O . ILE B 1 118 ? -15.85200 -20.55500 -57.88300 1.000 20.09145 210 ILE B O 1
ATOM 9756 N N . ILE B 1 119 ? -17.12100 -20.35200 -59.74100 1.000 18.24149 211 ILE B N 1
ATOM 9757 C CA . ILE B 1 119 ? -18.11700 -19.44700 -59.17900 1.000 13.95941 211 ILE B CA 1
ATOM 9758 C C . ILE B 1 119 ? -19.44200 -20.18900 -59.07900 1.000 18.21636 211 ILE B C 1
ATOM 9759 O O . ILE B 1 119 ? -19.94800 -20.68200 -60.09100 1.000 19.00728 211 ILE B O 1
ATOM 9775 N N . PHE B 1 120 ? -20.00800 -20.24100 -57.87400 1.000 16.38968 212 PHE B N 1
ATOM 9776 C CA . PHE B 1 120 ? -21.37200 -20.69600 -57.60600 1.000 16.85888 212 PHE B CA 1
ATOM 9777 C C . PHE B 1 120 ? -22.16600 -19.55200 -56.96900 1.000 16.70521 212 PHE B C 1
ATOM 9778 O O . PHE B 1 120 ? -21.64300 -18.45900 -56.73600 1.000 19.38066 212 PHE B O 1
ATOM 9795 N N . PHE B 1 121 ? -23.44700 -19.81400 -56.69300 1.000 17.44330 213 PHE B N 1
ATOM 9796 C CA . PHE B 1 121 ? -24.37700 -18.81000 -56.19700 1.000 19.28306 213 PHE B CA 1
ATOM 9797 C C . PHE B 1 121 ? -25.30100 -19.43100 -55.16000 1.000 19.98387 213 PHE B C 1
ATOM 9798 O O . PHE B 1 121 ? -25.53000 -20.64300 -55.14400 1.000 17.96683 213 PHE B O 1
ATOM 9815 N N . GLN B 1 122 ? -25.83000 -18.57500 -54.28600 1.000 18.41136 214 GLN B N 1
ATOM 9816 C CA . GLN B 1 122 ? -26.89500 -18.97400 -53.37100 1.000 15.54249 214 GLN B CA 1
ATOM 9817 C C . GLN B 1 122 ? -27.62400 -17.73000 -52.89300 1.000 18.27174 214 GLN B C 1
ATOM 9818 O O . GLN B 1 122 ? -26.98100 -16.76300 -52.47900 1.000 18.63408 214 GLN B O 1
ATOM 9832 N N . ASP B 1 123 ? -28.95300 -17.76200 -52.94000 1.000 17.64672 215 ASP B N 1
ATOM 9833 C CA . ASP B 1 123 ? -29.73800 -16.63900 -52.46100 1.000 17.58088 215 ASP B CA 1
ATOM 9834 C C . ASP B 1 123 ? -29.76700 -16.61900 -50.93000 1.000 21.83881 215 ASP B C 1
ATOM 9835 O O . ASP B 1 123 ? -29.58600 -17.63700 -50.25500 1.000 19.60908 215 ASP B O 1
ATOM 9844 N N . SER B 1 124 ? -29.99400 -15.43400 -50.38200 1.000 19.34170 216 SER B N 1
ATOM 9845 C CA . SER B 1 124 ? -29.87300 -15.25000 -48.94200 1.000 18.70110 216 SER B CA 1
ATOM 9846 C C . SER B 1 124 ? -31.08700 -15.73900 -48.15000 1.000 20.90169 216 SER B C 1
ATOM 9847 O O . SER B 1 124 ? -31.05000 -15.68200 -46.91400 1.000 18.58229 216 SER B O 1
ATOM 9855 N N . ASP B 1 125 ? -32.15800 -16.19600 -48.81000 1.000 18.83230 217 ASP B N 1
ATOM 9856 C CA . ASP B 1 125 ? -33.31400 -16.75400 -48.11800 1.000 19.98675 217 ASP B CA 1
ATOM 9857 C C . ASP B 1 125 ? -33.38200 -18.27800 -48.19700 1.000 19.68701 217 ASP B C 1
ATOM 9858 O O . ASP B 1 125 ? -34.38900 -18.85700 -47.78200 1.000 21.38848 217 ASP B O 1
ATOM 9867 N N . ASP B 1 126 ? -32.32500 -18.93700 -48.66700 1.000 19.24641 218 ASP B N 1
ATOM 9868 C CA . ASP B 1 126 ? -32.34700 -20.36600 -48.96100 1.000 19.16461 218 ASP B CA 1
ATOM 9869 C C . ASP B 1 126 ? -31.28800 -21.09400 -48.14200 1.000 19.87405 218 ASP B C 1
ATOM 9870 O O . ASP B 1 126 ? -30.46300 -20.48600 -47.46200 1.000 21.96918 218 ASP B O 1
ATOM 9879 N N . VAL B 1 127 ? -31.31600 -22.42400 -48.22700 1.000 21.43419 219 VAL B N 1
ATOM 9880 C CA . VAL B 1 127 ? -30.26200 -23.29000 -47.71600 1.000 18.63593 219 VAL B CA 1
ATOM 9881 C C . VAL B 1 127 ? -29.97500 -24.32600 -48.79000 1.000 18.50861 219 VAL B C 1
ATOM 9882 O O . VAL B 1 127 ? -30.72700 -24.46700 -49.75500 1.000 21.85037 219 VAL B O 1
ATOM 9895 N N . CYS B 1 128 ? -28.87600 -25.06000 -48.61400 1.000 21.25697 220 CYS B N 1
ATOM 9896 C CA . CYS B 1 128 ? -28.54600 -26.12500 -49.54700 1.000 24.08708 220 CYS B CA 1
ATOM 9897 C C . CYS B 1 128 ? -27.91000 -27.29600 -48.80900 1.000 21.44954 220 CYS B C 1
ATOM 9898 O O . CYS B 1 128 ? -27.48100 -27.18800 -47.65700 1.000 20.87913 220 CYS B O 1
ATOM 9906 N N . HIS B 1 129 ? -27.85900 -28.41500 -49.52000 1.000 22.57293 221 HIS B N 1
ATOM 9907 C CA . HIS B 1 129 ? -27.25500 -29.65200 -49.04000 1.000 21.53479 221 HIS B CA 1
ATOM 9908 C C . HIS B 1 129 ? -25.74700 -29.48100 -48.85900 1.000 19.24535 221 HIS B C 1
ATOM 9909 O O . HIS B 1 129 ? -25.08000 -28.78600 -49.62600 1.000 22.16493 221 HIS B O 1
ATOM 9923 N N . HIS B 1 130 ? -25.20400 -30.14000 -47.83500 1.000 19.66392 222 HIS B N 1
ATOM 9924 C CA . HIS B 1 130 ? -23.79800 -29.97200 -47.47000 1.000 19.93753 222 HIS B CA 1
ATOM 9925 C C . HIS B 1 130 ? -22.82100 -30.55900 -48.48600 1.000 20.89239 222 HIS B C 1
ATOM 9926 O O . HIS B 1 130 ? -21.63100 -30.23100 -48.42700 1.000 19.79548 222 HIS B O 1
ATOM 9940 N N . GLU B 1 131 ? -23.28100 -31.39200 -49.41700 1.000 19.55413 223 GLU B N 1
ATOM 9941 C CA . GLU B 1 131 ? -22.44700 -31.94100 -50.47700 1.000 19.43656 223 GLU B CA 1
ATOM 9942 C C . GLU B 1 131 ? -22.63700 -31.22300 -51.80900 1.000 19.62581 223 GLU B C 1
ATOM 9943 O O . GLU B 1 131 ? -22.12400 -31.69700 -52.83000 1.000 23.85910 223 GLU B O 1
ATOM 9955 N N . ARG B 1 132 ? -23.36200 -30.09800 -51.83000 1.000 19.01889 224 ARG B N 1
ATOM 9956 C CA . ARG B 1 132 ? -23.69800 -29.46800 -53.10600 1.000 17.47922 224 ARG B CA 1
ATOM 9957 C C . ARG B 1 132 ? -22.44200 -29.06100 -53.87200 1.000 23.11271 224 ARG B C 1
ATOM 9958 O O . ARG B 1 132 ? -22.26700 -29.43400 -55.04100 1.000 21.04721 224 ARG B O 1
ATOM 9979 N N . ILE B 1 133 ? -21.55600 -28.29400 -53.23300 1.000 17.01730 225 ILE B N 1
ATOM 9980 C CA . ILE B 1 133 ? -20.37600 -27.79900 -53.93900 1.000 21.12221 225 ILE B CA 1
ATOM 9981 C C . ILE B 1 133 ? -19.44300 -28.94800 -54.30800 1.000 21.27192 225 ILE B C 1
ATOM 9982 O O . ILE B 1 133 ? -18.92400 -28.99700 -55.42900 1.000 21.97659 225 ILE B O 1
ATOM 9998 N N . GLU B 1 134 ? -19.21600 -29.88600 -53.38400 1.000 20.83212 226 GLU B N 1
ATOM 9999 C CA . GLU B 1 134 ? -18.35100 -31.02800 -53.68100 1.000 20.66435 226 GLU B CA 1
ATOM 10000 C C . GLU B 1 134 ? -18.83300 -31.78200 -54.92100 1.000 24.97359 226 GLU B C 1
ATOM 10001 O O . GLU B 1 134 ? -18.06100 -32.00900 -55.86000 1.000 22.52792 226 GLU B O 1
ATOM 10013 N N . ARG B 1 135 ? -20.10300 -32.18500 -54.94000 1.000 20.63100 227 ARG B N 1
ATOM 10014 C CA . ARG B 1 135 ? -20.57100 -33.00700 -56.05300 1.000 23.10193 227 ARG B CA 1
ATOM 10015 C C . ARG B 1 135 ? -20.56500 -32.22300 -57.35900 1.000 22.09244 227 ARG B C 1
ATOM 10016 O O . ARG B 1 135 ? -20.14800 -32.74200 -58.40200 1.000 23.33358 227 ARG B O 1
ATOM 10037 N N . CYS B 1 136 ? -21.03400 -30.97400 -57.32400 1.000 20.20959 228 CYS B N 1
ATOM 10038 C CA . CYS B 1 136 ? -21.09800 -30.18400 -58.54500 1.000 20.62087 228 CYS B CA 1
ATOM 10039 C C . CYS B 1 136 ? -19.70600 -29.86200 -59.07000 1.000 21.38694 228 CYS B C 1
ATOM 10040 O O . CYS B 1 136 ? -19.49500 -29.85600 -60.29000 1.000 18.24663 228 CYS B O 1
ATOM 10048 N N . VAL B 1 137 ? -18.74700 -29.60200 -58.17100 1.000 18.68269 229 VAL B N 1
ATOM 10049 C CA . VAL B 1 137 ? -17.38200 -29.31400 -58.60700 1.000 18.03434 229 VAL B CA 1
ATOM 10050 C C . VAL B 1 137 ? -16.77200 -30.53600 -59.28500 1.000 21.07226 229 VAL B C 1
ATOM 10051 O O . VAL B 1 137 ? -16.12700 -30.42100 -60.33200 1.000 24.37907 229 VAL B O 1
ATOM 10064 N N . ASN B 1 138 ? -16.95900 -31.72500 -58.70100 1.000 24.03134 230 ASN B N 1
ATOM 10065 C CA . ASN B 1 138 ? -16.34000 -32.91500 -59.27100 1.000 22.39166 230 ASN B CA 1
ATOM 10066 C C . ASN B 1 138 ? -16.93200 -33.24300 -60.63600 1.000 28.08813 230 ASN B C 1
ATOM 10067 O O . ASN B 1 138 ? -16.21900 -33.72200 -61.52500 1.000 24.85928 230 ASN B O 1
ATOM 10078 N N . ILE B 1 139 ? -18.22700 -32.98100 -60.82700 1.000 24.27005 231 ILE B N 1
ATOM 10079 C CA . ILE B 1 139 ? -18.82500 -33.18300 -62.14400 1.000 23.48925 231 ILE B CA 1
ATOM 10080 C C . ILE B 1 139 ? -18.35400 -32.11000 -63.11600 1.000 27.48943 231 ILE B C 1
ATOM 10081 O O . ILE B 1 139 ? -18.13600 -32.38600 -64.30100 1.000 25.22638 231 ILE B O 1
ATOM 10097 N N . LEU B 1 140 ? -18.18400 -30.87600 -62.63400 1.000 21.27026 232 LEU B N 1
ATOM 10098 C CA . LEU B 1 140 ? -17.71800 -29.80900 -63.51100 1.000 20.85967 232 LEU B CA 1
ATOM 10099 C C . LEU B 1 140 ? -16.34700 -30.14300 -64.07300 1.000 25.10682 232 LEU B C 1
ATOM 10100 O O . LEU B 1 140 ? -16.09100 -29.95200 -65.26700 1.000 27.03194 232 LEU B O 1
ATOM 10116 N N . LEU B 1 141 ? -15.45800 -30.65500 -63.22700 1.000 26.47076 233 LEU B N 1
ATOM 10117 C CA . LEU B 1 141 ? -14.06800 -30.88300 -63.58800 1.000 32.39008 233 LEU B CA 1
ATOM 10118 C C . LEU B 1 141 ? -13.81000 -32.26400 -64.18100 1.000 26.69524 233 LEU B C 1
ATOM 10119 O O . LEU B 1 141 ? -12.65300 -32.58100 -64.47200 1.000 24.39387 233 LEU B O 1
ATOM 10135 N N . ALA B 1 142 ? -14.85400 -33.07100 -64.39800 1.000 23.85406 234 ALA B N 1
ATOM 10136 C CA . ALA B 1 142 ? -14.66500 -34.42300 -64.91900 1.000 27.30956 234 ALA B CA 1
ATOM 10137 C C . ALA B 1 142 ? -14.19000 -34.42000 -66.36600 1.000 28.71918 234 ALA B C 1
ATOM 10138 O O . ALA B 1 142 ? -13.54000 -35.37700 -66.80600 1.000 29.46845 234 ALA B O 1
ATOM 10145 N N . ASN B 1 143 ? -14.51400 -33.36900 -67.11400 1.000 28.10634 235 ASN B N 1
ATOM 10146 C CA . ASN B 1 143 ? -14.22400 -33.27000 -68.54100 1.000 28.72443 235 ASN B CA 1
ATOM 10147 C C . ASN B 1 143 ? -13.75600 -31.84700 -68.78500 1.000 31.31169 235 ASN B C 1
ATOM 10148 O O . ASN B 1 143 ? -14.46000 -30.89600 -68.43500 1.000 23.88157 235 ASN B O 1
ATOM 10159 N N . LYS B 1 144 ? -12.56900 -31.70700 -69.37300 1.000 30.10760 236 LYS B N 1
ATOM 10160 C CA . LYS B 1 144 ? -11.95000 -30.40000 -69.52200 1.000 23.77343 236 LYS B CA 1
ATOM 10161 C C . LYS B 1 144 ? -12.73900 -29.46900 -70.43400 1.000 23.20013 236 LYS B C 1
ATOM 10162 O O . LYS B 1 144 ? -12.53000 -28.25400 -70.37100 1.000 30.79285 236 LYS B O 1
ATOM 10166 N N . GLU B 1 145 ? -13.63900 -29.99500 -71.26900 1.000 23.03092 237 GLU B N 1
ATOM 10167 C CA . GLU B 1 145 ? -14.47000 -29.15200 -72.12200 1.000 30.28479 237 GLU B CA 1
ATOM 10168 C C . GLU B 1 145 ? -15.73500 -28.65100 -71.43000 1.000 25.69792 237 GLU B C 1
ATOM 10169 O O . GLU B 1 145 ? -16.40100 -27.76600 -71.96900 1.000 22.86416 237 GLU B O 1
ATOM 10173 N N . THR B 1 146 ? -16.09200 -29.19300 -70.26700 1.000 20.50598 238 THR B N 1
ATOM 10174 C CA . THR B 1 146 ? -17.26900 -28.71700 -69.55700 1.000 20.28538 238 THR B CA 1
ATOM 10175 C C . THR B 1 146 ? -17.00700 -27.29600 -69.06500 1.000 19.01014 238 THR B C 1
ATOM 10176 O O . THR B 1 146 ? -15.96400 -27.02200 -68.46300 1.000 19.92548 238 THR B O 1
ATOM 10187 N N . ILE B 1 147 ? -17.94800 -26.38700 -69.33400 1.000 20.47839 239 ILE B N 1
ATOM 10188 C CA . ILE B 1 147 ? -17.79000 -24.99000 -68.93000 1.000 21.42659 239 ILE B CA 1
ATOM 10189 C C . ILE B 1 147 ? -18.57900 -24.69400 -67.65600 1.000 21.73812 239 ILE B C 1
ATOM 10190 O O . ILE B 1 147 ? -18.20700 -23.80200 -66.88700 1.000 16.42723 239 ILE B O 1
ATOM 10206 N N . ALA B 1 148 ? -19.66000 -25.43000 -67.41100 1.000 21.51032 240 ALA B N 1
ATOM 10207 C CA . ALA B 1 148 ? -20.49900 -25.12200 -66.26200 1.000 27.00973 240 ALA B CA 1
ATOM 10208 C C . ALA B 1 148 ? -21.29200 -26.36100 -65.87100 1.000 24.87061 240 ALA B C 1
ATOM 10209 O O . ALA B 1 148 ? -21.35800 -27.34600 -66.61200 1.000 20.76421 240 ALA B O 1
ATOM 10216 N N . VAL B 1 149 ? -21.89500 -26.28800 -64.68400 1.000 18.32677 241 VAL B N 1
ATOM 10217 C CA . VAL B 1 149 ? -22.64600 -27.38800 -64.08500 1.000 22.92616 241 VAL B CA 1
ATOM 10218 C C . VAL B 1 149 ? -23.86200 -26.80500 -63.37600 1.000 21.71584 241 VAL B C 1
ATOM 10219 O O . VAL B 1 149 ? -23.84200 -25.65500 -62.93500 1.000 24.24455 241 VAL B O 1
ATOM 10232 N N . ARG B 1 150 ? -24.92600 -27.59900 -63.25300 1.000 22.59039 242 ARG B N 1
ATOM 10233 C CA . ARG B 1 150 ? -26.05600 -27.20200 -62.42000 1.000 19.69327 242 ARG B CA 1
ATOM 10234 C C . ARG B 1 150 ? -26.75900 -28.43200 -61.87400 1.000 20.15481 242 ARG B C 1
ATOM 10235 O O . ARG B 1 150 ? -26.73100 -29.50400 -62.48600 1.000 25.47844 242 ARG B O 1
ATOM 10256 N N . CYS B 1 151 ? -27.39900 -28.25700 -60.72300 1.000 19.47794 243 CYS B N 1
ATOM 10257 C CA . CYS B 1 151 ? -28.15600 -29.31200 -60.06600 1.000 19.38311 243 CYS B CA 1
ATOM 10258 C C . CYS B 1 151 ? -29.61100 -28.87200 -59.94000 1.000 21.57227 243 CYS B C 1
ATOM 10259 O O . CYS B 1 151 ? -30.01400 -27.82300 -60.45600 1.000 24.94491 243 CYS B O 1
ATOM 10267 N N . ALA B 1 152 ? -30.40200 -29.69000 -59.25700 1.000 18.47780 244 ALA B N 1
ATOM 10268 C CA . ALA B 1 152 ? -31.82800 -29.45600 -59.12400 1.000 21.07986 244 ALA B CA 1
ATOM 10269 C C . ALA B 1 152 ? -32.14600 -28.77700 -57.79800 1.000 19.88633 244 ALA B C 1
ATOM 10270 O O . ALA B 1 152 ? -31.39200 -28.86000 -56.82300 1.000 18.81435 244 ALA B O 1
ATOM 10277 N N . TYR B 1 153 ? -33.28500 -28.08800 -57.78700 1.000 21.02455 245 TYR B N 1
ATOM 10278 C CA . TYR B 1 153 ? -33.79400 -27.41100 -56.61000 1.000 20.72044 245 TYR B CA 1
ATOM 10279 C C . TYR B 1 153 ? -35.21400 -27.88700 -56.33400 1.000 25.02961 245 TYR B C 1
ATOM 10280 O O . TYR B 1 153 ? -35.89800 -28.41100 -57.21800 1.000 25.92984 245 TYR B O 1
ATOM 10298 N N . SER B 1 154 ? -35.65300 -27.65100 -55.09800 1.000 21.16104 246 SER B N 1
ATOM 10299 C CA . SER B 1 154 ? -37.03500 -27.81000 -54.66800 1.000 22.87883 246 SER B CA 1
ATOM 10300 C C . SER B 1 154 ? -37.48700 -26.54100 -53.95700 1.000 22.67698 246 SER B C 1
ATOM 10301 O O . SER B 1 154 ? -36.69000 -25.86500 -53.29600 1.000 24.60733 246 SER B O 1
ATOM 10309 N N . ARG B 1 155 ? -38.77300 -26.22300 -54.08700 1.000 21.53169 247 ARG B N 1
ATOM 10310 C CA . ARG B 1 155 ? -39.39300 -25.19500 -53.25900 1.000 21.52111 247 ARG B CA 1
ATOM 10311 C C . ARG B 1 155 ? -39.86500 -25.83200 -51.95700 1.000 23.34816 247 ARG B C 1
ATOM 10312 O O . ARG B 1 155 ? -40.47600 -26.90700 -51.97400 1.000 24.65366 247 ARG B O 1
ATOM 10333 N N . LEU B 1 156 ? -39.56500 -25.17600 -50.83700 1.000 24.14521 248 LEU B N 1
ATOM 10334 C CA . LEU B 1 156 ? -39.87100 -25.67800 -49.50200 1.000 25.04722 248 LEU B CA 1
ATOM 10335 C C . LEU B 1 156 ? -40.71600 -24.67500 -48.72700 1.000 30.45826 248 LEU B C 1
ATOM 10336 O O . LEU B 1 156 ? -40.43200 -23.47200 -48.72800 1.000 25.89112 248 LEU B O 1
ATOM 10352 N N . ALA B 1 157 ? -41.74200 -25.18300 -48.05700 1.000 31.00227 249 ALA B N 1
ATOM 10353 C CA . ALA B 1 157 ? -42.50800 -24.37400 -47.11800 1.000 44.46412 249 ALA B CA 1
ATOM 10354 C C . ALA B 1 157 ? -41.69100 -24.19700 -45.84200 1.000 44.36111 249 ALA B C 1
ATOM 10355 O O . ALA B 1 157 ? -41.35100 -25.19700 -45.20000 1.000 40.53245 249 ALA B O 1
ATOM 10362 N N . PRO B 1 158 ? -41.35900 -22.96400 -45.43100 1.000 47.35107 250 PRO B N 1
ATOM 10363 C CA . PRO B 1 158 ? -40.34600 -22.80300 -44.37300 1.000 52.04651 250 PRO B CA 1
ATOM 10364 C C . PRO B 1 158 ? -40.79200 -23.29500 -43.01000 1.000 53.13297 250 PRO B C 1
ATOM 10365 O O . PRO B 1 158 ? -39.93200 -23.55700 -42.16000 1.000 62.57939 250 PRO B O 1
ATOM 10376 N N . GLU B 1 159 ? -42.09600 -23.42800 -42.77000 1.000 42.52503 251 GLU B N 1
ATOM 10377 C CA . GLU B 1 159 ? -42.56300 -23.95700 -41.49300 1.000 59.99670 251 GLU B CA 1
ATOM 10378 C C . GLU B 1 159 ? -42.37300 -25.47000 -41.42700 1.000 57.93052 251 GLU B C 1
ATOM 10379 O O . GLU B 1 159 ? -41.60100 -25.98200 -40.60900 1.000 56.08002 251 GLU B O 1
ATOM 10383 N N . THR B 1 160 ? -43.06100 -26.19400 -42.30500 1.000 50.14788 252 THR B N 1
ATOM 10384 C CA . THR B 1 160 ? -43.09100 -27.64700 -42.26600 1.000 47.29997 252 THR B CA 1
ATOM 10385 C C . THR B 1 160 ? -41.89900 -28.29300 -42.94400 1.000 52.05485 252 THR B C 1
ATOM 10386 O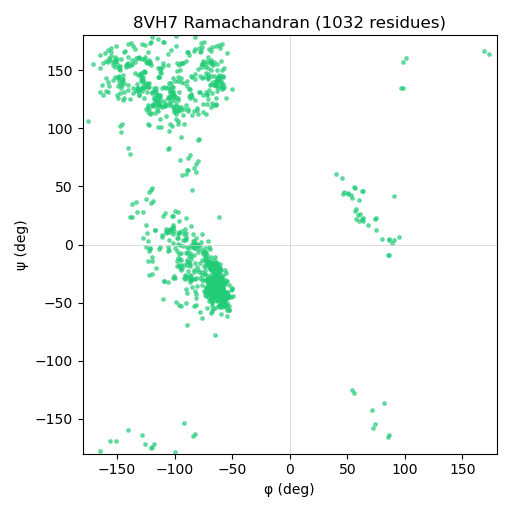 O . THR B 1 160 ? -41.61000 -29.46000 -42.65800 1.000 44.54895 252 THR B O 1
ATOM 10397 N N . GLN B 1 161 ? -41.23200 -27.57600 -43.85100 1.000 41.63743 253 GLN B N 1
ATOM 10398 C CA . GLN B 1 161 ? -40.19500 -28.12400 -44.72700 1.000 47.00416 253 GLN B CA 1
ATOM 10399 C C . GLN B 1 161 ? -40.74600 -29.18100 -45.68200 1.000 37.70557 253 GLN B C 1
ATOM 10400 O O . GLN B 1 161 ? -39.98500 -29.99100 -46.21800 1.000 38.23109 253 GLN B O 1
ATOM 10414 N N . HIS B 1 162 ? -42.05900 -29.18600 -45.91700 1.000 31.22001 254 HIS B N 1
ATOM 10415 C CA . HIS B 1 162 ? -42.62400 -30.01800 -46.96900 1.000 45.51418 254 HIS B CA 1
ATOM 10416 C C . HIS B 1 162 ? -42.29000 -29.43200 -48.33600 1.000 32.17907 254 HIS B C 1
ATOM 10417 O O . HIS B 1 162 ? -42.06400 -28.22800 -48.48700 1.000 28.57920 254 HIS B O 1
ATOM 10431 N N . ILE B 1 163 ? -42.28900 -30.30500 -49.33800 1.000 32.81343 255 ILE B N 1
ATOM 10432 C CA . ILE B 1 163 ? -42.02700 -29.90900 -50.71800 1.000 31.80878 255 ILE B CA 1
ATOM 10433 C C . ILE B 1 163 ? -43.27200 -29.26600 -51.30800 1.000 26.21928 255 ILE B C 1
ATOM 10434 O O . ILE B 1 163 ? -44.37700 -29.81700 -51.21400 1.000 29.74673 255 ILE B O 1
ATOM 10450 N N . ILE B 1 164 ? -43.09200 -28.11300 -51.93800 1.000 27.63723 256 ILE B N 1
ATOM 10451 C CA . ILE B 1 164 ? -44.09000 -27.52800 -52.82600 1.000 29.90497 256 ILE B CA 1
ATOM 10452 C C . ILE B 1 164 ? -43.68200 -27.92800 -54.23800 1.000 25.65270 256 ILE B C 1
ATOM 10453 O O . ILE B 1 164 ? -42.74300 -27.36500 -54.80600 1.000 24.30791 256 ILE B O 1
ATOM 10469 N N . LYS B 1 165 ? -44.38800 -28.90200 -54.80400 1.000 25.09922 257 LYS B N 1
ATOM 10470 C CA . LYS B 1 165 ? -44.10400 -29.34500 -56.16300 1.000 26.18847 257 LYS B CA 1
ATOM 10471 C C . LYS B 1 165 ? -44.31400 -28.20500 -57.15100 1.000 33.15244 257 LYS B C 1
ATOM 10472 O O . LYS B 1 165 ? -45.23400 -27.39600 -57.00400 1.000 29.14087 257 LYS B O 1
ATOM 10491 N N . VAL B 1 166 ? -43.44900 -28.14700 -58.16600 1.000 30.69281 258 VAL B N 1
ATOM 10492 C CA . VAL B 1 166 ? -43.48000 -27.11000 -59.19500 1.000 27.20907 258 VAL B CA 1
ATOM 10493 C C . VAL B 1 166 ? -43.75000 -27.80600 -60.51800 1.000 33.05318 258 VAL B C 1
ATOM 10494 O O . VAL B 1 166 ? -42.90700 -28.57500 -61.00400 1.000 27.91633 258 VAL B O 1
ATOM 10507 N N . ASN B 1 167 ? -44.92000 -27.53700 -61.09900 1.000 25.99143 259 ASN B N 1
ATOM 10508 C CA . ASN B 1 167 ? -45.33800 -28.16700 -62.34600 1.000 30.80612 259 ASN B CA 1
ATOM 10509 C C . ASN B 1 167 ? -45.24600 -29.68700 -62.22100 1.000 30.47924 259 ASN B C 1
ATOM 10510 O O . ASN B 1 167 ? -44.75700 -30.38500 -63.11000 1.000 34.91911 259 ASN B O 1
ATOM 10521 N N . ASN B 1 168 ? -45.69400 -30.18800 -61.07000 1.000 29.85159 260 ASN B N 1
ATOM 10522 C CA . ASN B 1 168 ? -45.85000 -31.61200 -60.78200 1.000 36.12051 260 ASN B CA 1
ATOM 10523 C C . ASN B 1 168 ? -44.52500 -32.33000 -60.54600 1.000 28.92552 260 ASN B C 1
ATOM 10524 O O . ASN B 1 168 ? -44.45600 -33.55400 -60.69700 1.000 34.05293 260 ASN B O 1
ATOM 10535 N N . MET B 1 169 ? -43.46900 -31.60800 -60.17600 1.000 27.99466 261 MET B N 1
ATOM 10536 C CA . MET B 1 169 ? -42.17000 -32.20900 -59.90800 1.000 28.61364 261 MET B CA 1
ATOM 10537 C C . MET B 1 169 ? -41.69000 -31.81100 -58.52200 1.000 27.68274 261 MET B C 1
ATOM 10538 O O . MET B 1 169 ? -41.81300 -30.65100 -58.11400 1.000 25.80105 261 MET B O 1
ATOM 10552 N N . ASP B 1 170 ? -41.16900 -32.80300 -57.79500 1.000 27.12622 262 ASP B N 1
ATOM 10553 C CA . ASP B 1 170 ? -40.57500 -32.55000 -56.48900 1.000 29.76181 262 ASP B CA 1
ATOM 10554 C C . ASP B 1 170 ? -39.31700 -31.70300 -56.59900 1.000 26.35741 262 ASP B C 1
ATOM 10555 O O . ASP B 1 170 ? -39.03300 -30.89700 -55.70900 1.000 21.98482 262 ASP B O 1
ATOM 10564 N N . TYR B 1 171 ? -38.54200 -31.89000 -57.66300 1.000 25.15197 263 TYR B N 1
ATOM 10565 C CA . TYR B 1 171 ? -37.35500 -31.08400 -57.89800 1.000 28.03517 263 TYR B CA 1
ATOM 10566 C C . TYR B 1 171 ? -37.12900 -31.00700 -59.39400 1.000 24.61832 263 TYR B C 1
ATOM 10567 O O . TYR B 1 171 ? -37.60800 -31.84800 -60.15500 1.000 24.19033 263 TYR B O 1
ATOM 10585 N N . ARG B 1 172 ? -36.40600 -29.97200 -59.80200 1.000 24.17602 264 ARG B N 1
ATOM 10586 C CA . ARG B 1 172 ? -36.11000 -29.74900 -61.20700 1.000 25.99731 264 ARG B CA 1
ATOM 10587 C C . ARG B 1 172 ? -34.84000 -28.92300 -61.31500 1.000 24.80315 264 ARG B C 1
ATOM 10588 O O . ARG B 1 172 ? -34.42200 -28.25900 -60.36200 1.000 20.37806 264 ARG B O 1
ATOM 10609 N N . LEU B 1 173 ? -34.24700 -28.96000 -62.50100 1.000 21.19925 265 LEU B N 1
ATOM 10610 C CA . LEU B 1 173 ? -33.03100 -28.20500 -62.74900 1.000 20.71587 265 LEU B CA 1
ATOM 10611 C C . LEU B 1 173 ? -33.33800 -26.71700 -62.67700 1.000 21.59109 265 LEU B C 1
ATOM 10612 O O . LEU B 1 173 ? -34.36700 -26.26000 -63.17800 1.000 22.29340 265 LEU B O 1
ATOM 10628 N N . GLY B 1 174 ? -32.45200 -25.96900 -62.02100 1.000 23.13874 266 GLY B N 1
ATOM 10629 C CA . GLY B 1 174 ? -32.63800 -24.54300 -61.83800 1.000 24.73851 266 GLY B CA 1
ATOM 10630 C C . GLY B 1 174 ? -31.55100 -23.71700 -62.49800 1.000 27.38055 266 GLY B C 1
ATOM 10631 O O . GLY B 1 174 ? -30.72500 -24.23800 -63.26000 1.000 24.90377 266 GLY B O 1
ATOM 10635 N N . PHE B 1 175 ? -31.56700 -22.41300 -62.22400 1.000 21.67093 267 PHE B N 1
ATOM 10636 C CA . PHE B 1 175 ? -30.50800 -21.50300 -62.63200 1.000 21.02349 267 PHE B CA 1
ATOM 10637 C C . PHE B 1 175 ? -29.65400 -21.01500 -61.47100 1.000 24.35571 267 PHE B C 1
ATOM 10638 O O . PHE B 1 175 ? -28.45200 -20.80000 -61.65900 1.000 17.25284 267 PHE B O 1
ATOM 10655 N N . ILE B 1 176 ? -30.22300 -20.88600 -60.26400 1.000 19.18623 268 ILE B N 1
ATOM 10656 C CA . ILE B 1 176 ? -29.42400 -20.45400 -59.11800 1.000 19.13820 268 ILE B CA 1
ATOM 10657 C C . ILE B 1 176 ? -28.36700 -21.49700 -58.77400 1.000 20.11551 268 ILE B C 1
ATOM 10658 O O . ILE B 1 176 ? -27.35400 -21.16100 -58.15600 1.000 19.49241 268 ILE B O 1
ATOM 10674 N N . THR B 1 177 ? -28.57100 -22.75200 -59.18100 1.000 15.29314 269 THR B N 1
ATOM 10675 C CA . THR B 1 177 ? -27.64400 -23.83900 -58.90000 1.000 19.60705 269 THR B CA 1
ATOM 10676 C C . THR B 1 177 ? -26.46300 -23.88500 -59.86100 1.000 18.47812 269 THR B C 1
ATOM 10677 O O . THR B 1 177 ? -25.64900 -24.80500 -59.76900 1.000 20.54061 269 THR B O 1
ATOM 10688 N N . LEU B 1 178 ? -26.32700 -22.91200 -60.74900 1.000 22.39427 270 LEU B N 1
ATOM 10689 C CA . LEU B 1 178 ? -25.22300 -22.93400 -61.69400 1.000 24.15652 270 LEU B CA 1
ATOM 10690 C C . LEU B 1 178 ? -23.88400 -22.76500 -60.99400 1.000 21.18570 270 LEU B C 1
ATOM 10691 O O . LEU B 1 178 ? -23.74400 -21.98300 -60.04800 1.000 21.12850 270 LEU B O 1
ATOM 10707 N N . GLY B 1 179 ? -22.90900 -23.53300 -61.46400 1.000 17.02867 271 GLY B N 1
ATOM 10708 C CA . GLY B 1 179 ? -21.51900 -23.29300 -61.14000 1.000 20.78832 271 GLY B CA 1
ATOM 10709 C C . GLY B 1 179 ? -20.71100 -23.33200 -62.41900 1.000 19.24392 271 GLY B C 1
ATOM 10710 O O . GLY B 1 179 ? -21.00900 -24.09500 -63.34000 1.000 22.89882 271 GLY B O 1
ATOM 10714 N N . MET B 1 180 ? -19.66900 -22.50700 -62.46700 1.000 18.76876 272 MET B N 1
ATOM 10715 C CA . MET B 1 180 ? -18.95000 -22.35200 -63.72500 1.000 17.49201 272 MET B CA 1
ATOM 10716 C C . MET B 1 180 ? -17.54500 -21.81000 -63.49000 1.000 21.87187 272 MET B C 1
ATOM 10717 O O . MET B 1 180 ? -17.24900 -21.19600 -62.46200 1.000 17.67024 272 MET B O 1
ATOM 10731 N N . HIS B 1 181 ? -16.68400 -22.05600 -64.47400 1.000 19.83021 273 HIS B N 1
ATOM 10732 C CA . HIS B 1 181 ? -15.34800 -21.47600 -64.48100 1.000 17.25142 273 HIS B CA 1
ATOM 10733 C C . HIS B 1 181 ? -15.42000 -19.96000 -64.54900 1.000 20.87976 273 HIS B C 1
ATOM 10734 O O . HIS B 1 181 ? -16.25500 -19.39400 -65.25900 1.000 17.79362 273 HIS B O 1
ATOM 10748 N N . ARG B 1 182 ? -14.51400 -19.30700 -63.81800 1.000 21.63683 274 ARG B N 1
ATOM 10749 C CA . ARG B 1 182 ? -14.49700 -17.84800 -63.75000 1.000 16.85083 274 ARG B CA 1
ATOM 10750 C C . ARG B 1 182 ? -14.40000 -17.21800 -65.12900 1.000 16.52585 274 ARG B C 1
ATOM 10751 O O . ARG B 1 182 ? -14.98000 -16.15100 -65.35600 1.000 20.39399 274 ARG B O 1
ATOM 10772 N N . LYS B 1 183 ? -13.73300 -17.89200 -66.07600 1.000 17.76016 275 LYS B N 1
ATOM 10773 C CA . LYS B 1 183 ? -13.49600 -17.32300 -67.39900 1.000 21.82554 275 LYS B CA 1
ATOM 10774 C C . LYS B 1 183 ? -14.77800 -16.99700 -68.16300 1.000 22.41240 275 LYS B C 1
ATOM 10775 O O . LYS B 1 183 ? -14.71000 -16.22500 -69.12700 1.000 25.20778 275 LYS B O 1
ATOM 10794 N N . VAL B 1 184 ? -15.92100 -17.59200 -67.79200 1.000 19.89818 276 VAL B N 1
ATOM 10795 C CA . VAL B 1 184 ? -17.17900 -17.31700 -68.49000 1.000 18.11262 276 VAL B CA 1
ATOM 10796 C C . VAL B 1 184 ? -17.42500 -15.81900 -68.55200 1.000 20.84493 276 VAL B C 1
ATOM 10797 O O . VAL B 1 184 ? -17.79700 -15.27200 -69.59800 1.000 18.90243 276 VAL B O 1
ATOM 10810 N N . PHE B 1 185 ? -17.20000 -15.13200 -67.43500 1.000 17.71532 277 PHE B N 1
ATOM 10811 C CA . PHE B 1 185 ? -17.52100 -13.71200 -67.37400 1.000 20.72461 277 PHE B CA 1
ATOM 10812 C C . PHE B 1 185 ? -16.56300 -12.88400 -68.20500 1.000 23.14873 277 PHE B C 1
ATOM 10813 O O . PHE B 1 185 ? -16.96500 -11.85300 -68.76000 1.000 22.11295 277 PHE B O 1
ATOM 10830 N N . GLN B 1 186 ? -15.30400 -13.31600 -68.30600 1.000 25.38535 278 GLN B N 1
ATOM 10831 C CA . GLN B 1 186 ? -14.37600 -12.66400 -69.22100 1.000 24.42055 278 GLN B CA 1
ATOM 10832 C C . GLN B 1 186 ? -14.77800 -12.89300 -70.67200 1.000 23.94074 278 GLN B C 1
ATOM 10833 O O . GLN B 1 186 ? -14.49900 -12.04800 -71.52700 1.000 25.54095 278 GLN B O 1
ATOM 10837 N N . GLU B 1 187 ? -15.43200 -14.01900 -70.97300 1.000 18.42117 279 GLU B N 1
ATOM 10838 C CA . GLU B 1 187 ? -15.65900 -14.39500 -72.36400 1.000 19.92622 279 GLU B CA 1
ATOM 10839 C C . GLU B 1 187 ? -17.04700 -14.06000 -72.89100 1.000 22.23930 279 GLU B C 1
ATOM 10840 O O . GLU B 1 187 ? -17.17900 -13.83700 -74.10200 1.000 18.15804 279 GLU B O 1
ATOM 10852 N N . ILE B 1 188 ? -18.08400 -14.02900 -72.04500 1.000 15.91159 280 ILE B N 1
ATOM 10853 C CA . ILE B 1 188 ? -19.43600 -13.70300 -72.48600 1.000 17.88754 280 ILE B CA 1
ATOM 10854 C C . ILE B 1 188 ? -20.03800 -12.52800 -71.73700 1.000 20.41887 280 ILE B C 1
ATOM 10855 O O . ILE B 1 188 ? -21.19800 -12.18700 -71.98300 1.000 23.01432 280 ILE B O 1
ATOM 10871 N N . GLY B 1 189 ? -19.29400 -11.89500 -70.84300 1.000 21.22670 281 GLY B N 1
ATOM 10872 C CA . GLY B 1 189 ? -19.81700 -10.78200 -70.07100 1.000 26.61665 281 GLY B CA 1
ATOM 10873 C C . GLY B 1 189 ? -20.53800 -11.22900 -68.81300 1.000 17.18200 281 GLY B C 1
ATOM 10874 O O . GLY B 1 189 ? -20.42600 -12.36500 -68.35200 1.000 20.65825 281 GLY B O 1
ATOM 10878 N N . PHE B 1 190 ? -21.31300 -10.30300 -68.26600 1.000 15.29616 282 PHE B N 1
ATOM 10879 C CA . PHE B 1 190 ? -21.89700 -10.40900 -66.93600 1.000 14.89634 282 PHE B CA 1
ATOM 10880 C C . PHE B 1 190 ? -23.40800 -10.60300 -67.01900 1.000 15.92855 282 PHE B C 1
ATOM 10881 O O . PHE B 1 190 ? -24.00600 -10.58300 -68.10000 1.000 16.65791 282 PHE B O 1
ATOM 10898 N N . PHE B 1 191 ? -24.02900 -10.82500 -65.86000 1.000 18.03964 283 PHE B N 1
ATOM 10899 C CA . PHE B 1 191 ? -25.48100 -10.93600 -65.82800 1.000 17.04406 283 PHE B CA 1
ATOM 10900 C C . PHE B 1 191 ? -26.08600 -9.62100 -66.27600 1.000 18.94722 283 PHE B C 1
ATOM 10901 O O . PHE B 1 191 ? -25.57300 -8.54400 -65.95900 1.000 13.77045 283 PHE B O 1
ATOM 10918 N N . ASN B 1 192 ? -27.15900 -9.70700 -67.04800 1.000 15.61264 284 ASN B N 1
ATOM 10919 C CA . ASN B 1 192 ? -27.84900 -8.49000 -67.42100 1.000 21.86026 284 ASN B CA 1
ATOM 10920 C C . ASN B 1 192 ? -28.51700 -7.90300 -66.18100 1.000 21.32300 284 ASN B C 1
ATOM 10921 O O . ASN B 1 192 ? -29.09600 -8.62900 -65.36500 1.000 16.83924 284 ASN B O 1
ATOM 10932 N N . CYS B 1 193 ? -28.41100 -6.58300 -66.02800 1.000 14.88772 285 CYS B N 1
ATOM 10933 C CA . CYS B 1 193 ? -28.74900 -5.92800 -64.76300 1.000 15.75251 285 CYS B CA 1
ATOM 10934 C C . CYS B 1 193 ? -30.23100 -5.55100 -64.72000 1.000 18.86913 285 CYS B C 1
ATOM 10935 O O . CYS B 1 193 ? -30.61200 -4.38200 -64.66500 1.000 18.10693 285 CYS B O 1
ATOM 10943 N N . THR B 1 194 ? -31.07400 -6.57800 -64.73900 1.000 21.45583 286 THR B N 1
ATOM 10944 C CA . THR B 1 194 ? -32.50600 -6.42300 -64.52600 1.000 19.54974 286 THR B CA 1
ATOM 10945 C C . THR B 1 194 ? -32.84500 -6.78800 -63.08200 1.000 16.89536 286 THR B C 1
ATOM 10946 O O . THR B 1 194 ? -31.98500 -7.16600 -62.28700 1.000 18.15435 286 THR B O 1
ATOM 10957 N N . THR B 1 195 ? -34.12400 -6.71800 -62.75800 1.000 15.79112 287 THR B N 1
ATOM 10958 C CA . THR B 1 195 ? -34.60400 -7.16900 -61.46300 1.000 18.03222 287 THR B CA 1
ATOM 10959 C C . THR B 1 195 ? -34.95200 -8.64500 -61.46400 1.000 18.75550 287 THR B C 1
ATOM 10960 O O . THR B 1 195 ? -34.88300 -9.29100 -60.41100 1.000 21.22018 287 THR B O 1
ATOM 10971 N N . LYS B 1 196 ? -35.33900 -9.18300 -62.61600 1.000 20.82650 288 LYS B N 1
ATOM 10972 C CA . LYS B 1 196 ? -35.72200 -10.58100 -62.71800 1.000 16.18715 288 LYS B CA 1
ATOM 10973 C C . LYS B 1 196 ? -35.41000 -11.11000 -64.10900 1.000 19.82661 288 LYS B C 1
ATOM 10974 O O . LYS B 1 196 ? -35.21400 -10.35000 -65.06200 1.000 23.83056 288 LYS B O 1
ATOM 10993 N N . GLY B 1 197 ? -35.31600 -12.43900 -64.18300 1.000 18.24276 289 GLY B N 1
ATOM 10994 C CA . GLY B 1 197 ? -35.29000 -13.18000 -65.41900 1.000 20.73314 289 GLY B CA 1
ATOM 10995 C C . GLY B 1 197 ? -33.92900 -13.32200 -66.06800 1.000 19.54231 289 GLY B C 1
ATOM 10996 O O . GLY B 1 197 ? -33.80700 -14.08100 -67.03500 1.000 19.75456 289 GLY B O 1
ATOM 11000 N N . SER B 1 198 ? -32.90100 -12.62700 -65.57400 1.000 19.97986 290 SER B N 1
ATOM 11001 C CA . SER B 1 198 ? -31.60200 -12.64500 -66.23600 1.000 17.57859 290 SER B CA 1
ATOM 11002 C C . SER B 1 198 ? -30.73800 -13.84700 -65.86400 1.000 21.23123 290 SER B C 1
ATOM 11003 O O . SER B 1 198 ? -29.69500 -14.04800 -66.49700 1.000 20.62091 290 SER B O 1
ATOM 11011 N N . ASP B 1 199 ? -31.13200 -14.64800 -64.86400 1.000 16.15073 291 ASP B N 1
ATOM 11012 C CA . ASP B 1 199 ? -30.49400 -15.94800 -64.68700 1.000 22.66003 291 ASP B CA 1
ATOM 11013 C C . ASP B 1 199 ? -30.82500 -16.86600 -65.85500 1.000 24.75474 291 ASP B C 1
ATOM 11014 O O . ASP B 1 199 ? -29.96800 -17.62400 -66.33500 1.000 17.33184 291 ASP B O 1
ATOM 11023 N N . ASP B 1 200 ? -32.07500 -16.80600 -66.31100 1.000 23.42536 292 ASP B N 1
ATOM 11024 C CA . ASP B 1 200 ? -32.50400 -17.58600 -67.46100 1.000 23.81261 292 ASP B CA 1
ATOM 11025 C C . ASP B 1 200 ? -31.77000 -17.13400 -68.71900 1.000 25.18418 292 ASP B C 1
ATOM 11026 O O . ASP B 1 200 ? -31.24700 -17.96100 -69.47600 1.000 20.44424 292 ASP B O 1
ATOM 11035 N N . GLU B 1 201 ? -31.67600 -15.81900 -68.92700 1.000 15.17135 293 GLU B N 1
ATOM 11036 C CA . GLU B 1 201 ? -30.93900 -15.30500 -70.07800 1.000 19.51710 293 GLU B CA 1
ATOM 11037 C C . GLU B 1 201 ? -29.48800 -15.75700 -70.04700 1.000 16.94820 293 GLU B C 1
ATOM 11038 O O . GLU B 1 201 ? -28.92600 -16.12000 -71.08100 1.000 19.30621 293 GLU B O 1
ATOM 11050 N N . PHE B 1 202 ? -28.86400 -15.75300 -68.87300 1.000 18.43998 294 PHE B N 1
ATOM 11051 C CA . PHE B 1 202 ? -27.43600 -16.04200 -68.81800 1.000 17.50394 294 PHE B CA 1
ATOM 11052 C C . PHE B 1 202 ? -27.15700 -17.51700 -69.07400 1.000 16.29392 294 PHE B C 1
ATOM 11053 O O . PHE B 1 202 ? -26.16000 -17.85000 -69.72000 1.000 15.80539 294 PHE B O 1
ATOM 11070 N N . PHE B 1 203 ? -28.01700 -18.40800 -68.56500 1.000 15.16526 295 PHE B N 1
ATOM 11071 C CA . PHE B 1 203 ? -27.90500 -19.83400 -68.86700 1.000 21.81012 295 PHE B CA 1
ATOM 11072 C C . PHE B 1 203 ? -27.94300 -20.07100 -70.37300 1.000 20.82960 295 PHE B C 1
ATOM 11073 O O . PHE B 1 203 ? -27.12100 -20.81000 -70.92400 1.000 18.98422 295 PHE B O 1
ATOM 11090 N N . HIS B 1 204 ? -28.88300 -19.42800 -71.06000 1.000 18.46100 296 HIS B N 1
ATOM 11091 C CA . HIS B 1 204 ? -28.96000 -19.58200 -72.50800 1.000 23.46525 296 HIS B CA 1
ATOM 11092 C C . HIS B 1 204 ? -27.80500 -18.87600 -73.21400 1.000 20.14536 296 HIS B C 1
ATOM 11093 O O . HIS B 1 204 ? -27.36700 -19.32700 -74.27900 1.000 17.13674 296 HIS B O 1
ATOM 11107 N N . ARG B 1 205 ? -27.27700 -17.79200 -72.63800 1.000 18.23257 297 ARG B N 1
ATOM 11108 C CA . ARG B 1 205 ? -26.07900 -17.18900 -73.21400 1.000 23.70293 297 ARG B CA 1
ATOM 11109 C C . ARG B 1 205 ? -24.88500 -18.14200 -73.14800 1.000 21.82789 297 ARG B C 1
ATOM 11110 O O . ARG B 1 205 ? -24.11100 -18.24400 -74.11000 1.000 19.51304 297 ARG B O 1
ATOM 11131 N N . ILE B 1 206 ? -24.70700 -18.83200 -72.01600 1.000 18.21594 298 ILE B N 1
ATOM 11132 C CA . ILE B 1 206 ? -23.66400 -19.85400 -71.90800 1.000 17.91005 298 ILE B CA 1
ATOM 11133 C C . ILE B 1 206 ? -23.85900 -20.91500 -72.98400 1.000 20.97966 298 ILE B C 1
ATOM 11134 O O . ILE B 1 206 ? -22.92200 -21.27600 -73.70700 1.000 18.81910 298 ILE B O 1
ATOM 11150 N N . ALA B 1 207 ? -25.07200 -21.46200 -73.06900 1.000 18.48352 299 ALA B N 1
ATOM 11151 C CA . ALA B 1 207 ? -25.34700 -22.52100 -74.03300 1.000 19.62442 299 ALA B CA 1
ATOM 11152 C C . ALA B 1 207 ? -25.09300 -22.04000 -75.45900 1.000 27.00432 299 ALA B C 1
ATOM 11153 O O . ALA B 1 207 ? -24.54600 -22.77700 -76.28600 1.000 21.02527 299 ALA B O 1
ATOM 11160 N N . LYS B 1 208 ? -25.45700 -20.79400 -75.75400 1.000 18.13056 300 LYS B N 1
ATOM 11161 C CA . LYS B 1 208 ? -25.23700 -20.26100 -77.09200 1.000 25.34958 300 LYS B CA 1
ATOM 11162 C C . LYS B 1 208 ? -23.74600 -20.14800 -77.39800 1.000 18.86775 300 LYS B C 1
ATOM 11163 O O . LYS B 1 208 ? -23.28400 -20.57900 -78.45800 1.000 25.43448 300 LYS B O 1
ATOM 11182 N N . TYR B 1 209 ? -22.97200 -19.58600 -76.47600 1.000 17.83061 301 TYR B N 1
ATOM 11183 C CA . TYR B 1 209 ? -21.56900 -19.32400 -76.77500 1.000 18.94230 301 TYR B CA 1
ATOM 11184 C C . TYR B 1 209 ? -20.75300 -20.61400 -76.80600 1.000 20.35997 301 TYR B C 1
ATOM 11185 O O . TYR B 1 209 ? -19.90900 -20.79600 -77.69400 1.000 17.72180 301 TYR B O 1
ATOM 11203 N N . TYR B 1 210 ? -20.96000 -21.50200 -75.82600 1.000 20.60873 302 TYR B N 1
ATOM 11204 C CA . TYR B 1 210 ? -20.11100 -22.67700 -75.65400 1.000 24.83873 302 TYR B CA 1
ATOM 11205 C C . TYR B 1 210 ? -20.69300 -23.94400 -76.26600 1.000 22.59317 302 TYR B C 1
ATOM 11206 O O . TYR B 1 210 ? -19.93900 -24.89500 -76.49700 1.000 21.31764 302 TYR B O 1
ATOM 11224 N N . GLY B 1 211 ? -22.00100 -23.97700 -76.53400 1.000 20.43399 303 GLY B N 1
ATOM 11225 C CA . GLY B 1 211 ? -22.68900 -25.20600 -76.88300 1.000 23.70796 303 GLY B CA 1
ATOM 11226 C C . GLY B 1 211 ? -23.40000 -25.81500 -75.68800 1.000 23.34362 303 GLY B C 1
ATOM 11227 O O . GLY B 1 211 ? -22.83100 -25.89100 -74.59300 1.000 26.07023 303 GLY B O 1
ATOM 11231 N N . LYS B 1 212 ? -24.65000 -26.24800 -75.87600 1.000 28.05656 304 LYS B N 1
ATOM 11232 C CA . LYS B 1 212 ? -25.45800 -26.67200 -74.73400 1.000 26.44702 304 LYS B CA 1
ATOM 11233 C C . LYS B 1 212 ? -24.89400 -27.91700 -74.07100 1.000 24.26617 304 LYS B C 1
ATOM 11234 O O . LYS B 1 212 ? -25.08500 -28.11800 -72.86500 1.000 28.43471 304 LYS B O 1
ATOM 11253 N N . GLU B 1 213 ? -24.17500 -28.74600 -74.82800 1.000 27.41318 305 GLU B N 1
ATOM 11254 C CA . GLU B 1 213 ? -23.60400 -29.96800 -74.28100 1.000 24.88546 305 GLU B CA 1
ATOM 11255 C C . GLU B 1 213 ? -22.48300 -29.70200 -73.28100 1.000 30.40021 305 GLU B C 1
ATOM 11256 O O . GLU B 1 213 ? -22.12400 -30.61400 -72.51900 1.000 28.36146 305 GLU B O 1
ATOM 11260 N N . LYS B 1 214 ? -21.91700 -28.49300 -73.27200 1.000 16.92208 306 LYS B N 1
ATOM 11261 C CA . LYS B 1 214 ? -20.86100 -28.14200 -72.33200 1.000 19.38517 306 LYS B CA 1
ATOM 11262 C C . LYS B 1 214 ? -21.38500 -27.69500 -70.96500 1.000 16.12876 306 LYS B C 1
ATOM 11263 O O . LYS B 1 214 ? -20.57400 -27.36600 -70.09700 1.000 21.82368 306 LYS B O 1
ATOM 11282 N N . ILE B 1 215 ? -22.69700 -27.65200 -70.75700 1.000 21.66246 307 ILE B N 1
ATOM 11283 C CA . ILE B 1 215 ? -23.29700 -27.50800 -69.43000 1.000 22.02570 307 ILE B CA 1
ATOM 11284 C C . ILE B 1 215 ? -23.75200 -28.88900 -68.98300 1.000 30.27041 307 ILE B C 1
ATOM 11285 O O . ILE B 1 215 ? -24.68600 -29.45300 -69.57000 1.000 22.72759 307 ILE B O 1
ATOM 11301 N N . LYS B 1 216 ? -23.14900 -29.40800 -67.91500 1.000 20.02836 308 LYS B N 1
ATOM 11302 C CA . LYS B 1 216 ? -23.55600 -30.68600 -67.35300 1.000 23.70901 308 LYS B CA 1
ATOM 11303 C C . LYS B 1 216 ? -24.64200 -30.51000 -66.30300 1.000 22.80995 308 LYS B C 1
ATOM 11304 O O . LYS B 1 216 ? -24.55800 -29.62500 -65.45100 1.000 22.36165 308 LYS B O 1
ATOM 11323 N N . ASN B 1 217 ? -25.65000 -31.37700 -66.36000 1.000 26.26483 309 ASN B N 1
ATOM 11324 C CA . ASN B 1 217 ? -26.72600 -31.40600 -65.37900 1.000 23.61411 309 ASN B CA 1
ATOM 11325 C C . ASN B 1 217 ? -26.50300 -32.54000 -64.38800 1.000 32.51906 309 ASN B C 1
ATOM 11326 O O . ASN B 1 217 ? -26.18600 -33.66800 -64.77400 1.000 24.24875 309 ASN B O 1
ATOM 11337 N N . LEU B 1 218 ? -26.69500 -32.22800 -63.11300 1.000 26.03976 310 LEU B N 1
ATOM 11338 C CA . LEU B 1 218 ? -26.62800 -33.18300 -62.01700 1.000 21.36655 310 LEU B CA 1
ATOM 11339 C C . LEU B 1 218 ? -28.04000 -33.26700 -61.43700 1.000 22.32321 310 LEU B C 1
ATOM 11340 O O . LEU B 1 218 ? -28.46400 -32.39000 -60.68400 1.000 22.99391 310 LEU B O 1
ATOM 11356 N N . LEU B 1 219 ? -28.77800 -34.31700 -61.79400 1.000 21.94464 311 LEU B N 1
ATOM 11357 C CA . LEU B 1 219 ? -30.19100 -34.41800 -61.42500 1.000 26.06849 311 LEU B CA 1
ATOM 11358 C C . LEU B 1 219 ? -30.37000 -34.91900 -59.98900 1.000 25.78746 311 LEU B C 1
ATOM 11359 O O . LEU B 1 219 ? -30.96500 -35.96900 -59.73600 1.000 23.31122 311 LEU B O 1
ATOM 11363 N N . LEU B 1 220 ? -29.85900 -34.12500 -59.03600 1.000 25.77879 312 LEU B N 1
ATOM 11364 C CA . LEU B 1 220 ? -30.02200 -34.41200 -57.61500 1.000 25.16902 312 LEU B CA 1
ATOM 11365 C C . LEU B 1 220 ? -30.58300 -33.19800 -56.88200 1.000 24.29827 312 LEU B C 1
ATOM 11366 O O . LEU B 1 220 ? -30.17000 -32.06000 -57.15500 1.000 19.55086 312 LEU B O 1
ATOM 11382 N N . PRO B 1 221 ? -31.50800 -33.40100 -55.92100 1.000 19.90353 313 PRO B N 1
ATOM 11383 C CA . PRO B 1 221 ? -32.07800 -32.25300 -55.19800 1.000 21.60899 313 PRO B CA 1
ATOM 11384 C C . PRO B 1 221 ? -31.16200 -31.72700 -54.10500 1.000 20.51924 313 PRO B C 1
ATOM 11385 O O . PRO B 1 221 ? -31.24700 -32.16900 -52.95300 1.000 22.17209 313 PRO B O 1
ATOM 11396 N N . LEU B 1 222 ? -30.29500 -30.77700 -54.45600 1.000 20.84014 314 LEU B N 1
ATOM 11397 C CA . LEU B 1 222 ? -29.23900 -30.29200 -53.57900 1.000 19.63582 314 LEU B CA 1
ATOM 11398 C C . LEU B 1 222 ? -29.43300 -28.84500 -53.13200 1.000 25.13282 314 LEU B C 1
ATOM 11399 O O . LEU B 1 222 ? -28.62400 -28.34500 -52.34100 1.000 21.48029 314 LEU B O 1
ATOM 11415 N N . TYR B 1 223 ? -30.48000 -28.16600 -53.60600 1.000 21.90374 315 TYR B N 1
ATOM 11416 C CA . TYR B 1 223 ? -30.71400 -26.75000 -53.33900 1.000 20.00425 315 TYR B CA 1
ATOM 11417 C C . TYR B 1 223 ? -32.16600 -26.59500 -52.92400 1.000 22.27826 315 TYR B C 1
ATOM 11418 O O . TYR B 1 223 ? -33.05500 -27.15800 -53.57100 1.000 19.97164 315 TYR B O 1
ATOM 11436 N N . TYR B 1 224 ? -32.41100 -25.85700 -51.83900 1.000 19.41218 316 TYR B N 1
ATOM 11437 C CA . TYR B 1 224 ? -33.74400 -25.77300 -51.23700 1.000 18.71276 316 TYR B CA 1
ATOM 11438 C C . TYR B 1 224 ? -34.18100 -24.30900 -51.17300 1.000 25.14886 316 TYR B C 1
ATOM 11439 O O . TYR B 1 224 ? -33.72200 -23.53900 -50.31900 1.000 22.31111 316 TYR B O 1
ATOM 11457 N N . ASN B 1 225 ? -35.07500 -23.95100 -52.10600 1.000 22.62711 317 ASN B N 1
ATOM 11458 C CA . ASN B 1 225 ? -35.62500 -22.60600 -52.24300 1.000 24.03291 317 ASN B CA 1
ATOM 11459 C C . ASN B 1 225 ? -36.74700 -22.38400 -51.24000 1.000 25.40928 317 ASN B C 1
ATOM 11460 O O . ASN B 1 225 ? -37.79900 -23.02000 -51.33900 1.000 24.82035 317 ASN B O 1
ATOM 11471 N N . THR B 1 226 ? -36.54500 -21.46000 -50.30700 1.000 22.48161 318 THR B N 1
ATOM 11472 C CA . THR B 1 226 ? -37.61800 -21.08100 -49.40300 1.000 24.95062 318 THR B CA 1
ATOM 11473 C C . THR B 1 226 ? -38.76400 -20.46600 -50.19300 1.000 30.62534 318 THR B C 1
ATOM 11474 O O . THR B 1 226 ? -38.54600 -19.60600 -51.05200 1.000 24.48201 318 THR B O 1
ATOM 11485 N N . MET B 1 227 ? -39.98600 -20.92200 -49.90800 1.000 30.74892 319 MET B N 1
ATOM 11486 C CA . MET B 1 227 ? -41.19800 -20.33500 -50.46800 1.000 27.25855 319 MET B CA 1
ATOM 11487 C C . MET B 1 227 ? -41.69000 -19.23800 -49.53000 1.000 35.01121 319 MET B C 1
ATOM 11488 O O . MET B 1 227 ? -42.00200 -19.50900 -48.36500 1.000 33.11165 319 MET B O 1
ATOM 11502 N N . ARG B 1 228 ? -41.76800 -18.00500 -50.03100 1.000 27.64625 320 ARG B N 1
ATOM 11503 C CA . ARG B 1 228 ? -42.20400 -16.89700 -49.19200 1.000 33.11485 320 ARG B CA 1
ATOM 11504 C C . ARG B 1 228 ? -42.93600 -15.86300 -50.03600 1.000 30.18335 320 ARG B C 1
ATOM 11505 O O . ARG B 1 228 ? -42.69300 -15.72800 -51.23700 1.000 32.38709 320 ARG B O 1
ATOM 11526 N N . GLU B 1 229 ? -43.84500 -15.13800 -49.38900 1.000 36.04459 321 GLU B N 1
ATOM 11527 C CA . GLU B 1 229 ? -44.71600 -14.20900 -50.09600 1.000 32.08596 321 GLU B CA 1
ATOM 11528 C C . GLU B 1 229 ? -43.93300 -13.02400 -50.65200 1.000 31.35247 321 GLU B C 1
ATOM 11529 O O . GLU B 1 229 ? -42.96100 -12.56300 -50.05200 1.000 32.32189 321 GLU B O 1
ATOM 11541 N N . ASN B 1 230 ? -44.36600 -12.54300 -51.82100 1.000 31.43415 322 ASN B N 1
ATOM 11542 C CA . ASN B 1 230 ? -43.84400 -11.33300 -52.46000 1.000 38.45738 322 ASN B CA 1
ATOM 11543 C C . ASN B 1 230 ? -42.36800 -11.43600 -52.83600 1.000 33.77903 322 ASN B C 1
ATOM 11544 O O . ASN B 1 230 ? -41.69700 -10.40800 -52.99000 1.000 40.13248 322 ASN B O 1
ATOM 11555 N N . SER B 1 231 ? -41.83200 -12.64400 -52.98400 1.000 28.55593 323 SER B N 1
ATOM 11556 C CA . SER B 1 231 ? -40.48800 -12.78100 -53.51700 1.000 29.88253 323 SER B CA 1
ATOM 11557 C C . SER B 1 231 ? -40.52200 -12.58900 -55.03700 1.000 23.33424 323 SER B C 1
ATOM 11558 O O . SER B 1 231 ? -41.59000 -12.47100 -55.64500 1.000 25.59444 323 SER B O 1
ATOM 11566 N N . LEU B 1 232 ? -39.33100 -12.56100 -55.65100 1.000 22.40794 324 LEU B N 1
ATOM 11567 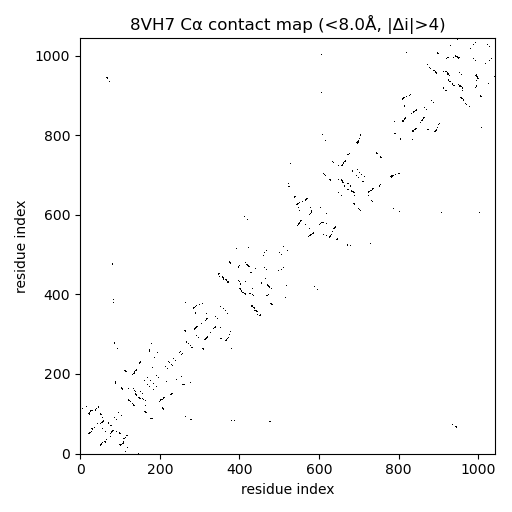C CA . LEU B 1 232 ? -39.21100 -12.16300 -57.05700 1.000 26.06799 324 LEU B CA 1
ATOM 11568 C C . LEU B 1 232 ? -40.04100 -13.04100 -57.99100 1.000 27.49251 324 LEU B C 1
ATOM 11569 O O . LEU B 1 232 ? -40.64000 -12.53500 -58.94600 1.000 27.70159 324 LEU B O 1
ATOM 11585 N N . PHE B 1 233 ? -40.07700 -14.35500 -57.75300 1.000 24.42775 325 PHE B N 1
ATOM 11586 C CA . PHE B 1 233 ? -40.72100 -15.26500 -58.69700 1.000 26.29878 325 PHE B CA 1
ATOM 11587 C C . PHE B 1 233 ? -42.23200 -15.37300 -58.49900 1.000 24.84198 325 PHE B C 1
ATOM 11588 O O . PHE B 1 233 ? -42.89000 -16.07600 -59.27500 1.000 27.02052 325 PHE B O 1
ATOM 11605 N N . THR B 1 234 ? -42.80400 -14.70000 -57.49400 1.000 25.57913 326 THR B N 1
ATOM 11606 C CA . THR B 1 234 ? -44.20800 -14.93400 -57.16500 1.000 30.29663 326 THR B CA 1
ATOM 11607 C C . THR B 1 234 ? -45.16300 -14.37500 -58.21600 1.000 30.23160 326 THR B C 1
ATOM 11608 O O . THR B 1 234 ? -46.33700 -14.76200 -58.22800 1.000 27.85052 326 THR B O 1
ATOM 11619 N N . ASP B 1 235 ? -44.69100 -13.50800 -59.12100 1.000 27.86099 327 ASP B N 1
ATOM 11620 C CA . ASP B 1 235 ? -45.49500 -13.13700 -60.28500 1.000 31.49911 327 ASP B CA 1
ATOM 11621 C C . ASP B 1 235 ? -45.66400 -14.28200 -61.28400 1.000 30.48473 327 ASP B C 1
ATOM 11622 O O . ASP B 1 235 ? -46.36600 -14.09900 -62.28100 1.000 30.70774 327 ASP B O 1
ATOM 11631 N N . MET B 1 236 ? -45.03500 -15.43700 -61.05700 1.000 28.39256 328 MET B N 1
ATOM 11632 C CA . MET B 1 236 ? -45.19500 -16.61300 -61.89800 1.000 25.09093 328 MET B CA 1
ATOM 11633 C C . MET B 1 236 ? -46.06800 -17.69000 -61.26600 1.000 30.51941 328 MET B C 1
ATOM 11634 O O . MET B 1 236 ? -46.35300 -18.69900 -61.92100 1.000 24.86426 328 MET B O 1
ATOM 11648 N N . VAL B 1 237 ? -46.50700 -17.50700 -60.02300 1.000 27.10321 329 VAL B N 1
ATOM 11649 C CA . VAL B 1 237 ? -47.03100 -18.59800 -59.20900 1.000 24.98122 329 VAL B CA 1
ATOM 11650 C C . VAL B 1 237 ? -48.54700 -18.63200 -59.29300 1.000 27.29189 329 VAL B C 1
ATOM 11651 O O . VAL B 1 237 ? -49.21100 -17.60300 -59.12000 1.000 31.97641 329 VAL B O 1
ATOM 11664 N N . GLU B 1 238 ? -49.09000 -19.82000 -59.54800 1.000 24.79825 330 GLU B N 1
ATOM 11665 C CA . GLU B 1 238 ? -50.49000 -20.13400 -59.29900 1.000 29.83323 330 GLU B CA 1
ATOM 11666 C C . GLU B 1 238 ? -50.52600 -21.28500 -58.30600 1.000 25.01803 330 GLU B C 1
ATOM 11667 O O . GLU B 1 238 ? -49.99300 -22.36400 -58.58300 1.000 27.39256 330 GLU B O 1
ATOM 11679 N N . TRP B 1 239 ? -51.14000 -21.05300 -57.15100 1.000 25.88930 331 TRP B N 1
ATOM 11680 C CA . TRP B 1 239 ? -51.33300 -22.12000 -56.18100 1.000 29.08915 331 TRP B CA 1
ATOM 11681 C C . TRP B 1 239 ? -52.40000 -23.09100 -56.66200 1.000 29.93053 331 TRP B C 1
ATOM 11682 O O . TRP B 1 239 ? -53.49100 -22.67700 -57.06200 1.000 28.76354 331 TRP B O 1
ATOM 11703 N N . ILE B 1 240 ? -52.08700 -24.38100 -56.61300 1.000 25.07143 332 ILE B N 1
ATOM 11704 C CA . ILE B 1 240 ? -53.06200 -25.44000 -56.85100 1.000 27.84762 332 ILE B CA 1
ATOM 11705 C C . ILE B 1 240 ? -53.58700 -26.00900 -55.54500 1.000 38.67315 332 ILE B C 1
ATOM 11706 O O . ILE B 1 240 ? -54.79700 -26.13800 -55.36000 1.000 31.65341 332 ILE B O 1
ATOM 11722 N N . ASP B 1 241 ? -52.68700 -26.35100 -54.63100 1.000 32.82549 333 ASP B N 1
ATOM 11723 C CA . ASP B 1 241 ? -53.04400 -26.71900 -53.27000 1.000 30.69798 333 ASP B CA 1
ATOM 11724 C C . ASP B 1 241 ? -51.81600 -26.46000 -52.40400 1.000 32.84171 333 ASP B C 1
ATOM 11725 O O . ASP B 1 241 ? -50.83100 -25.86900 -52.86100 1.000 30.60564 333 ASP B O 1
ATOM 11734 N N . ASN B 1 242 ? -51.85700 -26.93400 -51.15800 1.000 30.83047 334 ASN B N 1
ATOM 11735 C CA . ASN B 1 242 ? -50.77800 -26.66500 -50.22000 1.000 36.19525 334 ASN B CA 1
ATOM 11736 C C . ASN B 1 242 ? -49.44500 -27.27000 -50.63300 1.000 32.42594 334 ASN B C 1
ATOM 11737 O O . ASN B 1 242 ? -48.42300 -26.88700 -50.05900 1.000 37.70152 334 ASN B O 1
ATOM 11748 N N . HIS B 1 243 ? -49.42900 -28.20400 -51.58500 1.000 29.56721 335 HIS B N 1
ATOM 11749 C CA . HIS B 1 243 ? -48.20500 -28.88300 -51.99600 1.000 35.45985 335 HIS B CA 1
ATOM 11750 C C . HIS B 1 243 ? -47.92600 -28.75800 -53.48700 1.000 30.20564 335 HIS B C 1
ATOM 11751 O O . HIS B 1 243 ? -47.01800 -29.43400 -53.98900 1.000 29.82588 335 HIS B O 1
ATOM 11765 N N . ASN B 1 244 ? -48.66100 -27.90700 -54.20900 1.000 27.02889 336 ASN B N 1
ATOM 11766 C CA . ASN B 1 244 ? -48.50100 -27.77600 -55.65300 1.000 29.34500 336 ASN B CA 1
ATOM 11767 C C . ASN B 1 244 ? -48.69000 -26.33500 -56.09400 1.000 24.58782 336 ASN B C 1
ATOM 11768 O O . ASN B 1 244 ? -49.67800 -25.69200 -55.72300 1.000 26.04228 336 ASN B O 1
ATOM 11779 N N . ILE B 1 245 ? -47.75300 -25.84500 -56.90400 1.000 24.30602 337 ILE B N 1
ATOM 11780 C CA . ILE B 1 245 ? -47.93900 -24.62200 -57.67100 1.000 26.90852 337 ILE B CA 1
ATOM 11781 C C . ILE B 1 245 ? -47.74500 -24.94500 -59.14500 1.000 28.82539 337 ILE B C 1
ATOM 11782 O O . ILE B 1 245 ? -47.09900 -25.92800 -59.51200 1.000 28.32673 337 ILE B O 1
ATOM 11798 N N . ILE B 1 246 ? -48.33600 -24.11300 -59.98600 1.000 27.26618 338 ILE B N 1
ATOM 11799 C CA . ILE B 1 246 ? -47.96800 -24.01200 -61.39000 1.000 33.43851 338 ILE B CA 1
ATOM 11800 C C . ILE B 1 246 ? -47.12000 -22.76100 -61.53800 1.000 30.93310 338 ILE B C 1
ATOM 11801 O O . ILE B 1 246 ? -47.45000 -21.70400 -60.98500 1.000 27.02202 338 ILE B O 1
ATOM 11817 N N . GLN B 1 247 ? -46.02400 -22.88200 -62.27700 1.000 32.14287 339 GLN B N 1
ATOM 11818 C CA . GLN B 1 247 ? -45.09000 -21.78800 -62.49100 1.000 27.13844 339 GLN B CA 1
ATOM 11819 C C . GLN B 1 247 ? -45.05000 -21.47300 -63.97500 1.000 29.91821 339 GLN B C 1
ATOM 11820 O O . GLN B 1 247 ? -44.79400 -22.35900 -64.79600 1.000 29.54742 339 GLN B O 1
ATOM 11834 N N . LYS B 1 248 ? -45.29300 -20.21000 -64.30400 1.000 26.86718 340 LYS B N 1
ATOM 11835 C CA . LYS B 1 248 ? -45.47800 -19.77700 -65.67900 1.000 38.47486 340 LYS B CA 1
ATOM 11836 C C . LYS B 1 248 ? -45.07600 -18.31700 -65.78700 1.000 32.54519 340 LYS B C 1
ATOM 11837 O O . LYS B 1 248 ? -45.34400 -17.53000 -64.87900 1.000 31.84785 340 LYS B O 1
ATOM 11847 N N . MET B 1 249 ? -44.43700 -17.96100 -66.89900 1.000 37.53680 341 MET B N 1
ATOM 11848 C CA . MET B 1 249 ? -43.97500 -16.59200 -67.08300 1.000 32.86406 341 MET B CA 1
ATOM 11849 C C . MET B 1 249 ? -45.13300 -15.60500 -67.08900 1.000 33.91358 341 MET B C 1
ATOM 11850 O O . MET B 1 249 ? -46.15600 -15.82800 -67.73800 1.000 31.75138 341 MET B O 1
ATOM 11864 N N . SER B 1 250 ? -44.95800 -14.50800 -66.35700 1.000 28.64315 342 SER B N 1
ATOM 11865 C CA . SER B 1 250 ? -45.80900 -13.34500 -66.52000 1.000 30.19536 342 SER B CA 1
ATOM 11866 C C . SER B 1 250 ? -45.62900 -12.76400 -67.92600 1.000 31.32004 342 SER B C 1
ATOM 11867 O O . SER B 1 250 ? -44.73500 -13.15900 -68.68200 1.000 29.74503 342 SER B O 1
ATOM 11875 N N . ASP B 1 251 ? -46.49100 -11.80200 -68.27500 1.000 30.52493 343 ASP B N 1
ATOM 11876 C CA . ASP B 1 251 ? -46.36800 -11.14200 -69.57500 1.000 30.02940 343 ASP B CA 1
ATOM 11877 C C . ASP B 1 251 ? -45.04200 -10.39400 -69.69800 1.000 32.65585 343 ASP B C 1
ATOM 11878 O O . ASP B 1 251 ? -44.36900 -10.47800 -70.73100 1.000 30.85292 343 ASP B O 1
ATOM 11887 N N . THR B 1 252 ? -44.64700 -9.64500 -68.66200 1.000 31.60831 344 THR B N 1
ATOM 11888 C CA . THR B 1 252 ? -43.40900 -8.87500 -68.79000 1.000 34.59823 344 THR B CA 1
ATOM 11889 C C . THR B 1 252 ? -42.19600 -9.79900 -68.81100 1.000 28.19520 344 THR B C 1
ATOM 11890 O O . THR B 1 252 ? -41.21600 -9.53100 -69.51400 1.000 30.41123 344 THR B O 1
ATOM 11901 N N . ARG B 1 253 ? -42.24500 -10.89500 -68.05000 1.000 28.05721 345 ARG B N 1
ATOM 11902 C CA . ARG B 1 253 ? -41.18500 -11.89300 -68.13500 1.000 27.85123 345 ARG B CA 1
ATOM 11903 C C . ARG B 1 253 ? -41.17100 -12.56400 -69.50500 1.000 31.96574 345 ARG B C 1
ATOM 11904 O O . ARG B 1 253 ? -40.09800 -12.86800 -70.04300 1.000 22.43891 345 ARG B O 1
ATOM 11925 N N . GLN B 1 254 ? -42.35100 -12.81400 -70.08200 1.000 21.75361 346 GLN B N 1
ATOM 11926 C CA . GLN B 1 254 ? -42.39600 -13.43000 -71.40300 1.000 29.64584 346 GLN B CA 1
ATOM 11927 C C . GLN B 1 254 ? -41.83200 -12.48500 -72.45600 1.000 24.56067 346 GLN B C 1
ATOM 11928 O O . GLN B 1 254 ? -41.07600 -12.90800 -73.33800 1.000 25.16246 346 GLN B O 1
ATOM 11942 N N . HIS B 1 255 ? -42.18600 -11.20100 -72.37500 1.000 23.57004 347 HIS B N 1
ATOM 11943 C CA . HIS B 1 255 ? -41.66700 -10.23300 -73.33200 1.000 25.64809 347 HIS B CA 1
ATOM 11944 C C . HIS B 1 255 ? -40.15100 -10.15900 -73.24500 1.000 27.23276 347 HIS B C 1
ATOM 11945 O O . HIS B 1 255 ? -39.46500 -10.06300 -74.26800 1.000 22.85672 347 HIS B O 1
ATOM 11959 N N . TYR B 1 256 ? -39.60800 -10.24800 -72.03100 1.000 24.07227 348 TYR B N 1
ATOM 11960 C CA . TYR B 1 256 ? -38.15900 -10.21000 -71.87100 1.000 23.13220 348 TYR B CA 1
ATOM 11961 C C . TYR B 1 256 ? -37.51000 -11.44100 -72.48500 1.000 19.21439 348 TYR B C 1
ATOM 11962 O O . TYR B 1 256 ? -36.48000 -11.33200 -73.16100 1.000 21.90783 348 TYR B O 1
ATOM 11980 N N . ALA B 1 257 ? -38.09900 -12.61800 -72.27100 1.000 20.66556 349 ALA B N 1
ATOM 11981 C CA . ALA B 1 257 ? -37.54900 -13.83700 -72.86000 1.000 26.36528 349 ALA B CA 1
ATOM 11982 C C . ALA B 1 257 ? -37.56600 -13.78200 -74.37500 1.000 29.45386 349 ALA B C 1
ATOM 11983 O O . ALA B 1 257 ? -36.58400 -14.17000 -75.02800 1.000 25.24659 349 ALA B O 1
ATOM 11990 N N . THR B 1 258 ? -38.68100 -13.32200 -74.95200 1.000 25.88214 350 THR B N 1
ATOM 11991 C CA . THR B 1 258 ? -38.77100 -13.21200 -76.40400 1.000 26.12453 350 THR B CA 1
ATOM 11992 C C . THR B 1 258 ? -37.68700 -12.29000 -76.93300 1.000 23.29237 350 THR B C 1
ATOM 11993 O O . THR B 1 258 ? -37.08400 -12.55800 -77.97700 1.000 22.07581 350 THR B O 1
ATOM 12004 N N . LEU B 1 259 ? -37.37700 -11.24300 -76.17800 1.000 23.04926 351 LEU B N 1
ATOM 12005 C CA . LEU B 1 259 ? -36.33900 -10.30700 -76.56800 1.000 22.28539 351 LEU B CA 1
ATOM 12006 C C . LEU B 1 259 ? -34.95600 -10.95400 -76.55600 1.000 22.60615 351 LEU B C 1
ATOM 12007 O O . LEU B 1 259 ? -34.23700 -10.89900 -77.56100 1.000 21.59537 351 LEU B O 1
ATOM 12023 N N . PHE B 1 260 ? -34.54000 -11.55100 -75.42400 1.000 21.52385 352 PHE B N 1
ATOM 12024 C CA . PHE B 1 260 ? -33.15000 -12.00200 -75.36500 1.000 24.65075 352 PHE B CA 1
ATOM 12025 C C . PHE B 1 260 ? -32.93900 -13.24500 -76.21700 1.000 22.66202 352 PHE B C 1
ATOM 12026 O O . PHE B 1 260 ? -31.81300 -13.50900 -76.65600 1.000 21.77933 352 PHE B O 1
ATOM 12043 N N . GLN B 1 261 ? -33.99300 -14.02900 -76.43800 1.000 22.36211 353 GLN B N 1
ATOM 12044 C CA . GLN B 1 261 ? -33.90100 -15.14200 -77.37800 1.000 23.64760 353 GLN B CA 1
ATOM 12045 C C . GLN B 1 261 ? -33.63200 -14.63200 -78.79100 1.000 22.41014 353 GLN B C 1
ATOM 12046 O O . GLN B 1 261 ? -32.76700 -15.15500 -79.50300 1.000 21.77483 353 GLN B O 1
ATOM 12060 N N . ALA B 1 262 ? -34.36100 -13.59900 -79.21300 1.000 24.38056 354 ALA B N 1
ATOM 12061 C CA . ALA B 1 262 ? -34.06100 -12.96700 -80.49200 1.000 22.22013 354 ALA B CA 1
ATOM 12062 C C . ALA B 1 262 ? -32.64800 -12.39600 -80.49300 1.000 24.89946 354 ALA B C 1
ATOM 12063 O O . ALA B 1 262 ? -31.89600 -12.58200 -81.45500 1.000 20.54853 354 ALA B O 1
ATOM 12070 N N . MET B 1 263 ? -32.26100 -11.72100 -79.39900 1.000 21.45102 355 MET B N 1
ATOM 12071 C CA . MET B 1 263 ? -30.91800 -11.15400 -79.30200 1.000 22.36790 355 MET B CA 1
ATOM 12072 C C . MET B 1 263 ? -29.84800 -12.24100 -79.39600 1.000 24.04589 355 MET B C 1
ATOM 12073 O O . MET B 1 263 ? -28.80800 -12.04300 -80.03400 1.000 24.59255 355 MET B O 1
ATOM 12087 N N . HIS B 1 264 ? -30.08300 -13.39700 -78.77100 1.000 18.95734 356 HIS B N 1
ATOM 12088 C CA . HIS B 1 264 ? -29.10800 -14.48100 -78.85100 1.000 21.15557 356 HIS B CA 1
ATOM 12089 C C . HIS B 1 264 ? -28.92300 -14.97900 -80.28600 1.000 24.92310 356 HIS B C 1
ATOM 12090 O O . HIS B 1 264 ? -27.84800 -15.48400 -80.62800 1.000 26.76777 356 HIS B O 1
ATOM 12104 N N . ASN B 1 265 ? -29.95700 -14.88200 -81.12500 1.000 21.26286 357 ASN B N 1
ATOM 12105 C CA . ASN B 1 265 ? -29.83100 -15.32100 -82.51300 1.000 29.26953 357 ASN B CA 1
ATOM 12106 C C . ASN B 1 265 ? -29.32800 -14.23000 -83.44700 1.000 22.25782 357 ASN B C 1
ATOM 12107 O O . ASN B 1 265 ? -28.77300 -14.55500 -84.50100 1.000 27.11499 357 ASN B O 1
ATOM 12118 N N . GLU B 1 266 ? -29.48700 -12.95800 -83.08200 1.000 21.03092 358 GLU B N 1
ATOM 12119 C CA . GLU B 1 266 ? -29.09000 -11.84300 -83.93600 1.000 22.48470 358 GLU B CA 1
ATOM 12120 C C . GLU B 1 266 ? -27.68700 -11.31800 -83.64500 1.000 25.63362 358 GLU B C 1
ATOM 12121 O O . GLU B 1 266 ? -27.13000 -10.58800 -84.47700 1.000 24.94383 358 GLU B O 1
ATOM 12133 N N . THR B 1 267 ? -27.09100 -11.70200 -82.51900 1.000 20.42846 359 THR B N 1
ATOM 12134 C CA . THR B 1 267 ? -25.81400 -11.18000 -82.05000 1.000 22.54540 359 THR B CA 1
ATOM 12135 C C . THR B 1 267 ? -24.73100 -12.24200 -82.22000 1.000 22.74873 359 THR B C 1
ATOM 12136 O O . THR B 1 267 ? -24.94000 -13.41000 -81.88300 1.000 25.95503 359 THR B O 1
ATOM 12147 N N . ALA B 1 268 ? -23.57100 -11.83700 -82.73600 1.000 24.50271 360 ALA B N 1
ATOM 12148 C CA . ALA B 1 268 ? -22.43400 -12.74600 -82.78100 1.000 23.12071 360 ALA B CA 1
ATOM 12149 C C . ALA B 1 268 ? -22.01800 -13.08300 -81.35500 1.000 22.06142 360 ALA B C 1
ATOM 12150 O O . ALA B 1 268 ? -21.95600 -12.20200 -80.49600 1.000 21.40177 360 ALA B O 1
ATOM 12157 N N . SER B 1 269 ? -21.74200 -14.36400 -81.10100 1.000 25.44034 361 SER B N 1
ATOM 12158 C CA . SER B 1 269 ? -21.51100 -14.80600 -79.72700 1.000 24.95768 361 SER B CA 1
ATOM 12159 C C . SER B 1 269 ? -20.30800 -14.10100 -79.09300 1.000 20.82762 361 SER B C 1
ATOM 12160 O O . SER B 1 269 ? -20.29500 -13.88000 -77.87800 1.000 20.43736 361 SER B O 1
ATOM 12168 N N . HIS B 1 270 ? -19.32800 -13.67800 -79.89800 1.000 22.14252 362 HIS B N 1
ATOM 12169 C CA . HIS B 1 270 ? -18.17900 -12.94400 -79.37400 1.000 22.90263 362 HIS B CA 1
ATOM 12170 C C . HIS B 1 270 ? -18.49600 -11.49300 -79.05300 1.000 23.83692 362 HIS B C 1
ATOM 12171 O O . HIS B 1 270 ? -17.63400 -10.79300 -78.50800 1.000 25.36059 362 HIS B O 1
ATOM 12185 N N . ASP B 1 271 ? -19.70800 -11.04400 -79.36200 1.000 23.04044 363 ASP B N 1
ATOM 12186 C CA . ASP B 1 271 ? -20.17700 -9.70100 -79.06800 1.000 20.60706 363 ASP B CA 1
ATOM 12187 C C . ASP B 1 271 ? -20.88000 -9.60100 -77.72000 1.000 22.71100 363 ASP B C 1
ATOM 12188 O O . ASP B 1 271 ? -21.07200 -8.48500 -77.23200 1.000 18.14922 363 ASP B O 1
ATOM 12197 N N . PHE B 1 272 ? -21.30900 -10.73300 -77.14000 1.000 20.07331 364 PHE B N 1
ATOM 12198 C CA . PHE B 1 272 ? -21.92500 -10.73600 -75.80800 1.000 22.25059 364 PHE B CA 1
ATOM 12199 C C . PHE B 1 272 ? -21.08900 -9.96800 -74.79400 1.000 18.12819 364 PHE B C 1
ATOM 12200 O O . PHE B 1 272 ? -21.62400 -9.18700 -73.99500 1.000 22.28776 364 PHE B O 1
ATOM 12217 N N . LYS B 1 273 ? -19.77400 -10.19700 -74.81600 1.000 18.46715 365 LYS B N 1
ATOM 12218 C CA . LYS B 1 273 ? -18.83200 -9.55300 -73.90200 1.000 23.29249 365 LYS B CA 1
ATOM 12219 C C . LYS B 1 273 ? -19.00100 -8.03100 -73.88000 1.000 28.07795 365 LYS B C 1
ATOM 12220 O O . LYS B 1 273 ? -18.91900 -7.40100 -72.81500 1.000 23.05412 365 LYS B O 1
ATOM 12239 N N . ASN B 1 274 ? -19.24900 -7.43000 -75.04700 1.000 21.56383 366 ASN B N 1
ATOM 12240 C CA . ASN B 1 274 ? -19.38200 -5.98200 -75.17000 1.000 19.32697 366 ASN B CA 1
ATOM 12241 C C . ASN B 1 274 ? -20.79300 -5.50100 -74.87600 1.000 22.82582 366 ASN B C 1
ATOM 12242 O O . ASN B 1 274 ? -20.97300 -4.36900 -74.40900 1.000 21.15020 366 ASN B O 1
ATOM 12253 N N . LEU B 1 275 ? -21.79800 -6.33300 -75.16300 1.000 19.44086 367 LEU B N 1
ATOM 12254 C CA . LEU B 1 275 ? -23.18900 -5.96900 -74.90700 1.000 19.53361 367 LEU B CA 1
ATOM 12255 C C . LEU B 1 275 ? -23.50100 -5.94600 -73.41500 1.000 19.33101 367 LEU B C 1
ATOM 12256 O O . LEU B 1 275 ? -24.30800 -5.12300 -72.96800 1.000 17.82687 367 LEU B O 1
ATOM 12272 N N . PHE B 1 276 ? -22.84400 -6.80800 -72.63500 1.000 21.11802 368 PHE B N 1
ATOM 12273 C CA . PHE B 1 276 ? -23.19000 -7.02600 -71.23600 1.000 23.12322 368 PHE B CA 1
ATOM 12274 C C . PHE B 1 276 ? -22.02800 -6.69300 -70.30500 1.000 20.21174 368 PHE B C 1
ATOM 12275 O O . PHE B 1 276 ? -21.68100 -7.47900 -69.42000 1.000 28.57121 368 PHE B O 1
ATOM 12292 N N . GLN B 1 277 ? -21.42200 -5.52700 -70.48800 1.000 21.31908 369 GLN B N 1
ATOM 12293 C CA . GLN B 1 277 ? -20.34500 -5.11300 -69.60900 1.000 21.15781 369 GLN B CA 1
ATOM 12294 C C . GLN B 1 277 ? -20.90000 -4.77400 -68.23100 1.000 18.63863 369 GLN B C 1
ATOM 12295 O O . GLN B 1 277 ? -22.09600 -4.53100 -68.06200 1.000 17.09920 369 GLN B O 1
ATOM 12309 N N . PHE B 1 278 ? -20.00300 -4.75400 -67.23900 1.000 20.52487 370 PHE B N 1
ATOM 12310 C CA . PHE B 1 278 ? -20.34700 -4.40800 -65.87000 1.000 19.46821 370 PHE B CA 1
ATOM 12311 C C . PHE B 1 278 ? -19.14700 -3.72100 -65.22400 1.000 18.85508 370 PHE B C 1
ATOM 12312 O O . PHE B 1 278 ? -18.01200 -4.14400 -65.47100 1.000 18.44229 370 PHE B O 1
ATOM 12329 N N . PRO B 1 279 ? -19.33800 -2.67000 -64.39800 1.000 23.79686 371 PRO B N 1
ATOM 12330 C CA . PRO B 1 279 ? -20.57000 -1.93900 -64.02800 1.000 24.50079 371 PRO B CA 1
ATOM 12331 C C . PRO B 1 279 ? -21.23400 -1.27700 -65.22600 1.000 20.75117 371 PRO B C 1
ATOM 12332 O O . PRO B 1 279 ? -20.67600 -1.29700 -66.31100 1.000 22.79977 371 PRO B O 1
ATOM 12343 N N . ARG B 1 280 ? -22.43700 -0.73400 -65.06100 1.000 21.49202 372 ARG B N 1
ATOM 12344 C CA . ARG B 1 280 ? -23.15100 -0.09500 -66.15500 1.000 21.14000 372 ARG B CA 1
ATOM 12345 C C . ARG B 1 280 ? -24.24900 0.78200 -65.57000 1.000 15.04426 372 ARG B C 1
ATOM 12346 O O . ARG B 1 280 ? -24.72400 0.54500 -64.45600 1.000 19.49190 372 ARG B O 1
ATOM 12367 N N . ILE B 1 281 ? -24.66100 1.78200 -66.35000 1.000 14.79606 373 ILE B N 1
ATOM 12368 C CA . ILE B 1 281 ? -25.71400 2.70900 -65.94200 1.000 17.23755 373 ILE B CA 1
ATOM 12369 C C . ILE B 1 281 ? -26.91700 2.70100 -66.87700 1.000 18.74903 373 ILE B C 1
ATOM 12370 O O . ILE B 1 281 ? -27.96800 3.24500 -66.49800 1.000 18.45873 373 ILE B O 1
ATOM 12386 N N . TYR B 1 282 ? -26.80900 2.12000 -68.07500 1.000 14.79036 374 TYR B N 1
ATOM 12387 C CA . TYR B 1 282 ? -27.89600 2.05900 -69.04900 1.000 21.19299 374 TYR B CA 1
ATOM 12388 C C . TYR B 1 282 ? -28.33700 0.61600 -69.25000 1.000 18.29193 374 TYR B C 1
ATOM 12389 O O . TYR B 1 282 ? -27.50200 -0.29100 -69.25200 1.000 18.16654 374 TYR B O 1
ATOM 12407 N N . ASP B 1 283 ? -29.63800 0.40800 -69.45100 1.000 17.93717 375 ASP B N 1
ATOM 12408 C CA . ASP B 1 283 ? -30.13200 -0.94600 -69.72200 1.000 19.65799 375 ASP B CA 1
ATOM 12409 C C . ASP B 1 283 ? -29.46000 -1.51800 -70.96100 1.000 20.81480 375 ASP B C 1
ATOM 12410 O O . ASP B 1 283 ? -29.37200 -0.84500 -71.99100 1.000 17.89367 375 ASP B O 1
ATOM 12419 N N . ALA B 1 284 ? -29.00100 -2.77400 -70.86600 1.000 16.12275 376 ALA B N 1
ATOM 12420 C CA . ALA B 1 284 ? -28.43600 -3.45000 -72.03400 1.000 21.80764 376 ALA B CA 1
ATOM 12421 C C . ALA B 1 284 ? -29.52100 -3.78200 -73.05400 1.000 24.80463 376 ALA B C 1
ATOM 12422 O O . ALA B 1 284 ? -29.29300 -3.69600 -74.27000 1.000 21.20174 376 ALA B O 1
ATOM 12429 N N . LEU B 1 285 ? -30.70300 -4.15700 -72.57600 1.000 23.27983 377 LEU B N 1
ATOM 12430 C CA . LEU B 1 285 ? -31.82900 -4.58200 -73.39300 1.000 25.76304 377 LEU B CA 1
ATOM 12431 C C . LEU B 1 285 ? -33.04700 -3.75800 -72.99800 1.000 24.67602 377 LEU B C 1
ATOM 12432 O O . LEU B 1 285 ? -33.28400 -3.56600 -71.79700 1.000 22.92365 377 LEU B O 1
ATOM 12448 N N . PRO B 1 286 ? -33.84400 -3.26500 -73.95200 1.000 27.22614 378 PRO B N 1
ATOM 12449 C CA . PRO B 1 286 ? -34.98500 -2.41200 -73.57000 1.000 22.79921 378 PRO B CA 1
ATOM 12450 C C . PRO B 1 286 ? -36.02100 -3.19000 -72.77100 1.000 31.30178 378 PRO B C 1
ATOM 12451 O O . PRO B 1 286 ? -36.58800 -4.17200 -73.25200 1.000 34.08401 378 PRO B O 1
ATOM 12462 N N . VAL B 1 287 ? -36.26400 -2.73800 -71.54200 1.000 27.59727 379 VAL B N 1
ATOM 12463 C CA . VAL B 1 287 ? -37.18800 -3.41700 -70.63200 1.000 26.75251 379 VAL B CA 1
ATOM 12464 C C . VAL B 1 287 ? -38.00800 -2.37500 -69.89700 1.000 25.87403 379 VAL B C 1
ATOM 12465 O O . VAL B 1 287 ? -37.56800 -1.23100 -69.71500 1.000 26.98996 379 VAL B O 1
ATOM 12478 N N . PRO B 1 288 ? -39.21600 -2.73900 -69.46200 1.000 29.61644 380 PRO B N 1
ATOM 12479 C CA . PRO B 1 288 ? -40.04800 -1.76900 -68.74300 1.000 27.36311 380 PRO B CA 1
ATOM 12480 C C . PRO B 1 288 ? -39.45000 -1.43600 -67.38300 1.000 27.68662 380 PRO B C 1
ATOM 12481 O O . PRO B 1 288 ? -38.55500 -2.11500 -66.87700 1.000 26.47432 380 PRO B O 1
ATOM 12492 N N . GLN B 1 289 ? -39.97400 -0.36100 -66.78900 1.000 30.31509 381 GLN B N 1
ATOM 12493 C CA . GLN B 1 289 ? -39.42300 0.14700 -65.53500 1.000 31.58956 381 GLN B CA 1
ATOM 12494 C C . GLN B 1 289 ? -39.46000 -0.90200 -64.42700 1.000 32.91358 381 GLN B C 1
ATOM 12495 O O . GLN B 1 289 ? -38.55600 -0.94200 -63.58500 1.000 30.14517 381 GLN B O 1
ATOM 12509 N N . GLU B 1 290 ? -40.47900 -1.77000 -64.42700 1.000 26.52414 382 GLU B N 1
ATOM 12510 C CA . GLU B 1 290 ? -40.55900 -2.85300 -63.44900 1.000 29.95110 382 GLU B CA 1
ATOM 12511 C C . GLU B 1 290 ? -39.33600 -3.76400 -63.49900 1.000 30.54009 382 GLU B C 1
ATOM 12512 O O . GLU B 1 290 ? -39.02100 -4.42500 -62.50500 1.000 33.79021 382 GLU B O 1
ATOM 12524 N N . MET B 1 291 ? -38.66300 -3.84600 -64.64200 1.000 26.72943 383 MET B N 1
ATOM 12525 C CA . MET B 1 291 ? -37.58800 -4.80200 -64.84800 1.000 20.94219 383 MET B CA 1
ATOM 12526 C C . MET B 1 291 ? -36.20400 -4.23100 -64.58700 1.000 20.58218 383 MET B C 1
ATOM 12527 O O . MET B 1 291 ? -35.21900 -4.95900 -64.74000 1.000 17.80794 383 MET B O 1
ATOM 12541 N N . SER B 1 292 ? -36.08900 -2.96100 -64.20900 1.000 17.56053 384 SER B N 1
ATOM 12542 C CA . SER B 1 292 ? -34.77200 -2.35200 -64.11100 1.000 18.34146 384 SER B CA 1
ATOM 12543 C C . SER B 1 292 ? -34.75300 -1.28900 -63.02600 1.000 18.75772 384 SER B C 1
ATOM 12544 O O . SER B 1 292 ? -35.67300 -0.47300 -62.92600 1.000 21.53534 384 SER B O 1
ATOM 12552 N N . LYS B 1 293 ? -33.68500 -1.30200 -62.23400 1.000 16.33042 385 LYS B N 1
ATOM 12553 C CA . LYS B 1 293 ? -33.42500 -0.28100 -61.22900 1.000 17.57257 385 LYS B CA 1
ATOM 12554 C C . LYS B 1 293 ? -32.22200 0.58400 -61.59200 1.000 16.78761 385 LYS B C 1
ATOM 12555 O O . LYS B 1 293 ? -31.80200 1.42500 -60.78300 1.000 18.54015 385 LYS B O 1
ATOM 12574 N N . LEU B 1 294 ? -31.66300 0.40900 -62.79300 1.000 15.96148 386 LEU B N 1
ATOM 12575 C CA . LEU B 1 294 ? -30.55500 1.24800 -63.22800 1.000 22.38432 386 LEU B CA 1
ATOM 12576 C C . LEU B 1 294 ? -31.00800 2.69800 -63.33800 1.000 19.12185 386 LEU B C 1
ATOM 12577 O O . LEU B 1 294 ? -32.17200 2.99200 -63.62200 1.000 15.96873 386 LEU B O 1
ATOM 12593 N N . SER B 1 295 ? -30.06200 3.60900 -63.10900 1.000 19.06458 387 SER B N 1
ATOM 12594 C CA . SER B 1 295 ? -30.39000 5.02600 -63.10700 1.000 19.96382 387 SER B CA 1
ATOM 12595 C C . SER B 1 295 ? -30.89500 5.49500 -64.46900 1.000 18.54105 387 SER B C 1
ATOM 12596 O O . SER B 1 295 ? -31.78800 6.35400 -64.52200 1.000 23.24491 387 SER B O 1
ATOM 12604 N N . ASN B 1 296 ? -30.37800 4.92100 -65.55800 1.000 20.67466 388 ASN B N 1
ATOM 12605 C CA . ASN B 1 296 ? -30.80800 5.22800 -66.91900 1.000 18.75255 388 ASN B CA 1
ATOM 12606 C C . ASN B 1 296 ? -30.94400 6.73700 -67.14600 1.000 20.84422 388 ASN B C 1
ATOM 12607 O O . ASN B 1 296 ? -32.02700 7.22200 -67.48000 1.000 20.37713 388 ASN B O 1
ATOM 12618 N N . PRO B 1 297 ? -29.88200 7.50700 -66.92100 1.000 16.79795 389 PRO B N 1
ATOM 12619 C CA . PRO B 1 297 ? -30.01300 8.95900 -67.04400 1.000 19.59235 389 PRO B CA 1
ATOM 12620 C C . PRO B 1 297 ? -30.40700 9.33000 -68.46300 1.000 19.55172 389 PRO B C 1
ATOM 12621 O O . PRO B 1 297 ? -30.05400 8.64600 -69.42300 1.000 20.86212 389 PRO B O 1
ATOM 12632 N N . LYS B 1 298 ? -31.20100 10.39000 -68.57400 1.000 21.21914 390 LYS B N 1
ATOM 12633 C CA . LYS B 1 298 ? -31.68100 10.87800 -69.85600 1.000 27.23255 390 LYS B CA 1
ATOM 12634 C C . LYS B 1 298 ? -30.85500 12.04300 -70.38200 1.000 24.44737 390 LYS B C 1
ATOM 12635 O O . LYS B 1 298 ? -31.22000 12.63900 -71.39500 1.000 24.54238 390 LYS B O 1
ATOM 12654 N N . ILE B 1 299 ? -29.77200 12.38900 -69.69800 1.000 16.90399 391 ILE B N 1
ATOM 12655 C CA . ILE B 1 299 ? -28.72000 13.24500 -70.23600 1.000 18.18887 391 ILE B CA 1
ATOM 12656 C C . ILE B 1 299 ? -27.40800 12.48900 -70.06600 1.000 19.33143 391 ILE B C 1
ATOM 12657 O O . ILE B 1 299 ? -27.33200 11.55400 -69.25200 1.000 21.61991 391 ILE B O 1
ATOM 12673 N N . PRO B 1 300 ? -26.36900 12.84100 -70.82600 1.000 17.05013 392 PRO B N 1
ATOM 12674 C CA . PRO B 1 300 ? -25.12100 12.07700 -70.75000 1.000 16.66182 392 PRO B CA 1
ATOM 12675 C C . PRO B 1 300 ? -24.36100 12.32000 -69.45800 1.000 17.30135 392 PRO B C 1
ATOM 12676 O O . PRO B 1 300 ? -24.46800 13.36800 -68.81300 1.000 18.90316 392 PRO B O 1
ATOM 12687 N N . VAL B 1 301 ? -23.50900 11.35200 -69.14000 1.000 19.56199 393 VAL B N 1
ATOM 12688 C CA . VAL B 1 301 ? -22.70700 11.35900 -67.92200 1.000 18.81228 393 VAL B CA 1
ATOM 12689 C C . VAL B 1 301 ? -21.24700 11.59700 -68.30600 1.000 17.30708 393 VAL B C 1
ATOM 12690 O O . VAL B 1 301 ? -20.67800 10.85200 -69.11400 1.000 20.58840 393 VAL B O 1
ATOM 12703 N N . TYR B 1 302 ? -20.65400 12.64500 -67.73300 1.000 17.45841 394 TYR B N 1
ATOM 12704 C CA . TYR B 1 302 ? -19.28300 13.08100 -67.99700 1.000 19.64967 394 TYR B CA 1
ATOM 12705 C C . TYR B 1 302 ? -18.47300 12.92000 -66.71200 1.000 17.38970 394 TYR B C 1
ATOM 12706 O O . TYR B 1 302 ? -18.77900 13.57100 -65.71000 1.000 20.26966 394 TYR B O 1
ATOM 12724 N N . ILE B 1 303 ? -17.45500 12.04600 -66.72400 1.000 22.13608 395 ILE B N 1
ATOM 12725 C CA . ILE B 1 303 ? -16.56300 11.86400 -65.57200 1.000 29.87124 395 ILE B CA 1
ATOM 12726 C C . ILE B 1 303 ? -15.25900 12.60300 -65.83500 1.000 27.47069 395 ILE B C 1
ATOM 12727 O O . ILE B 1 303 ? -14.62200 12.41200 -66.88000 1.000 24.06958 395 ILE B O 1
ATOM 12743 N N . ASN B 1 304 ? -14.85800 13.42000 -64.86500 1.000 22.23328 396 ASN B N 1
ATOM 12744 C CA . ASN B 1 304 ? -13.71400 14.31900 -64.96000 1.000 27.06637 396 ASN B CA 1
ATOM 12745 C C . ASN B 1 304 ? -12.70800 13.95500 -63.87800 1.000 29.23526 396 ASN B C 1
ATOM 12746 O O . ASN B 1 304 ? -13.08300 13.80700 -62.70800 1.000 25.43268 396 ASN B O 1
ATOM 12757 N N . ILE B 1 305 ? -11.44200 13.80900 -64.26400 1.000 23.63419 397 ILE B N 1
ATOM 12758 C CA . ILE B 1 305 ? -10.39500 13.40800 -63.33100 1.000 23.78817 397 ILE B CA 1
ATOM 12759 C C . ILE B 1 305 ? -9.06900 14.03100 -63.75200 1.000 28.33125 397 ILE B C 1
ATOM 12760 O O . ILE B 1 305 ? -8.78800 14.20100 -64.94300 1.000 28.22512 397 ILE B O 1
ATOM 12776 N N . CYS B 1 306 ? -8.27300 14.39400 -62.75000 1.000 26.39701 398 CYS B N 1
ATOM 12777 C CA . CYS B 1 306 ? -6.88700 14.81500 -62.90500 1.000 30.07163 398 CYS B CA 1
ATOM 12778 C C . CYS B 1 306 ? -6.00000 13.75100 -62.27400 1.000 36.32121 398 CYS B C 1
ATOM 12779 O O . CYS B 1 306 ? -6.40000 13.10000 -61.30600 1.000 29.73664 398 CYS B O 1
ATOM 12787 N N . SER B 1 307 ? -4.80300 13.55800 -62.83100 1.000 34.82381 399 SER B N 1
ATOM 12788 C CA . SER B 1 307 ? -3.93200 12.49300 -62.35100 1.000 32.58371 399 SER B CA 1
ATOM 12789 C C . SER B 1 307 ? -2.47300 12.91500 -62.44300 1.000 42.59540 399 SER B C 1
ATOM 12790 O O . SER B 1 307 ? -2.07300 13.59300 -63.39700 1.000 36.25345 399 SER B O 1
ATOM 12798 N N . ILE B 1 308 ? -1.69200 12.51200 -61.44000 1.000 33.87249 400 ILE B N 1
ATOM 12799 C CA . ILE B 1 308 ? -0.24400 12.72200 -61.42500 1.000 30.89432 400 ILE B CA 1
ATOM 12800 C C . ILE B 1 308 ? 0.43400 11.36100 -61.55600 1.000 33.35519 400 ILE B C 1
ATOM 12801 O O . ILE B 1 308 ? -0.13800 10.34700 -61.12700 1.000 31.11978 400 ILE B O 1
ATOM 12817 N N . PRO B 1 309 ? 1.63800 11.28200 -62.13800 1.000 37.20573 401 PRO B N 1
ATOM 12818 C CA . PRO B 1 309 ? 2.18000 9.96600 -62.53300 1.000 37.01789 401 PRO B CA 1
ATOM 12819 C C . PRO B 1 309 ? 2.47500 9.03000 -61.37200 1.000 39.84243 401 PRO B C 1
ATOM 12820 O O . PRO B 1 309 ? 2.51500 7.80900 -61.58000 1.000 37.75209 401 PRO B O 1
ATOM 12831 N N . SER B 1 310 ? 2.68000 9.55500 -60.16400 1.000 39.13332 402 SER B N 1
ATOM 12832 C CA . SER B 1 310 ? 2.89100 8.70200 -58.99900 1.000 35.29146 402 SER B CA 1
ATOM 12833 C C . SER B 1 310 ? 1.69100 7.81200 -58.69500 1.000 41.84475 402 SER B C 1
ATOM 12834 O O . SER B 1 310 ? 1.85100 6.78500 -58.02200 1.000 36.38239 402 SER B O 1
ATOM 12842 N N . ARG B 1 311 ? 0.50000 8.17800 -59.17800 1.000 37.63210 403 ARG B N 1
ATOM 12843 C CA . ARG B 1 311 ? -0.74000 7.46500 -58.89800 1.000 38.19044 403 ARG B CA 1
ATOM 12844 C C . ARG B 1 311 ? -1.25000 6.70000 -60.12000 1.000 36.46365 403 ARG B C 1
ATOM 12845 O O . ARG B 1 311 ? -2.45100 6.45500 -60.24600 1.000 29.82254 403 ARG B O 1
ATOM 12866 N N . ILE B 1 312 ? -0.34600 6.29700 -61.01900 1.000 37.35020 404 ILE B N 1
ATOM 12867 C CA . ILE B 1 312 ? -0.77400 5.64700 -62.25700 1.000 39.63341 404 ILE B CA 1
ATOM 12868 C C . ILE B 1 312 ? -1.46100 4.32000 -61.95900 1.000 36.06834 404 ILE B C 1
ATOM 12869 O O . ILE B 1 312 ? -2.42900 3.94200 -62.62900 1.000 37.39574 404 ILE B O 1
ATOM 12885 N N . ALA B 1 313 ? -0.96600 3.58700 -60.96000 1.000 37.45043 405 ALA B N 1
ATOM 12886 C CA . ALA B 1 313 ? -1.60600 2.33400 -60.58400 1.000 39.07689 405 ALA B CA 1
ATOM 12887 C C . ALA B 1 313 ? -3.02300 2.58000 -60.09100 1.000 32.05981 405 ALA B C 1
ATOM 12888 O O . ALA B 1 313 ? -3.94200 1.81300 -60.40000 1.000 30.22983 405 ALA B O 1
ATOM 12895 N N . GLN B 1 314 ? -3.21700 3.65500 -59.32600 1.000 33.36863 406 GLN B N 1
ATOM 12896 C CA . GLN B 1 314 ? -4.55400 4.00900 -58.87100 1.000 32.95034 406 GLN B CA 1
ATOM 12897 C C . GLN B 1 314 ? -5.44500 4.38800 -60.04400 1.000 25.97442 406 GLN B C 1
ATOM 12898 O O . GLN B 1 314 ? -6.61100 3.98200 -60.09800 1.000 27.58440 406 GLN B O 1
ATOM 12912 N N . LEU B 1 315 ? -4.91100 5.16100 -60.99500 1.000 27.82513 407 LEU B N 1
ATOM 12913 C CA . LEU B 1 315 ? -5.71300 5.58600 -62.13900 1.000 32.09478 407 LEU B CA 1
ATOM 12914 C C . LEU B 1 315 ? -6.16700 4.39700 -62.98600 1.000 35.27535 407 LEU B C 1
ATOM 12915 O O . LEU B 1 315 ? -7.27400 4.42000 -63.53700 1.000 31.13828 407 LEU B O 1
ATOM 12931 N N . ARG B 1 316 ? -5.33900 3.35100 -63.11000 1.000 35.01785 408 ARG B N 1
ATOM 12932 C CA . ARG B 1 316 ? -5.77700 2.15800 -63.83800 1.000 35.57625 408 ARG B CA 1
ATOM 12933 C C . ARG B 1 316 ? -7.03400 1.57700 -63.21200 1.000 25.05720 408 ARG B C 1
ATOM 12934 O O . ARG B 1 316 ? -7.98100 1.20900 -63.91600 1.000 27.80305 408 ARG B O 1
ATOM 12955 N N . ARG B 1 317 ? -7.02900 1.41800 -61.89000 1.000 30.06915 409 ARG B N 1
ATOM 12956 C CA . ARG B 1 317 ? -8.16700 0.79600 -61.22800 1.000 32.30463 409 ARG B CA 1
ATOM 12957 C C . ARG B 1 317 ? -9.40300 1.66900 -61.35800 1.000 25.36182 409 ARG B C 1
ATOM 12958 O O . ARG B 1 317 ? -10.51600 1.16100 -61.52500 1.000 27.46592 409 ARG B O 1
ATOM 12965 N N . ILE B 1 318 ? -9.21600 2.98600 -61.30500 1.000 27.36385 410 ILE B N 1
ATOM 12966 C CA . ILE B 1 318 ? -10.33700 3.91700 -61.37500 1.000 25.55999 410 ILE B CA 1
ATOM 12967 C C . ILE B 1 318 ? -10.98000 3.86200 -62.75400 1.000 24.55178 410 ILE B C 1
ATOM 12968 O O . ILE B 1 318 ? -12.20400 3.73400 -62.88200 1.000 22.28070 410 ILE B O 1
ATOM 12984 N N . ILE B 1 319 ? -10.16200 3.95500 -63.80400 1.000 25.03572 411 ILE B N 1
ATOM 12985 C CA . ILE B 1 319 ? -10.67000 3.83000 -65.16900 1.000 23.33230 411 ILE B CA 1
ATOM 12986 C C . ILE B 1 319 ? -11.37300 2.49300 -65.34600 1.000 28.42835 411 ILE B C 1
ATOM 12987 O O . ILE B 1 319 ? -12.46800 2.41700 -65.91600 1.000 27.55277 411 ILE B O 1
ATOM 13003 N N . GLY B 1 320 ? -10.75900 1.42200 -64.84400 1.000 27.77827 412 GLY B N 1
ATOM 13004 C CA . GLY B 1 320 ? -11.35300 0.10500 -64.97600 1.000 26.55904 412 GLY B CA 1
ATOM 13005 C C . GLY B 1 320 ? -12.75400 0.01200 -64.39600 1.000 27.45632 412 GLY B C 1
ATOM 13006 O O . GLY B 1 320 ? -13.63500 -0.60800 -64.99300 1.000 30.95038 412 GLY B O 1
ATOM 13010 N N . ILE B 1 321 ? -12.98500 0.63000 -63.23200 1.000 22.78939 413 ILE B N 1
ATOM 13011 C CA . ILE B 1 321 ? -14.30000 0.49200 -62.60600 1.000 22.71480 413 ILE B CA 1
ATOM 13012 C C . ILE B 1 321 ? -15.30900 1.50600 -63.15400 1.000 23.16803 413 ILE B C 1
ATOM 13013 O O . ILE B 1 321 ? -16.51100 1.22200 -63.18000 1.000 21.16537 413 ILE B O 1
ATOM 13029 N N . LEU B 1 322 ? -14.85600 2.68400 -63.59500 1.000 22.49111 414 LEU B N 1
ATOM 13030 C CA . LEU B 1 322 ? -15.76000 3.75400 -64.01000 1.000 25.50867 414 LEU B CA 1
ATOM 13031 C C . LEU B 1 322 ? -16.02300 3.82500 -65.50900 1.000 21.39721 414 LEU B C 1
ATOM 13032 O O . LEU B 1 322 ? -16.86800 4.62800 -65.92600 1.000 21.20367 414 LEU B O 1
ATOM 13048 N N . LYS B 1 323 ? -15.32100 3.05700 -66.33800 1.000 23.51756 415 LYS B N 1
ATOM 13049 C CA . LYS B 1 323 ? -15.33200 3.40100 -67.75900 1.000 29.94322 415 LYS B CA 1
ATOM 13050 C C . LYS B 1 323 ? -16.64400 3.06500 -68.44600 1.000 33.34569 415 LYS B C 1
ATOM 13051 O O . LYS B 1 323 ? -16.97100 3.69400 -69.46000 1.000 26.23638 415 LYS B O 1
ATOM 13070 N N . ASN B 1 324 ? -17.39800 2.10100 -67.92900 1.000 22.33523 416 ASN B N 1
ATOM 13071 C CA . ASN B 1 324 ? -18.73700 1.84600 -68.43000 1.000 23.81294 416 ASN B CA 1
ATOM 13072 C C . ASN B 1 324 ? -19.81500 2.43700 -67.52800 1.000 20.55019 416 ASN B C 1
ATOM 13073 O O . ASN B 1 324 ? -20.98700 2.08300 -67.66800 1.000 21.85249 416 ASN B O 1
ATOM 13084 N N . GLN B 1 325 ? -19.44300 3.34500 -66.62100 1.000 19.25056 417 GLN B N 1
ATOM 13085 C CA . GLN B 1 325 ? -20.38700 4.08400 -65.80100 1.000 16.76130 417 GLN B CA 1
ATOM 13086 C C . GLN B 1 325 ? -20.57800 5.51900 -66.28300 1.000 21.66002 417 GLN B C 1
ATOM 13087 O O . GLN B 1 325 ? -21.12600 6.33300 -65.53700 1.000 18.28448 417 GLN B O 1
ATOM 13101 N N . CYS B 1 326 ? -20.10800 5.85400 -67.48800 1.000 22.11051 418 CYS B N 1
ATOM 13102 C CA . CYS B 1 326 ? -20.27100 7.19400 -68.03300 1.000 22.08773 418 CYS B CA 1
ATOM 13103 C C . CYS B 1 326 ? -20.32600 7.14300 -69.55200 1.000 25.38578 418 CYS B C 1
ATOM 13104 O O . CYS B 1 326 ? -20.06800 6.11200 -70.17800 1.000 23.04711 418 CYS B O 1
ATOM 13112 N N . ASP B 1 327 ? -20.65700 8.29200 -70.14100 1.000 21.90264 419 ASP B N 1
ATOM 13113 C CA . ASP B 1 327 ? -20.65800 8.43600 -71.58900 1.000 21.63993 419 ASP B CA 1
ATOM 13114 C C . ASP B 1 327 ? -19.32900 8.94100 -72.12900 1.000 23.48738 419 ASP B C 1
ATOM 13115 O O . ASP B 1 327 ? -18.97800 8.63700 -73.27700 1.000 20.85140 419 ASP B O 1
ATOM 13124 N N . HIS B 1 328 ? -18.58400 9.70800 -71.34100 1.000 18.58967 420 HIS B N 1
ATOM 13125 C CA . HIS B 1 328 ? -17.35400 10.31000 -71.83600 1.000 21.99548 420 HIS B CA 1
ATOM 13126 C C . HIS B 1 328 ? -16.48300 10.67500 -70.64600 1.000 23.73564 420 HIS B C 1
ATOM 13127 O O . HIS B 1 328 ? -16.99600 11.08400 -69.60200 1.000 22.04193 420 HIS B O 1
ATOM 13141 N N . PHE B 1 329 ? -15.17300 10.50000 -70.81300 1.000 26.26385 421 PHE B N 1
ATOM 13142 C CA . PHE B 1 329 ? -14.16400 10.92700 -69.85500 1.000 24.14870 421 PHE B CA 1
ATOM 13143 C C . PHE B 1 329 ? -13.49700 12.21600 -70.30200 1.000 32.62023 421 PHE B C 1
ATOM 13144 O O . PHE B 1 329 ? -13.21000 12.39500 -71.48900 1.000 28.82167 421 PHE B O 1
ATOM 13161 N N . HIS B 1 330 ? -13.19400 13.07700 -69.33700 1.000 29.38238 422 HIS B N 1
ATOM 13162 C CA . HIS B 1 330 ? -12.21500 14.14100 -69.50900 1.000 30.24960 422 HIS B CA 1
ATOM 13163 C C . HIS B 1 330 ? -11.08100 13.85700 -68.54000 1.000 29.28146 422 HIS B C 1
ATOM 13164 O O . HIS B 1 330 ? -11.30900 13.78100 -67.32800 1.000 31.92927 422 HIS B O 1
ATOM 13178 N N . ILE B 1 331 ? -9.87700 13.67900 -69.07500 1.000 28.41485 423 ILE B N 1
ATOM 13179 C CA . ILE B 1 331 ? -8.72000 13.24500 -68.30400 1.000 33.90852 423 ILE B CA 1
ATOM 13180 C C . ILE B 1 331 ? -7.63300 14.29200 -68.46800 1.000 30.04236 423 ILE B C 1
ATOM 13181 O O . ILE B 1 331 ? -7.18000 14.55900 -69.58600 1.000 35.76034 423 ILE B O 1
ATOM 13197 N N . TYR B 1 332 ? -7.21300 14.87000 -67.35200 1.000 36.83698 424 TYR B N 1
ATOM 13198 C CA . TYR B 1 332 ? -6.12200 15.83200 -67.29800 1.000 36.48136 424 TYR B CA 1
ATOM 13199 C C . TYR B 1 332 ? -4.89900 15.11700 -66.73000 1.000 39.36278 424 TYR B C 1
ATOM 13200 O O . TYR B 1 332 ? -4.81400 14.86900 -65.52200 1.000 35.46814 424 TYR B O 1
ATOM 13218 N N . LEU B 1 333 ? -3.95400 14.77500 -67.60300 1.000 34.83445 425 LEU B N 1
ATOM 13219 C CA . LEU B 1 333 ? -2.72500 14.09800 -67.19200 1.000 37.96378 425 LEU B CA 1
ATOM 13220 C C . LEU B 1 333 ? -1.67300 15.16300 -66.92100 1.000 46.14878 425 LEU B C 1
ATOM 13221 O O . LEU B 1 333 ? -1.09000 15.73100 -67.84800 1.000 42.48694 425 LEU B O 1
ATOM 13237 N N . ASP B 1 334 ? -1.42200 15.42200 -65.64000 1.000 40.88376 426 ASP B N 1
ATOM 13238 C CA . ASP B 1 334 ? -0.48700 16.46200 -65.22300 1.000 46.32086 426 ASP B CA 1
ATOM 13239 C C . ASP B 1 334 ? 0.87100 15.80700 -65.00300 1.000 50.64594 426 ASP B C 1
ATOM 13240 O O . ASP B 1 334 ? 1.18100 15.30600 -63.92000 1.000 43.28628 426 ASP B O 1
ATOM 13249 N N . GLY B 1 335 ? 1.68700 15.80900 -66.05400 1.000 49.71939 427 GLY B N 1
ATOM 13250 C CA . GLY B 1 335 ? 3.07600 15.41700 -65.95400 1.000 44.82817 427 GLY B CA 1
ATOM 13251 C C . GLY B 1 335 ? 3.38300 13.97600 -66.28600 1.000 48.08049 427 GLY B C 1
ATOM 13252 O O . GLY B 1 335 ? 4.52700 13.54800 -66.08300 1.000 53.68414 427 GLY B O 1
ATOM 13256 N N . TYR B 1 336 ? 2.40800 13.20600 -66.76700 1.000 43.93363 428 TYR B N 1
ATOM 13257 C CA . TYR B 1 336 ? 2.70600 11.87500 -67.27800 1.000 55.19335 428 TYR B CA 1
ATOM 13258 C C . TYR B 1 336 ? 3.69400 11.97800 -68.44000 1.000 60.64414 428 TYR B C 1
ATOM 13259 O O . TYR B 1 336 ? 3.82700 13.02200 -69.08800 1.000 55.73579 428 TYR B O 1
ATOM 13277 N N . VAL B 1 337 ? 4.39800 10.87600 -68.69600 1.000 61.71556 429 VAL B N 1
ATOM 13278 C CA . VAL B 1 337 ? 5.39200 10.82700 -69.76400 1.000 61.77546 429 VAL B CA 1
ATOM 13279 C C . VAL B 1 337 ? 4.69300 10.39300 -71.04400 1.000 63.61653 429 VAL B C 1
ATOM 13280 O O . VAL B 1 337 ? 4.53900 11.18500 -71.98100 1.000 59.95061 429 VAL B O 1
ATOM 13293 N N . GLU B 1 338 ? 4.27300 9.13200 -71.08700 1.000 65.79895 430 GLU B N 1
ATOM 13294 C CA . GLU B 1 338 ? 3.43800 8.59000 -72.14600 1.000 57.61150 430 GLU B CA 1
ATOM 13295 C C . GLU B 1 338 ? 2.01900 8.40900 -71.62400 1.000 59.82348 430 GLU B C 1
ATOM 13296 O O . GLU B 1 338 ? 1.77200 8.42200 -70.41400 1.000 61.22702 430 GLU B O 1
ATOM 13300 N N . ILE B 1 339 ? 1.08300 8.24000 -72.54900 1.000 49.82040 431 ILE B N 1
ATOM 13301 C CA . ILE B 1 339 ? -0.30300 7.97300 -72.17900 1.000 44.17122 431 ILE B CA 1
ATOM 13302 C C . ILE B 1 339 ? -0.42800 6.48000 -71.87800 1.000 44.57522 431 ILE B C 1
ATOM 13303 O O . ILE B 1 339 ? -0.07500 5.65900 -72.73600 1.000 51.15453 431 ILE B O 1
ATOM 13319 N N . PRO B 1 340 ? -0.90600 6.07300 -70.69700 1.000 44.04413 432 PRO B N 1
ATOM 13320 C CA . PRO B 1 340 ? -1.01400 4.63500 -70.41500 1.000 56.65222 432 PRO B CA 1
ATOM 13321 C C . PRO B 1 340 ? -1.91000 3.90900 -71.41200 1.000 49.73439 432 PRO B C 1
ATOM 13322 O O . PRO B 1 340 ? -2.84700 4.48100 -71.97500 1.000 49.60132 432 PRO B O 1
ATOM 13333 N N . ASP B 1 341 ? -1.59900 2.62700 -71.63200 1.000 43.61412 433 ASP B N 1
ATOM 13334 C CA . ASP B 1 341 ? -2.39600 1.82400 -72.55600 1.000 47.31003 433 ASP B CA 1
ATOM 13335 C C . ASP B 1 341 ? -3.85900 1.78100 -72.14100 1.000 43.17755 433 ASP B C 1
ATOM 13336 O O . ASP B 1 341 ? -4.75100 1.81900 -72.99600 1.000 42.48314 433 ASP B O 1
ATOM 13345 N N . PHE B 1 342 ? -4.13100 1.71800 -70.83400 1.000 50.01248 434 PHE B N 1
ATOM 13346 C CA . PHE B 1 342 ? -5.52000 1.65400 -70.38900 1.000 46.97320 434 PHE B CA 1
ATOM 13347 C C . PHE B 1 342 ? -6.28100 2.94200 -70.69600 1.000 46.74829 434 PHE B C 1
ATOM 13348 O O . PHE B 1 342 ? -7.51700 2.93500 -70.67700 1.000 43.20004 434 PHE B O 1
ATOM 13365 N N . ILE B 1 343 ? -5.57100 4.03600 -70.98000 1.000 41.70311 435 ILE B N 1
ATOM 13366 C CA . ILE B 1 343 ? -6.21000 5.25500 -71.46000 1.000 41.02795 435 ILE B CA 1
ATOM 13367 C C . ILE B 1 343 ? -6.44800 5.18300 -72.96200 1.000 45.16076 435 ILE B C 1
ATOM 13368 O O . ILE B 1 343 ? -7.56200 5.43100 -73.43600 1.000 42.37652 435 ILE B O 1
ATOM 13384 N N . LYS B 1 344 ? -5.39500 4.88400 -73.73600 1.000 41.31461 436 LYS B N 1
ATOM 13385 C CA . LYS B 1 344 ? -5.53800 4.79900 -75.18800 1.000 41.21660 436 LYS B CA 1
ATOM 13386 C C . LYS B 1 344 ? -6.59800 3.77900 -75.58900 1.000 42.59736 436 LYS B C 1
ATOM 13387 O O . LYS B 1 344 ? -7.30600 3.97800 -76.58100 1.000 44.16100 436 LYS B O 1
ATOM 13394 N N . ASN B 1 345 ? -6.74000 2.69800 -74.81800 1.000 47.93466 437 ASN B N 1
ATOM 13395 C CA . ASN B 1 345 ? -7.79500 1.72600 -75.07700 1.000 48.71879 437 ASN B CA 1
ATOM 13396 C C . ASN B 1 345 ? -9.19700 2.30000 -74.88300 1.000 40.00248 437 ASN B C 1
ATOM 13397 O O . ASN B 1 345 ? -10.16500 1.67300 -75.32400 1.000 41.97119 437 ASN B O 1
ATOM 13408 N N . LEU B 1 346 ? -9.34500 3.44200 -74.20200 1.000 41.28647 438 LEU B N 1
ATOM 13409 C CA . LEU B 1 346 ? -10.66600 4.06200 -74.12100 1.000 33.12374 438 LEU B CA 1
ATOM 13410 C C . LEU B 1 346 ? -11.05700 4.64500 -75.47100 1.000 37.45837 438 LEU B C 1
ATOM 13411 O O . LEU B 1 346 ? -12.22800 4.58900 -75.86300 1.000 36.92871 438 LEU B O 1
ATOM 13427 N N . GLY B 1 347 ? -10.08500 5.20000 -76.19500 1.000 36.70349 439 GLY B N 1
ATOM 13428 C CA . GLY B 1 347 ? -10.32900 5.65000 -77.55200 1.000 35.12759 439 GLY B CA 1
ATOM 13429 C C . GLY B 1 347 ? -10.96100 7.01800 -77.54900 1.000 43.27663 439 GLY B C 1
ATOM 13430 O O . GLY B 1 347 ? -10.54200 7.89800 -76.78900 1.000 39.49800 439 GLY B O 1
ATOM 13434 N N . ASN B 1 348 ? -11.97000 7.21400 -78.39000 1.000 34.31279 440 ASN B N 1
ATOM 13435 C CA . ASN B 1 348 ? -12.65700 8.49800 -78.43000 1.000 30.73600 440 ASN B CA 1
ATOM 13436 C C . ASN B 1 348 ? -13.68200 8.65500 -77.30700 1.000 34.69760 440 ASN B C 1
ATOM 13437 O O . ASN B 1 348 ? -14.32400 9.70400 -77.22200 1.000 37.56276 440 ASN B O 1
ATOM 13448 N N . LYS B 1 349 ? -13.84900 7.65000 -76.43900 1.000 33.53744 441 LYS B N 1
ATOM 13449 C CA . LYS B 1 349 ? -14.62100 7.83900 -75.21600 1.000 33.51630 441 LYS B CA 1
ATOM 13450 C C . LYS B 1 349 ? -13.92700 8.77100 -74.22400 1.000 27.85784 441 LYS B C 1
ATOM 13451 O O . LYS B 1 349 ? -14.56600 9.19200 -73.25200 1.000 28.39523 441 LYS B O 1
ATOM 13470 N N . ALA B 1 350 ? -12.65600 9.12400 -74.44400 1.000 34.21023 442 ALA B N 1
ATOM 13471 C CA . ALA B 1 350 ? -11.92600 10.02800 -73.56400 1.000 32.12090 442 ALA B CA 1
ATOM 13472 C C . ALA B 1 350 ? -11.35300 11.20400 -74.34100 1.000 29.33186 442 ALA B C 1
ATOM 13473 O O . ALA B 1 350 ? -10.84800 11.04500 -75.45700 1.000 29.85559 442 ALA B O 1
ATOM 13480 N N . THR B 1 351 ? -11.44200 12.38100 -73.73200 1.000 30.24821 443 THR B N 1
ATOM 13481 C CA . THR B 1 351 ? -10.66300 13.55000 -74.11100 1.000 36.33082 443 THR B CA 1
ATOM 13482 C C . THR B 1 351 ? -9.49200 13.61200 -73.12800 1.000 30.21718 443 THR B C 1
ATOM 13483 O O . THR B 1 351 ? -9.70700 13.79600 -71.92500 1.000 29.97884 443 THR B O 1
ATOM 13494 N N . VAL B 1 352 ? -8.26400 13.44000 -73.62700 1.000 30.16754 444 VAL B N 1
ATOM 13495 C CA . VAL B 1 352 ? -7.05400 13.50800 -72.80400 1.000 31.21340 444 VAL B CA 1
ATOM 13496 C C . VAL B 1 352 ? -6.39900 14.86500 -73.02200 1.000 36.06555 444 VAL B C 1
ATOM 13497 O O . VAL B 1 352 ? -5.99400 15.19900 -74.14300 1.000 34.35150 444 VAL B O 1
ATOM 13510 N N . VAL B 1 353 ? -6.30100 15.64900 -71.95500 1.000 32.22176 445 VAL B N 1
ATOM 13511 C CA . VAL B 1 353 ? -5.45900 16.83500 -71.92800 1.000 38.44528 445 VAL B CA 1
ATOM 13512 C C . VAL B 1 353 ? -4.16000 16.44700 -71.23300 1.000 47.70287 445 VAL B C 1
ATOM 13513 O O . VAL B 1 353 ? -4.17100 16.02100 -70.07100 1.000 44.12832 445 VAL B O 1
ATOM 13526 N N . HIS B 1 354 ? -3.04000 16.59900 -71.94600 1.000 43.32249 446 HIS B N 1
ATOM 13527 C CA . HIS B 1 354 ? -1.71900 16.14200 -71.51300 1.000 42.79789 446 HIS B CA 1
ATOM 13528 C C . HIS B 1 354 ? -0.84600 17.36600 -71.26500 1.000 48.28273 446 HIS B C 1
ATOM 13529 O O . HIS B 1 354 ? -0.43400 18.04000 -72.21400 1.000 48.01067 446 HIS B O 1
ATOM 13543 N N . CYS B 1 355 ? -0.56400 17.64700 -69.99500 1.000 47.01564 447 CYS B N 1
ATOM 13544 C CA . CYS B 1 355 ? 0.26900 18.77800 -69.60100 1.000 62.04193 447 CYS B CA 1
ATOM 13545 C C . CYS B 1 355 ? 1.65400 18.28500 -69.20200 1.000 60.32672 447 CYS B C 1
ATOM 13546 O O . CYS B 1 355 ? 1.77700 17.34600 -68.40600 1.000 48.59721 447 CYS B O 1
ATOM 13554 N N . LYS B 1 356 ? 2.69100 18.93500 -69.74400 1.000 53.75654 448 LYS B N 1
ATOM 13555 C CA . LYS B 1 356 ? 4.07600 18.54100 -69.51800 1.000 55.50224 448 LYS B CA 1
ATOM 13556 C C . LYS B 1 356 ? 4.93500 19.60500 -68.85400 1.000 59.92338 448 LYS B C 1
ATOM 13557 O O . LYS B 1 356 ? 5.93100 19.24700 -68.21800 1.000 68.61305 448 LYS B O 1
ATOM 13564 N N . ASP B 1 357 ? 4.59700 20.88800 -68.98700 1.000 63.56573 449 ASP B N 1
ATOM 13565 C CA . ASP B 1 357 ? 5.30500 21.96700 -68.30700 1.000 69.47385 449 ASP B CA 1
ATOM 13566 C C . ASP B 1 357 ? 4.49900 22.34800 -67.07000 1.000 69.46863 449 ASP B C 1
ATOM 13567 O O . ASP B 1 357 ? 3.43200 22.96000 -67.18300 1.000 64.68788 449 ASP B O 1
ATOM 13571 N N . LYS B 1 358 ? 5.01500 21.98300 -65.88900 1.000 60.10110 450 LYS B N 1
ATOM 13572 C CA . LYS B 1 358 ? 4.36300 22.33100 -64.62800 1.000 65.80893 450 LYS B CA 1
ATOM 13573 C C . LYS B 1 358 ? 4.12100 23.83000 -64.48300 1.000 67.53255 450 LYS B C 1
ATOM 13574 O O . LYS B 1 358 ? 3.22200 24.23300 -63.73600 1.000 60.97064 450 LYS B O 1
ATOM 13578 N N . ASP B 1 359 ? 4.90500 24.66400 -65.17300 1.000 60.10618 451 ASP B N 1
ATOM 13579 C CA . ASP B 1 359 ? 4.66500 26.10200 -65.15100 1.000 67.87741 451 ASP B CA 1
ATOM 13580 C C . ASP B 1 359 ? 3.28200 26.45600 -65.68500 1.000 68.99950 451 ASP B C 1
ATOM 13581 O O . ASP B 1 359 ? 2.71500 27.48300 -65.29400 1.000 71.85505 451 ASP B O 1
ATOM 13585 N N . ASN B 1 360 ? 2.72600 25.62600 -66.57300 1.000 60.44013 452 ASN B N 1
ATOM 13586 C CA . ASN B 1 360 ? 1.39100 25.85000 -67.11800 1.000 70.55415 452 ASN B CA 1
ATOM 13587 C C . ASN B 1 360 ? 0.29400 25.10600 -66.36700 1.000 68.80782 452 ASN B C 1
ATOM 13588 O O . ASN B 1 360 ? -0.87200 25.50500 -66.46800 1.000 69.25681 452 ASN B O 1
ATOM 13599 N N . SER B 1 361 ? 0.64200 24.03700 -65.64300 1.000 62.87238 453 SER B N 1
ATOM 13600 C CA . SER B 1 361 ? -0.33200 23.18800 -64.96100 1.000 48.06139 453 SER B CA 1
ATOM 13601 C C . SER B 1 361 ? -1.31100 23.99000 -64.11400 1.000 44.93871 453 SER B C 1
ATOM 13602 O O . SER B 1 361 ? -0.92000 24.89900 -63.38000 1.000 56.59194 453 SER B O 1
ATOM 13610 N N . ILE B 1 362 ? -2.59800 23.65300 -64.25200 1.000 48.44160 454 ILE B N 1
ATOM 13611 C CA . ILE B 1 362 ? -3.64800 24.15700 -63.37100 1.000 42.76574 454 ILE B CA 1
ATOM 13612 C C . ILE B 1 362 ? -4.06700 23.12900 -62.32300 1.000 40.80355 454 ILE B C 1
ATOM 13613 O O . ILE B 1 362 ? -4.98800 23.40200 -61.54200 1.000 37.71273 454 ILE B O 1
ATOM 13629 N N . ARG B 1 363 ? -3.43500 21.95200 -62.30500 1.000 46.34380 455 ARG B N 1
ATOM 13630 C CA . ARG B 1 363 ? -3.59500 20.92700 -61.26400 1.000 39.88914 455 ARG B CA 1
ATOM 13631 C C . ARG B 1 363 ? -5.07600 20.56600 -61.13600 1.000 37.16680 455 ARG B C 1
ATOM 13632 O O . ARG B 1 363 ? -5.70200 20.24300 -62.15600 1.000 37.00857 455 ARG B O 1
ATOM 13653 N N . ASP B 1 364 ? -5.66300 20.60900 -59.93000 1.000 35.57719 456 ASP B N 1
ATOM 13654 C CA . ASP B 1 364 ? -7.02500 20.13700 -59.69400 1.000 30.18493 456 ASP B CA 1
ATOM 13655 C C . ASP B 1 364 ? -8.08400 20.98800 -60.38400 1.000 28.05461 456 ASP B C 1
ATOM 13656 O O . ASP B 1 364 ? -9.22800 20.54000 -60.52000 1.000 25.73375 456 ASP B O 1
ATOM 13665 N N . ASN B 1 365 ? -7.74500 22.19800 -60.83400 1.000 34.79631 457 ASN B N 1
ATOM 13666 C CA . ASN B 1 365 ? -8.69300 22.94700 -61.65300 1.000 33.03239 457 ASN B CA 1
ATOM 13667 C C . ASN B 1 365 ? -8.99100 22.24300 -62.97300 1.000 30.06769 457 ASN B C 1
ATOM 13668 O O . ASN B 1 365 ? -9.97900 22.58000 -63.62900 1.000 31.31602 457 ASN B O 1
ATOM 13679 N N . GLY B 1 366 ? -8.16500 21.27200 -63.37200 1.000 30.21523 458 GLY B N 1
ATOM 13680 C CA . GLY B 1 366 ? -8.43500 20.46100 -64.54200 1.000 27.18105 458 GLY B CA 1
ATOM 13681 C C . GLY B 1 366 ? -9.72800 19.66900 -64.47500 1.000 27.57337 458 GLY B C 1
ATOM 13682 O O . GLY B 1 366 ? -10.20400 19.19100 -65.51300 1.000 31.27923 458 GLY B O 1
ATOM 13686 N N . LYS B 1 367 ? -10.30300 19.50000 -63.28000 1.000 29.59168 459 LYS B N 1
ATOM 13687 C CA . LYS B 1 367 ? -11.59000 18.82200 -63.16400 1.000 33.01196 459 LYS B CA 1
ATOM 13688 C C . LYS B 1 367 ? -12.72700 19.62400 -63.78200 1.000 25.02180 459 LYS B C 1
ATOM 13689 O O . LYS B 1 367 ? -13.78700 19.05400 -64.05100 1.000 22.75421 459 LYS B O 1
ATOM 13708 N N . PHE B 1 368 ? -12.52900 20.92300 -64.01800 1.000 27.93928 460 PHE B N 1
ATOM 13709 C CA . PHE B 1 368 ? -13.59400 21.82300 -64.44200 1.000 27.82895 460 PHE B CA 1
ATOM 13710 C C . PHE B 1 368 ? -13.34600 22.42300 -65.82500 1.000 31.00700 460 PHE B C 1
ATOM 13711 O O . PHE B 1 368 ? -14.04300 23.36900 -66.21100 1.000 31.28361 460 PHE B O 1
ATOM 13728 N N . ILE B 1 369 ? -12.38300 21.89600 -66.58600 1.000 27.56843 461 ILE B N 1
ATOM 13729 C CA . ILE B 1 369 ? -12.19600 22.33400 -67.97200 1.000 30.03019 461 ILE B CA 1
ATOM 13730 C C . ILE B 1 369 ? -13.45300 22.04800 -68.78500 1.000 31.79358 461 ILE B C 1
ATOM 13731 O O . ILE B 1 369 ? -13.96900 22.91600 -69.50100 1.000 29.54800 461 ILE B O 1
ATOM 13747 N N . LEU B 1 370 ? -13.95000 20.81300 -68.70500 1.000 27.37203 462 LEU B N 1
ATOM 13748 C CA . LEU B 1 370 ? -15.06600 20.42500 -69.55900 1.000 27.67939 462 LEU B CA 1
ATOM 13749 C C . LEU B 1 370 ? -16.34600 21.17900 -69.20700 1.000 30.83206 462 LEU B C 1
ATOM 13750 O O . LEU B 1 370 ? -17.19500 21.38300 -70.08400 1.000 27.13581 462 LEU B O 1
ATOM 13766 N N . LEU B 1 371 ? -16.50500 21.60000 -67.94600 1.000 26.08184 463 LEU B N 1
ATOM 13767 C CA . LEU B 1 371 ? -17.71300 22.32300 -67.55900 1.000 21.07713 463 LEU B CA 1
ATOM 13768 C C . LEU B 1 371 ? -17.83500 23.63400 -68.31300 1.000 29.13368 463 LEU B C 1
ATOM 13769 O O . LEU B 1 371 ? -18.95400 24.06200 -68.63300 1.000 24.31896 463 LEU B O 1
ATOM 13785 N N . GLU B 1 372 ? -16.70900 24.30800 -68.57200 1.000 28.03109 464 GLU B N 1
ATOM 13786 C CA . GLU B 1 372 ? -16.77100 25.53500 -69.36000 1.000 26.41475 464 GLU B CA 1
ATOM 13787 C C . GLU B 1 372 ? -17.17900 25.23500 -70.79400 1.000 28.64535 464 GLU B C 1
ATOM 13788 O O . GLU B 1 372 ? -17.95400 25.98500 -71.39800 1.000 26.46857 464 GLU B O 1
ATOM 13800 N N . GLU B 1 373 ? -16.64500 24.15500 -71.35700 1.000 29.99704 465 GLU B N 1
ATOM 13801 C CA . GLU B 1 373 ? -16.93800 23.81000 -72.74300 1.000 35.60040 465 GLU B CA 1
ATOM 13802 C C . GLU B 1 373 ? -18.38500 23.36200 -72.90800 1.000 29.92618 465 GLU B C 1
ATOM 13803 O O . GLU B 1 373 ? -19.03700 23.70100 -73.90300 1.000 29.09590 465 GLU B O 1
ATOM 13815 N N . LEU B 1 374 ? -18.91100 22.60700 -71.94300 1.000 25.17135 466 LEU B N 1
ATOM 13816 C CA . LEU B 1 374 ? -20.30100 22.17800 -72.03300 1.000 21.87254 466 LEU B CA 1
ATOM 13817 C C . LEU B 1 374 ? -21.24600 23.36700 -71.94200 1.000 27.30918 466 LEU B C 1
ATOM 13818 O O . LEU B 1 374 ? -22.21200 23.46200 -72.70900 1.000 26.89952 466 LEU B O 1
ATOM 13834 N N . ILE B 1 375 ? -20.98100 24.28800 -71.01500 1.000 28.41744 467 ILE B N 1
ATOM 13835 C CA . ILE B 1 375 ? -21.86300 25.43900 -70.84800 1.000 27.23754 467 ILE B CA 1
ATOM 13836 C C . ILE B 1 375 ? -21.78600 26.35200 -72.07100 1.000 29.41761 467 ILE B C 1
ATOM 13837 O O . ILE B 1 375 ? -22.80000 26.89500 -72.52400 1.000 30.95439 467 ILE B O 1
ATOM 13853 N N . GLU B 1 376 ? -20.58800 26.51200 -72.64100 1.000 29.87884 468 GLU B N 1
ATOM 13854 C CA . GLU B 1 376 ? -20.42000 27.34100 -73.83400 1.000 30.72934 468 GLU B CA 1
ATOM 13855 C C . GLU B 1 376 ? -21.19800 26.78400 -75.02700 1.000 27.78904 468 GLU B C 1
ATOM 13856 O O . GLU B 1 376 ? -21.67500 27.55500 -75.86900 1.000 29.04571 468 GLU B O 1
ATOM 13868 N N . LYS B 1 377 ? -21.34400 25.46200 -75.12800 1.000 26.36560 469 LYS B N 1
ATOM 13869 C CA . LYS B 1 377 ? -22.11400 24.86000 -76.20900 1.000 26.19047 469 LYS B CA 1
ATOM 13870 C C . LYS B 1 377 ? -23.55100 24.54700 -75.80600 1.000 30.38306 469 LYS B C 1
ATOM 13871 O O . LYS B 1 377 ? -24.26900 23.89200 -76.56700 1.000 28.11916 469 LYS B O 1
ATOM 13890 N N . ASN B 1 378 ? -23.99700 25.03700 -74.64700 1.000 30.41816 470 ASN B N 1
ATOM 13891 C CA . ASN B 1 378 ? -25.34100 24.77000 -74.12900 1.000 29.21036 470 ASN B CA 1
ATOM 13892 C C . ASN B 1 378 ? -25.66200 23.27100 -74.13400 1.000 36.64612 470 ASN B C 1
ATOM 13893 O O . ASN B 1 378 ? -26.74700 22.84100 -74.53200 1.000 30.10532 470 ASN B O 1
ATOM 13904 N N . GLN B 1 379 ? -24.70000 22.46900 -73.68500 1.000 27.61305 471 GLN B N 1
ATOM 13905 C CA . GLN B 1 379 ? -24.85700 21.02700 -73.56700 1.000 25.07259 471 GLN B CA 1
ATOM 13906 C C . GLN B 1 379 ? -25.02600 20.65000 -72.09900 1.000 31.72672 471 GLN B C 1
ATOM 13907 O O . GLN B 1 379 ? -24.31400 21.16200 -71.22700 1.000 23.66275 471 GLN B O 1
ATOM 13921 N N . ASP B 1 380 ? -25.98200 19.76700 -71.83300 1.000 23.30264 472 ASP B N 1
ATOM 13922 C CA . ASP B 1 380 ? -26.30400 19.34500 -70.47900 1.000 22.38403 472 ASP B CA 1
ATOM 13923 C C . ASP B 1 380 ? -25.72300 17.96100 -70.22800 1.000 20.90776 472 ASP B C 1
ATOM 13924 O O . ASP B 1 380 ? -25.29400 17.25600 -71.14300 1.000 26.91834 472 ASP B O 1
ATOM 13933 N N . GLY B 1 381 ? -25.71300 17.57800 -68.96300 1.000 21.18349 473 GLY B N 1
ATOM 13934 C CA . GLY B 1 381 ? -25.08000 16.34300 -68.57400 1.000 20.54191 473 GLY B CA 1
ATOM 13935 C C . GLY B 1 381 ? -25.06900 16.22200 -67.06700 1.000 22.96667 473 GLY B C 1
ATOM 13936 O O . GLY B 1 381 ? -25.29700 17.20000 -66.33800 1.000 15.62559 473 GLY B O 1
ATOM 13940 N N . TYR B 1 382 ? -24.81700 14.99800 -66.60600 1.000 17.29705 474 TYR B N 1
ATOM 13941 C CA . TYR B 1 382 ? -24.40900 14.78400 -65.22700 1.000 19.24667 474 TYR B CA 1
ATOM 13942 C C . TYR B 1 382 ? -22.89000 14.90100 -65.17900 1.000 17.67040 474 TYR B C 1
ATOM 13943 O O . TYR B 1 382 ? -22.17500 14.14300 -65.84700 1.000 23.26589 474 TYR B O 1
ATOM 13961 N N . TYR B 1 383 ? -22.41400 15.89700 -64.44700 1.000 14.70041 475 TYR B N 1
ATOM 13962 C CA . TYR B 1 383 ? -20.99900 16.21700 -64.33400 1.000 15.53655 475 TYR B CA 1
ATOM 13963 C C . TYR B 1 383 ? -20.45400 15.61300 -63.04200 1.000 16.66025 475 TYR B C 1
ATOM 13964 O O . TYR B 1 383 ? -20.93200 15.93200 -61.94500 1.000 19.83421 475 TYR B O 1
ATOM 13982 N N . ILE B 1 384 ? -19.47800 14.72100 -63.19000 1.000 17.97310 476 ILE B N 1
ATOM 13983 C CA . ILE B 1 384 ? -18.87500 13.96400 -62.10100 1.000 17.91350 476 ILE B CA 1
ATOM 13984 C C . ILE B 1 384 ? -17.40900 14.35900 -62.04400 1.000 17.39849 476 ILE B C 1
ATOM 13985 O O . ILE B 1 384 ? -16.73700 14.37500 -63.08000 1.000 18.65827 476 ILE B O 1
ATOM 14001 N N . THR B 1 385 ? -16.91400 14.67100 -60.84700 1.000 14.99952 477 THR B N 1
ATOM 14002 C CA . THR B 1 385 ? -15.50000 14.95500 -60.64000 1.000 16.08553 477 THR B CA 1
ATOM 14003 C C . THR B 1 385 ? -14.91600 13.92700 -59.68000 1.000 21.48349 477 THR B C 1
ATOM 14004 O O . THR B 1 385 ? -15.51800 13.60800 -58.64500 1.000 21.21615 477 THR B O 1
ATOM 14015 N N . CYS B 1 386 ? -13.73900 13.41600 -60.03800 1.000 23.74603 478 CYS B N 1
ATOM 14016 C CA . CYS B 1 386 ? -13.07800 12.32900 -59.33400 1.000 23.07502 478 CYS B CA 1
ATOM 14017 C C . CYS B 1 386 ? -11.60500 12.67100 -59.13600 1.000 18.45179 478 CYS B C 1
ATOM 14018 O O . CYS B 1 386 ? -11.04000 13.49800 -59.85300 1.000 23.21282 478 CYS B O 1
ATOM 14026 N N . ASP B 1 387 ? -10.99800 12.03100 -58.13900 1.000 22.69408 479 ASP B N 1
ATOM 14027 C CA . ASP B 1 387 ? -9.57200 12.12200 -57.85000 1.000 22.75762 479 ASP B CA 1
ATOM 14028 C C . ASP B 1 387 ? -8.93000 10.75600 -58.07000 1.000 26.16192 479 ASP B C 1
ATOM 14029 O O . ASP B 1 387 ? -9.60500 9.72200 -58.03900 1.000 25.46403 479 ASP B O 1
ATOM 14038 N N . ASP B 1 388 ? -7.60300 10.75300 -58.24300 1.000 22.31661 480 ASP B N 1
ATOM 14039 C CA . ASP B 1 388 ? -6.85800 9.55100 -58.60500 1.000 25.86734 480 ASP B CA 1
ATOM 14040 C C . ASP B 1 388 ? -6.25100 8.83000 -57.39700 1.000 25.99518 480 ASP B C 1
ATOM 14041 O O . ASP B 1 388 ? -5.32400 8.03100 -57.56800 1.000 29.04173 480 ASP B O 1
ATOM 14050 N N . ASP B 1 389 ? -6.76000 9.08300 -56.18700 1.000 24.63551 481 ASP B N 1
ATOM 14051 C CA . ASP B 1 389 ? -6.32900 8.38900 -54.97600 1.000 30.74258 481 ASP B CA 1
ATOM 14052 C C . ASP B 1 389 ? -7.52000 7.81300 -54.21400 1.000 26.84880 481 ASP B C 1
ATOM 14053 O O . ASP B 1 389 ? -7.45300 7.63800 -52.99300 1.000 31.33704 481 ASP B O 1
ATOM 14062 N N . ILE B 1 390 ? -8.60600 7.49200 -54.92200 1.000 22.58638 482 ILE B N 1
ATOM 14063 C CA . ILE B 1 390 ? -9.84500 7.00300 -54.32000 1.000 22.18018 482 ILE B CA 1
ATOM 14064 C C . ILE B 1 390 ? -10.26100 5.72000 -55.03400 1.000 24.53998 482 ILE B C 1
ATOM 14065 O O . ILE B 1 390 ? -10.11600 5.60200 -56.25400 1.000 26.29088 482 ILE B O 1
ATOM 14081 N N . ILE B 1 391 ? -10.76700 4.75600 -54.26900 1.000 23.39918 483 ILE B N 1
ATOM 14082 C CA . ILE B 1 391 ? -11.34000 3.52700 -54.81000 1.000 23.95959 483 ILE B CA 1
ATOM 14083 C C . ILE B 1 391 ? -12.84500 3.73000 -54.88200 1.000 22.44738 483 ILE B C 1
ATOM 14084 O O . ILE B 1 391 ? -13.50300 3.87100 -53.84300 1.000 22.08630 483 ILE B O 1
ATOM 14100 N N . TYR B 1 392 ? -13.40200 3.71000 -56.12900 1.000 20.25739 484 TYR B N 1
ATOM 14101 C CA . TYR B 1 392 ? -14.82000 3.94800 -56.32800 1.000 21.05874 484 TYR B CA 1
ATOM 14102 C C . TYR B 1 392 ? -15.58000 2.63100 -56.43700 1.000 19.35684 484 TYR B C 1
ATOM 14103 O O . TYR B 1 392 ? -15.06100 1.66300 -56.99600 1.000 21.24000 484 TYR B O 1
ATOM 14121 N N . PRO B 1 393 ? -16.81100 2.54400 -55.92800 1.000 18.58080 485 PRO B N 1
ATOM 14122 C CA . PRO B 1 393 ? -17.54300 1.27300 -55.96400 1.000 21.68856 485 PRO B CA 1
ATOM 14123 C C . PRO B 1 393 ? -18.23800 1.03200 -57.30000 1.000 19.95775 485 PRO B C 1
ATOM 14124 O O . PRO B 1 393 ? -18.39700 1.92600 -58.13100 1.000 16.63497 485 PRO B O 1
ATOM 14135 N N . SER B 1 394 ? -18.67900 -0.21500 -57.47900 1.000 20.00131 486 SER B N 1
ATOM 14136 C CA . SER B 1 394 ? -19.36400 -0.58300 -58.71100 1.000 20.08880 486 SER B CA 1
ATOM 14137 C C . SER B 1 394 ? -20.68400 0.16700 -58.88300 1.000 21.79754 486 SER B C 1
ATOM 14138 O O . SER B 1 394 ? -21.10700 0.41500 -60.01800 1.000 19.47108 486 SER B O 1
ATOM 14146 N N . ASP B 1 395 ? -21.36600 0.50700 -57.78400 1.000 16.84995 487 ASP B N 1
ATOM 14147 C CA . ASP B 1 395 ? -22.64900 1.20400 -57.84400 1.000 17.26806 487 ASP B CA 1
ATOM 14148 C C . ASP B 1 395 ? -22.52300 2.72700 -57.81100 1.000 17.85580 487 ASP B C 1
ATOM 14149 O O . ASP B 1 395 ? -23.54200 3.40600 -57.66200 1.000 21.12744 487 ASP B O 1
ATOM 14158 N N . TYR B 1 396 ? -21.31800 3.27500 -58.00200 1.000 16.71880 488 TYR B N 1
ATOM 14159 C CA . TYR B 1 396 ? -21.07000 4.68000 -57.68600 1.000 16.18228 488 TYR B CA 1
ATOM 14160 C C . TYR B 1 396 ? -21.97500 5.61100 -58.48400 1.000 18.96299 488 TYR B C 1
ATOM 14161 O O . TYR B 1 396 ? -22.74700 6.37900 -57.90800 1.000 13.05073 488 TYR B O 1
ATOM 14179 N N . ILE B 1 397 ? -21.90000 5.55800 -59.81700 1.000 22.05001 489 ILE B N 1
ATOM 14180 C CA . ILE B 1 397 ? -22.62900 6.54700 -60.61000 1.000 18.36429 489 ILE B CA 1
ATOM 14181 C C . ILE B 1 397 ? -24.13900 6.32900 -60.51000 1.000 16.80335 489 ILE B C 1
ATOM 14182 O O . ILE B 1 397 ? -24.89800 7.30000 -60.43400 1.000 18.77503 489 ILE B O 1
ATOM 14198 N N . ASN B 1 398 ? -24.60600 5.07300 -60.49800 1.000 14.24825 490 ASN B N 1
ATOM 14199 C CA . ASN B 1 398 ? -26.04800 4.84100 -60.35800 1.000 19.54498 490 ASN B CA 1
ATOM 14200 C C . ASN B 1 398 ? -26.57200 5.43700 -59.05800 1.000 17.68864 490 ASN B C 1
ATOM 14201 O O . ASN B 1 398 ? -27.63500 6.06900 -59.03700 1.000 18.14732 490 ASN B O 1
ATOM 14212 N N . THR B 1 399 ? -25.82200 5.27800 -57.97000 1.000 13.60973 491 THR B N 1
ATOM 14213 C CA . THR B 1 399 ? -26.25300 5.85800 -56.70500 1.000 15.33706 491 THR B CA 1
ATOM 14214 C C . THR B 1 399 ? -26.20500 7.38700 -56.74800 1.000 15.23033 491 THR B C 1
ATOM 14215 O O . THR B 1 399 ? -27.15000 8.04900 -56.30600 1.000 17.02584 491 THR B O 1
ATOM 14226 N N . MET B 1 400 ? -25.12200 7.96800 -57.27200 1.000 16.12159 492 MET B N 1
ATOM 14227 C CA . MET B 1 400 ? -25.03000 9.42800 -57.34900 1.000 18.37645 492 MET B CA 1
ATOM 14228 C C . MET B 1 400 ? -26.17000 10.01600 -58.18500 1.000 18.60002 492 MET B C 1
ATOM 14229 O O . MET B 1 400 ? -26.81400 10.98800 -57.77900 1.000 16.04222 492 MET B O 1
ATOM 14243 N N . ILE B 1 401 ? -26.44200 9.43300 -59.35500 1.000 14.45336 493 ILE B N 1
ATOM 14244 C CA . ILE B 1 401 ? -27.52000 9.95100 -60.19600 1.000 17.03458 493 ILE B CA 1
ATOM 14245 C C . ILE B 1 401 ? -28.86600 9.81800 -59.49200 1.000 14.39439 493 ILE B C 1
ATOM 14246 O O . ILE B 1 401 ? -29.68900 10.74200 -59.52100 1.000 15.42416 493 ILE B O 1
ATOM 14262 N N . LYS B 1 402 ? -29.11600 8.66700 -58.85700 1.000 14.88198 494 LYS B N 1
ATOM 14263 C CA . LYS B 1 402 ? -30.35500 8.49400 -58.09500 1.000 18.16207 494 LYS B CA 1
ATOM 14264 C C . LYS B 1 402 ? -30.50100 9.53500 -56.99000 1.000 15.54537 494 LYS B C 1
ATOM 14265 O O . LYS B 1 402 ? -31.61100 10.01400 -56.72600 1.000 15.66448 494 LYS B O 1
ATOM 14284 N N . LYS B 1 403 ? -29.40300 9.88900 -56.31900 1.000 15.18658 495 LYS B N 1
ATOM 14285 C CA . LYS B 1 403 ? -29.50300 10.88200 -55.25500 1.000 21.64616 495 LYS B CA 1
ATOM 14286 C C . LYS B 1 403 ? -29.71900 12.28300 -55.80700 1.000 18.29037 495 LYS B C 1
ATOM 14287 O O . LYS B 1 403 ? -30.46300 13.07100 -55.21300 1.000 19.74099 495 LYS B O 1
ATOM 14306 N N . LEU B 1 404 ? -29.05600 12.63200 -56.91600 1.000 14.72933 496 LEU B N 1
ATOM 14307 C CA . LEU B 1 404 ? -29.36800 13.90400 -57.56400 1.000 13.97369 496 LEU B CA 1
ATOM 14308 C C . LEU B 1 404 ? -30.84400 13.97300 -57.92500 1.000 19.50836 496 LEU B C 1
ATOM 14309 O O . LEU B 1 404 ? -31.50000 14.99300 -57.68700 1.000 19.19554 496 LEU B O 1
ATOM 14325 N N . ASN B 1 405 ? -31.39100 12.87500 -58.46500 1.000 16.91470 497 ASN B N 1
ATOM 14326 C CA . ASN B 1 405 ? -32.79700 12.85500 -58.85400 1.000 18.78718 497 ASN B CA 1
ATOM 14327 C C . ASN B 1 405 ? -33.72200 13.00300 -57.64900 1.000 20.56617 497 ASN B C 1
ATOM 14328 O O . ASN B 1 405 ? -34.82500 13.54300 -57.78200 1.000 18.49292 497 ASN B O 1
ATOM 14339 N N . GLU B 1 406 ? -33.30100 12.49200 -56.48600 1.000 21.87455 498 GLU B N 1
ATOM 14340 C CA . GLU B 1 406 ? -34.08800 12.61800 -55.25900 1.000 30.62679 498 GLU B CA 1
ATOM 14341 C C . GLU B 1 406 ? -34.36500 14.07600 -54.92200 1.000 25.07635 498 GLU B C 1
ATOM 14342 O O . GLU B 1 406 ? -35.43400 14.39000 -54.38700 1.000 25.68128 498 GLU B O 1
ATOM 14354 N N . TYR B 1 407 ? -33.41900 14.97200 -55.22500 1.000 23.62963 499 TYR B N 1
ATOM 14355 C CA . TYR B 1 407 ? -33.57900 16.41000 -55.03200 1.000 19.30508 499 TYR B CA 1
ATOM 14356 C C . TYR B 1 407 ? -33.91000 17.13600 -56.33800 1.000 24.74736 499 TYR B C 1
ATOM 14357 O O . TYR B 1 407 ? -33.65800 18.34000 -56.46600 1.000 23.60215 499 TYR B O 1
ATOM 14375 N N . ASP B 1 408 ? -34.48800 16.41700 -57.30200 1.000 23.65174 500 ASP B N 1
ATOM 14376 C CA . ASP B 1 408 ? -34.91900 16.96100 -58.59400 1.000 24.10078 500 ASP B CA 1
ATOM 14377 C C . ASP B 1 408 ? -33.77100 17.62600 -59.35700 1.000 27.18783 500 ASP B C 1
ATOM 14378 O O . ASP B 1 408 ? -33.98900 18.56400 -60.13100 1.000 23.07207 500 ASP B O 1
ATOM 14387 N N . ASP B 1 409 ? -32.54600 17.12900 -59.16600 1.000 17.18238 501 ASP B N 1
ATOM 14388 C CA . ASP B 1 409 ? -31.33300 17.66500 -59.78600 1.000 20.79218 501 ASP B CA 1
ATOM 14389 C C . ASP B 1 409 ? -31.10100 19.13900 -59.44900 1.000 20.64085 501 ASP B C 1
ATOM 14390 O O . ASP B 1 409 ? -30.36600 19.83500 -60.16100 1.000 20.87666 501 ASP B O 1
ATOM 14399 N N . LYS B 1 410 ? -31.69100 19.63100 -58.35800 1.000 17.30009 502 LYS B N 1
ATOM 14400 C CA . LYS B 1 410 ? -31.59900 21.04200 -57.99800 1.000 22.70099 502 LYS B CA 1
ATOM 14401 C C . LYS B 1 410 ? -30.37700 21.36600 -57.15000 1.000 25.47212 502 LYS B C 1
ATOM 14402 O O . LYS B 1 410 ? -30.09300 22.55200 -56.92900 1.000 23.88686 502 LYS B O 1
ATOM 14421 N N . ALA B 1 411 ? -29.66400 20.35500 -56.66100 1.000 15.94579 503 ALA B N 1
ATOM 14422 C CA . ALA B 1 411 ? -28.57000 20.55100 -55.72600 1.000 20.32036 503 ALA B CA 1
ATOM 14423 C C . ALA B 1 411 ? -27.33900 19.79100 -56.19500 1.000 15.82983 503 ALA B C 1
ATOM 14424 O O . ALA B 1 411 ? -27.41700 18.87300 -57.01700 1.000 19.52155 503 ALA B O 1
ATOM 14431 N N . VAL B 1 412 ? -26.20300 20.20400 -55.66000 1.000 19.73184 504 VAL B N 1
ATOM 14432 C CA . VAL B 1 412 ? -24.92900 19.53300 -55.85000 1.000 18.67305 504 VAL B CA 1
ATOM 14433 C C . VAL B 1 412 ? -24.76300 18.53800 -54.71000 1.000 19.15600 504 VAL B C 1
ATOM 14434 O O . VAL B 1 412 ? -25.08500 18.85500 -53.55600 1.000 19.80811 504 VAL B O 1
ATOM 14447 N N . ILE B 1 413 ? -24.26000 17.33700 -55.01600 1.000 15.16051 505 ILE B N 1
ATOM 14448 C CA . ILE B 1 413 ? -24.03700 16.32600 -53.98700 1.000 17.38202 505 ILE B CA 1
ATOM 14449 C C . ILE B 1 413 ? -22.57100 15.90400 -53.96700 1.000 20.17209 505 ILE B C 1
ATOM 14450 O O . ILE B 1 413 ? -21.82300 16.08800 -54.92900 1.000 20.23776 505 ILE B O 1
ATOM 14466 N N . GLY B 1 414 ? -22.16600 15.35600 -52.83100 1.000 15.50942 506 GLY B N 1
ATOM 14467 C CA . GLY B 1 414 ? -20.88600 14.69400 -52.73700 1.000 15.18598 506 GLY B CA 1
ATOM 14468 C C . GLY B 1 414 ? -20.77500 13.92300 -51.43900 1.000 17.83626 506 GLY B C 1
ATOM 14469 O O . GLY B 1 414 ? -21.75700 13.74300 -50.71800 1.000 19.09617 506 GLY B O 1
ATOM 14473 N N A LEU B 1 415 ? -19.56300 13.44100 -51.15900 0.351 20.28834 507 LEU B N 1
ATOM 14474 N N B LEU B 1 415 ? -19.56400 13.42800 -51.17300 0.649 21.38858 507 LEU B N 1
ATOM 14475 C CA A LEU B 1 415 ? -19.30300 12.59400 -49.99700 0.351 19.81839 507 LEU B CA 1
ATOM 14476 C CA B LEU B 1 415 ? -19.29100 12.57200 -50.02200 0.649 19.86622 507 LEU B CA 1
ATOM 14477 C C A LEU B 1 415 ? -18.34100 13.20700 -48.99600 0.351 19.57944 507 LEU B C 1
ATOM 14478 C C B LEU B 1 415 ? -18.34700 13.20400 -49.00900 0.649 19.54152 507 LEU B C 1
ATOM 14479 O O A LEU B 1 415 ? -18.57500 13.11400 -47.79000 0.351 25.23980 507 LEU B O 1
ATOM 14480 O O B LEU B 1 415 ? -18.60300 13.12700 -47.80900 0.649 24.85815 507 LEU B O 1
ATOM 14511 N N . HIS B 1 416 ? -17.24000 13.79000 -49.45900 1.000 20.99292 508 HIS B N 1
ATOM 14512 C CA . HIS B 1 416 ? -16.31300 14.47500 -48.56900 1.000 24.87983 508 HIS B CA 1
ATOM 14513 C C . HIS B 1 416 ? -16.86800 15.85500 -48.26800 1.000 25.69196 508 HIS B C 1
ATOM 14514 O O . HIS B 1 416 ? -16.95600 16.68400 -49.17300 1.000 31.07071 508 HIS B O 1
ATOM 14528 N N . GLY B 1 417 ? -17.21200 16.10600 -47.01400 1.000 24.88739 509 GLY B N 1
ATOM 14529 C CA . GLY B 1 417 ? -17.94800 17.30700 -46.64800 1.000 21.61984 509 GLY B CA 1
ATOM 14530 C C . GLY B 1 417 ? -17.27100 18.04900 -45.53100 1.000 23.20706 509 GLY B C 1
ATOM 14531 O O . GLY B 1 417 ? -16.72200 17.44900 -44.60600 1.000 17.40593 509 GLY B O 1
ATOM 14535 N N . ILE B 1 418 ? -17.30600 19.38200 -45.62200 1.000 22.20890 510 ILE B N 1
ATOM 14536 C CA . ILE B 1 418 ? -16.77000 20.26200 -44.59000 1.000 22.41321 510 ILE B CA 1
ATOM 14537 C C . ILE B 1 418 ? -17.82200 21.30200 -44.24500 1.000 28.65870 510 ILE B C 1
ATOM 14538 O O . ILE B 1 418 ? -18.41800 21.91800 -45.13900 1.000 24.46492 510 ILE B O 1
ATOM 14554 N N . LEU B 1 419 ? -18.01300 21.51000 -42.94700 1.000 23.76732 511 LEU B N 1
ATOM 14555 C CA . LEU B 1 419 ? -18.85600 22.55700 -42.39600 1.000 31.64971 511 LEU B CA 1
ATOM 14556 C C . LEU B 1 419 ? -17.98400 23.47400 -41.54600 1.000 34.77849 511 LEU B C 1
ATOM 14557 O O . LEU B 1 419 ? -17.34800 23.00900 -40.59100 1.000 31.56695 511 LEU B O 1
ATOM 14573 N N . PHE B 1 420 ? -17.92200 24.76100 -41.92800 1.000 32.64418 512 PHE B N 1
ATOM 14574 C CA . PHE B 1 420 ? -17.20600 25.80900 -41.20000 1.000 30.11886 512 PHE B CA 1
ATOM 14575 C C . PHE B 1 420 ? -18.10800 26.42700 -40.13800 1.000 35.16538 512 PHE B C 1
ATOM 14576 O O . PHE B 1 420 ? -19.30100 26.15200 -40.09200 1.000 38.30539 512 PHE B O 1
ATOM 14593 N N . PRO B 1 421 ? -17.49800 27.13200 -39.18200 1.000 48.68085 513 PRO B N 1
ATOM 14594 C CA . PRO B 1 421 ? -18.25300 28.08900 -38.38000 1.000 42.20666 513 PRO B CA 1
ATOM 14595 C C . PRO B 1 421 ? -18.66400 29.25900 -39.25000 1.000 38.15135 513 PRO B C 1
ATOM 14596 O O . PRO B 1 421 ? -18.05900 29.54400 -40.28600 1.000 52.56303 513 PRO B O 1
ATOM 14607 N N . SER B 1 422 ? -19.71200 29.95000 -38.82000 1.000 65.24006 514 SER B N 1
ATOM 14608 C CA . SER B 1 422 ? -19.98000 31.25800 -39.40100 1.000 68.97605 514 SER B CA 1
ATOM 14609 C C . SER B 1 422 ? -18.81800 32.20300 -39.13000 1.000 62.20887 514 SER B C 1
ATOM 14610 O O . SER B 1 422 ? -18.27500 32.82000 -40.05300 1.000 84.07704 514 SER B O 1
ATOM 14618 N N . SER B 1 429 ? -9.70100 26.93300 -37.42200 1.000 61.10831 521 SER B N 1
ATOM 14619 C CA . SER B 1 429 ? -9.89300 25.98400 -38.50700 1.000 52.97899 521 SER B CA 1
ATOM 14620 C C . SER B 1 429 ? -9.94800 24.53700 -38.01300 1.000 54.13858 521 SER B C 1
ATOM 14621 O O . SER B 1 429 ? -10.29500 23.63700 -38.77100 1.000 50.07941 521 SER B O 1
ATOM 14628 N N . ALA B 1 430 ? -9.59600 24.31000 -36.74900 1.000 57.11103 522 ALA B N 1
ATOM 14629 C CA . ALA B 1 430 ? -9.84300 23.02500 -36.10700 1.000 60.37485 522 ALA B CA 1
ATOM 14630 C C . ALA B 1 430 ? -11.26300 22.91800 -35.56500 1.000 53.43556 522 ALA B C 1
ATOM 14631 O O . ALA B 1 430 ? -11.63200 21.86200 -35.04100 1.000 54.74272 522 ALA B O 1
ATOM 14638 N N . ASP B 1 431 ? -12.05800 23.98500 -35.67600 1.000 42.86068 523 ASP B N 1
ATOM 14639 C CA . ASP B 1 431 ? -13.47200 23.97100 -35.32400 1.000 47.11167 523 ASP B CA 1
ATOM 14640 C C . ASP B 1 431 ? -14.37900 23.52400 -36.46900 1.000 28.39073 523 ASP B C 1
ATOM 14641 O O . ASP B 1 431 ? -15.59300 23.44500 -36.27600 1.000 38.04926 523 ASP B O 1
ATOM 14650 N N . ARG B 1 432 ? -13.83700 23.26500 -37.65500 1.000 32.20012 524 ARG B N 1
ATOM 14651 C CA . ARG B 1 432 ? -14.62900 22.71200 -38.74400 1.000 35.45986 524 ARG B CA 1
ATOM 14652 C C . ARG B 1 432 ? -15.03700 21.27600 -38.43200 1.000 36.40423 524 ARG B C 1
ATOM 14653 O O . ARG B 1 432 ? -14.31900 20.54000 -37.75200 1.000 39.14207 524 ARG B O 1
ATOM 14674 N N . LEU B 1 433 ? -16.19400 20.87300 -38.95600 1.000 30.59615 525 LEU B N 1
ATOM 14675 C CA . LEU B 1 433 ? -16.65300 19.48900 -38.89500 1.000 23.98363 525 LEU B CA 1
ATOM 14676 C C . LEU B 1 433 ? -16.39400 18.84200 -40.25100 1.000 26.60734 525 LEU B C 1
ATOM 14677 O O . LEU B 1 433 ? -16.79900 19.38200 -41.28600 1.000 29.37793 525 LEU B O 1
ATOM 14693 N N . VAL B 1 434 ? -15.70500 17.70300 -40.24200 1.000 26.66529 526 VAL B N 1
ATOM 14694 C CA . VAL B 1 434 ? -15.25700 17.03300 -41.46000 1.000 28.95422 526 VAL B CA 1
ATOM 14695 C C . VAL B 1 434 ? -16.02100 15.72600 -41.59400 1.000 26.71688 526 VAL B C 1
ATOM 14696 O O . VAL B 1 434 ? -15.99100 14.88400 -40.68600 1.000 25.33291 526 VAL B O 1
ATOM 14709 N N . TYR B 1 435 ? -16.68300 15.55200 -42.74000 1.000 19.47568 527 TYR B N 1
ATOM 14710 C CA . TYR B 1 435 ? -17.40800 14.32900 -43.07400 1.000 24.63688 527 TYR B CA 1
ATOM 14711 C C . TYR B 1 435 ? -16.56200 13.58300 -44.09900 1.000 20.12729 527 TYR B C 1
ATOM 14712 O O . TYR B 1 435 ? -16.76200 13.70300 -45.30500 1.000 19.92898 527 TYR B O 1
ATOM 14730 N N . SER B 1 436 ? -15.57700 12.83300 -43.59800 1.000 23.03194 528 SER B N 1
ATOM 14731 C CA . SER B 1 436 ? -14.65200 12.10900 -44.46800 1.000 22.93781 528 SER B CA 1
ATOM 14732 C C . SER B 1 436 ? -15.40300 11.15300 -45.39200 1.000 16.00369 528 SER B C 1
ATOM 14733 O O . SER B 1 436 ? -16.31400 10.44500 -44.96200 1.000 15.33914 528 SER B O 1
ATOM 14741 N N . PHE B 1 437 ? -14.98100 11.10200 -46.66000 1.000 17.44317 529 PHE B N 1
ATOM 14742 C CA . PHE B 1 437 ? -15.75100 10.37300 -47.66700 1.000 20.13827 529 PHE B CA 1
ATOM 14743 C C . PHE B 1 437 ? -15.82800 8.87800 -47.36500 1.000 18.34921 529 PHE B C 1
ATOM 14744 O O . PHE B 1 437 ? -16.79800 8.22000 -47.75900 1.000 21.14737 529 PHE B O 1
ATOM 14761 N N . TYR B 1 438 ? -14.84000 8.33300 -46.65000 1.000 22.63404 530 TYR B N 1
ATOM 14762 C CA . TYR B 1 438 ? -14.80000 6.91200 -46.31200 1.000 20.90518 530 TYR B CA 1
ATOM 14763 C C . TYR B 1 438 ? -15.50900 6.58000 -45.00400 1.000 22.11953 530 TYR B C 1
ATOM 14764 O O . TYR B 1 438 ? -15.65300 5.39700 -44.68600 1.000 19.78952 530 TYR B O 1
ATOM 14782 N N . LYS B 1 439 ? -15.96000 7.58100 -44.24800 1.000 22.91644 531 LYS B N 1
ATOM 14783 C CA . LYS B 1 439 ? -16.69000 7.33700 -43.01500 1.000 23.61733 531 LYS B CA 1
ATOM 14784 C C . LYS B 1 439 ? -18.18900 7.32300 -43.27400 1.000 22.89403 531 LYS B C 1
ATOM 14785 O O . LYS B 1 439 ? -18.67000 7.93500 -44.23800 1.000 18.98742 531 LYS B O 1
ATOM 14804 N N . PRO B 1 440 ? -18.96500 6.65900 -42.42100 1.000 24.85717 532 PRO B N 1
ATOM 14805 C CA . PRO B 1 440 ? -20.40300 6.54500 -42.67100 1.000 18.95381 532 PRO B CA 1
ATOM 14806 C C . PRO B 1 440 ? -21.15200 7.82900 -42.34600 1.000 21.28548 532 PRO B C 1
ATOM 14807 O O . PRO B 1 440 ? -20.72600 8.65900 -41.54000 1.000 21.74910 532 PRO B O 1
ATOM 14818 N N . LEU B 1 441 ? -22.29300 7.97700 -43.00700 1.000 23.20309 533 LEU B N 1
ATOM 14819 C CA . LEU B 1 441 ? -23.19900 9.08400 -42.76000 1.000 18.05584 533 LEU B CA 1
ATOM 14820 C C . LEU B 1 441 ? -24.60800 8.54500 -42.91900 1.000 20.74877 533 LEU B C 1
ATOM 14821 O O . LEU B 1 441 ? -24.92700 7.92000 -43.93300 1.000 22.05838 533 LEU B O 1
ATOM 14837 N N . GLU B 1 442 ? -25.43200 8.75500 -41.89200 1.000 16.50324 534 GLU B N 1
ATOM 14838 C CA . GLU B 1 442 ? -26.71300 8.07200 -41.79300 1.000 22.13663 534 GLU B CA 1
ATOM 14839 C C . GLU B 1 442 ? -27.84400 8.82600 -42.47700 1.000 25.60738 534 GLU B C 1
ATOM 14840 O O . GLU B 1 442 ? -28.88800 8.22600 -42.74900 1.000 24.08642 534 GLU B O 1
ATOM 14852 N N . LYS B 1 443 ? -27.67400 10.11600 -42.75200 1.000 22.11390 535 LYS B N 1
ATOM 14853 C CA . LYS B 1 443 ? -28.67600 10.86400 -43.49400 1.000 24.04750 535 LYS B CA 1
ATOM 14854 C C . LYS B 1 443 ? -28.00000 12.02600 -44.20700 1.000 21.76366 535 LYS B C 1
ATOM 14855 O O . LYS B 1 443 ? -26.94300 12.50400 -43.78800 1.000 23.20999 535 LYS B O 1
ATOM 14874 N N . ASP B 1 444 ? -28.62500 12.47000 -45.29200 1.000 19.26759 536 ASP B N 1
ATOM 14875 C CA . ASP B 1 444 ? -28.08100 13.56900 -46.07700 1.000 20.68898 536 ASP B CA 1
ATOM 14876 C C . ASP B 1 444 ? -27.98100 14.82500 -45.22600 1.000 22.72824 536 ASP B C 1
ATOM 14877 O O . ASP B 1 444 ? -28.89800 15.14700 -44.47000 1.000 21.77898 536 ASP B O 1
ATOM 14886 N N . LYS B 1 445 ? -26.85900 15.53300 -45.35100 1.000 16.06416 537 LYS B N 1
ATOM 14887 C CA . LYS B 1 445 ? -26.62700 16.78100 -44.62500 1.000 27.16713 537 LYS B CA 1
ATOM 14888 C C . LYS B 1 445 ? -26.10900 17.85800 -45.56700 1.000 22.17719 537 LYS B C 1
ATOM 14889 O O . LYS B 1 445 ? -25.25700 17.59300 -46.41300 1.000 19.35056 537 LYS B O 1
ATOM 14908 N N . ALA B 1 446 ? -26.61900 19.07700 -45.40800 1.000 25.26931 538 ALA B N 1
ATOM 14909 C CA . ALA B 1 446 ? -26.06600 20.22100 -46.11900 1.000 22.42734 538 ALA B CA 1
ATOM 14910 C C . ALA B 1 446 ? -24.73400 20.61900 -45.49400 1.000 29.00906 538 ALA B C 1
ATOM 14911 O O . ALA B 1 446 ? -24.55300 20.53700 -44.27600 1.000 27.95134 538 ALA B O 1
ATOM 14918 N N . VAL B 1 447 ? -23.79600 21.05100 -46.33800 1.000 21.45693 539 VAL B N 1
ATOM 14919 C CA . VAL B 1 447 ? -22.45400 21.42700 -45.91300 1.000 18.05246 539 VAL B CA 1
ATOM 14920 C C . VAL B 1 447 ? -22.04200 22.65500 -46.70800 1.000 22.35486 539 VAL B C 1
ATOM 14921 O O . VAL B 1 447 ? -22.73900 23.08600 -47.62600 1.000 20.10426 539 VAL B O 1
ATOM 14934 N N . ASN B 1 448 ? -20.88800 23.21700 -46.33200 1.000 25.45872 540 ASN B N 1
ATOM 14935 C CA . ASN B 1 448 ? -20.35000 24.41100 -46.96800 1.000 25.78961 540 ASN B CA 1
ATOM 14936 C C . ASN B 1 448 ? -19.43600 24.08200 -48.13300 1.000 22.18022 540 ASN B C 1
ATOM 14937 O O . ASN B 1 448 ? -19.42000 24.82000 -49.12400 1.000 31.09836 540 ASN B O 1
ATOM 14948 N N . VAL B 1 449 ? -18.63300 23.02300 -48.01500 1.000 24.99140 541 VAL B N 1
ATOM 14949 C CA . VAL B 1 449 ? -17.66400 22.65200 -49.04300 1.000 25.50383 541 VAL B CA 1
ATOM 14950 C C . VAL B 1 449 ? -17.72200 21.14700 -49.25800 1.000 22.45282 541 VAL B C 1
ATOM 14951 O O . VAL B 1 449 ? -17.66000 20.37200 -48.29700 1.000 24.17559 541 VAL B O 1
ATOM 14964 N N . LEU B 1 450 ? -17.81800 20.73500 -50.51800 1.000 18.93721 542 LEU B N 1
ATOM 14965 C CA . LEU B 1 450 ? -17.68900 19.33800 -50.88800 1.000 19.55915 542 LEU B CA 1
ATOM 14966 C C . LEU B 1 450 ? -16.33300 19.11300 -51.53400 1.000 26.35575 542 LEU B C 1
ATOM 14967 O O . LEU B 1 450 ? -15.86800 19.93100 -52.33400 1.000 28.28830 542 LEU B O 1
ATOM 14983 N N . GLY B 1 451 ? -15.70200 17.99700 -51.18000 1.000 23.78749 543 GLY B N 1
ATOM 14984 C CA . GLY B 1 451 ? -14.47100 17.60500 -51.82200 1.000 22.45127 543 GLY B CA 1
ATOM 14985 C C . GLY B 1 451 ? -14.74700 17.14800 -53.24300 1.000 19.88488 543 GLY B C 1
ATOM 14986 O O . GLY B 1 451 ? -15.56600 16.24000 -53.46200 1.000 22.35138 543 GLY B O 1
ATOM 14990 N N . THR B 1 452 ? -14.06900 17.75200 -54.21700 1.000 22.15126 544 THR B N 1
ATOM 14991 C CA . THR B 1 452 ? -14.42100 17.57700 -55.62000 1.000 24.44837 544 THR B CA 1
ATOM 14992 C C . THR B 1 452 ? -13.89200 16.28300 -56.22500 1.000 24.75870 544 THR B C 1
ATOM 14993 O O . THR B 1 452 ? -14.13600 16.03700 -57.40900 1.000 25.60283 544 THR B O 1
ATOM 15004 N N . GLY B 1 453 ? -13.18700 15.45100 -55.46100 1.000 23.21649 545 GLY B N 1
ATOM 15005 C CA . GLY B 1 453 ? -13.03600 14.05900 -55.86400 1.000 20.97002 545 GLY B CA 1
ATOM 15006 C C . GLY B 1 453 ? -14.28400 13.21100 -55.68000 1.000 23.01392 545 GLY B C 1
ATOM 15007 O O . GLY B 1 453 ? -14.26400 12.03000 -56.04300 1.000 23.05647 545 GLY B O 1
ATOM 15011 N N . THR B 1 454 ? -15.36700 13.78100 -55.11800 1.000 21.70692 546 THR B N 1
ATOM 15012 C CA . THR B 1 454 ? -16.57000 13.01300 -54.81100 1.000 19.21874 546 THR B CA 1
ATOM 15013 C C . THR B 1 454 ? -17.85200 13.75400 -55.19100 1.000 13.84363 546 THR B C 1
ATOM 15014 O O . THR B 1 454 ? -18.91100 13.43500 -54.64800 1.000 16.81387 546 THR B O 1
ATOM 15025 N N . VAL B 1 455 ? -17.79200 14.69800 -56.13400 1.000 15.14893 547 VAL B N 1
ATOM 15026 C CA . VAL B 1 455 ? -18.90200 15.58800 -56.46600 1.000 15.04595 547 VAL B CA 1
ATOM 15027 C C . VAL B 1 455 ? -19.64900 15.06800 -57.69100 1.000 19.39721 547 VAL B C 1
ATOM 15028 O O . VAL B 1 455 ? -19.07900 14.42000 -58.58200 1.000 18.24380 547 VAL B O 1
ATOM 15041 N N . SER B 1 456 ? -20.95300 15.35600 -57.72000 1.000 16.73345 548 SER B N 1
ATOM 15042 C CA . SER B 1 456 ? -21.84600 15.06200 -58.83300 1.000 20.70556 548 SER B CA 1
ATOM 15043 C C . SER B 1 456 ? -22.89700 16.16500 -58.89900 1.000 20.62683 548 SER B C 1
ATOM 15044 O O . SER B 1 456 ? -23.45400 16.55000 -57.86400 1.000 20.48126 548 SER B O 1
ATOM 15052 N N . PHE B 1 457 ? -23.16500 16.67600 -60.10000 1.000 17.87368 549 PHE B N 1
ATOM 15053 C CA . PHE B 1 457 ? -24.24200 17.64400 -60.27700 1.000 17.15383 549 PHE B CA 1
ATOM 15054 C C . PHE B 1 457 ? -24.65900 17.70000 -61.74000 1.000 20.52924 549 PHE B C 1
ATOM 15055 O O . PHE B 1 457 ? -23.94300 17.24400 -62.63500 1.000 17.06256 549 PHE B O 1
ATOM 15072 N N . ARG B 1 458 ? -25.82300 18.30800 -61.96700 1.000 18.22185 550 ARG B N 1
ATOM 15073 C CA . ARG B 1 458 ? -26.33800 18.55600 -63.30900 1.000 18.20880 550 ARG B CA 1
ATOM 15074 C C . ARG B 1 458 ? -25.77700 19.86600 -63.85500 1.000 19.98812 550 ARG B C 1
ATOM 15075 O O . ARG B 1 458 ? -25.87900 20.90600 -63.19500 1.000 19.04186 550 ARG B O 1
ATOM 15096 N N . VAL B 1 459 ? -25.23200 19.81600 -65.07900 1.000 17.58274 551 VAL B N 1
ATOM 15097 C CA . VAL B 1 459 ? -24.49900 20.95500 -65.63700 1.000 16.64663 551 VAL B CA 1
ATOM 15098 C C . VAL B 1 459 ? -25.38700 22.19100 -65.70300 1.000 23.63823 551 VAL B C 1
ATOM 15099 O O . VAL B 1 459 ? -24.93900 23.31100 -65.42700 1.000 24.65071 551 VAL B O 1
ATOM 15112 N N . SER B 1 460 ? -26.65100 22.01300 -66.09300 1.000 20.28431 552 SER B N 1
ATOM 15113 C CA . SER B 1 460 ? -27.52200 23.15500 -66.34000 1.000 26.27383 552 SER B CA 1
ATOM 15114 C C . SER B 1 460 ? -27.93400 23.88400 -65.05200 1.000 25.20235 552 SER B C 1
ATOM 15115 O O . SER B 1 460 ? -28.70600 24.83600 -65.14500 1.000 22.86340 552 SER B O 1
ATOM 15123 N N . LEU B 1 461 ? -27.44400 23.49000 -63.86800 1.000 25.82352 553 LEU B N 1
ATOM 15124 C CA . LEU B 1 461 ? -27.52500 24.37100 -62.70700 1.000 25.42685 553 LEU B CA 1
ATOM 15125 C C . LEU B 1 461 ? -26.87700 25.72200 -62.98100 1.000 23.53448 553 LEU B C 1
ATOM 15126 O O . LEU B 1 461 ? -27.27900 26.73400 -62.39700 1.000 28.71589 553 LEU B O 1
ATOM 15142 N N . PHE B 1 462 ? -25.85400 25.74400 -63.83300 1.000 26.48913 554 PHE B N 1
ATOM 15143 C CA . PHE B 1 462 ? -25.05700 26.92400 -64.11600 1.000 28.54527 554 PHE B CA 1
ATOM 15144 C C . PHE B 1 462 ? -25.25800 27.31800 -65.57000 1.000 30.82295 554 PHE B C 1
ATOM 15145 O O . PHE B 1 462 ? -25.12800 26.47600 -66.46600 1.000 31.58653 554 PHE B O 1
ATOM 15162 N N . ASN B 1 463 ? -25.57800 28.59300 -65.79500 1.000 29.67076 555 ASN B N 1
ATOM 15163 C CA . ASN B 1 463 ? -25.67800 29.14900 -67.13900 1.000 33.74031 555 ASN B CA 1
ATOM 15164 C C . ASN B 1 463 ? -24.43000 29.90300 -67.57600 1.000 37.65418 555 ASN B C 1
ATOM 15165 O O . ASN B 1 463 ? -24.36400 30.32200 -68.73400 1.000 31.64969 555 ASN B O 1
ATOM 15176 N N . GLN B 1 464 ? -23.44800 30.08900 -66.69500 1.000 34.95476 556 GLN B N 1
ATOM 15177 C CA . GLN B 1 464 ? -22.19000 30.70400 -67.09500 1.000 41.39863 556 GLN B CA 1
ATOM 15178 C C . GLN B 1 464 ? -21.06300 30.20100 -66.20700 1.000 42.28303 556 GLN B C 1
ATOM 15179 O O . GLN B 1 464 ? -21.25600 29.97000 -65.00900 1.000 38.75772 556 GLN B O 1
ATOM 15193 N N . PHE B 1 465 ? -19.88700 30.04300 -66.80900 1.000 37.18228 557 PHE B N 1
ATOM 15194 C CA . PHE B 1 465 ? -18.70800 29.58200 -66.09200 1.000 34.76001 557 PHE B CA 1
ATOM 15195 C C . PHE B 1 465 ? -17.47900 29.93000 -66.90800 1.000 33.91207 557 PHE B C 1
ATOM 15196 O O . PHE B 1 465 ? -17.40500 29.60400 -68.09600 1.000 38.44349 557 PHE B O 1
ATOM 15213 N N . SER B 1 466 ? -16.51700 30.57200 -66.26300 1.000 36.41176 558 SER B N 1
ATOM 15214 C CA . SER B 1 466 ? -15.19900 30.81000 -66.82800 1.000 39.19034 558 SER B CA 1
ATOM 15215 C C . SER B 1 466 ? -14.18600 30.18700 -65.87900 1.000 41.41785 558 SER B C 1
ATOM 15216 O O . SER B 1 466 ? -14.08800 30.60100 -64.72000 1.000 38.10937 558 SER B O 1
ATOM 15224 N N . LEU B 1 467 ? -13.45500 29.17200 -66.35700 1.000 35.95017 559 LEU B N 1
ATOM 15225 C CA . LEU B 1 467 ? -12.47400 28.51100 -65.50200 1.000 38.30919 559 LEU B CA 1
ATOM 15226 C C . LEU B 1 467 ? -11.36500 29.46300 -65.07300 1.000 34.10102 559 LEU B C 1
ATOM 15227 O O . LEU B 1 467 ? -10.68500 29.19700 -64.07700 1.000 40.09689 559 LEU B O 1
ATOM 15243 N N . SER B 1 468 ? -11.16800 30.56200 -65.80600 1.000 35.62707 560 SER B N 1
ATOM 15244 C CA . SER B 1 468 ? -10.17800 31.55900 -65.41400 1.000 38.14212 560 SER B CA 1
ATOM 15245 C C . SER B 1 468 ? -10.46900 32.13000 -64.02700 1.000 45.58078 560 SER B C 1
ATOM 15246 O O . SER B 1 468 ? -9.54000 32.52900 -63.31600 1.000 44.17245 560 SER B O 1
ATOM 15254 N N . ASP B 1 469 ? -11.74300 32.15600 -63.61500 1.000 41.26437 561 ASP B N 1
ATOM 15255 C CA . ASP B 1 469 ? -12.10600 32.65100 -62.29000 1.000 41.11218 561 ASP B CA 1
ATOM 15256 C C . ASP B 1 469 ? -11.50400 31.82000 -61.16200 1.000 47.09710 561 ASP B C 1
ATOM 15257 O O . ASP B 1 469 ? -11.37500 32.32600 -60.04000 1.000 45.67054 561 ASP B O 1
ATOM 15266 N N . PHE B 1 470 ? -11.14200 30.56100 -61.42200 1.000 39.35010 562 PHE B N 1
ATOM 15267 C CA . PHE B 1 470 ? -10.43800 29.73500 -60.43800 1.000 41.51872 562 PHE B CA 1
ATOM 15268 C C . PHE B 1 470 ? -8.95900 30.12000 -60.49700 1.000 38.64964 562 PHE B C 1
ATOM 15269 O O . PHE B 1 470 ? -8.10500 29.35600 -60.95100 1.000 49.10381 562 PHE B O 1
ATOM 15286 N N . THR B 1 471 ? -8.67800 31.34500 -60.03700 1.000 41.99293 563 THR B N 1
ATOM 15287 C CA . THR B 1 471 ? -7.39500 32.00300 -60.28800 1.000 43.18081 563 THR B CA 1
ATOM 15288 C C . THR B 1 471 ? -6.21100 31.13400 -59.87500 1.000 53.97043 563 THR B C 1
ATOM 15289 O O . THR B 1 471 ? -5.33100 30.83500 -60.69000 1.000 53.64869 563 THR B O 1
ATOM 15300 N N . HIS B 1 472 ? -6.18400 30.70700 -58.61500 1.000 51.91179 564 HIS B N 1
ATOM 15301 C CA . HIS B 1 472 ? -5.11400 29.86200 -58.10200 1.000 45.77750 564 HIS B CA 1
ATOM 15302 C C . HIS B 1 472 ? -5.50000 28.39400 -58.19700 1.000 45.69991 564 HIS B C 1
ATOM 15303 O O . HIS B 1 472 ? -6.64400 28.02000 -57.92600 1.000 43.05788 564 HIS B O 1
ATOM 15317 N N . SER B 1 473 ? -4.53300 27.56600 -58.57900 1.000 47.39426 565 SER B N 1
ATOM 15318 C CA . SER B 1 473 ? -4.71200 26.12500 -58.55400 1.000 42.39516 565 SER B CA 1
ATOM 15319 C C . SER B 1 473 ? -4.53900 25.59300 -57.13100 1.000 51.28344 565 SER B C 1
ATOM 15320 O O . SER B 1 473 ? -4.09200 26.29600 -56.22000 1.000 44.39888 565 SER B O 1
ATOM 15328 N N . GLY B 1 474 ? -4.90600 24.32500 -56.94600 1.000 44.21007 566 GLY B N 1
ATOM 15329 C CA . GLY B 1 474 ? -4.78500 23.67000 -55.66200 1.000 41.17254 566 GLY B CA 1
ATOM 15330 C C . GLY B 1 474 ? -5.88500 23.96900 -54.66600 1.000 43.51156 566 GLY B C 1
ATOM 15331 O O . GLY B 1 474 ? -5.79400 23.50700 -53.52200 1.000 39.02723 566 GLY B O 1
ATOM 15335 N N . MET B 1 475 ? -6.91900 24.71800 -55.05300 1.000 46.76660 567 MET B N 1
ATOM 15336 C CA . MET B 1 475 ? -8.01100 25.11000 -54.16400 1.000 43.53335 567 MET B CA 1
ATOM 15337 C C . MET B 1 475 ? -9.35600 24.88000 -54.83500 1.000 32.23844 567 MET B C 1
ATOM 15338 O O . MET B 1 475 ? -10.29900 25.65500 -54.65500 1.000 35.18182 567 MET B O 1
ATOM 15352 N N . ALA B 1 476 ? -9.47100 23.80800 -55.61700 1.000 31.12673 568 ALA B N 1
ATOM 15353 C CA . ALA B 1 476 ? -10.64900 23.66000 -56.46100 1.000 29.31104 568 ALA B CA 1
ATOM 15354 C C . ALA B 1 476 ? -11.91300 23.47100 -55.62600 1.000 27.80597 568 ALA B C 1
ATOM 15355 O O . ALA B 1 476 ? -12.97000 24.00100 -55.98000 1.000 23.20480 568 ALA B O 1
ATOM 15362 N N . ASP B 1 477 ? -11.81700 22.75400 -54.49600 1.000 27.45266 569 ASP B N 1
ATOM 15363 C CA . ASP B 1 477 ? -12.97000 22.60000 -53.60400 1.000 25.69739 569 ASP B CA 1
ATOM 15364 C C . ASP B 1 477 ? -13.54600 23.95200 -53.18900 1.000 30.87978 569 ASP B C 1
ATOM 15365 O O . ASP B 1 477 ? -14.76500 24.15500 -53.21200 1.000 28.32938 569 ASP B O 1
ATOM 15374 N N . ILE B 1 478 ? -12.68300 24.89500 -52.80300 1.000 29.07254 570 ILE B N 1
ATOM 15375 C CA . ILE B 1 478 ? -13.18000 26.16800 -52.28700 1.000 29.13335 570 ILE B CA 1
ATOM 15376 C C . ILE B 1 478 ? -13.81900 26.97900 -53.40600 1.000 29.50012 570 ILE B C 1
ATOM 15377 O O . ILE B 1 478 ? -14.92000 27.51400 -53.24900 1.000 38.49706 570 ILE B O 1
ATOM 15393 N N . TYR B 1 479 ? -13.12500 27.10300 -54.54200 1.000 34.62304 571 TYR B N 1
ATOM 15394 C CA . TYR B 1 479 ? -13.67000 27.85900 -55.66900 1.000 33.63309 571 TYR B CA 1
ATOM 15395 C C . TYR B 1 479 ? -15.00000 27.28100 -56.13500 1.000 30.86622 571 TYR B C 1
ATOM 15396 O O . TYR B 1 479 ? -15.92600 28.02400 -56.47900 1.000 25.27897 571 TYR B O 1
ATOM 15414 N N . PHE B 1 480 ? -15.11100 25.95200 -56.17700 1.000 28.09983 572 PHE B N 1
ATOM 15415 C CA . PHE B 1 480 ? -16.37500 25.36300 -56.59400 1.000 25.99374 572 PHE B CA 1
ATOM 15416 C C . PHE B 1 480 ? -17.47200 25.66400 -55.58300 1.000 33.08233 572 PHE B C 1
ATOM 15417 O O . PHE B 1 480 ? -18.61900 25.92500 -55.96500 1.000 28.70331 572 PHE B O 1
ATOM 15434 N N . SER B 1 481 ? -17.13500 25.64600 -54.29000 1.000 24.89330 573 SER B N 1
ATOM 15435 C CA . SER B 1 481 ? -18.11100 26.00100 -53.26800 1.000 28.84156 573 SER B CA 1
ATOM 15436 C C . SER B 1 481 ? -18.58300 27.43800 -53.44800 1.000 28.72386 573 SER B C 1
ATOM 15437 O O . SER B 1 481 ? -19.77100 27.73700 -53.27500 1.000 29.39612 573 SER B O 1
ATOM 15445 N N . LEU B 1 482 ? -17.67100 28.33600 -53.82800 1.000 31.26749 574 LEU B N 1
ATOM 15446 C CA . LEU B 1 482 ? -18.06700 29.71900 -54.07400 1.000 39.35193 574 LEU B CA 1
ATOM 15447 C C . LEU B 1 482 ? -18.96700 29.82500 -55.30000 1.000 33.22699 574 LEU B C 1
ATOM 15448 O O . LEU B 1 482 ? -19.93200 30.59600 -55.29900 1.000 30.24133 574 LEU B O 1
ATOM 15464 N N . LEU B 1 483 ? -18.67500 29.04700 -56.34700 1.000 36.29775 575 LEU B N 1
ATOM 15465 C CA . LEU B 1 483 ? -19.53300 29.03200 -57.52900 1.000 29.16590 575 LEU B CA 1
ATOM 15466 C C . LEU B 1 483 ? -20.95700 28.61200 -57.16600 1.000 34.09862 575 LEU B C 1
ATOM 15467 O O . LEU B 1 483 ? -21.93300 29.22700 -57.61700 1.000 26.65668 575 LEU B O 1
ATOM 15483 N N . CYS B 1 484 ? -21.09600 27.54200 -56.37700 1.000 26.74663 576 CYS B N 1
ATOM 15484 C CA . CYS B 1 484 ? -22.40700 27.17500 -55.85300 1.000 30.57758 576 CYS B CA 1
ATOM 15485 C C . CYS B 1 484 ? -22.98400 28.28300 -54.98200 1.000 31.10098 576 CYS B C 1
ATOM 15486 O O . CYS B 1 484 ? -24.17100 28.61300 -55.08800 1.000 29.72108 576 CYS B O 1
ATOM 15494 N N . LYS B 1 485 ? -22.15600 28.86200 -54.10900 1.000 33.65865 577 LYS B N 1
ATOM 15495 C CA . LYS B 1 485 ? -22.63300 29.88300 -53.17900 1.000 36.74450 577 LYS B CA 1
ATOM 15496 C C . LYS B 1 485 ? -23.21000 31.08000 -53.92200 1.000 40.47815 577 LYS B C 1
ATOM 15497 O O . LYS B 1 485 ? -24.31400 31.54500 -53.61100 1.000 37.30489 577 LYS B O 1
ATOM 15507 N N . LYS B 1 486 ? -22.48600 31.58800 -54.92300 1.000 38.64152 578 LYS B N 1
ATOM 15508 C CA . LYS B 1 486 ? -22.95800 32.77600 -55.62300 1.000 42.76839 578 LYS B CA 1
ATOM 15509 C C . LYS B 1 486 ? -24.21000 32.50500 -56.45100 1.000 40.97706 578 LYS B C 1
ATOM 15510 O O . LYS B 1 486 ? -24.87900 33.46200 -56.84700 1.000 39.83069 578 LYS B O 1
ATOM 15529 N N . ASN B 1 487 ? -24.54300 31.23600 -56.71600 1.000 37.25265 579 ASN B N 1
ATOM 15530 C CA . ASN B 1 487 ? -25.71100 30.88500 -57.51400 1.000 33.02609 579 ASN B CA 1
ATOM 15531 C C . ASN B 1 487 ? -26.83900 30.29200 -56.67600 1.000 32.25596 579 ASN B C 1
ATOM 15532 O O . ASN B 1 487 ? -27.78500 29.73000 -57.23900 1.000 35.86872 579 ASN B O 1
ATOM 15543 N N . ASN B 1 488 ? -26.76500 30.41900 -55.35000 1.000 31.49826 580 ASN B N 1
ATOM 15544 C CA . ASN B 1 488 ? -27.79000 29.89900 -54.44100 1.000 33.59130 580 ASN B CA 1
ATOM 15545 C C . ASN B 1 488 ? -28.05700 28.41200 -54.67200 1.000 27.96697 580 ASN B C 1
ATOM 15546 O O . ASN B 1 488 ? -29.19700 27.95000 -54.63200 1.000 35.04234 580 ASN B O 1
ATOM 15557 N N . ILE B 1 489 ? -26.98500 27.66300 -54.91700 1.000 27.70117 581 ILE B N 1
ATOM 15558 C CA . ILE B 1 489 ? -27.03100 26.20800 -55.04800 1.000 24.42102 581 ILE B CA 1
ATOM 15559 C C . ILE B 1 489 ? -26.53200 25.57800 -53.75200 1.000 26.76714 581 ILE B C 1
ATOM 15560 O O . ILE B 1 489 ? -25.45800 25.93400 -53.24900 1.000 26.69873 581 ILE B O 1
ATOM 15576 N N . LEU B 1 490 ? -27.28500 24.60100 -53.24800 1.000 26.86116 582 LEU B N 1
ATOM 15577 C CA . LEU B 1 490 ? -26.94400 23.87800 -52.02700 1.000 21.94555 582 LEU B CA 1
ATOM 15578 C C . LEU B 1 490 ? -25.94300 22.75600 -52.31000 1.000 20.78672 582 LEU B C 1
ATOM 15579 O O . LEU B 1 490 ? -26.01200 22.08900 -53.34400 1.000 23.40059 582 LEU B O 1
ATOM 15595 N N . GLN B 1 491 ? -25.00200 22.55200 -51.38700 1.000 22.09213 583 GLN B N 1
ATOM 15596 C CA . GLN B 1 491 ? -24.09300 21.40800 -51.43100 1.000 21.39932 583 GLN B CA 1
ATOM 15597 C C . GLN B 1 491 ? -24.51500 20.40900 -50.36400 1.000 18.22063 583 GLN B C 1
ATOM 15598 O O . GLN B 1 491 ? -24.52200 20.73700 -49.17100 1.000 22.74965 583 GLN B O 1
ATOM 15612 N N . ILE B 1 492 ? -24.85800 19.19600 -50.79200 1.000 21.31449 584 ILE B N 1
ATOM 15613 C CA . ILE B 1 492 ? -25.41400 18.16200 -49.92300 1.000 17.91786 584 ILE B CA 1
ATOM 15614 C C . ILE B 1 492 ? -24.39800 17.03100 -49.80100 1.000 20.74043 584 ILE B C 1
ATOM 15615 O O . ILE B 1 492 ? -23.92500 16.49900 -50.80700 1.000 20.11545 584 ILE B O 1
ATOM 15631 N N . CYS B 1 493 ? -24.09700 16.64000 -48.56900 1.000 16.39958 585 CYS B N 1
ATOM 15632 C CA . CYS B 1 493 ? -23.24200 15.49900 -48.28400 1.000 15.59856 585 CYS B CA 1
ATOM 15633 C C . CYS B 1 493 ? -24.14100 14.28300 -48.06800 1.000 17.91722 585 CYS B C 1
ATOM 15634 O O . CYS B 1 493 ? -24.96800 14.28400 -47.14900 1.000 18.32226 585 CYS B O 1
ATOM 15642 N N . ILE B 1 494 ? -24.00000 13.25300 -48.92100 1.000 17.78131 586 ILE B N 1
ATOM 15643 C CA . ILE B 1 494 ? -25.02000 12.20700 -49.01500 1.000 19.14613 586 ILE B CA 1
ATOM 15644 C C . ILE B 1 494 ? -24.71400 11.07400 -48.04500 1.000 17.97830 586 ILE B C 1
ATOM 15645 O O . ILE B 1 494 ? -23.57400 10.84700 -47.63000 1.000 17.14563 586 ILE B O 1
ATOM 15661 N N . SER B 1 495 ? -25.75900 10.33100 -47.71500 1.000 17.71978 587 SER B N 1
ATOM 15662 C CA . SER B 1 495 ? -25.63200 9.20600 -46.80800 1.000 20.45130 587 SER B CA 1
ATOM 15663 C C . SER B 1 495 ? -24.87100 8.07100 -47.49100 1.000 20.76455 587 SER B C 1
ATOM 15664 O O . SER B 1 495 ? -24.93800 7.89300 -48.71000 1.000 19.08509 587 SER B O 1
ATOM 15672 N N . ARG B 1 496 ? -24.10300 7.32600 -46.69600 1.000 23.21078 588 ARG B N 1
ATOM 15673 C CA . ARG B 1 496 ? -23.35200 6.19000 -47.21700 1.000 18.81445 588 ARG B CA 1
ATOM 15674 C C . ARG B 1 496 ? -22.89000 5.31600 -46.05900 1.000 18.26990 588 ARG B C 1
ATOM 15675 O O . ARG B 1 496 ? -22.66700 5.82700 -44.95100 1.000 15.46251 588 ARG B O 1
ATOM 15696 N N . PRO B 1 497 ? -22.70500 4.01800 -46.27600 1.000 18.87669 589 PRO B N 1
ATOM 15697 C CA . PRO B 1 497 ? -22.11900 3.17600 -45.23500 1.000 17.54961 589 PRO B CA 1
ATOM 15698 C C . PRO B 1 497 ? -20.61900 3.42300 -45.16300 1.000 28.28790 589 PRO B C 1
ATOM 15699 O O . PRO B 1 497 ? -20.03100 4.09800 -46.01300 1.000 20.87893 589 PRO B O 1
ATOM 15710 N N . ALA B 1 498 ? -20.00300 2.87600 -44.11900 1.000 22.95632 590 ALA B N 1
ATOM 15711 C CA . ALA B 1 498 ? -18.55900 2.99300 -43.97800 1.000 23.35411 590 ALA B CA 1
ATOM 15712 C C . ALA B 1 498 ? -17.85200 2.30400 -45.14200 1.000 23.27837 590 ALA B C 1
ATOM 15713 O O . ALA B 1 498 ? -18.26900 1.24100 -45.60700 1.000 21.28691 590 ALA B O 1
ATOM 15720 N N . ASN B 1 499 ? -16.78000 2.93400 -45.61800 1.000 20.18582 591 ASN B N 1
ATOM 15721 C CA . ASN B 1 499 ? -15.89700 2.37600 -46.64200 1.000 20.56725 591 ASN B CA 1
ATOM 15722 C C . ASN B 1 499 ? -16.62200 2.09800 -47.96100 1.000 22.37632 591 ASN B C 1
ATOM 15723 O O . ASN B 1 499 ? -16.19700 1.24600 -48.74300 1.000 22.22836 591 ASN B O 1
ATOM 15734 N N . TRP B 1 500 ? -17.71000 2.82100 -48.23900 1.000 18.90225 592 TRP B N 1
ATOM 15735 C CA . TRP B 1 500 ? -18.31100 2.75400 -49.56700 1.000 21.25792 592 TRP B CA 1
ATOM 15736 C C . TRP B 1 500 ? -17.30300 3.19400 -50.62100 1.000 23.02112 592 TRP B C 1
ATOM 15737 O O . TRP B 1 500 ? -17.14500 2.54400 -51.66000 1.000 21.99112 592 TRP B O 1
ATOM 15758 N N . LEU B 1 501 ? -16.61400 4.30100 -50.35800 1.000 22.05039 593 LEU B N 1
ATOM 15759 C CA . LEU B 1 501 ? -15.37100 4.68000 -51.01300 1.000 19.05588 593 LEU B CA 1
ATOM 15760 C C . LEU B 1 501 ? -14.23800 4.55100 -49.99800 1.000 22.10906 593 LEU B C 1
ATOM 15761 O O . LEU B 1 501 ? -14.46400 4.65900 -48.78600 1.000 20.68467 593 LEU B O 1
ATOM 15777 N N . THR B 1 502 ? -13.02100 4.31900 -50.49300 1.000 22.44267 594 THR B N 1
ATOM 15778 C CA . THR B 1 502 ? -11.84400 4.23000 -49.63900 1.000 23.71104 594 THR B CA 1
ATOM 15779 C C . THR B 1 502 ? -10.68300 4.98400 -50.27200 1.000 30.20346 594 THR B C 1
ATOM 15780 O O . THR B 1 502 ? -10.66200 5.24900 -51.47800 1.000 23.44822 594 THR B O 1
ATOM 15791 N N . GLU B 1 503 ? -9.72900 5.34900 -49.42000 1.000 24.89883 595 GLU B N 1
ATOM 15792 C CA . GLU B 1 503 ? -8.49000 5.98000 -49.84500 1.000 31.82012 595 GLU B CA 1
ATOM 15793 C C . GLU B 1 503 ? -7.53600 4.93700 -50.41600 1.000 31.70522 595 GLU B C 1
ATOM 15794 O O . GLU B 1 503 ? -7.48700 3.79100 -49.95800 1.000 34.23660 595 GLU B O 1
ATOM 15806 N N . ASP B 1 504 ? -6.77200 5.34400 -51.43000 1.000 34.94945 596 ASP B N 1
ATOM 15807 C CA . ASP B 1 504 ? -5.58300 4.60100 -51.87500 1.000 37.90454 596 ASP B CA 1
ATOM 15808 C C . ASP B 1 504 ? -4.52100 5.64700 -52.20500 1.000 44.21986 596 ASP B C 1
ATOM 15809 O O . ASP B 1 504 ? -4.33900 6.02700 -53.36200 1.000 39.83545 596 ASP B O 1
ATOM 15818 N N . ASN B 1 505 ? -3.81700 6.11600 -51.17400 1.000 55.87113 597 ASN B N 1
ATOM 15819 C CA . ASN B 1 505 ? -2.76500 7.10400 -51.38000 1.000 69.60757 597 ASN B CA 1
ATOM 15820 C C . ASN B 1 505 ? -1.39700 6.47400 -51.61400 1.000 71.53746 597 ASN B C 1
ATOM 15821 O O . ASN B 1 505 ? -0.55900 7.10500 -52.26800 1.000 81.14176 597 ASN B O 1
ATOM 15832 N N . ARG B 1 506 ? -1.17600 5.25600 -51.10300 1.000 65.63267 598 ARG B N 1
ATOM 15833 C CA . ARG B 1 506 ? -0.02100 4.39700 -51.41300 1.000 75.06234 598 ARG B CA 1
ATOM 15834 C C . ARG B 1 506 ? 1.29300 5.17000 -51.49500 1.000 78.76989 598 ARG B C 1
ATOM 15835 O O . ARG B 1 506 ? 2.01400 5.11100 -52.49300 1.000 81.04713 598 ARG B O 1
ATOM 15839 C CA . ASN B 1 518 ? 0.68300 26.98000 -47.67600 1.000 75.80566 610 ASN B CA 1
ATOM 15840 C C . ASN B 1 518 ? -0.81000 27.29900 -47.68300 1.000 86.78775 610 ASN B C 1
ATOM 15841 O O . ASN B 1 518 ? -1.36900 27.68400 -48.71400 1.000 81.98908 610 ASN B O 1
ATOM 15842 N N . ASP B 1 519 ? -1.44900 27.15000 -46.52100 1.000 80.51635 611 ASP B N 1
ATOM 15843 C CA . ASP B 1 519 ? -2.88400 27.35800 -46.37800 1.000 78.18551 611 ASP B CA 1
ATOM 15844 C C . ASP B 1 519 ? -3.25400 28.81600 -46.11300 1.000 79.51128 611 ASP B C 1
ATOM 15845 O O . ASP B 1 519 ? -4.37800 29.08500 -45.67400 1.000 79.95641 611 ASP B O 1
ATOM 15849 N N . GLU B 1 520 ? -2.34000 29.76000 -46.36400 1.000 77.85308 612 GLU B N 1
ATOM 15850 C CA . GLU B 1 520 ? -2.67600 31.17500 -46.22700 1.000 75.12457 612 GLU B CA 1
ATOM 15851 C C . GLU B 1 520 ? -3.48400 31.67800 -47.41600 1.000 73.74490 612 GLU B C 1
ATOM 15852 O O . GLU B 1 520 ? -4.28400 32.61000 -47.27100 1.000 67.68805 612 GLU B O 1
ATOM 15856 N N . GLN B 1 521 ? -3.29200 31.07600 -48.59200 1.000 71.28937 613 GLN B N 1
ATOM 15857 C CA . GLN B 1 521 ? -4.06100 31.48200 -49.76500 1.000 70.98634 613 GLN B CA 1
ATOM 15858 C C . GLN B 1 521 ? -5.49700 30.98300 -49.67500 1.000 61.15192 613 GLN B C 1
ATOM 15859 O O . GLN B 1 521 ? -6.43800 31.72300 -49.98400 1.000 47.89581 613 GLN B O 1
ATOM 15873 N N . GLN B 1 522 ? -5.68400 29.72700 -49.25900 1.000 56.54785 614 GLN B N 1
ATOM 15874 C CA . GLN B 1 522 ? -7.03200 29.20500 -49.06600 1.000 57.37559 614 GLN B CA 1
ATOM 15875 C C . GLN B 1 522 ? -7.76900 29.98400 -47.98300 1.000 60.09244 614 GLN B C 1
ATOM 15876 O O . GLN B 1 522 ? -8.97400 30.24000 -48.10200 1.000 52.31111 614 GLN B O 1
ATOM 15880 N N . THR B 1 523 ? -7.05400 30.38900 -46.92800 1.000 60.07359 615 THR B N 1
ATOM 15881 C CA . THR B 1 523 ? -7.69200 31.09700 -45.82200 1.000 52.93632 615 THR B CA 1
ATOM 15882 C C . THR B 1 523 ? -8.20300 32.46500 -46.25700 1.000 58.72334 615 THR B C 1
ATOM 15883 O O . THR B 1 523 ? -9.31000 32.86300 -45.87600 1.000 56.19316 615 THR B O 1
ATOM 15894 N N . GLN B 1 524 ? -7.40900 33.20800 -47.03400 1.000 60.87338 616 GLN B N 1
ATOM 15895 C CA . GLN B 1 524 ? -7.87300 34.49900 -47.53200 1.000 56.35769 616 GLN B CA 1
ATOM 15896 C C . GLN B 1 524 ? -9.15500 34.33400 -48.33600 1.000 53.81106 616 GLN B C 1
ATOM 15897 O O . GLN B 1 524 ? -10.14600 35.02600 -48.08400 1.000 57.66373 616 GLN B O 1
ATOM 15901 N N . LEU B 1 525 ? -9.16000 33.39400 -49.28600 1.000 56.51935 617 LEU B N 1
ATOM 15902 C CA . LEU B 1 525 ? -10.34300 33.17400 -50.11200 1.000 48.39897 617 LEU B CA 1
ATOM 15903 C C . LEU B 1 525 ? -11.55600 32.82900 -49.25500 1.000 47.66600 617 LEU B C 1
ATOM 15904 O O . LEU B 1 525 ? -12.66700 33.30600 -49.51600 1.000 46.19571 617 LEU B O 1
ATOM 15920 N N . ILE B 1 526 ? -11.35100 32.03200 -48.20600 1.000 44.17625 618 ILE B N 1
ATOM 15921 C CA . ILE B 1 526 ? -12.44000 31.67300 -47.30000 1.000 37.87686 618 ILE B CA 1
ATOM 15922 C C . ILE B 1 526 ? -12.90400 32.89600 -46.51200 1.000 58.59789 618 ILE B C 1
ATOM 15923 O O . ILE B 1 526 ? -14.08600 33.26100 -46.54400 1.000 54.36148 618 ILE B O 1
ATOM 15939 N N . MET B 1 527 ? -11.97900 33.54100 -45.78600 1.000 55.35267 619 MET B N 1
ATOM 15940 C CA . MET B 1 527 ? -12.32900 34.71400 -44.98600 1.000 60.23496 619 MET B CA 1
ATOM 15941 C C . MET B 1 527 ? -12.94200 35.82200 -45.83800 1.000 60.16615 619 MET B C 1
ATOM 15942 O O . MET B 1 527 ? -13.81800 36.55700 -45.36700 1.000 62.02860 619 MET B O 1
ATOM 15956 N N . GLU B 1 528 ? -12.50400 35.94600 -47.09200 1.000 58.57654 620 GLU B N 1
ATOM 15957 C CA . GLU B 1 528 ? -12.96400 37.01500 -47.97300 1.000 59.95672 620 GLU B CA 1
ATOM 15958 C C . GLU B 1 528 ? -14.39800 36.81200 -48.46300 1.000 62.68744 620 GLU B C 1
ATOM 15959 O O . GLU B 1 528 ? -15.01700 37.77800 -48.92300 1.000 55.74871 620 GLU B O 1
ATOM 15971 N N . ASN B 1 529 ? -14.94900 35.59900 -48.36200 1.000 61.57265 621 ASN B N 1
ATOM 15972 C CA . ASN B 1 529 ? -16.23500 35.25800 -48.97000 1.000 57.02106 621 ASN B CA 1
ATOM 15973 C C . ASN B 1 529 ? -17.20800 34.71500 -47.94000 1.000 63.79482 621 ASN B C 1
ATOM 15974 O O . ASN B 1 529 ? -17.97000 33.77900 -48.20300 1.000 62.08016 621 ASN B O 1
ATOM 15985 N N . GLY B 1 530 ? -17.20100 35.30000 -46.75000 1.000 63.19617 622 GLY B N 1
ATOM 15986 C CA . GLY B 1 530 ? -18.25100 35.06300 -45.79400 1.000 70.69173 622 GLY B CA 1
ATOM 15987 C C . GLY B 1 530 ? -19.62700 35.35200 -46.37600 1.000 84.85308 622 GLY B C 1
ATOM 15988 O O . GLY B 1 530 ? -19.76400 35.99400 -47.42500 1.000 84.49877 622 GLY B O 1
ATOM 15992 N N . PRO B 1 531 ? -20.68400 34.88100 -45.70000 1.000 95.49274 623 PRO B N 1
ATOM 15993 C CA . PRO B 1 531 ? -20.66700 34.08900 -44.46400 1.000 86.73719 623 PRO B CA 1
ATOM 15994 C C . PRO B 1 531 ? -20.42600 32.60600 -44.76200 1.000 65.99225 623 PRO B C 1
ATOM 15995 O O . PRO B 1 531 ? -20.27100 32.20700 -45.91500 1.000 53.86898 623 PRO B O 1
ATOM 16006 N N . TRP B 1 532 ? -20.35500 31.78700 -43.72100 1.000 57.82230 624 TRP B N 1
ATOM 16007 C CA . TRP B 1 532 ? -20.24100 30.33900 -43.84600 1.000 46.65740 624 TRP B CA 1
ATOM 16008 C C . TRP B 1 532 ? -21.12600 29.75500 -42.75100 1.000 49.14197 624 TRP B C 1
ATOM 16009 O O . TRP B 1 532 ? -22.02300 30.42700 -42.22700 1.000 47.31364 624 TRP B O 1
ATOM 16030 N N . GLY B 1 533 ? -20.87600 28.50100 -42.38200 1.000 42.38514 625 GLY B N 1
ATOM 16031 C CA . GLY B 1 533 ? -21.63400 27.92700 -41.31400 1.000 36.13617 625 GLY B CA 1
ATOM 16032 C C . GLY B 1 533 ? -23.04300 27.64300 -41.78200 1.000 44.59384 625 GLY B C 1
ATOM 16033 O O . GLY B 1 533 ? -23.32500 27.50300 -42.97200 1.000 39.22703 625 GLY B O 1
ATOM 16037 N N . TYR B 1 534 ? -23.94000 27.55500 -40.80800 1.000 42.73217 626 TYR B N 1
ATOM 16038 C CA . TYR B 1 534 ? -25.34300 27.35300 -41.11600 1.000 38.63990 626 TYR B CA 1
ATOM 16039 C C . TYR B 1 534 ? -26.01300 28.62100 -41.64000 1.000 48.01389 626 TYR B C 1
ATOM 16040 O O . TYR B 1 534 ? -27.16100 28.54900 -42.09200 1.000 46.08416 626 TYR B O 1
ATOM 16058 N N . SER B 1 535 ? -25.32100 29.76900 -41.62900 1.000 47.75621 627 SER B N 1
ATOM 16059 C CA . SER B 1 535 ? -25.90400 31.00500 -42.14100 1.000 58.23676 627 SER B CA 1
ATOM 16060 C C . SER B 1 535 ? -25.77400 31.12600 -43.65300 1.000 55.82900 627 SER B C 1
ATOM 16061 O O . SER B 1 535 ? -26.54400 31.87100 -44.27300 1.000 46.02382 627 SER B O 1
ATOM 16069 N N . SER B 1 536 ? -24.80000 30.43400 -44.24900 1.000 60.90455 628 SER B N 1
ATOM 16070 C CA . SER B 1 536 ? -24.79500 30.24800 -45.69400 1.000 46.15039 628 SER B CA 1
ATOM 16071 C C . SER B 1 536 ? -25.88500 29.28000 -46.12500 1.000 44.63676 628 SER B C 1
ATOM 16072 O O . SER B 1 536 ? -26.44700 29.42900 -47.21500 1.000 65.39026 628 SER B O 1
ATOM 16080 N N . ILE B 1 537 ? -26.21400 28.30900 -45.27500 1.000 46.62232 629 ILE B N 1
ATOM 16081 C CA . ILE B 1 537 ? -27.08500 27.19000 -45.64100 1.000 32.63380 629 ILE B CA 1
ATOM 16082 C C . ILE B 1 537 ? -28.54700 27.49700 -45.35900 1.000 43.05174 629 ILE B C 1
ATOM 16083 O O . ILE B 1 537 ? -29.40400 27.28900 -46.22100 1.000 36.82733 629 ILE B O 1
ATOM 16099 N N . TYR B 1 538 ? -28.84400 27.95200 -44.13900 1.000 44.23334 630 TYR B N 1
ATOM 16100 C CA . TYR B 1 538 ? -30.22600 28.02700 -43.66100 1.000 43.38302 630 TYR B CA 1
ATOM 16101 C C . TYR B 1 538 ? -31.18500 28.78000 -44.58300 1.000 37.50461 630 TYR B C 1
ATOM 16102 O O . TYR B 1 538 ? -32.35500 28.36700 -44.65900 1.000 36.94416 630 TYR B O 1
ATOM 16120 N N . PRO B 1 539 ? -30.79000 29.85100 -45.29500 1.000 45.71361 631 PRO B N 1
ATOM 16121 C CA . PRO B 1 539 ? -31.73800 30.46200 -46.25100 1.000 52.28862 631 PRO B CA 1
ATOM 16122 C C . PRO B 1 539 ? -32.25500 29.48600 -47.29400 1.000 53.27032 631 PRO B C 1
ATOM 16123 O O . PRO B 1 539 ? -33.46700 29.40900 -47.53900 1.000 48.01188 631 PRO B O 1
ATOM 16134 N N . LEU B 1 540 ? -31.34700 28.72300 -47.90200 1.000 47.22529 632 LEU B N 1
ATOM 16135 C CA . LEU B 1 540 ? -31.70600 27.81900 -48.98800 1.000 37.96868 632 LEU B CA 1
ATOM 16136 C C . LEU B 1 540 ? -32.51500 26.63400 -48.47400 1.000 40.41391 632 LEU B C 1
ATOM 16137 O O . LEU B 1 540 ? -33.53200 26.25800 -49.06900 1.000 34.29975 632 LEU B O 1
ATOM 16153 N N . VAL B 1 541 ? -32.07200 26.03600 -47.36500 1.000 36.08095 633 VAL B N 1
ATOM 16154 C CA . VAL B 1 541 ? -32.77500 24.90000 -46.77200 1.000 32.46193 633 VAL B CA 1
ATOM 16155 C C . VAL B 1 541 ? -34.20000 25.28600 -46.38700 1.000 40.14309 633 VAL B C 1
ATOM 16156 O O . VAL B 1 541 ? -35.14600 24.50600 -46.57600 1.000 38.00777 633 VAL B O 1
ATOM 16169 N N . LYS B 1 542 ? -34.37600 26.48000 -45.81600 1.000 38.23684 634 LYS B N 1
ATOM 16170 C CA . LYS B 1 542 ? -35.67700 26.86900 -45.28500 1.000 37.23398 634 LYS B CA 1
ATOM 16171 C C . LYS B 1 542 ? -36.70700 27.14700 -46.37000 1.000 42.03509 634 LYS B C 1
ATOM 16172 O O . LYS B 1 542 ? -37.90300 27.18900 -46.06100 1.000 45.98915 634 LYS B O 1
ATOM 16176 N N . ASN B 1 543 ? -36.28100 27.31700 -47.62400 1.000 44.41619 635 ASN B N 1
ATOM 16177 C CA . ASN B 1 543 ? -37.13400 27.82200 -48.69300 1.000 53.11846 635 ASN B CA 1
ATOM 16178 C C . ASN B 1 543 ? -37.59200 26.73900 -49.66700 1.000 44.89424 635 ASN B C 1
ATOM 16179 O O . ASN B 1 543 ? -38.12300 27.06900 -50.72900 1.000 39.38749 635 ASN B O 1
ATOM 16190 N N . HIS B 1 544 ? -37.41000 25.45700 -49.33700 1.000 39.16221 636 HIS B N 1
ATOM 16191 C CA . HIS B 1 544 ? -37.81400 24.39600 -50.24400 1.000 34.29319 636 HIS B CA 1
ATOM 16192 C C . HIS B 1 544 ? -38.20400 23.15700 -49.44100 1.000 34.80186 636 HIS B C 1
ATOM 16193 O O . HIS B 1 544 ? -37.41000 22.72000 -48.59200 1.000 31.75960 636 HIS B O 1
ATOM 16207 N N . PRO B 1 545 ? -39.38500 22.56100 -49.67700 1.000 35.63505 637 PRO B N 1
ATOM 16208 C CA . PRO B 1 545 ? -39.79900 21.42800 -48.82900 1.000 33.85445 637 PRO B CA 1
ATOM 16209 C C . PRO B 1 545 ? -38.90200 20.20100 -48.92200 1.000 31.30993 637 PRO B C 1
ATOM 16210 O O . PRO B 1 545 ? -38.81700 19.44100 -47.94800 1.000 37.29477 637 PRO B O 1
ATOM 16221 N N . LYS B 1 546 ? -38.23500 19.96900 -50.05100 1.000 29.90315 638 LYS B N 1
ATOM 16222 C CA . LYS B 1 546 ? -37.36100 18.80700 -50.16600 1.000 35.28252 638 LYS B CA 1
ATOM 16223 C C . LYS B 1 546 ? -36.03700 18.96600 -49.42600 1.000 33.76504 638 LYS B C 1
ATOM 16224 O O . LYS B 1 546 ? -35.29500 17.98400 -49.33100 1.000 30.50817 638 LYS B O 1
ATOM 16243 N N . PHE B 1 547 ? -35.72600 20.15900 -48.90000 1.000 33.87000 639 PHE B N 1
ATOM 16244 C CA . PHE B 1 547 ? -34.45700 20.42100 -48.22800 1.000 27.39173 639 PHE B CA 1
ATOM 16245 C C . PHE B 1 547 ? -34.54800 20.51800 -46.70800 1.000 33.33416 639 PHE B C 1
ATOM 16246 O O . PHE B 1 547 ? -33.50600 20.70500 -46.06700 1.000 31.44067 639 PHE B O 1
ATOM 16263 N N . THR B 1 548 ? -35.75500 20.47800 -46.12000 1.000 32.66228 640 THR B N 1
ATOM 16264 C CA . THR B 1 548 ? -35.90200 20.92500 -44.73200 1.000 37.31865 640 THR B CA 1
ATOM 16265 C C . THR B 1 548 ? -35.12300 20.04700 -43.75700 1.000 36.77483 640 THR B C 1
ATOM 16266 O O . THR B 1 548 ? -34.72000 20.52200 -42.69200 1.000 39.50519 640 THR B O 1
ATOM 16277 N N . ASP B 1 549 ? -34.87300 18.78600 -44.10100 1.000 39.73997 641 ASP B N 1
ATOM 16278 C CA . ASP B 1 549 ? -34.21900 17.85800 -43.18500 1.000 46.56308 641 ASP B CA 1
ATOM 16279 C C . ASP B 1 549 ? -32.70100 17.78800 -43.36600 1.000 42.51398 641 ASP B C 1
ATOM 16280 O O . ASP B 1 549 ? -32.05800 16.91900 -42.76600 1.000 29.02469 641 ASP B O 1
ATOM 16289 N N . LEU B 1 550 ? -32.11000 18.70300 -44.13500 1.000 30.52222 642 LEU B N 1
ATOM 16290 C CA . LEU B 1 550 ? -30.66500 18.74500 -44.33200 1.000 33.25952 642 LEU B CA 1
ATOM 16291 C C . LEU B 1 550 ? -29.91000 19.46300 -43.21300 1.000 35.29318 642 LEU B C 1
ATOM 16292 O O . LEU B 1 550 ? -28.67800 19.56600 -43.29200 1.000 29.80506 642 LEU B O 1
ATOM 16308 N N . ILE B 1 551 ? -30.60300 19.95700 -42.19100 1.000 28.52530 643 ILE B N 1
ATOM 16309 C CA . ILE B 1 551 ? -29.97100 20.55200 -41.01300 1.000 29.01381 643 ILE B CA 1
ATOM 16310 C C . ILE B 1 551 ? -30.56900 19.88200 -39.78300 1.000 40.46574 643 ILE B C 1
ATOM 16311 O O . ILE B 1 551 ? -31.65300 19.28300 -39.86800 1.000 48.52058 643 ILE B O 1
ATOM 16327 N N . PRO B 1 552 ? -29.88400 19.94900 -38.61700 1.000 43.56313 644 PRO B N 1
ATOM 16328 C CA . PRO B 1 552 ? -30.40500 19.34900 -37.37800 1.000 47.70488 644 PRO B CA 1
ATOM 16329 C C . PRO B 1 552 ? -31.85200 19.72900 -37.04300 1.000 55.85342 644 PRO B C 1
#

B-factor: mean 33.22, std 14.16, range [13.05, 116.37]

Sequence (1044 aa):
TSITDLYNEVAKSDLGLVKNPLVSIIMTSHNTAQFIEASINSLLLQTYKNIEIIIVDDDSSDNTFEIASRIANTTSKVRVFRLNSNLGTYFAKNTGILKSKGDIIFFQDSDDVCHHERIERCVNILLANKETIAVRCAYSRLAPETQHIIKVNNMDYRLGFITLGMHRKVFQEIGFFNCTTKGSDDEFFHRIAKYYGKEKIKNLLLPLYYNTMRENSLFTDMVEWIDNHNIIQKMSDTRQHYATLFQAMHNETASHDFKNLFQFPRIYDALPVPQEMSKLSNPKIPVYINICSIPSRIAQLRRIIGILKNQCDHFHIYLDGYVEIPDFIKNLGNKATVVHCKDKDNSIRDNGKFILLEEELIEKNQDGYYITCDDDIIYPSDYINTMIKKLNEYDDKAVIGLHGILFPSADRLVYSFYKPLEKDKAVNVLGTGTVSFRVSLFNQFSLSDFTHSGMADIYFSSLLCKKNNILQICISRPANWLTEDNRDSNDEQQTQLIMENGPWGYSSSIYPLVKNHPKFTDLIPTTSITDLYNEVAKSDLGLVKNPLVSIIMTSHNTAQFIEASINSLLLQTYKNIEIIIVDDDSSDNTFEIASRIANTTSKVRVFRLNSNLGTYFAKNTGILKSKGDIIFFQDSDDVCHHERIERCVNILLANKETIAVRCAYSRLAPETQHIIKVNNMDYRLGFITLGMHRKVFQEIGFFNCTTKGSDDEFFHRIAKYYGKEKIKNLLLPLYYNTMRENSLFTDMVEWIDNHNIIQKMSDTRQHYATLFQAMHNETASHDFKNLFQFPRIYDALPVPQEMSKLSNPKIPVYINICSIPSRIAQLRRIIGILKNQCDHFHIYLDGYVEIPDFIKNLGNKATVVHCKDKDNSIRDNGKFILLEELIEKNQDGYYITCDDDIIYPSDYINTMIKKLNEYDDKAVIGLLHGILFPSSADRLVYSFYKPLEKDKAVNVLGTGTVSFRVSLFNQFSLSDFTHSGMADIYFSLLCKKNNILQICISRPANWLTEDNRNDEQQTQLIMENGPWGYSSIYPLVKNHPKFTDLIP

Radius of gyration: 33.09 Å; Cα contacts (8 Å, |Δi|>4): 2211; chains: 2; bounding box: 59×86×94 Å